Protein 2GCX (pdb70)

InterPro domains:
  IPR007167 Ferrous iron transporter FeoA-like domain [PF04023] (16-71)
  IPR007167 Ferrous iron transporter FeoA-like domain [SM00899] (1-72)
  IPR008988 Transcriptional repressor, C-terminal [SSF50037] (2-72)
  IPR038157 Ferrous iron transporter, core domain [G3DSA:2.30.30.90] (7-75)
  IPR052713 Fe(2+) transport protein A [PTHR42954] (2-73)

Nearest PDB structures (foldseek):
  2gcx-assembly1_A  TM=9.560E-01  e=1.922E-12  Klebsiella pneumoniae
  6e55-assembly5_E  TM=8.034E-01  e=1.716E-08  Klebsiella pneumoniae
  2lx9-assembly1_A  TM=7.462E-01  e=8.431E-08  Escherichia coli K-12
  2h3j-assembly1_A  TM=6.864E-01  e=1.489E-05  Pseudomonas aeruginosa
  2k5l-assembly1_A  TM=7.682E-01  e=1.186E-03  Acetivibrio thermocellus ATCC 27405

Sequence (75 aa):
MQFTPDSAWKITGFSRDISPAYRQKLLSLGMLPGSSFHVVRVAPLGDPVHIETRRVSLVLRKKDLALIELEAVAQMQFTPDSAWKITGFSRDISPAYRQKLLSLGMLPGSSFHVVRVAPLGDPVHIETRRVSLVLRKKDLALIELEAVAQMQFTPDSAWKITGFSRDISPAYRQKLLSLGMLPGSSFHVVRVAPLGDPVHIETRRVSLVLRKKDLALIELEAVAQMQFTPDSAWKITGFSRDISPAYRQKLLSLGMLPGSSFHVVRVAPLGDPVHIETRRVSLVLRKKDLALIELEAVAQMQFTPDSAWKITGFSRDISPAYRQKLLSLGMLPGSSFHVVRVAPLGDPVHIETRRVSLVLRKKDLALIELEAVAQMQFTPDSAWKITGFSRDISPAYRQKLLSLGMLPGSSFHVVRVAPLGDPVHIETRRVSLVLRKKDLALIELEAVAQMQFTPDSAWKITGFSRDISPAYRQKLLSLGMLPGSSFHVVRVAPLGDPVHIETRRVSLVLRKKDLALIELEAVAQMQFTPDSAWKITGFSRDISPAYRQKLLSLGMLPGSSFHVVRVAPLGDPVHIETRRVSLVLRKKDLALIELEAVAQMQFTPDSAWKITGFSRDISPAYRQKLLSLGMLPGSSFHVVRVAPLGDPVHIETRRVSLVLRKKDLALIELEAVAQMQFTPDSAWKITGFSRDISPAYRQKLLSLGMLPGSSFHVVRVAPLGDPVHIETRRVSLVLRKKDLALIELEAVAQMQFTPDSAWKITGFSRDISPAYRQKLLSLGMLPGSSFHVVRVAPLGDPVHIETRRVSLVLRKKDLALIELEAVAQMQFTPDSAWKITGFSRDISPAYRQKLLSLGMLPGSSFHVVRVAPLGDPVHIETRRVSLVLRKKDLALIELEAVAQMQFTPDSAWKITGFSRDISPAYRQKLLSLGMLPGSSFHVVRVAPLGDPVHIETRRVSLVLRKKDLALIELEAVAQMQFTPDSAWKITGFSRDISPAYRQKLLSLGMLPGSSFHVVRVAPLGDPVHIETRRVSLVLRKKDLALIELEAVAQMQFTPDSAWKITGFSRDISPAYRQKLLSLGMLPGSSFHVVRVAPLGDPVHIETRRVSLVLRKKDLALIELEAVAQMQFTPDSAWKITGFSRDISPAYRQKLLSLGMLPGSSFHVVRVAPLGDPVHIETRRVSLVLRKKDLALIELEAVAQMQFTPDSAWKITGFSRDISPAYRQKLLSLGMLPGSSFHVVRVAPLGDPVHIETRRVSLVLRKKDLALIELEAVAQMQFTPDSAWKITGFSRDISPAYRQKLLSLGMLPGSSFHVVRVAPLGDPVHIETRRVSLVLRKKDLALIELEAVAQMQFTPDSAWKITGFSRDISPAYRQKLLSLGMLPGSSFHVVRVAPLGDPVHIETRRVSLVLRKKDLALIELEAVAQMQFTPDSAWKITGFSRDISPAYRQKLLSLGMLPGSSFHVVRVAPLGDPVHIETRRVSLVLRKKDLALIELEAVAQ

Solvent-accessible surface area: 5528 Å² total; per-residue (Å²): 223,128,45,69,64,112,39,18,34,65,8,28,2,138,10,218,116,40,43,92,67,102,81,126,114,23,95,96,68,48,27,102,60,62,18,52,4,97,16,64,154,31,19,128,171,42,66,80,4,66,3,72,16,193,243,63,76,38,76,15,135,65,140,21,21,78,67,14,95,35,98,52,44,98,195

B-factor: mean 1.1, std 0.92, range [0.21, 5.77]

Structure (mmCIF, N/CA/C/O backbone):
data_2GCX
#
_entry.id   2GCX
#
loop_
_atom_site.group_PDB
_atom_site.id
_atom_site.type_symbol
_atom_site.label_atom_id
_atom_site.label_alt_id
_atom_site.label_comp_id
_atom_site.label_asym_id
_atom_site.label_entity_id
_atom_site.label_seq_id
_atom_site.pdbx_PDB_ins_code
_atom_site.Cartn_x
_atom_site.Cartn_y
_atom_site.Cartn_z
_atom_site.occupancy
_atom_site.B_iso_or_equiv
_atom_site.auth_seq_id
_atom_site.auth_comp_id
_atom_site.auth_asym_id
_atom_site.auth_atom_id
_atom_site.pdbx_PDB_model_num
ATOM 1 N N . MET A 1 1 ? -0.869 13.381 -4.162 1.00 3.33 1 MET A N 1
ATOM 2 C CA . MET A 1 1 ? 0.584 13.087 -4.258 1.00 2.78 1 MET A CA 1
ATOM 3 C C . MET A 1 1 ? 1.093 12.426 -2.981 1.00 2.08 1 MET A C 1
ATOM 4 O O . MET A 1 1 ? 1.835 11.445 -3.033 1.00 2.36 1 MET A O 1
ATOM 18 N N . GLN A 1 2 ? 0.690 12.970 -1.837 1.00 1.56 2 GLN A N 1
ATOM 19 C CA . GLN A 1 2 ? 1.110 12.434 -0.549 1.00 0.99 2 GLN A CA 1
ATOM 20 C C . GLN A 1 2 ? 0.191 11.301 -0.102 1.00 0.83 2 GLN A C 1
ATOM 21 O O . GLN A 1 2 ? -0.909 11.135 -0.629 1.00 1.25 2 GLN A O 1
ATOM 33 N N . PHE A 1 3 ? 0.652 10.524 0.873 1.00 0.64 3 PHE A N 1
ATOM 34 C CA . PHE A 1 3 ? -0.125 9.406 1.394 1.00 0.59 3 PHE A CA 1
ATOM 35 C C . PHE A 1 3 ? -0.582 9.683 2.824 1.00 0.50 3 PHE A C 1
ATOM 36 O O . PHE A 1 3 ? 0.230 9.717 3.748 1.00 0.55 3 PHE A O 1
ATOM 52 N N . THR A 1 4 ? -1.885 9.882 2.995 1.00 0.53 4 THR A N 1
ATOM 53 C CA . THR A 1 4 ? -2.448 10.157 4.311 1.00 0.49 4 THR A CA 1
ATOM 54 C C . THR A 1 4 ? -3.259 8.973 4.830 1.00 0.45 4 THR A C 1
ATOM 55 O O . THR A 1 4 ? -3.839 8.219 4.048 1.00 0.45 4 THR A O 1
ATOM 66 N N . PRO A 1 5 ? -3.310 8.797 6.162 1.00 0.47 5 PRO A N 1
ATOM 67 C CA . PRO A 1 5 ? -4.055 7.701 6.784 1.00 0.51 5 PRO A CA 1
ATOM 68 C C . PRO A 1 5 ? -5.564 7.897 6.687 1.00 0.51 5 PRO A C 1
ATOM 69 O O . PRO A 1 5 ? -6.193 8.427 7.602 1.00 0.65 5 PRO A O 1
ATOM 77 N N . ASP A 1 6 ? -6.137 7.468 5.566 1.00 0.74 6 ASP A N 1
ATOM 78 C CA . ASP A 1 6 ? -7.574 7.591 5.342 1.00 0.84 6 ASP A CA 1
ATOM 79 C C . ASP A 1 6 ? -7.954 7.076 3.958 1.00 0.71 6 ASP A C 1
ATOM 80 O O . ASP A 1 6 ? -8.985 6.423 3.791 1.00 0.67 6 ASP A O 1
ATOM 88 N N . SER A 1 7 ? -7.120 7.375 2.970 1.00 0.77 7 SER A N 1
ATOM 89 C CA . SER A 1 7 ? -7.371 6.942 1.601 1.00 0.72 7 SER A CA 1
ATOM 90 C C . SER A 1 7 ? -6.852 5.525 1.372 1.00 0.54 7 SER A C 1
ATOM 91 O O . SER A 1 7 ? -6.062 5.008 2.162 1.00 0.67 7 SER A O 1
ATOM 98 N N . ALA A 1 8 ? -7.300 4.904 0.286 1.00 0.47 8 ALA A N 1
ATOM 99 C CA . ALA A 1 8 ? -6.883 3.544 -0.045 1.00 0.35 8 ALA A CA 1
ATOM 100 C C . ALA A 1 8 ? -5.855 3.540 -1.172 1.00 0.31 8 ALA A C 1
ATOM 101 O O . ALA A 1 8 ? -5.670 4.544 -1.862 1.00 0.38 8 ALA A O 1
ATOM 108 N N . TRP A 1 9 ? -5.187 2.404 -1.353 1.00 0.30 9 TRP A N 1
ATOM 109 C CA . TRP A 1 9 ? -4.176 2.264 -2.397 1.00 0.30 9 TRP A CA 1
ATOM 110 C C . TRP A 1 9 ? -4.014 0.802 -2.803 1.00 0.32 9 TRP A C 1
ATOM 111 O O . TRP A 1 9 ? -4.614 -0.089 -2.201 1.00 0.39 9 TRP A O 1
ATOM 131 N N . LYS A 1 10 ? -3.200 0.560 -3.827 1.00 0.34 10 LYS A N 1
ATOM 132 C CA . LYS A 1 10 ? -2.960 -0.795 -4.308 1.00 0.37 10 LYS A CA 1
ATOM 133 C C . LYS A 1 10 ? -1.465 -1.093 -4.384 1.00 0.34 10 LYS A C 1
ATOM 134 O O . LYS A 1 10 ? -0.685 -0.280 -4.881 1.00 0.34 10 LYS A O 1
ATOM 149 N N . ILE A 1 11 ? -1.072 -2.264 -3.889 1.00 0.36 11 ILE A N 1
ATOM 150 C CA . ILE A 1 11 ? 0.327 -2.668 -3.895 1.00 0.36 11 ILE A CA 1
ATOM 151 C C . ILE A 1 11 ? 0.782 -3.072 -5.293 1.00 0.32 11 ILE A C 1
ATOM 152 O O . ILE A 1 11 ? 0.168 -3.925 -5.936 1.00 0.38 11 ILE A O 1
ATOM 167 N N . THR A 1 12 ? 1.863 -2.449 -5.753 1.00 0.28 12 THR A N 1
ATOM 168 C CA . THR A 1 12 ? 2.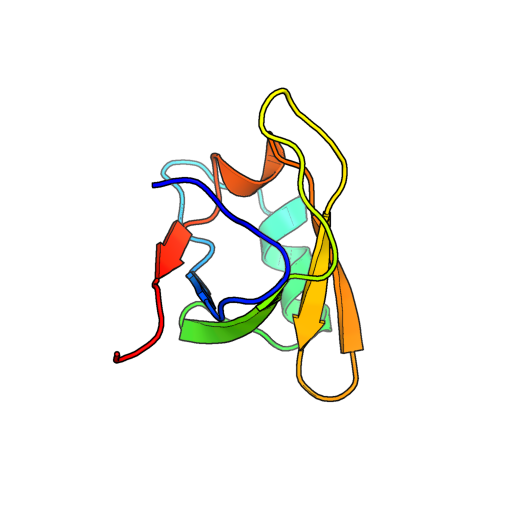415 -2.735 -7.070 1.00 0.27 12 THR A CA 1
ATOM 169 C C . THR A 1 12 ? 3.939 -2.762 -7.018 1.00 0.27 12 THR A C 1
ATOM 170 O O . THR A 1 12 ? 4.616 -2.145 -7.839 1.00 0.30 12 THR A O 1
ATOM 181 N N . GLY A 1 13 ? 4.473 -3.482 -6.036 1.00 0.29 13 GLY A N 1
ATOM 182 C CA . GLY A 1 13 ? 5.914 -3.582 -5.884 1.00 0.33 13 GLY A CA 1
ATOM 183 C C . GLY A 1 13 ? 6.617 -3.971 -7.169 1.00 0.37 13 GLY A C 1
ATOM 184 O O . GLY A 1 13 ? 6.779 -5.156 -7.464 1.00 0.45 13 GLY A O 1
ATOM 188 N N . PHE A 1 14 ? 7.034 -2.972 -7.938 1.00 0.34 14 PHE A N 1
ATOM 189 C CA . PHE A 1 14 ? 7.729 -3.210 -9.198 1.00 0.41 14 PHE A CA 1
ATOM 190 C C . PHE A 1 14 ? 8.752 -2.111 -9.468 1.00 0.39 14 PHE A C 1
ATOM 191 O O . PHE A 1 14 ? 8.406 -1.041 -9.971 1.00 0.43 14 PHE A O 1
ATOM 207 N N . SER A 1 15 ? 10.008 -2.376 -9.124 1.00 0.40 15 SER A N 1
ATOM 208 C CA . SER A 1 15 ? 11.075 -1.404 -9.332 1.00 0.41 15 SER A CA 1
ATOM 209 C C . SER A 1 15 ? 11.959 -1.813 -10.505 1.00 0.43 15 SER A C 1
ATOM 210 O O . SER A 1 15 ? 11.685 -2.799 -11.189 1.00 0.48 15 SER A O 1
ATOM 217 N N . ARG A 1 16 ? 13.019 -1.045 -10.734 1.00 0.57 16 ARG A N 1
ATOM 218 C CA . ARG A 1 16 ? 13.946 -1.327 -11.823 1.00 0.61 16 ARG A CA 1
ATOM 219 C C . ARG A 1 16 ? 15.021 -2.318 -11.385 1.00 0.59 16 ARG A C 1
ATOM 220 O O . ARG A 1 16 ? 15.642 -2.980 -12.217 1.00 0.63 16 ARG A O 1
ATOM 238 N N . ASP A 1 17 ? 15.239 -2.416 -10.077 1.00 0.58 17 ASP A N 1
ATOM 239 C CA . ASP A 1 17 ? 16.246 -3.325 -9.537 1.00 0.63 17 ASP A CA 1
ATOM 240 C C . ASP A 1 17 ? 15.824 -3.869 -8.175 1.00 0.57 17 ASP A C 1
ATOM 241 O O . ASP A 1 17 ? 16.667 -4.209 -7.347 1.00 0.62 17 ASP A O 1
ATOM 249 N N . ILE A 1 18 ? 14.514 -3.957 -7.953 1.00 0.51 18 ILE A N 1
ATOM 250 C CA . ILE A 1 18 ? 13.983 -4.460 -6.688 1.00 0.50 18 ILE A CA 1
ATOM 251 C C . ILE A 1 18 ? 14.698 -5.737 -6.253 1.00 0.50 18 ILE A C 1
ATOM 252 O O . ILE A 1 18 ? 14.722 -6.727 -6.985 1.00 0.57 18 ILE A O 1
ATOM 267 N N . SER A 1 19 ? 15.278 -5.705 -5.058 1.00 0.57 19 SER A N 1
ATOM 268 C CA . SER A 1 19 ? 15.996 -6.858 -4.524 1.00 0.59 19 SER A CA 1
ATOM 269 C C . SER A 1 19 ? 15.026 -7.957 -4.104 1.00 0.52 19 SER A C 1
ATOM 270 O O . SER A 1 19 ? 13.863 -7.689 -3.803 1.00 0.50 19 SER A O 1
ATOM 277 N N . PRO A 1 20 ? 15.496 -9.218 -4.079 1.00 0.54 20 PRO A N 1
ATOM 278 C CA . PRO A 1 20 ? 14.664 -10.361 -3.693 1.00 0.51 20 PRO A CA 1
ATOM 279 C C . PRO A 1 20 ? 14.255 -10.308 -2.228 1.00 0.53 20 PRO A C 1
ATOM 280 O O . PRO A 1 20 ? 13.211 -10.833 -1.845 1.00 0.51 20 PRO A O 1
ATOM 288 N N . ALA A 1 21 ? 15.081 -9.669 -1.407 1.00 0.58 21 ALA A N 1
ATOM 289 C CA . ALA A 1 21 ? 14.793 -9.546 0.017 1.00 0.64 21 ALA A CA 1
ATOM 290 C C . ALA A 1 21 ? 13.378 -9.021 0.241 1.00 0.62 21 ALA A C 1
ATOM 291 O O . ALA A 1 21 ? 12.639 -9.535 1.078 1.00 0.65 21 ALA A O 1
ATOM 298 N N . TYR A 1 22 ? 13.012 -7.992 -0.516 1.00 0.60 22 TYR A N 1
ATOM 299 C CA . TYR A 1 22 ? 11.686 -7.395 -0.408 1.00 0.61 22 TYR A CA 1
ATOM 300 C C . TYR A 1 22 ? 10.676 -8.137 -1.279 1.00 0.54 22 TYR A C 1
ATOM 301 O O . TYR A 1 22 ? 9.517 -8.304 -0.897 1.00 0.57 22 TYR A O 1
ATOM 318 N N . ARG A 1 23 ? 11.122 -8.578 -2.451 1.00 0.48 23 ARG A N 1
ATOM 319 C CA . ARG A 1 23 ? 10.252 -9.293 -3.379 1.00 0.44 23 ARG A CA 1
ATOM 320 C C . ARG A 1 23 ? 9.909 -10.687 -2.858 1.00 0.45 23 ARG A C 1
ATOM 321 O O . ARG A 1 23 ? 8.742 -11.002 -2.620 1.00 0.45 23 ARG A O 1
ATOM 339 N N . GLN A 1 24 ? 10.933 -11.514 -2.679 1.00 0.49 24 GLN A N 1
ATOM 340 C CA . GLN A 1 24 ? 10.747 -12.875 -2.193 1.00 0.55 24 GLN A CA 1
ATOM 341 C C . GLN A 1 24 ? 10.045 -12.895 -0.835 1.00 0.58 24 GLN A C 1
ATOM 342 O O . GLN A 1 24 ? 9.502 -13.921 -0.426 1.00 0.66 24 GLN A O 1
ATOM 354 N N . LYS A 1 25 ? 10.059 -11.762 -0.141 1.00 0.59 25 LYS A N 1
ATOM 355 C CA . LYS A 1 25 ? 9.429 -11.657 1.165 1.00 0.68 25 LYS A CA 1
ATOM 356 C C . LYS A 1 25 ? 7.909 -11.581 1.039 1.00 0.61 25 LYS A C 1
ATOM 357 O O . LYS A 1 25 ? 7.187 -12.405 1.601 1.00 0.71 25 LYS A O 1
ATOM 372 N N . LEU A 1 26 ? 7.430 -10.586 0.300 1.00 0.55 26 LEU A N 1
ATOM 373 C CA . LEU A 1 26 ? 5.995 -10.400 0.108 1.00 0.57 26 LEU A CA 1
ATOM 374 C C . LEU A 1 26 ? 5.327 -11.702 -0.324 1.00 0.60 26 LEU A C 1
ATOM 375 O O . LEU A 1 26 ? 4.162 -11.947 -0.010 1.00 0.68 26 LEU A O 1
ATOM 390 N N . LEU A 1 27 ? 6.071 -12.535 -1.044 1.00 0.59 27 LEU A N 1
ATOM 391 C CA . LEU A 1 27 ? 5.551 -13.811 -1.514 1.00 0.71 27 LEU A CA 1
ATOM 392 C C . LEU A 1 27 ? 4.936 -14.607 -0.367 1.00 0.82 27 LEU A C 1
ATOM 393 O O . LEU A 1 27 ? 3.958 -15.331 -0.554 1.00 0.95 27 LEU A O 1
ATOM 408 N N . SER A 1 28 ? 5.517 -14.468 0.821 1.00 0.84 28 SER A N 1
ATOM 409 C CA . SER A 1 28 ? 5.029 -15.178 1.999 1.00 0.98 28 SER A CA 1
ATOM 410 C C . SER A 1 28 ? 3.607 -14.750 2.348 1.00 0.89 28 SER A C 1
ATOM 411 O O . SER A 1 28 ? 2.832 -15.530 2.903 1.00 0.99 28 SER A O 1
ATOM 418 N N . LEU A 1 29 ? 3.269 -13.508 2.021 1.00 0.78 29 LEU A N 1
ATOM 419 C CA . LEU A 1 29 ? 1.940 -12.979 2.305 1.00 0.78 29 LEU A CA 1
ATOM 420 C C . LEU A 1 29 ? 0.971 -13.296 1.170 1.00 0.74 29 LEU A C 1
ATOM 421 O O . LEU A 1 29 ? -0.241 -13.349 1.373 1.00 0.82 29 LEU A O 1
ATOM 436 N N . GLY A 1 30 ? 1.516 -13.503 -0.026 1.00 0.68 30 GLY A N 1
ATOM 437 C CA . GLY A 1 30 ? 0.686 -13.814 -1.173 1.00 0.73 30 GLY A CA 1
ATOM 438 C C . GLY A 1 30 ? 0.120 -12.571 -1.833 1.00 0.71 30 GLY A C 1
ATOM 439 O O . GLY A 1 30 ? -0.876 -12.643 -2.554 1.00 0.82 30 GLY A O 1
ATOM 443 N N . MET A 1 31 ? 0.754 -11.431 -1.586 1.00 0.63 31 MET A N 1
ATOM 444 C CA . MET A 1 31 ? 0.308 -10.169 -2.160 1.00 0.66 31 MET A CA 1
ATOM 445 C C . MET A 1 31 ? 1.187 -9.769 -3.341 1.00 0.56 31 MET A C 1
ATOM 446 O O . MET A 1 31 ? 2.212 -9.110 -3.171 1.00 0.54 31 MET A O 1
ATOM 458 N N . LEU A 1 32 ? 0.780 -10.182 -4.537 1.00 0.56 32 LEU A N 1
ATOM 459 C CA . LEU A 1 32 ? 1.524 -9.870 -5.753 1.00 0.49 32 LEU A CA 1
ATOM 460 C C . LEU A 1 32 ? 1.072 -8.534 -6.337 1.00 0.44 32 LEU A C 1
ATOM 461 O O . LEU A 1 32 ? -0.014 -8.048 -6.025 1.00 0.45 32 LEU A O 1
ATOM 476 N N . PRO A 1 33 ? 1.905 -7.922 -7.198 1.00 0.41 33 PRO A N 1
ATOM 477 C CA . PRO A 1 33 ? 1.585 -6.640 -7.825 1.00 0.40 33 PRO A CA 1
ATOM 478 C C . PRO A 1 33 ? 0.136 -6.567 -8.292 1.00 0.38 33 PRO A C 1
ATOM 479 O O . PRO A 1 33 ? -0.269 -7.276 -9.212 1.00 0.51 33 PRO A O 1
ATOM 487 N N . GLY A 1 34 ? -0.641 -5.703 -7.645 1.00 0.34 34 GLY A N 1
ATOM 488 C CA . GLY A 1 34 ? -2.040 -5.552 -7.999 1.00 0.33 34 GLY A CA 1
ATOM 489 C C . GLY A 1 34 ? -2.967 -5.872 -6.844 1.00 0.31 34 GLY A C 1
ATOM 490 O O . GLY A 1 34 ? -4.091 -6.330 -7.050 1.00 0.40 34 GLY A O 1
ATOM 494 N N . SER A 1 35 ? -2.499 -5.627 -5.624 1.00 0.28 35 SER A N 1
ATOM 495 C CA . SER A 1 35 ? -3.296 -5.895 -4.431 1.00 0.28 35 SER A CA 1
ATOM 496 C C . SER A 1 35 ? -3.891 -4.606 -3.874 1.00 0.28 35 SER A C 1
ATOM 497 O O . SER A 1 35 ? -3.592 -3.516 -4.357 1.00 0.37 35 SER A O 1
ATOM 504 N N . SER A 1 36 ? -4.737 -4.742 -2.856 1.00 0.25 36 SER A N 1
ATOM 505 C CA . SER A 1 36 ? -5.374 -3.588 -2.230 1.00 0.25 36 SER A CA 1
ATOM 506 C C . SER A 1 36 ? -4.993 -3.488 -0.756 1.00 0.23 36 SER A C 1
ATOM 507 O O . SER A 1 36 ? -4.933 -4.495 -0.050 1.00 0.28 36 SER A O 1
ATOM 514 N N . PHE A 1 37 ? -4.735 -2.266 -0.296 1.00 0.22 37 PHE A N 1
ATOM 515 C CA . PHE A 1 37 ? -4.356 -2.040 1.095 1.00 0.23 37 PHE A CA 1
ATOM 516 C C . PHE A 1 37 ? -4.742 -0.634 1.546 1.00 0.23 37 PHE A C 1
ATOM 517 O O . PHE A 1 37 ? -4.950 0.257 0.723 1.00 0.33 37 PHE A O 1
ATOM 533 N N . HIS A 1 38 ? -4.836 -0.442 2.859 1.00 0.21 38 HIS A N 1
ATOM 534 C CA . HIS A 1 38 ? -5.189 0.860 3.417 1.00 0.24 38 HIS A CA 1
ATOM 535 C C . HIS A 1 38 ? -4.025 1.443 4.211 1.00 0.24 38 HIS A C 1
ATOM 536 O O . HIS A 1 38 ? -3.113 0.723 4.616 1.00 0.40 38 HIS A O 1
ATOM 550 N N . VAL A 1 39 ? -4.063 2.754 4.428 1.00 0.27 39 VAL A N 1
ATOM 551 C CA . VAL A 1 39 ? -3.010 3.438 5.169 1.00 0.27 39 VAL A CA 1
ATOM 552 C C . VAL A 1 39 ? -3.412 3.658 6.623 1.00 0.28 39 VAL A C 1
ATOM 553 O O . VAL A 1 39 ? -4.529 4.089 6.909 1.00 0.40 39 VAL A O 1
ATOM 566 N N . VAL A 1 40 ? -2.495 3.360 7.537 1.00 0.24 40 VAL A N 1
ATOM 567 C CA . VAL A 1 40 ? -2.756 3.529 8.962 1.00 0.34 40 VAL A CA 1
ATOM 568 C C . VAL A 1 40 ? -2.243 4.879 9.458 1.00 0.37 40 VAL A C 1
ATOM 569 O O . VAL A 1 40 ? -2.963 5.621 10.123 1.00 0.54 40 VAL A O 1
ATOM 582 N N . ARG A 1 41 ? -0.993 5.189 9.126 1.00 0.27 41 ARG A N 1
ATOM 583 C CA . ARG A 1 41 ? -0.385 6.451 9.535 1.00 0.31 41 ARG A CA 1
ATOM 584 C C . ARG A 1 41 ? 0.826 6.776 8.667 1.00 0.31 41 ARG A C 1
ATOM 585 O O . ARG A 1 41 ? 1.628 5.898 8.350 1.00 0.40 41 ARG A O 1
ATOM 603 N N . VAL A 1 42 ? 0.956 8.042 8.286 1.00 0.33 42 VAL A N 1
ATOM 604 C CA . VAL A 1 42 ? 2.070 8.474 7.449 1.00 0.39 42 VAL A CA 1
ATOM 605 C C . VAL A 1 42 ? 2.508 9.895 7.795 1.00 0.43 42 VAL A C 1
ATOM 606 O O . VAL A 1 42 ? 1.741 10.672 8.365 1.00 0.49 42 VAL A O 1
ATOM 619 N N . ALA A 1 43 ? 3.749 10.228 7.449 1.00 0.47 43 ALA A N 1
ATOM 620 C CA . ALA A 1 43 ? 4.293 11.554 7.715 1.00 0.55 43 ALA A CA 1
ATOM 621 C C . ALA A 1 43 ? 4.786 12.213 6.429 1.00 0.69 43 ALA A C 1
ATOM 622 O O . ALA A 1 43 ? 5.260 11.534 5.519 1.00 0.81 43 ALA A O 1
ATOM 629 N N . PRO A 1 44 ? 4.680 13.551 6.339 1.00 0.83 44 PRO A N 1
ATOM 630 C CA . PRO A 1 44 ? 5.114 14.302 5.155 1.00 1.00 44 PRO A CA 1
ATOM 631 C C . PRO A 1 44 ? 6.633 14.408 5.050 1.00 0.98 44 PRO A C 1
ATOM 632 O O . PRO A 1 44 ? 7.172 14.658 3.973 1.00 1.15 44 PRO A O 1
ATOM 640 N N . LEU A 1 45 ? 7.317 14.216 6.172 1.00 0.85 45 LEU A N 1
ATOM 641 C CA . LEU A 1 45 ? 8.774 14.296 6.201 1.00 0.90 45 LEU A CA 1
ATOM 642 C C . LEU A 1 45 ? 9.403 12.921 5.993 1.00 0.91 45 LEU A C 1
ATOM 643 O O . LEU A 1 45 ? 10.338 12.769 5.207 1.00 1.23 45 LEU A O 1
ATOM 658 N N . GLY A 1 46 ? 8.887 11.925 6.705 1.00 0.72 46 GLY A N 1
ATOM 659 C CA . GLY A 1 46 ? 9.412 10.577 6.584 1.00 0.72 46 GLY A CA 1
ATOM 660 C C . GLY A 1 46 ? 9.238 9.775 7.859 1.00 0.66 46 GLY A C 1
ATOM 661 O O . GLY A 1 46 ? 10.011 9.922 8.802 1.00 0.77 46 GLY A O 1
ATOM 665 N N . ASP A 1 47 ? 8.218 8.923 7.883 1.00 0.53 47 ASP A N 1
ATOM 666 C CA . ASP A 1 47 ? 7.939 8.098 9.052 1.00 0.49 47 ASP A CA 1
ATOM 667 C C . ASP A 1 47 ? 7.536 6.685 8.641 1.00 0.46 47 ASP A C 1
ATOM 668 O O . ASP A 1 47 ? 7.321 6.412 7.461 1.00 0.46 47 ASP A O 1
ATOM 676 N N . PRO A 1 48 ? 7.430 5.765 9.615 1.00 0.47 48 PRO A N 1
ATOM 677 C CA . PRO A 1 48 ? 7.052 4.381 9.360 1.00 0.47 48 PRO A CA 1
ATOM 678 C C . PRO A 1 48 ? 5.539 4.212 9.309 1.00 0.37 48 PRO A C 1
ATOM 679 O O . PRO A 1 48 ? 4.842 4.444 10.296 1.00 0.38 48 PRO A O 1
ATOM 687 N N . VAL A 1 49 ? 5.042 3.803 8.149 1.00 0.32 49 VAL A N 1
ATOM 688 C CA . VAL A 1 49 ? 3.614 3.610 7.954 1.00 0.26 49 VAL A CA 1
ATOM 689 C C . VAL A 1 49 ? 3.268 2.125 7.904 1.00 0.28 49 VAL A C 1
ATOM 690 O O . VAL A 1 49 ? 4.117 1.286 7.603 1.00 0.39 49 VAL A O 1
ATOM 703 N N . HIS A 1 50 ? 2.012 1.813 8.200 1.00 0.29 50 HIS A N 1
ATOM 704 C CA . HIS A 1 50 ? 1.544 0.435 8.193 1.00 0.31 50 HIS A CA 1
ATOM 705 C C . HIS A 1 50 ? 0.395 0.261 7.208 1.00 0.29 50 HIS A C 1
ATOM 706 O O . HIS A 1 50 ? -0.512 1.092 7.143 1.00 0.31 50 HIS A O 1
ATOM 720 N N . ILE A 1 51 ? 0.440 -0.823 6.441 1.00 0.32 51 ILE A N 1
ATOM 721 C CA . ILE A 1 51 ? -0.595 -1.105 5.457 1.00 0.32 51 ILE A CA 1
ATOM 722 C C . ILE A 1 51 ? -1.561 -2.168 5.965 1.00 0.32 51 ILE A C 1
ATOM 723 O O . ILE A 1 51 ? -1.163 -3.105 6.657 1.00 0.31 51 ILE A O 1
ATOM 738 N N . GLU A 1 52 ? -2.835 -2.015 5.620 1.00 0.36 52 GLU A N 1
ATOM 739 C CA . GLU A 1 52 ? -3.859 -2.964 6.036 1.00 0.39 52 GLU A CA 1
ATOM 740 C C . GLU A 1 52 ? -4.305 -3.826 4.862 1.00 0.42 52 GLU A C 1
ATOM 741 O O . GLU A 1 52 ? -4.950 -3.340 3.931 1.00 0.43 52 GLU A O 1
ATOM 751 N N . THR A 1 53 ? -3.952 -5.105 4.910 1.00 0.52 53 THR A N 1
ATOM 752 C CA . THR A 1 53 ? -4.309 -6.040 3.853 1.00 0.58 53 THR A CA 1
ATOM 753 C C . THR A 1 53 ? -5.3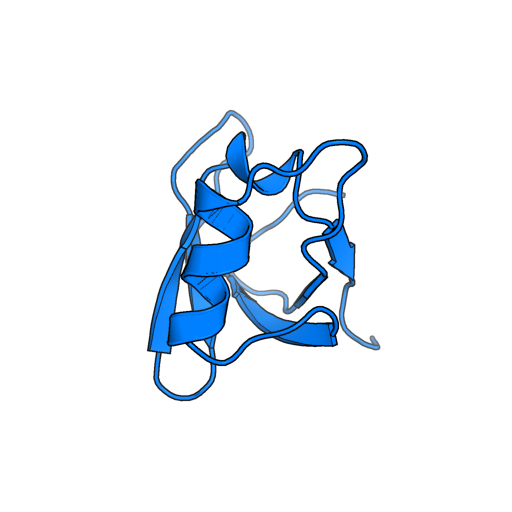17 -7.072 4.351 1.00 0.61 53 THR A C 1
ATOM 754 O O . THR A 1 53 ? -5.800 -6.985 5.481 1.00 0.60 53 THR A O 1
ATOM 765 N N . ARG A 1 54 ? -5.630 -8.049 3.508 1.00 0.68 54 ARG A N 1
ATOM 766 C CA . ARG A 1 54 ? -6.586 -9.092 3.864 1.00 0.73 54 ARG A CA 1
ATOM 767 C C . ARG A 1 54 ? -6.225 -9.751 5.191 1.00 0.67 54 ARG A C 1
ATOM 768 O O . ARG A 1 54 ? -5.422 -10.682 5.236 1.00 0.69 54 ARG A O 1
ATOM 786 N N . ARG A 1 55 ? -6.822 -9.257 6.272 1.00 0.66 55 ARG A N 1
ATOM 787 C CA . ARG A 1 55 ? -6.580 -9.799 7.603 1.00 0.66 55 ARG A CA 1
ATOM 788 C C . ARG A 1 55 ? -5.089 -9.848 7.930 1.00 0.62 55 ARG A C 1
ATOM 789 O O . ARG A 1 55 ? -4.617 -10.791 8.564 1.00 0.70 55 ARG A O 1
ATOM 807 N N . VAL A 1 56 ? -4.353 -8.829 7.502 1.00 0.58 56 VAL A N 1
ATOM 808 C CA . VAL A 1 56 ? -2.918 -8.768 7.758 1.00 0.57 56 VAL A CA 1
ATOM 809 C C . VAL A 1 56 ? -2.417 -7.328 7.734 1.00 0.49 56 VAL A C 1
ATOM 810 O O . VAL A 1 56 ? -2.730 -6.568 6.816 1.00 0.50 56 VAL A O 1
ATOM 823 N N . SER A 1 57 ? -1.640 -6.959 8.748 1.00 0.48 57 SER A N 1
ATOM 824 C CA . SER A 1 57 ? -1.101 -5.607 8.844 1.00 0.43 57 SER A CA 1
ATOM 825 C C . SER A 1 57 ? 0.414 -5.604 8.661 1.00 0.42 57 SER A C 1
ATOM 826 O O . SER A 1 57 ? 1.155 -6.041 9.541 1.00 0.46 57 SER A O 1
ATOM 833 N N . LEU A 1 58 ? 0.864 -5.107 7.515 1.00 0.38 58 LEU A N 1
ATOM 834 C CA . LEU A 1 58 ? 2.291 -5.035 7.221 1.00 0.40 58 LEU A CA 1
ATOM 835 C C . LEU A 1 58 ? 2.810 -3.618 7.433 1.00 0.37 58 LEU A C 1
ATOM 836 O O . LEU A 1 58 ? 2.055 -2.651 7.337 1.00 0.38 58 LEU A O 1
ATOM 851 N N . VAL A 1 59 ? 4.100 -3.500 7.725 1.00 0.41 59 VAL A N 1
ATOM 852 C CA . VAL A 1 59 ? 4.711 -2.196 7.950 1.00 0.40 59 VAL A CA 1
ATOM 853 C C . VAL A 1 59 ? 5.611 -1.800 6.783 1.00 0.40 59 VAL A C 1
ATOM 854 O O . VAL A 1 59 ? 6.345 -2.627 6.242 1.00 0.47 59 VAL A O 1
ATOM 867 N N . LEU A 1 60 ? 5.548 -0.528 6.402 1.00 0.39 60 LEU A N 1
ATOM 868 C CA . LEU A 1 60 ? 6.357 -0.016 5.300 1.00 0.40 60 LEU A CA 1
ATOM 869 C C . LEU A 1 60 ? 7.102 1.248 5.718 1.00 0.38 60 LEU A C 1
ATOM 870 O O . LEU A 1 60 ? 6.795 1.854 6.745 1.00 0.48 60 LEU A O 1
ATOM 885 N N . ARG A 1 61 ? 8.081 1.646 4.910 1.00 0.51 61 ARG A N 1
ATOM 886 C CA . ARG A 1 61 ? 8.877 2.834 5.200 1.00 0.58 61 ARG A CA 1
ATOM 887 C C . ARG A 1 61 ? 8.837 3.812 4.029 1.00 0.54 61 ARG A C 1
ATOM 888 O O . ARG A 1 61 ? 8.958 3.413 2.871 1.00 0.59 61 ARG A O 1
ATOM 906 N N . LYS A 1 62 ? 8.673 5.095 4.341 1.00 0.69 62 LYS A N 1
ATOM 907 C CA . LYS A 1 62 ? 8.613 6.134 3.316 1.00 0.74 62 LYS A CA 1
ATOM 908 C C . LYS A 1 62 ? 9.723 5.957 2.283 1.00 0.68 62 LYS A C 1
ATOM 909 O O . LYS A 1 62 ? 9.567 6.329 1.120 1.00 0.76 62 LYS A O 1
ATOM 924 N N . LYS A 1 63 ? 10.845 5.386 2.714 1.00 0.64 63 LYS A N 1
ATOM 925 C CA . LYS A 1 63 ? 11.973 5.156 1.821 1.00 0.71 63 LYS A CA 1
ATOM 926 C C . LYS A 1 63 ? 11.789 3.850 1.059 1.00 0.63 63 LYS A C 1
ATOM 927 O O . LYS A 1 63 ? 12.232 3.715 -0.083 1.00 0.73 63 LYS A O 1
ATOM 942 N N . ASP A 1 64 ? 11.131 2.889 1.699 1.00 0.54 64 ASP A N 1
ATOM 943 C CA . ASP A 1 64 ? 10.877 1.593 1.084 1.00 0.54 64 ASP A CA 1
ATOM 944 C C . ASP A 1 64 ? 9.866 1.726 -0.052 1.00 0.46 64 ASP A C 1
ATOM 945 O O . ASP A 1 64 ? 9.968 1.042 -1.070 1.00 0.56 64 ASP A O 1
ATOM 953 N N . LEU A 1 65 ? 8.894 2.615 0.130 1.00 0.39 65 LEU A N 1
ATOM 954 C CA . LEU A 1 65 ? 7.865 2.841 -0.880 1.00 0.41 65 LEU A CA 1
ATOM 955 C C . LEU A 1 65 ? 8.476 3.378 -2.173 1.00 0.45 65 LEU A C 1
ATOM 956 O O . LEU A 1 65 ? 7.896 3.234 -3.250 1.00 0.52 65 LEU A O 1
ATOM 971 N N . ALA A 1 66 ? 9.646 3.997 -2.060 1.00 0.46 66 ALA A N 1
ATOM 972 C CA . ALA A 1 66 ? 10.332 4.558 -3.219 1.00 0.52 66 ALA A CA 1
ATOM 973 C C . ALA A 1 66 ? 10.550 3.502 -4.298 1.00 0.50 66 ALA A C 1
ATOM 974 O O . ALA A 1 66 ? 10.524 3.806 -5.491 1.00 0.66 66 ALA A O 1
ATOM 981 N N . LEU A 1 67 ? 10.762 2.258 -3.876 1.00 0.37 67 LEU A N 1
ATOM 982 C CA . LEU A 1 67 ? 10.988 1.161 -4.811 1.00 0.35 67 LEU A CA 1
ATOM 983 C C . LEU A 1 67 ? 9.669 0.598 -5.330 1.00 0.31 67 LEU A C 1
ATOM 984 O O . LEU A 1 67 ? 9.399 0.631 -6.530 1.00 0.30 67 LEU A O 1
ATOM 999 N N . ILE A 1 68 ? 8.849 0.085 -4.419 1.00 0.31 68 ILE A N 1
ATOM 1000 C CA . ILE A 1 68 ? 7.563 -0.490 -4.790 1.00 0.30 68 ILE A CA 1
ATOM 1001 C C . ILE A 1 68 ? 6.626 0.573 -5.353 1.00 0.30 68 ILE A C 1
ATOM 1002 O O . ILE A 1 68 ? 6.640 1.723 -4.911 1.00 0.37 68 ILE A O 1
ATOM 1017 N N . GLU A 1 69 ? 5.818 0.183 -6.332 1.00 0.29 69 GLU A N 1
ATOM 1018 C CA . GLU A 1 69 ? 4.878 1.104 -6.960 1.00 0.32 69 GLU A CA 1
ATOM 1019 C C . GLU A 1 69 ? 3.513 1.031 -6.284 1.00 0.31 69 GLU A C 1
ATOM 1020 O O . GLU A 1 69 ? 3.154 0.010 -5.697 1.00 0.37 69 GLU A O 1
ATOM 1030 N N . LEU A 1 70 ? 2.754 2.118 -6.372 1.00 0.32 70 LEU A N 1
ATOM 1031 C CA . LEU A 1 70 ? 1.429 2.176 -5.765 1.00 0.33 70 LEU A CA 1
ATOM 1032 C C . LEU A 1 70 ? 0.396 2.707 -6.754 1.00 0.33 70 LEU A C 1
ATOM 1033 O O . LEU A 1 70 ? 0.712 3.519 -7.623 1.00 0.45 70 LEU A O 1
ATOM 1048 N N . GLU A 1 71 ? -0.841 2.243 -6.612 1.00 0.35 71 GLU A N 1
ATOM 1049 C CA . GLU A 1 71 ? -1.924 2.672 -7.487 1.00 0.38 71 GLU A CA 1
ATOM 1050 C C . GLU A 1 71 ? -3.172 3.004 -6.678 1.00 0.37 71 GLU A C 1
ATOM 1051 O O . GLU A 1 71 ? -3.761 2.131 -6.041 1.00 0.52 71 GLU A O 1
ATOM 1061 N N . ALA A 1 72 ? -3.569 4.273 -6.705 1.00 0.45 72 ALA A N 1
ATOM 1062 C CA . ALA A 1 72 ? -4.747 4.718 -5.972 1.00 0.52 72 ALA A CA 1
ATOM 1063 C C . ALA A 1 72 ? -6.004 4.020 -6.478 1.00 0.44 72 ALA A C 1
ATOM 1064 O O . ALA A 1 72 ? -6.132 3.729 -7.668 1.00 0.53 72 ALA A O 1
ATOM 1071 N N . VAL A 1 73 ? -6.931 3.751 -5.564 1.00 0.58 73 VAL A N 1
ATOM 1072 C CA . VAL A 1 73 ? -8.182 3.090 -5.916 1.00 0.64 73 VAL A CA 1
ATOM 1073 C C . VAL A 1 73 ? -8.974 3.910 -6.926 1.00 0.83 73 VAL A C 1
ATOM 1074 O O . VAL A 1 73 ? -8.537 4.977 -7.356 1.00 0.99 73 VAL A O 1
ATOM 1087 N N . ALA A 1 74 ? -10.146 3.406 -7.300 1.00 0.99 74 ALA A N 1
ATOM 1088 C CA . ALA A 1 74 ? -11.000 4.091 -8.262 1.00 1.25 74 ALA A CA 1
ATOM 1089 C C . ALA A 1 74 ? -11.960 5.047 -7.564 1.00 1.66 74 ALA A C 1
ATOM 1090 O O . ALA A 1 74 ? -12.972 4.628 -7.004 1.00 2.28 74 ALA A O 1
ATOM 1097 N N . GLN A 1 75 ? -11.634 6.336 -7.602 1.00 1.95 75 GLN A N 1
ATOM 1098 C CA . GLN A 1 75 ? -12.471 7.353 -6.977 1.00 2.53 75 GLN A CA 1
ATOM 1099 C C . GLN A 1 75 ? -13.880 7.330 -7.560 1.00 2.88 75 GLN A C 1
ATOM 1100 O O . GLN A 1 75 ? -14.060 7.176 -8.769 1.00 3.14 75 GLN A O 1
ATOM 1112 N N . MET A 1 1 ? -2.928 13.238 -4.598 1.00 3.33 1 MET A N 2
ATOM 1113 C CA . MET A 1 1 ? -1.685 14.036 -4.435 1.00 2.78 1 MET A CA 2
ATOM 1114 C C . MET A 1 1 ? -0.635 13.249 -3.658 1.00 2.08 1 MET A C 2
ATOM 1115 O O . MET A 1 1 ? 0.454 12.979 -4.166 1.00 2.36 1 MET A O 2
ATOM 1129 N N . GLN A 1 2 ? -0.970 12.885 -2.425 1.00 1.56 2 GLN A N 2
ATOM 1130 C CA . GLN A 1 2 ? -0.057 12.127 -1.579 1.00 0.99 2 GLN A CA 2
ATOM 1131 C C . GLN A 1 2 ? -0.786 10.991 -0.871 1.00 0.83 2 GLN A C 2
ATOM 1132 O O . GLN A 1 2 ? -1.975 10.766 -1.097 1.00 1.25 2 GLN A O 2
ATOM 1144 N N . PHE A 1 3 ? -0.064 10.275 -0.015 1.00 0.64 3 PHE A N 2
ATOM 1145 C CA . PHE A 1 3 ? -0.639 9.161 0.729 1.00 0.59 3 PHE A CA 2
ATOM 1146 C C . PHE A 1 3 ? -1.001 9.587 2.149 1.00 0.50 3 PHE A C 2
ATOM 1147 O O . PHE A 1 3 ? -0.127 9.757 2.999 1.00 0.55 3 PHE A O 2
ATOM 1163 N N . THR A 1 4 ? -2.295 9.762 2.397 1.00 0.53 4 THR A N 2
ATOM 1164 C CA . THR A 1 4 ? -2.770 10.166 3.715 1.00 0.49 4 THR A CA 2
ATOM 1165 C C . THR A 1 4 ? -3.556 9.044 4.385 1.00 0.45 4 THR A C 2
ATOM 1166 O O . THR A 1 4 ? -4.115 8.179 3.712 1.00 0.45 4 THR A O 2
ATOM 1177 N N . PRO A 1 5 ? -3.606 9.046 5.728 1.00 0.47 5 PRO A N 2
ATOM 1178 C CA . PRO A 1 5 ? -4.327 8.024 6.491 1.00 0.51 5 PRO A CA 2
ATOM 1179 C C . PRO A 1 5 ? -5.838 8.206 6.420 1.00 0.51 5 PRO A C 2
ATOM 1180 O O . PRO A 1 5 ? -6.441 8.814 7.305 1.00 0.65 5 PRO A O 2
ATOM 1188 N N . ASP A 1 6 ? -6.444 7.681 5.359 1.00 0.74 6 ASP A N 2
ATOM 1189 C CA . ASP A 1 6 ? -7.887 7.789 5.168 1.00 0.84 6 ASP A CA 2
ATOM 1190 C C . ASP A 1 6 ? -8.308 7.150 3.848 1.00 0.71 6 ASP A C 2
ATOM 1191 O O . ASP A 1 6 ? -9.302 6.427 3.786 1.00 0.67 6 ASP A O 2
ATOM 1199 N N . SER A 1 7 ? -7.546 7.425 2.793 1.00 0.77 7 SER A N 2
ATOM 1200 C CA . SER A 1 7 ? -7.838 6.878 1.473 1.00 0.72 7 SER A CA 2
ATOM 1201 C C . SER A 1 7 ? -7.143 5.534 1.278 1.00 0.54 7 SER A C 2
ATOM 1202 O O . SER A 1 7 ? -6.072 5.292 1.833 1.00 0.67 7 SER A O 2
ATOM 1209 N N . ALA A 1 8 ? -7.761 4.662 0.485 1.00 0.47 8 ALA A N 2
ATOM 1210 C CA . ALA A 1 8 ? -7.198 3.344 0.218 1.00 0.35 8 ALA A CA 2
ATOM 1211 C C . ALA A 1 8 ? -6.363 3.350 -1.056 1.00 0.31 8 ALA A C 2
ATOM 1212 O O . ALA A 1 8 ? -6.663 4.072 -2.005 1.00 0.38 8 ALA A O 2
ATOM 1219 N N . TRP A 1 9 ? -5.311 2.538 -1.069 1.00 0.30 9 TRP A N 2
ATOM 1220 C CA . TRP A 1 9 ? -4.427 2.446 -2.225 1.00 0.30 9 TRP A CA 2
ATOM 1221 C C . TRP A 1 9 ? -4.141 0.989 -2.569 1.00 0.32 9 TRP A C 2
ATOM 1222 O O . TRP A 1 9 ? -4.542 0.080 -1.841 1.00 0.39 9 TRP A O 2
ATOM 1242 N N . LYS A 1 10 ? -3.445 0.771 -3.679 1.00 0.34 10 LYS A N 2
ATOM 1243 C CA . LYS A 1 10 ? -3.107 -0.581 -4.108 1.00 0.37 10 LYS A CA 2
ATOM 1244 C C . LYS A 1 10 ? -1.598 -0.753 -4.242 1.00 0.34 10 LYS A C 2
ATOM 1245 O O . LYS A 1 10 ? -0.904 0.129 -4.749 1.00 0.34 10 LYS A O 2
ATOM 1260 N N . ILE A 1 11 ? -1.097 -1.894 -3.785 1.00 0.36 11 ILE A N 2
ATOM 1261 C CA . ILE A 1 11 ? 0.330 -2.186 -3.854 1.00 0.36 11 ILE A CA 2
ATOM 1262 C C . ILE A 1 11 ? 0.739 -2.597 -5.262 1.00 0.32 11 ILE A C 2
ATOM 1263 O O . ILE A 1 11 ? 0.028 -3.344 -5.934 1.00 0.38 11 ILE A O 2
ATOM 1278 N N . THR A 1 12 ? 1.891 -2.102 -5.700 1.00 0.28 12 THR A N 2
ATOM 1279 C CA . THR A 1 12 ? 2.409 -2.416 -7.025 1.00 0.27 12 THR A CA 2
ATOM 1280 C C . THR A 1 12 ? 3.928 -2.570 -6.981 1.00 0.27 12 THR A C 2
ATOM 1281 O O . THR A 1 12 ? 4.651 -1.970 -7.773 1.00 0.30 12 THR A O 2
ATOM 1292 N N . GLY A 1 13 ? 4.399 -3.382 -6.042 1.00 0.29 13 GLY A N 2
ATOM 1293 C CA . GLY A 1 13 ? 5.826 -3.607 -5.896 1.00 0.33 13 GLY A CA 2
ATOM 1294 C C . GLY A 1 13 ? 6.503 -3.966 -7.203 1.00 0.37 13 GLY A C 2
ATOM 1295 O O . GLY A 1 13 ? 6.583 -5.139 -7.566 1.00 0.45 13 GLY A O 2
ATOM 1299 N N . PHE A 1 14 ? 6.990 -2.954 -7.911 1.00 0.34 14 PHE A N 2
ATOM 1300 C CA . PHE A 1 14 ? 7.670 -3.165 -9.183 1.00 0.41 14 PHE A CA 2
ATOM 1301 C C . PHE A 1 14 ? 8.766 -2.125 -9.387 1.00 0.39 14 PHE A C 2
ATOM 1302 O O . PHE A 1 14 ? 8.494 -0.994 -9.788 1.00 0.43 14 PHE A O 2
ATOM 1318 N N . SER A 1 15 ? 10.006 -2.510 -9.104 1.00 0.40 15 SER A N 2
ATOM 1319 C CA . SER A 1 15 ? 11.137 -1.602 -9.252 1.00 0.41 15 SER A CA 2
ATOM 1320 C C . SER A 1 15 ? 11.911 -1.895 -10.531 1.00 0.43 15 SER A C 2
ATOM 1321 O O . SER A 1 15 ? 11.490 -2.709 -11.354 1.00 0.48 15 SER A O 2
ATOM 1328 N N . ARG A 1 16 ? 13.048 -1.228 -10.691 1.00 0.57 16 ARG A N 2
ATOM 1329 C CA . ARG A 1 16 ? 13.885 -1.411 -11.870 1.00 0.61 16 ARG A CA 2
ATOM 1330 C C . ARG A 1 16 ? 14.693 -2.700 -11.769 1.00 0.59 16 ARG A C 2
ATOM 1331 O 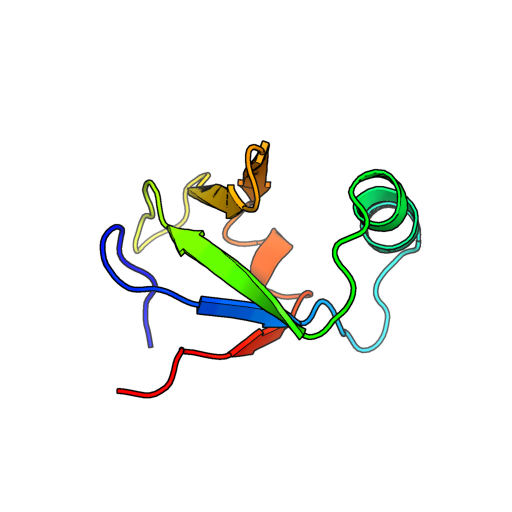O . ARG A 1 16 ? 15.014 -3.325 -12.779 1.00 0.63 16 ARG A O 2
ATOM 1349 N N . ASP A 1 17 ? 15.017 -3.094 -10.541 1.00 0.58 17 ASP A N 2
ATOM 1350 C CA . ASP A 1 17 ? 15.788 -4.309 -10.310 1.00 0.63 17 ASP A CA 2
ATOM 1351 C C . ASP A 1 17 ? 15.617 -4.800 -8.876 1.00 0.57 17 ASP A C 2
ATOM 1352 O O . ASP A 1 17 ? 16.574 -5.252 -8.247 1.00 0.62 17 ASP A O 2
ATOM 1360 N N . ILE A 1 18 ? 14.392 -4.714 -8.365 1.00 0.51 18 ILE A N 2
ATOM 1361 C CA . ILE A 1 18 ? 14.096 -5.148 -7.004 1.00 0.50 18 ILE A CA 2
ATOM 1362 C C . ILE A 1 18 ? 14.715 -6.514 -6.707 1.00 0.50 18 ILE A C 2
ATOM 1363 O O . ILE A 1 18 ? 14.565 -7.458 -7.483 1.00 0.57 18 ILE A O 2
ATOM 1378 N N . SER A 1 19 ? 15.412 -6.607 -5.579 1.00 0.57 19 SER A N 2
ATOM 1379 C CA . SER A 1 19 ? 16.056 -7.853 -5.172 1.00 0.59 19 SER A CA 2
ATOM 1380 C C . SER A 1 19 ? 15.050 -8.799 -4.522 1.00 0.52 19 SER A C 2
ATOM 1381 O O . SER A 1 19 ? 14.018 -8.360 -4.010 1.00 0.50 19 SER A O 2
ATOM 1388 N N . PRO A 1 20 ? 15.337 -10.113 -4.530 1.00 0.54 20 PRO A N 2
ATOM 1389 C CA . PRO A 1 20 ? 14.449 -11.117 -3.937 1.00 0.51 20 PRO A CA 2
ATOM 1390 C C . PRO A 1 20 ? 14.197 -10.859 -2.457 1.00 0.53 20 PRO A C 2
ATOM 1391 O O . PRO A 1 20 ? 13.118 -11.149 -1.944 1.00 0.51 20 PRO A O 2
ATOM 1399 N N . ALA A 1 21 ? 15.198 -10.317 -1.769 1.00 0.58 21 ALA A N 2
ATOM 1400 C CA . ALA A 1 21 ? 15.064 -10.016 -0.349 1.00 0.64 21 ALA A CA 2
ATOM 1401 C C . ALA A 1 21 ? 13.795 -9.210 -0.096 1.00 0.62 21 ALA A C 2
ATOM 1402 O O . ALA A 1 21 ? 13.055 -9.470 0.853 1.00 0.65 21 ALA A O 2
ATOM 1409 N N . TYR A 1 22 ? 13.555 -8.226 -0.958 1.00 0.60 22 TYR A N 2
ATOM 1410 C CA . TYR A 1 22 ? 12.372 -7.383 -0.849 1.00 0.61 22 TYR A CA 2
ATOM 1411 C C . TYR A 1 22 ? 11.186 -8.033 -1.553 1.00 0.54 22 TYR A C 2
ATOM 1412 O O . TYR A 1 22 ? 10.071 -8.045 -1.031 1.00 0.57 22 TYR A O 2
ATOM 1429 N N . ARG A 1 23 ? 11.437 -8.576 -2.740 1.00 0.48 23 ARG A N 2
ATOM 1430 C CA . ARG A 1 23 ? 10.391 -9.228 -3.522 1.00 0.44 23 ARG A CA 2
ATOM 1431 C C . ARG A 1 23 ? 9.830 -10.439 -2.784 1.00 0.45 23 ARG A C 2
ATOM 1432 O O . ARG A 1 23 ? 8.645 -10.482 -2.457 1.00 0.45 23 ARG A O 2
ATOM 1450 N N . GLN A 1 24 ? 10.687 -11.423 -2.522 1.00 0.49 24 GLN A N 2
ATOM 1451 C CA . GLN A 1 24 ? 10.267 -12.630 -1.819 1.00 0.55 24 GLN A CA 2
ATOM 1452 C C . GLN A 1 24 ? 9.553 -12.279 -0.517 1.00 0.58 24 GLN A C 2
ATOM 1453 O O . GLN A 1 24 ? 8.651 -12.995 -0.081 1.00 0.66 24 GLN A O 2
ATOM 1465 N N . LYS A 1 25 ? 9.965 -11.176 0.100 1.00 0.59 25 LYS A N 2
ATOM 1466 C CA . LYS A 1 25 ? 9.367 -10.729 1.350 1.00 0.68 25 LYS A CA 2
ATOM 1467 C C . LYS A 1 25 ? 7.847 -10.670 1.239 1.00 0.61 25 LYS A C 2
ATOM 1468 O O . LYS A 1 25 ? 7.131 -11.042 2.168 1.00 0.71 25 LYS A O 2
ATOM 1483 N N . LEU A 1 26 ? 7.363 -10.194 0.098 1.00 0.55 26 LEU A N 2
ATOM 1484 C CA . LEU A 1 26 ? 5.927 -10.084 -0.138 1.00 0.57 26 LEU A CA 2
ATOM 1485 C C . LEU A 1 26 ? 5.354 -11.405 -0.644 1.00 0.60 26 LEU A C 2
ATOM 1486 O O . LEU A 1 26 ? 4.250 -11.796 -0.269 1.00 0.68 26 LEU A O 2
ATOM 1501 N N . LEU A 1 27 ? 6.111 -12.087 -1.499 1.00 0.59 27 LEU A N 2
ATOM 1502 C CA . LEU A 1 27 ? 5.676 -13.361 -2.054 1.00 0.71 27 LEU A CA 2
ATOM 1503 C C . LEU A 1 27 ? 5.223 -14.312 -0.950 1.00 0.82 27 LEU A C 2
ATOM 1504 O O . LEU A 1 27 ? 4.309 -15.114 -1.143 1.00 0.95 27 LEU A O 2
ATOM 1519 N N . SER A 1 28 ? 5.867 -14.214 0.207 1.00 0.84 28 SER A N 2
ATOM 1520 C CA . SER A 1 28 ? 5.531 -15.065 1.344 1.00 0.98 28 SER A CA 2
ATOM 1521 C C . SER A 1 28 ? 4.102 -14.805 1.814 1.00 0.89 28 SER A C 2
ATOM 1522 O O . SER A 1 28 ? 3.312 -15.734 1.977 1.00 0.99 28 SER A O 2
ATOM 1529 N N . LEU A 1 29 ? 3.778 -13.534 2.032 1.00 0.78 29 LEU A N 2
ATOM 1530 C CA . LEU A 1 29 ? 2.446 -13.149 2.484 1.00 0.78 29 LEU A CA 2
ATOM 1531 C C . LEU A 1 29 ? 1.426 -13.277 1.355 1.00 0.74 29 LEU A C 2
ATOM 1532 O O . LEU A 1 29 ? 0.228 -13.430 1.602 1.00 0.82 29 LEU A O 2
ATOM 1547 N N . GLY A 1 30 ? 1.906 -13.215 0.118 1.00 0.68 30 GLY A N 2
ATOM 1548 C CA . GLY A 1 30 ? 1.021 -13.320 -1.028 1.00 0.73 30 GLY A CA 2
ATOM 1549 C C . GLY A 1 30 ? 0.652 -11.966 -1.604 1.00 0.71 30 GLY A C 2
ATOM 1550 O O . GLY A 1 30 ? -0.333 -11.843 -2.332 1.00 0.82 30 GLY A O 2
ATOM 1554 N N . MET A 1 31 ? 1.444 -10.948 -1.279 1.00 0.63 31 MET A N 2
ATOM 1555 C CA . MET A 1 31 ? 1.195 -9.599 -1.763 1.00 0.66 31 MET A CA 2
ATOM 1556 C C . MET A 1 31 ? 1.937 -9.344 -3.072 1.00 0.56 31 MET A C 2
ATOM 1557 O O . MET A 1 31 ? 3.111 -8.979 -3.071 1.00 0.54 31 MET A O 2
ATOM 1569 N N . LEU A 1 32 ? 1.243 -9.547 -4.187 1.00 0.56 32 LEU A N 2
ATOM 1570 C CA . LEU A 1 32 ? 1.835 -9.340 -5.505 1.00 0.49 32 LEU A CA 2
ATOM 1571 C C . LEU A 1 32 ? 1.357 -8.025 -6.115 1.00 0.44 32 LEU A C 2
ATOM 1572 O O . LEU A 1 32 ? 0.327 -7.484 -5.711 1.00 0.45 32 LEU A O 2
ATOM 1587 N N . PRO A 1 33 ? 2.102 -7.492 -7.099 1.00 0.41 33 PRO A N 2
ATOM 1588 C CA . PRO A 1 33 ? 1.750 -6.236 -7.761 1.00 0.40 33 PRO A CA 2
ATOM 1589 C C . PRO A 1 33 ? 0.274 -6.173 -8.137 1.00 0.38 33 PRO A C 2
ATOM 1590 O O . PRO A 1 33 ? -0.189 -6.907 -9.010 1.00 0.51 33 PRO A O 2
ATOM 1598 N N . GLY A 1 34 ? -0.459 -5.289 -7.469 1.00 0.34 34 GLY A N 2
ATOM 1599 C CA . GLY A 1 34 ? -1.876 -5.144 -7.735 1.00 0.33 34 GLY A CA 2
ATOM 1600 C C . GLY A 1 34 ? -2.727 -5.515 -6.537 1.00 0.31 34 GLY A C 2
ATOM 1601 O O . GLY A 1 34 ? -3.887 -5.901 -6.684 1.00 0.40 34 GLY A O 2
ATOM 1605 N N . SER A 1 35 ? -2.148 -5.394 -5.346 1.00 0.28 35 SER A N 2
ATOM 1606 C CA . SER A 1 35 ? -2.857 -5.721 -4.113 1.00 0.28 35 SER A CA 2
ATOM 1607 C C . SER A 1 35 ? -3.512 -4.478 -3.522 1.00 0.28 35 SER A C 2
ATOM 1608 O O . SER A 1 35 ? -3.170 -3.354 -3.886 1.00 0.37 35 SER A O 2
ATOM 1615 N N . SER A 1 36 ? -4.455 -4.685 -2.607 1.00 0.25 36 SER A N 2
ATOM 1616 C CA . SER A 1 36 ? -5.157 -3.576 -1.969 1.00 0.25 36 SER A CA 2
ATOM 1617 C C . SER A 1 36 ? -4.771 -3.461 -0.498 1.00 0.23 36 SER A C 2
ATOM 1618 O O . SER A 1 36 ? -4.577 -4.468 0.183 1.00 0.28 36 SER A O 2
ATOM 1625 N N . PHE A 1 37 ? -4.663 -2.226 -0.013 1.00 0.22 37 PHE A N 2
ATOM 1626 C CA . PHE A 1 37 ? -4.300 -1.981 1.378 1.00 0.23 37 PHE A CA 2
ATOM 1627 C C . PHE A 1 37 ? -4.820 -0.624 1.844 1.00 0.23 37 PHE A C 2
ATOM 1628 O O . PHE A 1 37 ? -5.165 0.232 1.029 1.00 0.33 37 PHE A O 2
ATOM 1644 N N . HIS A 1 38 ? -4.871 -0.435 3.159 1.00 0.21 38 HIS A N 2
ATOM 1645 C CA . HIS A 1 38 ? -5.350 0.819 3.732 1.00 0.24 38 HIS A CA 2
ATOM 1646 C C . HIS A 1 38 ? -4.230 1.546 4.470 1.00 0.24 38 HIS A C 2
ATOM 1647 O O . HIS A 1 38 ? -3.335 0.919 5.036 1.00 0.40 38 HIS A O 2
ATOM 1661 N N . VAL A 1 39 ? -4.286 2.875 4.459 1.00 0.27 39 VAL A N 2
ATOM 1662 C CA . VAL A 1 39 ? -3.278 3.691 5.127 1.00 0.27 39 VAL A CA 2
ATOM 1663 C C . VAL A 1 39 ? -3.639 3.908 6.594 1.00 0.28 39 VAL A C 2
ATOM 1664 O O . VAL A 1 39 ? -4.623 4.578 6.908 1.00 0.40 39 VAL A O 2
ATOM 1677 N N . VAL A 1 40 ? -2.836 3.340 7.487 1.00 0.24 40 VAL A N 2
ATOM 1678 C CA . VAL A 1 40 ? -3.073 3.467 8.921 1.00 0.34 40 VAL A CA 2
ATOM 1679 C C . VAL A 1 40 ? -2.603 4.820 9.445 1.00 0.37 40 VAL A C 2
ATOM 1680 O O . VAL A 1 40 ? -3.357 5.537 10.103 1.00 0.54 40 VAL A O 2
ATOM 1693 N N . ARG A 1 41 ? -1.352 5.165 9.151 1.00 0.27 41 ARG A N 2
ATOM 1694 C CA . ARG A 1 41 ? -0.787 6.433 9.600 1.00 0.31 41 ARG A CA 2
ATOM 1695 C C . ARG A 1 41 ? 0.549 6.709 8.922 1.00 0.31 41 ARG A C 2
ATOM 1696 O O . ARG A 1 41 ? 1.489 5.922 9.035 1.00 0.40 41 ARG A O 2
ATOM 1714 N N . VAL A 1 42 ? 0.628 7.835 8.220 1.00 0.33 42 VAL A N 2
ATOM 1715 C CA . VAL A 1 42 ? 1.851 8.221 7.525 1.00 0.39 42 VAL A CA 2
ATOM 1716 C C . VAL A 1 42 ? 2.099 9.721 7.650 1.00 0.43 42 VAL A C 2
ATOM 1717 O O . VAL A 1 42 ? 1.173 10.493 7.903 1.00 0.49 42 VAL A O 2
ATOM 1730 N N . ALA A 1 43 ? 3.352 10.129 7.472 1.00 0.47 43 ALA A N 2
ATOM 1731 C CA . ALA A 1 43 ? 3.718 11.537 7.573 1.00 0.55 43 ALA A CA 2
ATOM 1732 C C . ALA A 1 43 ? 4.178 12.092 6.225 1.00 0.69 43 ALA A C 2
ATOM 1733 O O . ALA A 1 43 ? 4.879 11.412 5.476 1.00 0.81 43 ALA A O 2
ATOM 1740 N N . PRO A 1 44 ? 3.787 13.339 5.898 1.00 0.83 44 PRO A N 2
ATOM 1741 C CA . PRO A 1 44 ? 4.172 13.982 4.636 1.00 1.00 44 PRO A CA 2
ATOM 1742 C C . PRO A 1 44 ? 5.683 14.138 4.502 1.00 0.98 44 PRO A C 2
ATOM 1743 O O . PRO A 1 44 ? 6.215 14.183 3.393 1.00 1.15 44 PRO A O 2
ATOM 1751 N N . LEU A 1 45 ? 6.370 14.221 5.637 1.00 0.85 45 LEU A N 2
ATOM 1752 C CA . LEU A 1 45 ? 7.821 14.377 5.645 1.00 0.90 45 LEU A CA 2
ATOM 1753 C C . LEU A 1 45 ? 8.514 13.037 5.422 1.00 0.91 45 LEU A C 2
ATOM 1754 O O . LEU A 1 45 ? 9.183 12.832 4.408 1.00 1.23 45 LEU A O 2
ATOM 1769 N N . GLY A 1 46 ? 8.353 12.130 6.379 1.00 0.72 46 GLY A N 2
ATOM 1770 C CA . GLY A 1 46 ? 8.968 10.821 6.270 1.00 0.72 46 GLY A CA 2
ATOM 1771 C C . GLY A 1 46 ? 8.884 10.036 7.563 1.00 0.66 46 GLY A C 2
ATOM 1772 O O . GLY A 1 46 ? 9.666 10.266 8.488 1.00 0.77 46 GLY A O 2
ATOM 1776 N N . ASP A 1 47 ? 7.936 9.109 7.630 1.00 0.53 47 ASP A N 2
ATOM 1777 C CA . ASP A 1 47 ? 7.750 8.289 8.821 1.00 0.49 47 ASP A CA 2
ATOM 1778 C C . ASP A 1 47 ? 7.326 6.872 8.449 1.00 0.46 47 ASP A C 2
ATOM 1779 O O . ASP A 1 47 ? 7.028 6.591 7.287 1.00 0.46 47 ASP A O 2
ATOM 1787 N N . PRO A 1 48 ? 7.293 5.956 9.434 1.00 0.47 48 PRO A N 2
ATOM 1788 C CA . PRO A 1 48 ? 6.905 4.570 9.214 1.00 0.47 48 PRO A CA 2
ATOM 1789 C C . PRO A 1 48 ? 5.393 4.394 9.266 1.00 0.37 48 PRO A C 2
ATOM 1790 O O . PRO A 1 48 ? 4.769 4.570 10.313 1.00 0.38 48 PRO A O 2
ATOM 1798 N N . VAL A 1 49 ? 4.812 4.046 8.125 1.00 0.32 49 VAL A N 2
ATOM 1799 C CA . VAL A 1 49 ? 3.372 3.858 8.023 1.00 0.26 49 VAL A CA 2
ATOM 1800 C C . VAL A 1 49 ? 3.016 2.379 7.912 1.00 0.28 49 VAL A C 2
ATOM 1801 O O . VAL A 1 49 ? 3.702 1.610 7.239 1.00 0.39 49 VAL A O 2
ATOM 1814 N N . HIS A 1 50 ? 1.935 1.990 8.581 1.00 0.29 50 HIS A N 2
ATOM 1815 C CA . HIS A 1 50 ? 1.475 0.607 8.562 1.00 0.31 50 HIS A CA 2
ATOM 1816 C C . HIS A 1 50 ? 0.326 0.437 7.574 1.00 0.29 50 HIS A C 2
ATOM 1817 O O . HIS A 1 50 ? -0.572 1.275 7.502 1.00 0.31 50 HIS A O 2
ATOM 1831 N N . ILE A 1 51 ? 0.362 -0.650 6.813 1.00 0.32 51 ILE A N 2
ATOM 1832 C CA . ILE A 1 51 ? -0.675 -0.928 5.828 1.00 0.32 51 ILE A CA 2
ATOM 1833 C C . ILE A 1 51 ? -1.557 -2.093 6.269 1.00 0.32 51 ILE A C 2
ATOM 1834 O O . ILE A 1 51 ? -1.068 -3.077 6.822 1.00 0.31 51 ILE A O 2
ATOM 1849 N N . GLU A 1 52 ? -2.857 -1.974 6.018 1.00 0.36 52 GLU A N 2
ATOM 1850 C CA . GLU A 1 52 ? -3.802 -3.021 6.387 1.00 0.39 52 GLU A CA 2
ATOM 1851 C C . GLU A 1 52 ? -4.291 -3.770 5.151 1.00 0.42 52 GLU A C 2
ATOM 1852 O O . GLU A 1 52 ? -5.045 -3.228 4.343 1.00 0.43 52 GLU A O 2
ATOM 1862 N N . THR A 1 53 ? -3.857 -5.018 5.012 1.00 0.52 53 THR A N 2
ATOM 1863 C CA . THR A 1 53 ? -4.251 -5.842 3.876 1.00 0.58 53 THR A CA 2
ATOM 1864 C C . THR A 1 53 ? -5.238 -6.923 4.299 1.00 0.61 53 THR A C 2
ATOM 1865 O O . THR A 1 53 ? -5.705 -6.940 5.438 1.00 0.60 53 THR A O 2
ATOM 1876 N N . ARG A 1 54 ? -5.552 -7.824 3.375 1.00 0.68 54 ARG A N 2
ATOM 1877 C CA . ARG A 1 54 ? -6.490 -8.907 3.647 1.00 0.73 54 ARG A CA 2
ATOM 1878 C C . ARG A 1 54 ? -6.121 -9.656 4.926 1.00 0.67 54 ARG A C 2
ATOM 1879 O O . ARG A 1 54 ? -5.273 -10.547 4.913 1.00 0.69 54 ARG A O 2
ATOM 1897 N N . ARG A 1 55 ? -6.765 -9.284 6.028 1.00 0.66 55 ARG A N 2
ATOM 1898 C CA . ARG A 1 55 ? -6.525 -9.924 7.315 1.00 0.66 55 ARG A CA 2
ATOM 1899 C C . ARG A 1 55 ? -5.040 -9.944 7.667 1.00 0.62 55 ARG A C 2
ATOM 1900 O O . ARG A 1 55 ? -4.585 -10.807 8.420 1.00 0.70 55 ARG A O 2
ATOM 1918 N N . VAL A 1 56 ? -4.287 -8.991 7.131 1.00 0.58 56 VAL A N 2
ATOM 1919 C CA . VAL A 1 56 ? -2.856 -8.908 7.402 1.00 0.57 56 VAL A CA 2
ATOM 1920 C C . VAL A 1 56 ? -2.384 -7.460 7.420 1.00 0.49 56 VAL A C 2
ATOM 1921 O O . VAL A 1 56 ? -2.520 -6.738 6.433 1.00 0.50 56 VAL A O 2
ATOM 1934 N N . SER A 1 57 ? -1.829 -7.039 8.551 1.00 0.48 57 SER A N 2
ATOM 1935 C CA . SER A 1 57 ? -1.337 -5.674 8.696 1.00 0.43 57 SER A CA 2
ATOM 1936 C C . SER A 1 57 ? 0.185 -5.633 8.618 1.00 0.42 57 SER A C 2
ATOM 1937 O O . SER A 1 57 ? 0.878 -6.070 9.538 1.00 0.46 57 SER A O 2
ATOM 1944 N N . LEU A 1 58 ? 0.699 -5.111 7.509 1.00 0.38 58 LEU A N 2
ATOM 1945 C CA . LEU A 1 58 ? 2.140 -5.009 7.308 1.00 0.40 58 LEU A CA 2
ATOM 1946 C C . LEU A 1 58 ? 2.614 -3.576 7.527 1.00 0.37 58 LEU A C 2
ATOM 1947 O O . LEU A 1 58 ? 1.820 -2.637 7.475 1.00 0.38 58 LEU A O 2
ATOM 1962 N N . VAL A 1 59 ? 3.908 -3.414 7.775 1.00 0.41 59 VAL A N 2
ATOM 1963 C CA . VAL A 1 59 ? 4.481 -2.093 7.998 1.00 0.40 59 VAL A CA 2
ATOM 1964 C C . VAL A 1 59 ? 5.515 -1.755 6.930 1.00 0.40 59 VAL A C 2
ATOM 1965 O O . VAL A 1 59 ? 6.321 -2.601 6.543 1.00 0.47 59 VAL A O 2
ATOM 1978 N N . LEU A 1 60 ? 5.486 -0.513 6.457 1.00 0.39 60 LEU A N 2
ATOM 1979 C CA . LEU A 1 60 ? 6.419 -0.064 5.429 1.00 0.40 60 LEU A CA 2
ATOM 1980 C C . LEU A 1 60 ? 6.972 1.318 5.763 1.00 0.38 60 LEU A C 2
ATOM 1981 O O . LEU A 1 60 ? 6.342 2.094 6.483 1.00 0.48 60 LEU A O 2
ATOM 1996 N N . ARG A 1 61 ? 8.152 1.621 5.231 1.00 0.51 61 ARG A N 2
ATOM 1997 C CA . ARG A 1 61 ? 8.792 2.907 5.472 1.00 0.58 61 ARG A CA 2
ATOM 1998 C C . ARG A 1 61 ? 9.063 3.638 4.162 1.00 0.54 61 ARG A C 2
ATOM 1999 O O . ARG A 1 61 ? 9.189 3.018 3.106 1.00 0.59 61 ARG A O 2
ATOM 2017 N N . LYS A 1 62 ? 9.162 4.964 4.241 1.00 0.69 62 LYS A N 2
ATOM 2018 C CA . LYS A 1 62 ? 9.409 5.795 3.063 1.00 0.74 62 LYS A CA 2
ATOM 2019 C C . LYS A 1 62 ? 10.498 5.197 2.175 1.00 0.68 62 LYS A C 2
ATOM 2020 O O . LYS A 1 62 ? 10.500 5.398 0.960 1.00 0.76 62 LYS A O 2
ATOM 2035 N N . LYS A 1 63 ? 11.420 4.465 2.788 1.00 0.64 63 LYS A N 2
ATOM 2036 C CA . LYS A 1 63 ? 12.513 3.843 2.051 1.00 0.71 63 LYS A CA 2
ATOM 2037 C C . LYS A 1 63 ? 12.029 2.608 1.302 1.00 0.63 63 LYS A C 2
ATOM 2038 O O . LYS A 1 63 ? 12.485 2.326 0.193 1.00 0.73 63 LYS A O 2
ATOM 2053 N N . ASP A 1 64 ? 11.104 1.876 1.911 1.00 0.54 64 ASP A N 2
ATOM 2054 C CA . ASP A 1 64 ? 10.559 0.671 1.297 1.00 0.54 64 ASP A CA 2
ATOM 2055 C C . ASP A 1 64 ? 9.598 1.025 0.169 1.00 0.46 64 ASP A C 2
ATOM 2056 O O . ASP A 1 64 ? 9.513 0.315 -0.833 1.00 0.56 64 ASP A O 2
ATOM 2064 N N . LEU A 1 65 ? 8.872 2.126 0.339 1.00 0.39 65 LEU A N 2
ATOM 2065 C CA . LEU A 1 65 ? 7.917 2.573 -0.668 1.00 0.41 65 LEU A CA 2
ATOM 2066 C C . LEU A 1 65 ? 8.635 3.186 -1.866 1.00 0.45 65 LEU A C 2
ATOM 2067 O O . LEU A 1 65 ? 8.117 3.180 -2.983 1.00 0.52 65 LEU A O 2
ATOM 2082 N N . ALA A 1 66 ? 9.830 3.715 -1.626 1.00 0.46 66 ALA A N 2
ATOM 2083 C CA . ALA A 1 66 ? 10.618 4.333 -2.687 1.00 0.52 66 ALA A CA 2
ATOM 2084 C C . ALA A 1 66 ? 10.914 3.337 -3.805 1.00 0.50 66 ALA A C 2
ATOM 2085 O O . ALA A 1 66 ? 11.136 3.725 -4.951 1.00 0.66 66 ALA A O 2
ATOM 2092 N N . LEU A 1 67 ? 10.914 2.053 -3.463 1.00 0.37 67 LEU A N 2
ATOM 2093 C CA . LEU A 1 67 ? 11.184 1.001 -4.437 1.00 0.35 67 LEU A CA 2
ATOM 2094 C C . LEU A 1 67 ? 9.890 0.480 -5.057 1.00 0.31 67 LEU A C 2
ATOM 2095 O O . LEU A 1 67 ? 9.710 0.528 -6.274 1.00 0.30 67 LEU A O 2
ATOM 2110 N N . ILE A 1 68 ? 8.994 -0.019 -4.211 1.00 0.31 68 ILE A N 2
ATOM 2111 C CA . ILE A 1 68 ? 7.716 -0.547 -4.677 1.00 0.30 68 ILE A CA 2
ATOM 2112 C C . ILE A 1 68 ? 6.836 0.568 -5.230 1.00 0.30 68 ILE A C 2
ATOM 2113 O O . ILE A 1 68 ? 6.978 1.730 -4.849 1.00 0.37 68 ILE A O 2
ATOM 2128 N N . GLU A 1 69 ? 5.924 0.211 -6.129 1.00 0.29 69 GLU A N 2
ATOM 2129 C CA . GLU A 1 69 ? 5.027 1.189 -6.731 1.00 0.32 69 GLU A CA 2
ATOM 2130 C C . GLU A 1 69 ? 3.634 1.109 -6.109 1.00 0.31 69 GLU A C 2
ATOM 2131 O O . GLU A 1 69 ? 3.241 0.072 -5.574 1.00 0.37 69 GLU A O 2
ATOM 2141 N N . LEU A 1 70 ? 2.897 2.211 -6.184 1.00 0.32 70 LEU A N 2
ATOM 2142 C CA . LEU A 1 70 ? 1.548 2.270 -5.631 1.00 0.33 70 LEU A CA 2
ATOM 2143 C C . LEU A 1 70 ? 0.562 2.799 -6.667 1.00 0.33 70 LEU A C 2
ATOM 2144 O O . LEU A 1 70 ? 0.961 3.351 -7.693 1.00 0.45 70 LEU A O 2
ATOM 2159 N N . GLU A 1 71 ? -0.727 2.626 -6.395 1.00 0.35 71 GLU A N 2
ATOM 2160 C CA . GLU A 1 71 ? -1.770 3.086 -7.305 1.00 0.38 71 GLU A CA 2
ATOM 2161 C C . GLU A 1 71 ? -3.032 3.470 -6.541 1.00 0.37 71 GLU A C 2
ATOM 2162 O O . GLU A 1 71 ? -3.330 2.903 -5.489 1.00 0.52 71 GLU A O 2
ATOM 2172 N N . ALA A 1 72 ? -3.770 4.439 -7.074 1.00 0.45 72 ALA A N 2
ATOM 2173 C CA . ALA A 1 72 ? -5.002 4.895 -6.445 1.00 0.52 72 ALA A CA 2
ATOM 2174 C C . ALA A 1 72 ? -6.072 3.808 -6.492 1.00 0.44 72 ALA A C 2
ATOM 2175 O O . ALA A 1 72 ? -5.810 2.685 -6.920 1.00 0.53 72 ALA A O 2
ATOM 2182 N N . VAL A 1 73 ? -7.278 4.150 -6.050 1.00 0.58 73 VAL A N 2
ATOM 2183 C CA . VAL A 1 73 ? -8.387 3.203 -6.047 1.00 0.64 73 VAL A CA 2
ATOM 2184 C C . VAL A 1 73 ? -9.636 3.822 -6.662 1.00 0.83 73 VAL A C 2
ATOM 2185 O O . VAL A 1 73 ? -9.615 4.965 -7.120 1.00 0.99 73 VAL A O 2
ATOM 2198 N N . ALA A 1 74 ? -10.725 3.059 -6.669 1.00 0.99 74 ALA A N 2
ATOM 2199 C CA . ALA A 1 74 ? -11.986 3.532 -7.230 1.00 1.25 74 ALA A CA 2
ATOM 2200 C C . ALA A 1 74 ? -12.475 4.784 -6.509 1.00 1.66 74 ALA A C 2
ATOM 2201 O O . ALA A 1 74 ? -12.445 4.857 -5.281 1.00 2.28 74 ALA A O 2
ATOM 2208 N N . GLN A 1 75 ? -12.927 5.763 -7.283 1.00 1.95 75 GLN A N 2
ATOM 2209 C CA . GLN A 1 75 ? -13.430 7.010 -6.722 1.00 2.53 75 GLN A CA 2
ATOM 2210 C C . GLN A 1 75 ? -14.891 6.866 -6.310 1.00 2.88 75 GLN A C 2
ATOM 2211 O O . GLN A 1 75 ? -15.693 6.273 -7.032 1.00 3.14 75 GLN A O 2
ATOM 2223 N N . MET A 1 1 ? -4.544 12.685 -2.841 1.00 3.33 1 MET A N 3
ATOM 2224 C CA . MET A 1 1 ? -3.287 12.380 -3.572 1.00 2.78 1 MET A CA 3
ATOM 2225 C C . MET A 1 1 ? -2.202 11.899 -2.614 1.00 2.08 1 MET A C 3
ATOM 2226 O O . MET A 1 1 ? -1.679 10.794 -2.756 1.00 2.36 1 MET A O 3
ATOM 2240 N N . GLN A 1 2 ? -1.868 12.739 -1.639 1.00 1.56 2 GLN A N 3
ATOM 2241 C CA . GLN A 1 2 ? -0.844 12.403 -0.656 1.00 0.99 2 GLN A CA 3
ATOM 2242 C C . GLN A 1 2 ? -1.308 11.264 0.247 1.00 0.83 2 GLN A C 3
ATOM 2243 O O . GLN A 1 2 ? -2.477 11.195 0.623 1.00 1.25 2 GLN A O 3
ATOM 2255 N N . PHE A 1 3 ? -0.381 10.375 0.591 1.00 0.64 3 PHE A N 3
ATOM 2256 C CA . PHE A 1 3 ? -0.691 9.238 1.449 1.00 0.59 3 PHE A CA 3
ATOM 2257 C C . PHE A 1 3 ? -1.059 9.700 2.855 1.00 0.50 3 PHE A C 3
ATOM 2258 O O . PHE A 1 3 ? -0.197 10.122 3.625 1.00 0.55 3 PHE A O 3
ATOM 2274 N N . THR A 1 4 ? -2.343 9.618 3.182 1.00 0.53 4 THR A N 3
ATOM 2275 C CA . THR A 1 4 ? -2.821 10.029 4.494 1.00 0.49 4 THR A CA 3
ATOM 2276 C C . THR A 1 4 ? -3.402 8.851 5.268 1.00 0.45 4 THR A C 3
ATOM 2277 O O . THR A 1 4 ? -3.823 7.855 4.678 1.00 0.45 4 THR A O 3
ATOM 2288 N N . PRO A 1 5 ? -3.425 8.947 6.608 1.00 0.47 5 PRO A N 3
ATOM 2289 C CA . PRO A 1 5 ? -3.957 7.889 7.468 1.00 0.51 5 PRO A CA 3
ATOM 2290 C C . PRO A 1 5 ? -5.340 7.420 7.025 1.00 0.51 5 PRO A C 3
ATOM 2291 O O . PRO A 1 5 ? -6.171 8.221 6.598 1.00 0.65 5 PRO A O 3
ATOM 2299 N N . ASP A 1 6 ? -5.576 6.115 7.126 1.00 0.74 6 ASP A N 3
ATOM 2300 C CA . ASP A 1 6 ? -6.859 5.535 6.746 1.00 0.84 6 ASP A CA 3
ATOM 2301 C C . ASP A 1 6 ? -7.107 5.659 5.244 1.00 0.71 6 ASP A C 3
ATOM 2302 O O . ASP A 1 6 ? -8.247 5.586 4.789 1.00 0.67 6 ASP A O 3
ATOM 2310 N N . SER A 1 7 ? -6.035 5.840 4.479 1.00 0.77 7 SER A N 3
ATOM 2311 C CA . SER A 1 7 ? -6.153 5.971 3.030 1.00 0.72 7 SER A CA 3
ATOM 2312 C C . SER A 1 7 ? -6.103 4.605 2.355 1.00 0.54 7 SER A C 3
ATOM 2313 O O . SER A 1 7 ? -5.618 3.631 2.933 1.00 0.67 7 SER A O 3
ATOM 2320 N N . ALA A 1 8 ? -6.604 4.540 1.127 1.00 0.47 8 ALA A N 3
ATOM 2321 C CA . ALA A 1 8 ? -6.615 3.294 0.371 1.00 0.35 8 ALA A CA 3
ATOM 2322 C C . ALA A 1 8 ? -5.767 3.411 -0.890 1.00 0.31 8 ALA A C 3
ATOM 2323 O O . ALA A 1 8 ? -5.845 4.408 -1.611 1.00 0.38 8 ALA A O 3
ATOM 2330 N N . TRP A 1 9 ? -4.960 2.389 -1.151 1.00 0.30 9 TRP A N 3
ATOM 2331 C CA . TRP A 1 9 ? -4.099 2.375 -2.327 1.00 0.30 9 TRP A CA 3
ATOM 2332 C C . TRP A 1 9 ? -3.841 0.944 -2.785 1.00 0.32 9 TRP A C 3
ATOM 2333 O O . TRP A 1 9 ? -3.961 0.002 -2.003 1.00 0.39 9 TRP A O 3
ATOM 2353 N N . LYS A 1 10 ? -3.490 0.787 -4.056 1.00 0.34 10 LYS A N 3
ATOM 2354 C CA . LYS A 1 10 ? -3.212 -0.532 -4.610 1.00 0.37 10 LYS A CA 3
ATOM 2355 C C . LYS A 1 10 ? -1.709 -0.788 -4.668 1.00 0.34 10 LYS A C 3
ATOM 2356 O O . LYS A 1 10 ? -0.937 0.074 -5.084 1.00 0.34 10 LYS A O 3
ATOM 2371 N N . ILE A 1 11 ? -1.303 -1.984 -4.246 1.00 0.36 11 ILE A N 3
ATOM 2372 C CA . ILE A 1 11 ? 0.107 -2.355 -4.237 1.00 0.36 11 ILE A CA 3
ATOM 2373 C C . ILE A 1 11 ? 0.595 -2.711 -5.635 1.00 0.32 11 ILE A C 3
ATOM 2374 O O . ILE A 1 11 ? -0.049 -3.477 -6.352 1.00 0.38 11 ILE A O 3
ATOM 2389 N N . THR A 1 12 ? 1.740 -2.151 -6.013 1.00 0.28 12 THR A N 3
ATOM 2390 C CA . THR A 1 12 ? 2.326 -2.409 -7.321 1.00 0.27 12 THR A CA 3
ATOM 2391 C C . THR A 1 12 ? 3.842 -2.565 -7.204 1.00 0.27 12 THR A C 3
ATOM 2392 O O . THR A 1 12 ? 4.601 -2.006 -7.995 1.00 0.30 12 THR A O 3
ATOM 2403 N N . GLY A 1 13 ? 4.271 -3.326 -6.203 1.00 0.29 13 GLY A N 3
ATOM 2404 C CA . GLY A 1 13 ? 5.690 -3.547 -5.989 1.00 0.33 13 GLY A CA 3
ATOM 2405 C C . GLY A 1 13 ? 6.399 -4.029 -7.239 1.00 0.37 13 GLY A C 3
ATOM 2406 O O . GLY A 1 13 ? 6.498 -5.231 -7.481 1.00 0.45 13 GLY A O 3
ATOM 2410 N N . PHE A 1 14 ? 6.892 -3.087 -8.036 1.00 0.34 14 PHE A N 3
ATOM 2411 C CA . PHE A 1 14 ? 7.596 -3.420 -9.269 1.00 0.41 14 PHE A CA 3
ATOM 2412 C C . PHE A 1 14 ? 8.683 -2.393 -9.567 1.00 0.39 14 PHE A C 3
ATOM 2413 O O . PHE A 1 14 ? 8.418 -1.348 -10.159 1.00 0.43 14 PHE A O 3
ATOM 2429 N N . SER A 1 15 ? 9.908 -2.694 -9.146 1.00 0.40 15 SER A N 3
ATOM 2430 C CA . SER A 1 15 ? 11.034 -1.795 -9.371 1.00 0.41 15 SER A CA 3
ATOM 2431 C C . SER A 1 15 ? 11.872 -2.261 -10.555 1.00 0.43 15 SER A C 3
ATOM 2432 O O . SER A 1 15 ? 11.787 -3.416 -10.973 1.00 0.48 15 SER A O 3
ATOM 2439 N N . ARG A 1 16 ? 12.684 -1.357 -11.091 1.00 0.57 16 ARG A N 3
ATOM 2440 C CA . ARG A 1 16 ? 13.534 -1.675 -12.232 1.00 0.61 16 ARG A CA 3
ATOM 2441 C C . ARG A 1 16 ? 14.480 -2.832 -11.916 1.00 0.59 16 ARG A C 3
ATOM 2442 O O . ARG A 1 16 ? 15.016 -3.469 -12.824 1.00 0.63 16 ARG A O 3
ATOM 2460 N N . ASP A 1 17 ? 14.688 -3.103 -10.629 1.00 0.58 17 ASP A N 3
ATOM 2461 C CA . ASP A 1 17 ? 15.574 -4.187 -10.218 1.00 0.63 17 ASP A CA 3
ATOM 2462 C C . ASP A 1 17 ? 15.383 -4.534 -8.743 1.00 0.57 17 ASP A C 3
ATOM 2463 O O . ASP A 1 17 ? 16.353 -4.764 -8.021 1.00 0.62 17 ASP A O 3
ATOM 2471 N N . ILE A 1 18 ? 14.129 -4.578 -8.305 1.00 0.51 18 ILE A N 3
ATOM 2472 C CA . ILE A 1 18 ? 13.811 -4.903 -6.919 1.00 0.50 18 ILE A CA 3
ATOM 2473 C C . ILE A 1 18 ? 14.577 -6.140 -6.448 1.00 0.50 18 ILE A C 3
ATOM 2474 O O . ILE A 1 18 ? 14.718 -7.113 -7.187 1.00 0.57 18 ILE A O 3
ATOM 2489 N N . SER A 1 19 ? 15.067 -6.091 -5.212 1.00 0.57 19 SER A N 3
ATOM 2490 C CA . SER A 1 19 ? 15.816 -7.206 -4.637 1.00 0.59 19 SER A CA 3
ATOM 2491 C C . SER A 1 19 ? 14.877 -8.198 -3.953 1.00 0.52 19 SER A C 3
ATOM 2492 O O . SER A 1 19 ? 13.771 -7.838 -3.549 1.00 0.50 19 SER A O 3
ATOM 2499 N N . PRO A 1 20 ? 15.309 -9.463 -3.813 1.00 0.54 20 PRO A N 3
ATOM 2500 C CA . PRO A 1 20 ? 14.500 -10.510 -3.175 1.00 0.51 20 PRO A CA 3
ATOM 2501 C C . PRO A 1 20 ? 14.158 -10.177 -1.730 1.00 0.53 20 PRO A C 3
ATOM 2502 O O . PRO A 1 20 ? 13.111 -10.580 -1.222 1.00 0.51 20 PRO A O 3
ATOM 2510 N N . ALA A 1 21 ? 15.042 -9.441 -1.064 1.00 0.58 21 ALA A N 3
ATOM 2511 C CA . ALA A 1 21 ? 14.816 -9.055 0.323 1.00 0.64 21 ALA A CA 3
ATOM 2512 C C . ALA A 1 21 ? 13.424 -8.456 0.495 1.00 0.62 21 ALA A C 3
ATOM 2513 O O . ALA A 1 21 ? 12.693 -8.804 1.421 1.00 0.65 21 ALA A O 3
ATOM 2520 N N . TYR A 1 22 ? 13.068 -7.549 -0.408 1.00 0.60 22 TYR A N 3
ATOM 2521 C CA . TYR A 1 22 ? 11.762 -6.903 -0.374 1.00 0.61 22 TYR A CA 3
ATOM 2522 C C . TYR A 1 22 ? 10.724 -7.740 -1.115 1.00 0.54 22 TYR A C 3
ATOM 2523 O O . TYR A 1 22 ? 9.601 -7.917 -0.643 1.00 0.57 22 TYR A O 3
ATOM 2540 N N . ARG A 1 23 ? 11.114 -8.256 -2.277 1.00 0.48 23 ARG A N 3
ATOM 2541 C CA . ARG A 1 23 ? 10.224 -9.070 -3.098 1.00 0.44 23 ARG A CA 3
ATOM 2542 C C . ARG A 1 23 ? 9.800 -10.341 -2.367 1.00 0.45 23 ARG A C 3
ATOM 2543 O O . ARG A 1 23 ? 8.610 -10.579 -2.155 1.00 0.45 23 ARG A O 3
ATOM 2561 N N . GLN A 1 24 ? 10.780 -11.153 -1.984 1.00 0.49 24 GLN A N 3
ATOM 2562 C CA . GLN A 1 24 ? 10.513 -12.406 -1.281 1.00 0.55 24 GLN A CA 3
ATOM 2563 C C . GLN A 1 24 ? 9.498 -12.211 -0.154 1.00 0.58 24 GLN A C 3
ATOM 2564 O O . GLN A 1 24 ? 8.540 -12.974 -0.033 1.00 0.66 24 GLN A O 3
ATOM 2576 N N . LYS A 1 25 ? 9.715 -11.189 0.666 1.00 0.59 25 LYS A N 3
ATOM 2577 C CA . LYS A 1 25 ? 8.819 -10.903 1.781 1.00 0.68 25 LYS A CA 3
ATOM 2578 C C . LYS A 1 25 ? 7.368 -10.838 1.318 1.00 0.61 25 LYS A C 3
ATOM 2579 O O . LYS A 1 25 ? 6.484 -11.440 1.927 1.00 0.71 25 LYS A O 3
ATOM 2594 N N . LEU A 1 26 ? 7.127 -10.104 0.238 1.00 0.55 26 LEU A N 3
ATOM 2595 C CA . LEU A 1 26 ? 5.779 -9.962 -0.301 1.00 0.57 26 LEU A CA 3
ATOM 2596 C C . LEU A 1 26 ? 5.221 -11.312 -0.743 1.00 0.60 26 LEU A C 3
ATOM 2597 O O . LEU A 1 26 ? 4.166 -11.742 -0.275 1.00 0.68 26 LEU A O 3
ATOM 2612 N N . LEU A 1 27 ? 5.937 -11.975 -1.643 1.00 0.59 27 LEU A N 3
ATOM 2613 C CA . LEU A 1 27 ? 5.517 -13.273 -2.154 1.00 0.71 27 LEU A CA 3
ATOM 2614 C C . LEU A 1 27 ? 5.137 -14.217 -1.016 1.00 0.82 27 LEU A C 3
ATOM 2615 O O . LEU A 1 27 ? 4.332 -15.131 -1.198 1.00 0.95 27 LEU A O 3
ATOM 2630 N N . SER A 1 28 ? 5.719 -13.990 0.157 1.00 0.84 28 SER A N 3
ATOM 2631 C CA . SER A 1 28 ? 5.442 -14.826 1.320 1.00 0.98 28 SER A CA 3
ATOM 2632 C C . SER A 1 28 ? 3.994 -14.670 1.776 1.00 0.89 28 SER A C 3
ATOM 2633 O O . SER A 1 28 ? 3.362 -15.635 2.205 1.00 0.99 28 SER A O 3
ATOM 2640 N N . LEU A 1 29 ? 3.474 -13.451 1.683 1.00 0.78 29 LEU A N 3
ATOM 2641 C CA . LEU A 1 29 ? 2.101 -13.174 2.090 1.00 0.78 29 LEU A CA 3
ATOM 2642 C C . LEU A 1 29 ? 1.113 -13.582 1.001 1.00 0.74 29 LEU A C 3
ATOM 2643 O O . LEU A 1 29 ? -0.052 -13.870 1.280 1.00 0.82 29 LEU A O 3
ATOM 2658 N N . GLY A 1 30 ? 1.584 -13.605 -0.241 1.00 0.68 30 GLY A N 3
ATOM 2659 C CA . GLY A 1 30 ? 0.728 -13.981 -1.352 1.00 0.73 30 GLY A CA 3
ATOM 2660 C C . GLY A 1 30 ? 0.160 -12.784 -2.097 1.00 0.71 30 GLY A C 3
ATOM 2661 O O . GLY A 1 30 ? -0.692 -12.944 -2.972 1.00 0.82 30 GLY A O 3
ATOM 2665 N N . MET A 1 31 ? 0.626 -11.585 -1.757 1.00 0.63 31 MET A N 3
ATOM 2666 C CA . MET A 1 31 ? 0.152 -10.371 -2.412 1.00 0.66 31 MET A CA 3
ATOM 2667 C C . MET A 1 31 ? 1.033 -10.012 -3.604 1.00 0.56 31 MET A C 3
ATOM 2668 O O . MET A 1 31 ? 2.137 -9.491 -3.439 1.00 0.54 31 MET A O 3
ATOM 2680 N N . LEU A 1 32 ? 0.538 -10.298 -4.803 1.00 0.56 32 LEU A N 3
ATOM 2681 C CA . LEU A 1 32 ? 1.275 -9.999 -6.026 1.00 0.49 32 LEU A CA 3
ATOM 2682 C C . LEU A 1 32 ? 0.923 -8.607 -6.538 1.00 0.44 32 LEU A C 3
ATOM 2683 O O . LEU A 1 32 ? -0.112 -8.048 -6.174 1.00 0.45 32 LEU A O 3
ATOM 2698 N N . PRO A 1 33 ? 1.782 -8.025 -7.393 1.00 0.41 33 PRO A N 3
ATOM 2699 C CA . PRO A 1 33 ? 1.549 -6.697 -7.957 1.00 0.40 33 PRO A CA 3
ATOM 2700 C C . PRO A 1 33 ? 0.099 -6.495 -8.379 1.00 0.38 33 PRO A C 3
ATOM 2701 O O . PRO A 1 33 ? -0.461 -7.296 -9.126 1.00 0.51 33 PRO A O 3
ATOM 2709 N N . GLY A 1 34 ? -0.505 -5.417 -7.892 1.00 0.34 34 GLY A N 3
ATOM 2710 C CA . GLY A 1 34 ? -1.888 -5.131 -8.220 1.00 0.33 34 GLY A CA 3
ATOM 2711 C C . GLY A 1 34 ? -2.831 -5.471 -7.084 1.00 0.31 34 GLY A C 3
ATOM 2712 O O . GLY A 1 34 ? -4.002 -5.776 -7.308 1.00 0.40 34 GLY A O 3
ATOM 2716 N N . SER A 1 35 ? -2.316 -5.418 -5.858 1.00 0.28 35 SER A N 3
ATOM 2717 C CA . SER A 1 35 ? -3.119 -5.727 -4.679 1.00 0.28 35 SER A CA 3
ATOM 2718 C C . SER A 1 35 ? -3.711 -4.456 -4.079 1.00 0.28 35 SER A C 3
ATOM 2719 O O . SER A 1 35 ? -3.406 -3.351 -4.525 1.00 0.37 35 SER A O 3
ATOM 2726 N N . SER A 1 36 ? -4.559 -4.620 -3.070 1.00 0.25 36 SER A N 3
ATOM 2727 C CA . SER A 1 36 ? -5.191 -3.482 -2.411 1.00 0.25 36 SER A CA 3
ATOM 2728 C C . SER A 1 36 ? -4.913 -3.497 -0.911 1.00 0.23 36 SER A C 3
ATOM 2729 O O . SER A 1 36 ? -4.764 -4.560 -0.309 1.00 0.28 36 SER A O 3
ATOM 2736 N N . PHE A 1 37 ? -4.840 -2.310 -0.314 1.00 0.22 37 PHE A N 3
ATOM 2737 C CA . PHE A 1 37 ? -4.582 -2.190 1.116 1.00 0.23 37 PHE A CA 3
ATOM 2738 C C . PHE A 1 37 ? -4.992 -0.813 1.628 1.00 0.23 37 PHE A C 3
ATOM 2739 O O . PHE A 1 37 ? -5.460 0.031 0.863 1.00 0.33 37 PHE A O 3
ATOM 2755 N N . HIS A 1 38 ? -4.811 -0.591 2.926 1.00 0.21 38 HIS A N 3
ATOM 2756 C CA . HIS A 1 38 ? -5.164 0.685 3.537 1.00 0.24 38 HIS A CA 3
ATOM 2757 C C . HIS A 1 38 ? -4.030 1.197 4.417 1.00 0.24 38 HIS A C 3
ATOM 2758 O O . HIS A 1 38 ? -3.244 0.416 4.954 1.00 0.40 38 HIS A O 3
ATOM 2772 N N . VAL A 1 39 ? -3.949 2.515 4.561 1.00 0.27 39 VAL A N 3
ATOM 2773 C CA . VAL A 1 39 ? -2.911 3.134 5.374 1.00 0.27 39 VAL A CA 3
ATOM 2774 C C . VAL A 1 39 ? -3.381 3.322 6.812 1.00 0.28 39 VAL A C 3
ATOM 2775 O O . VAL A 1 39 ? -4.535 3.666 7.059 1.00 0.40 39 VAL A O 3
ATOM 2788 N N . VAL A 1 40 ? -2.473 3.094 7.756 1.00 0.24 40 VAL A N 3
ATOM 2789 C CA . VAL A 1 40 ? -2.789 3.236 9.170 1.00 0.34 40 VAL A CA 3
ATOM 2790 C C . VAL A 1 40 ? -2.380 4.608 9.695 1.00 0.37 40 VAL A C 3
ATOM 2791 O O . VAL A 1 40 ? -3.096 5.218 10.489 1.00 0.54 40 VAL A O 3
ATOM 2804 N N . ARG A 1 41 ? -1.226 5.093 9.247 1.00 0.27 41 ARG A N 3
ATOM 2805 C CA . ARG A 1 41 ? -0.727 6.392 9.680 1.00 0.31 41 ARG A CA 3
ATOM 2806 C C . ARG A 1 41 ? 0.615 6.708 9.025 1.00 0.31 41 ARG A C 3
ATOM 2807 O O . ARG A 1 41 ? 1.555 5.919 9.102 1.00 0.40 41 ARG A O 3
ATOM 2825 N N . VAL A 1 42 ? 0.697 7.869 8.383 1.00 0.33 42 VAL A N 3
ATOM 2826 C CA . VAL A 1 42 ? 1.925 8.288 7.716 1.00 0.39 42 VAL A CA 3
ATOM 2827 C C . VAL A 1 42 ? 2.074 9.805 7.740 1.00 0.43 42 VAL A C 3
ATOM 2828 O O . VAL A 1 42 ? 1.096 10.531 7.920 1.00 0.49 42 VAL A O 3
ATOM 2841 N N . ALA A 1 43 ? 3.303 10.276 7.562 1.00 0.47 43 ALA A N 3
ATOM 2842 C CA . ALA A 1 43 ? 3.584 11.706 7.561 1.00 0.55 43 ALA A CA 3
ATOM 2843 C C . ALA A 1 43 ? 4.054 12.172 6.185 1.00 0.69 43 ALA A C 3
ATOM 2844 O O . ALA A 1 43 ? 4.575 11.382 5.398 1.00 0.81 43 ALA A O 3
ATOM 2851 N N . PRO A 1 44 ? 3.875 13.470 5.878 1.00 0.83 44 PRO A N 3
ATOM 2852 C CA . PRO A 1 44 ? 4.280 14.042 4.590 1.00 1.00 44 PRO A CA 3
ATOM 2853 C C . PRO A 1 44 ? 5.793 14.196 4.467 1.00 0.98 44 PRO A C 3
ATOM 2854 O O . PRO A 1 44 ? 6.324 14.332 3.365 1.00 1.15 44 PRO A O 3
ATOM 2862 N N . LEU A 1 45 ? 6.484 14.172 5.604 1.00 0.85 45 LEU A N 3
ATOM 2863 C CA . LEU A 1 45 ? 7.935 14.308 5.617 1.00 0.90 45 LEU A CA 3
ATOM 2864 C C . LEU A 1 45 ? 8.612 12.944 5.502 1.00 0.91 45 LEU A C 3
ATOM 2865 O O . LEU A 1 45 ? 9.280 12.653 4.509 1.00 1.23 45 LEU A O 3
ATOM 2880 N N . GLY A 1 46 ? 8.432 12.114 6.523 1.00 0.72 46 GLY A N 3
ATOM 2881 C CA . GLY A 1 46 ? 9.029 10.792 6.519 1.00 0.72 46 GLY A CA 3
ATOM 2882 C C . GLY A 1 46 ? 8.892 10.091 7.857 1.00 0.66 46 GLY A C 3
ATOM 2883 O O . GLY A 1 46 ? 9.563 10.449 8.825 1.00 0.77 46 GLY A O 3
ATOM 2887 N N . ASP A 1 47 ? 8.019 9.091 7.911 1.00 0.53 47 ASP A N 3
ATOM 2888 C CA . ASP A 1 47 ? 7.789 8.337 9.138 1.00 0.49 47 ASP A CA 3
ATOM 2889 C C . ASP A 1 47 ? 7.438 6.886 8.822 1.00 0.46 47 ASP A C 3
ATOM 2890 O O . ASP A 1 47 ? 7.241 6.528 7.661 1.00 0.46 47 ASP A O 3
ATOM 2898 N N . PRO A 1 48 ? 7.354 6.027 9.853 1.00 0.47 48 PRO A N 3
ATOM 2899 C CA . PRO A 1 48 ? 7.021 4.620 9.681 1.00 0.47 48 PRO A CA 3
ATOM 2900 C C . PRO A 1 48 ? 5.514 4.406 9.617 1.00 0.37 48 PRO A C 3
ATOM 2901 O O . PRO A 1 48 ? 4.806 4.576 10.609 1.00 0.38 48 PRO A O 3
ATOM 2909 N N . VAL A 1 49 ? 5.037 4.035 8.435 1.00 0.32 49 VAL A N 3
ATOM 2910 C CA . VAL A 1 49 ? 3.615 3.814 8.215 1.00 0.26 49 VAL A CA 3
ATOM 2911 C C . VAL A 1 49 ? 3.300 2.326 8.095 1.00 0.28 49 VAL A C 3
ATOM 2912 O O . VAL A 1 49 ? 4.057 1.564 7.495 1.00 0.39 49 VAL A O 3
ATOM 2925 N N . HIS A 1 50 ? 2.173 1.924 8.673 1.00 0.29 50 HIS A N 3
ATOM 2926 C CA . HIS A 1 50 ? 1.747 0.530 8.636 1.00 0.31 50 HIS A CA 3
ATOM 2927 C C . HIS A 1 50 ? 0.663 0.323 7.585 1.00 0.29 50 HIS A C 3
ATOM 2928 O O . HIS A 1 50 ? -0.314 1.069 7.531 1.00 0.31 50 HIS A O 3
ATOM 2942 N N . ILE A 1 51 ? 0.843 -0.693 6.748 1.00 0.32 51 ILE A N 3
ATOM 2943 C CA . ILE A 1 51 ? -0.127 -0.999 5.703 1.00 0.32 51 ILE A CA 3
ATOM 2944 C C . ILE A 1 51 ? -1.084 -2.095 6.156 1.00 0.32 51 ILE A C 3
ATOM 2945 O O . ILE A 1 51 ? -0.674 -3.062 6.799 1.00 0.31 51 ILE A O 3
ATOM 2960 N N . GLU A 1 52 ? -2.358 -1.937 5.818 1.00 0.36 52 GLU A N 3
ATOM 2961 C CA . GLU A 1 52 ? -3.372 -2.914 6.196 1.00 0.39 52 GLU A CA 3
ATOM 2962 C C . GLU A 1 52 ? -3.815 -3.732 4.989 1.00 0.42 52 GLU A C 3
ATOM 2963 O O . GLU A 1 52 ? -4.662 -3.299 4.208 1.00 0.43 52 GLU A O 3
ATOM 2973 N N . THR A 1 53 ? -3.228 -4.915 4.839 1.00 0.52 53 THR A N 3
ATOM 2974 C CA . THR A 1 53 ? -3.560 -5.797 3.728 1.00 0.58 53 THR A CA 3
ATOM 2975 C C . THR A 1 53 ? -4.599 -6.835 4.145 1.00 0.61 53 THR A C 3
ATOM 2976 O O . THR A 1 53 ? -5.145 -6.772 5.246 1.00 0.60 53 THR A O 3
ATOM 2987 N N . ARG A 1 54 ? -4.867 -7.787 3.257 1.00 0.68 54 ARG A N 3
ATOM 2988 C CA . ARG A 1 54 ? -5.842 -8.839 3.528 1.00 0.73 54 ARG A CA 3
ATOM 2989 C C . ARG A 1 54 ? -5.568 -9.523 4.864 1.00 0.67 54 ARG A C 3
ATOM 2990 O O . ARG A 1 54 ? -4.746 -10.436 4.950 1.00 0.69 54 ARG A O 3
ATOM 3008 N N . ARG A 1 55 ? -6.265 -9.077 5.907 1.00 0.66 55 ARG A N 3
ATOM 3009 C CA . ARG A 1 55 ? -6.110 -9.650 7.237 1.00 0.66 55 ARG A CA 3
ATOM 3010 C C . ARG A 1 55 ? -4.644 -9.692 7.662 1.00 0.62 55 ARG A C 3
ATOM 3011 O O . ARG A 1 55 ? -4.239 -10.564 8.429 1.00 0.70 55 ARG A O 3
ATOM 3029 N N . VAL A 1 56 ? -3.854 -8.742 7.171 1.00 0.58 56 VAL A N 3
ATOM 3030 C CA . VAL A 1 56 ? -2.439 -8.683 7.511 1.00 0.57 56 VAL A CA 3
ATOM 3031 C C . VAL A 1 56 ? -1.924 -7.246 7.497 1.00 0.49 56 VAL A C 3
ATOM 3032 O O . VAL A 1 56 ? -1.932 -6.582 6.462 1.00 0.50 56 VAL A O 3
ATOM 3045 N N . SER A 1 57 ? -1.480 -6.772 8.657 1.00 0.48 57 SER A N 3
ATOM 3046 C CA . SER A 1 57 ? -0.957 -5.417 8.780 1.00 0.43 57 SER A CA 3
ATOM 3047 C C . SER A 1 57 ? 0.569 -5.425 8.787 1.00 0.42 57 SER A C 3
ATOM 3048 O O . SER A 1 57 ? 1.193 -5.836 9.765 1.00 0.46 57 SER A O 3
ATOM 3055 N N . LEU A 1 58 ? 1.163 -4.965 7.690 1.00 0.38 58 LEU A N 3
ATOM 3056 C CA . LEU A 1 58 ? 2.616 -4.923 7.566 1.00 0.40 58 LEU A CA 3
ATOM 3057 C C . LEU A 1 58 ? 3.141 -3.505 7.769 1.00 0.37 58 LEU A C 3
ATOM 3058 O O . LEU A 1 58 ? 2.405 -2.530 7.611 1.00 0.38 58 LEU A O 3
ATOM 3073 N N . VAL A 1 59 ? 4.418 -3.397 8.125 1.00 0.41 59 VAL A N 3
ATOM 3074 C CA . VAL A 1 59 ? 5.045 -2.099 8.343 1.00 0.40 59 VAL A CA 3
ATOM 3075 C C . VAL A 1 59 ? 5.954 -1.731 7.176 1.00 0.40 59 VAL A C 3
ATOM 3076 O O . VAL A 1 59 ? 6.678 -2.578 6.649 1.00 0.47 59 VAL A O 3
ATOM 3089 N N . LEU A 1 60 ? 5.914 -0.467 6.774 1.00 0.39 60 LEU A N 3
ATOM 3090 C CA . LEU A 1 60 ? 6.734 0.010 5.666 1.00 0.40 60 LEU A CA 3
ATOM 3091 C C . LEU A 1 60 ? 7.215 1.436 5.913 1.00 0.38 60 LEU A C 3
ATOM 3092 O O . LEU A 1 60 ? 6.491 2.260 6.470 1.00 0.48 60 LEU A O 3
ATOM 3107 N N . ARG A 1 61 ? 8.445 1.717 5.494 1.00 0.51 61 ARG A N 3
ATOM 3108 C CA . ARG A 1 61 ? 9.029 3.042 5.661 1.00 0.58 61 ARG A CA 3
ATOM 3109 C C . ARG A 1 61 ? 9.213 3.724 4.309 1.00 0.54 61 ARG A C 3
ATOM 3110 O O . ARG A 1 61 ? 9.201 3.068 3.267 1.00 0.59 61 ARG A O 3
ATOM 3128 N N . LYS A 1 62 ? 9.387 5.043 4.330 1.00 0.69 62 LYS A N 3
ATOM 3129 C CA . LYS A 1 62 ? 9.575 5.813 3.106 1.00 0.74 62 LYS A CA 3
ATOM 3130 C C . LYS A 1 62 ? 10.607 5.156 2.193 1.00 0.68 62 LYS A C 3
ATOM 3131 O O . LYS A 1 62 ? 10.568 5.321 0.974 1.00 0.76 62 LYS A O 3
ATOM 3146 N N . LYS A 1 63 ? 11.527 4.408 2.792 1.00 0.64 63 LYS A N 3
ATOM 3147 C CA . LYS A 1 63 ? 12.569 3.725 2.036 1.00 0.71 63 LYS A CA 3
ATOM 3148 C C . LYS A 1 63 ? 12.030 2.449 1.396 1.00 0.63 63 LYS A C 3
ATOM 3149 O O . LYS A 1 63 ? 12.497 2.027 0.338 1.00 0.73 63 LYS A O 3
ATOM 3164 N N . ASP A 1 64 ? 11.044 1.837 2.048 1.00 0.54 64 ASP A N 3
ATOM 3165 C CA . ASP A 1 64 ? 10.441 0.607 1.544 1.00 0.54 64 ASP A CA 3
ATOM 3166 C C . ASP A 1 64 ? 9.429 0.905 0.443 1.00 0.46 64 ASP A C 3
ATOM 3167 O O . ASP A 1 64 ? 9.245 0.106 -0.475 1.00 0.56 64 ASP A O 3
ATOM 3175 N N . LEU A 1 65 ? 8.773 2.055 0.545 1.00 0.39 65 LEU A N 3
ATOM 3176 C CA . LEU A 1 65 ? 7.779 2.455 -0.445 1.00 0.41 65 LEU A CA 3
ATOM 3177 C C . LEU A 1 65 ? 8.444 3.071 -1.677 1.00 0.45 65 LEU A C 3
ATOM 3178 O O . LEU A 1 65 ? 7.833 3.158 -2.742 1.00 0.52 65 LEU A O 3
ATOM 3193 N N . ALA A 1 66 ? 9.698 3.497 -1.527 1.00 0.46 66 ALA A N 3
ATOM 3194 C CA . ALA A 1 66 ? 10.439 4.105 -2.627 1.00 0.52 66 ALA A CA 3
ATOM 3195 C C . ALA A 1 66 ? 10.698 3.103 -3.748 1.00 0.50 66 ALA A C 3
ATOM 3196 O O . ALA A 1 66 ? 10.844 3.482 -4.910 1.00 0.66 66 ALA A O 3
ATOM 3203 N N . LEU A 1 67 ? 10.756 1.823 -3.393 1.00 0.37 67 LEU A N 3
ATOM 3204 C CA . LEU A 1 67 ? 11.000 0.767 -4.372 1.00 0.35 67 LEU A CA 3
ATOM 3205 C C . LEU A 1 67 ? 9.700 0.320 -5.034 1.00 0.31 67 LEU A C 3
ATOM 3206 O O . LEU A 1 67 ? 9.561 0.378 -6.256 1.00 0.30 67 LEU A O 3
ATOM 3221 N N . ILE A 1 68 ? 8.751 -0.125 -4.217 1.00 0.31 68 ILE A N 3
ATOM 3222 C CA . ILE A 1 68 ? 7.461 -0.587 -4.720 1.00 0.30 68 ILE A CA 3
ATOM 3223 C C . ILE A 1 68 ? 6.667 0.556 -5.344 1.00 0.30 68 ILE A C 3
ATOM 3224 O O . ILE A 1 68 ? 6.864 1.722 -5.002 1.00 0.37 68 ILE A O 3
ATOM 3239 N N . GLU A 1 69 ? 5.767 0.213 -6.263 1.00 0.29 69 GLU A N 3
ATOM 3240 C CA . GLU A 1 69 ? 4.941 1.212 -6.933 1.00 0.32 69 GLU A CA 3
ATOM 3241 C C . GLU A 1 69 ? 3.517 1.181 -6.386 1.00 0.31 69 GLU A C 3
ATOM 3242 O O . GLU A 1 69 ? 3.017 0.128 -5.986 1.00 0.37 69 GLU A O 3
ATOM 3252 N N . LEU A 1 70 ? 2.870 2.342 -6.363 1.00 0.32 70 LEU A N 3
ATOM 3253 C CA . LEU A 1 70 ? 1.504 2.441 -5.859 1.00 0.33 70 LEU A CA 3
ATOM 3254 C C . LEU A 1 70 ? 0.563 2.991 -6.927 1.00 0.33 70 LEU A C 3
ATOM 3255 O O . LEU A 1 70 ? 0.983 3.719 -7.826 1.00 0.45 70 LEU A O 3
ATOM 3270 N N . GLU A 1 71 ? -0.714 2.637 -6.819 1.00 0.35 71 GLU A N 3
ATOM 3271 C CA . GLU A 1 71 ? -1.719 3.100 -7.769 1.00 0.38 71 GLU A CA 3
ATOM 3272 C C . GLU A 1 71 ? -2.947 3.635 -7.040 1.00 0.37 71 GLU A C 3
ATOM 3273 O O . GLU A 1 71 ? -3.306 3.146 -5.967 1.00 0.52 71 GLU A O 3
ATOM 3283 N N . ALA A 1 72 ? -3.588 4.639 -7.628 1.00 0.45 72 ALA A N 3
ATOM 3284 C CA . ALA A 1 72 ? -4.776 5.241 -7.032 1.00 0.52 72 ALA A CA 3
ATOM 3285 C C . ALA A 1 72 ? -5.896 4.218 -6.883 1.00 0.44 72 ALA A C 3
ATOM 3286 O O . ALA A 1 72 ? -5.842 3.134 -7.464 1.00 0.53 72 ALA A O 3
ATOM 3293 N N . VAL A 1 73 ? -6.910 4.570 -6.098 1.00 0.58 73 VAL A N 3
ATOM 3294 C CA . VAL A 1 73 ? -8.049 3.687 -5.870 1.00 0.64 73 VAL A CA 3
ATOM 3295 C C . VAL A 1 73 ? -9.259 4.134 -6.683 1.00 0.83 73 VAL A C 3
ATOM 3296 O O . VAL A 1 73 ? -9.314 5.268 -7.155 1.00 0.99 73 VAL A O 3
ATOM 3309 N N . ALA A 1 74 ? -10.225 3.236 -6.842 1.00 0.99 74 ALA A N 3
ATOM 3310 C CA . ALA A 1 74 ? -11.433 3.544 -7.597 1.00 1.25 74 ALA A CA 3
ATOM 3311 C C . ALA A 1 74 ? -12.290 4.573 -6.867 1.00 1.66 74 ALA A C 3
ATOM 3312 O O . ALA A 1 74 ? -12.603 4.412 -5.688 1.00 2.28 74 ALA A O 3
ATOM 3319 N N . GLN A 1 75 ? -12.664 5.633 -7.577 1.00 1.95 75 GLN A N 3
ATOM 3320 C CA . GLN A 1 75 ? -13.483 6.692 -6.998 1.00 2.53 75 GLN A CA 3
ATOM 3321 C C . GLN A 1 75 ? -14.812 6.137 -6.493 1.00 2.88 75 GLN A C 3
ATOM 3322 O O . GLN A 1 75 ? -15.565 5.518 -7.248 1.00 3.14 75 GLN A O 3
ATOM 3334 N N . MET A 1 1 ? -4.724 15.086 -3.395 1.00 3.33 1 MET A N 4
ATOM 3335 C CA . MET A 1 1 ? -4.800 14.319 -2.125 1.00 2.78 1 MET A CA 4
ATOM 3336 C C . MET A 1 1 ? -3.486 13.595 -1.849 1.00 2.08 1 MET A C 4
ATOM 3337 O O . MET A 1 1 ? -2.779 13.198 -2.775 1.00 2.36 1 MET A O 4
ATOM 3351 N N . GLN A 1 2 ? -3.165 13.427 -0.571 1.00 1.56 2 GLN A N 4
ATOM 3352 C CA . GLN A 1 2 ? -1.937 12.749 -0.178 1.00 0.99 2 GLN A CA 4
ATOM 3353 C C . GLN A 1 2 ? -2.247 11.420 0.503 1.00 0.83 2 GLN A C 4
ATOM 3354 O O . GLN A 1 2 ? -3.393 11.149 0.864 1.00 1.25 2 GLN A O 4
ATOM 3366 N N . PHE A 1 3 ? -1.221 10.592 0.673 1.00 0.64 3 PHE A N 4
ATOM 3367 C CA . PHE A 1 3 ? -1.390 9.292 1.311 1.00 0.59 3 PHE A CA 4
ATOM 3368 C C . PHE A 1 3 ? -1.629 9.453 2.808 1.00 0.50 3 PHE A C 4
ATOM 3369 O O . PHE A 1 3 ? -0.682 9.520 3.594 1.00 0.55 3 PHE A O 4
ATOM 3385 N N . THR A 1 4 ? -2.898 9.521 3.195 1.00 0.53 4 THR A N 4
ATOM 3386 C CA . THR A 1 4 ? -3.262 9.679 4.599 1.00 0.49 4 THR A CA 4
ATOM 3387 C C . THR A 1 4 ? -3.983 8.442 5.126 1.00 0.45 4 THR A C 4
ATOM 3388 O O . THR A 1 4 ? -4.575 7.683 4.358 1.00 0.45 4 THR A O 4
ATOM 3399 N N . PRO A 1 5 ? -3.943 8.225 6.453 1.00 0.47 5 PRO A N 4
ATOM 3400 C CA . PRO A 1 5 ? -4.597 7.075 7.085 1.00 0.51 5 PRO A CA 4
ATOM 3401 C C . PRO A 1 5 ? -6.113 7.217 7.116 1.00 0.51 5 PRO A C 4
ATOM 3402 O O . PRO A 1 5 ? -6.677 7.762 8.065 1.00 0.65 5 PRO A O 4
ATOM 3410 N N . ASP A 1 6 ? -6.768 6.728 6.069 1.00 0.74 6 ASP A N 4
ATOM 3411 C CA . ASP A 1 6 ? -8.222 6.799 5.971 1.00 0.84 6 ASP A CA 4
ATOM 3412 C C . ASP A 1 6 ? -8.706 6.203 4.655 1.00 0.71 6 ASP A C 4
ATOM 3413 O O . ASP A 1 6 ? -9.747 5.550 4.602 1.00 0.67 6 ASP A O 4
ATOM 3421 N N . SER A 1 7 ? -7.939 6.431 3.593 1.00 0.77 7 SER A N 4
ATOM 3422 C CA . SER A 1 7 ? -8.285 5.918 2.275 1.00 0.72 7 SER A CA 4
ATOM 3423 C C . SER A 1 7 ? -7.469 4.672 1.948 1.00 0.54 7 SER A C 4
ATOM 3424 O O . SER A 1 7 ? -6.491 4.362 2.628 1.00 0.67 7 SER A O 4
ATOM 3431 N N . ALA A 1 8 ? -7.878 3.961 0.904 1.00 0.47 8 ALA A N 4
ATOM 3432 C CA . ALA A 1 8 ? -7.183 2.750 0.486 1.00 0.35 8 ALA A CA 4
ATOM 3433 C C . ALA A 1 8 ? -6.376 2.996 -0.782 1.00 0.31 8 ALA A C 4
ATOM 3434 O O . ALA A 1 8 ? -6.524 4.030 -1.433 1.00 0.38 8 ALA A O 4
ATOM 3441 N N . TRP A 1 9 ? -5.519 2.041 -1.130 1.00 0.30 9 TRP A N 4
ATOM 3442 C CA . TRP A 1 9 ? -4.689 2.161 -2.321 1.00 0.30 9 TRP A CA 4
ATOM 3443 C C . TRP A 1 9 ? -4.391 0.789 -2.916 1.00 0.32 9 TRP A C 4
ATOM 3444 O O . TRP A 1 9 ? -4.729 -0.240 -2.332 1.00 0.39 9 TRP A O 4
ATOM 3464 N N . LYS A 1 10 ? -3.754 0.782 -4.082 1.00 0.34 10 LYS A N 4
ATOM 3465 C CA . LYS A 1 10 ? -3.410 -0.464 -4.756 1.00 0.37 10 LYS A CA 4
ATOM 3466 C C . LYS A 1 10 ? -1.912 -0.735 -4.666 1.00 0.34 10 LYS A C 4
ATOM 3467 O O . LYS A 1 10 ? -1.095 0.115 -5.021 1.00 0.34 10 LYS A O 4
ATOM 3482 N N . ILE A 1 11 ? -1.558 -1.925 -4.189 1.00 0.36 11 ILE A N 4
ATOM 3483 C CA . ILE A 1 11 ? -0.157 -2.308 -4.050 1.00 0.36 11 ILE A CA 4
ATOM 3484 C C . ILE A 1 11 ? 0.444 -2.692 -5.398 1.00 0.32 11 ILE A C 4
ATOM 3485 O O . ILE A 1 11 ? -0.093 -3.542 -6.106 1.00 0.38 11 ILE A O 4
ATOM 3500 N N . THR A 1 12 ? 1.563 -2.062 -5.738 1.00 0.28 12 THR A N 4
ATOM 3501 C CA . THR A 1 12 ? 2.252 -2.340 -6.991 1.00 0.27 12 THR A CA 4
ATOM 3502 C C . THR A 1 12 ? 3.746 -2.533 -6.745 1.00 0.27 12 THR A C 4
ATOM 3503 O O . THR A 1 12 ? 4.580 -1.837 -7.321 1.00 0.30 12 THR A O 4
ATOM 3514 N N . GLY A 1 13 ? 4.073 -3.484 -5.878 1.00 0.29 13 GLY A N 4
ATOM 3515 C CA . GLY A 1 13 ? 5.462 -3.754 -5.554 1.00 0.33 13 GLY A CA 4
ATOM 3516 C C . GLY A 1 13 ? 6.290 -4.129 -6.765 1.00 0.37 13 GLY A C 4
ATOM 3517 O O . GLY A 1 13 ? 6.465 -5.310 -7.066 1.00 0.45 13 GLY A O 4
ATOM 3521 N N . PHE A 1 14 ? 6.799 -3.122 -7.466 1.00 0.34 14 PHE A N 4
ATOM 3522 C CA . PHE A 1 14 ? 7.621 -3.352 -8.646 1.00 0.41 14 PHE A CA 4
ATOM 3523 C C . PHE A 1 14 ? 8.682 -2.265 -8.782 1.00 0.39 14 PHE A C 4
ATOM 3524 O O . PHE A 1 14 ? 8.417 -1.189 -9.318 1.00 0.43 14 PHE A O 4
ATOM 3540 N N . SER A 1 15 ? 9.881 -2.554 -8.288 1.00 0.40 15 SER A N 4
ATOM 3541 C CA . SER A 1 15 ? 10.982 -1.601 -8.348 1.00 0.41 15 SER A CA 4
ATOM 3542 C C . SER A 1 15 ? 11.859 -1.856 -9.569 1.00 0.43 15 SER A C 4
ATOM 3543 O O . SER A 1 15 ? 11.546 -2.699 -10.408 1.00 0.48 15 SER A O 4
ATOM 3550 N N . ARG A 1 16 ? 12.960 -1.119 -9.657 1.00 0.57 16 ARG A N 4
ATOM 3551 C CA . ARG A 1 16 ? 13.890 -1.258 -10.771 1.00 0.61 16 ARG A CA 4
ATOM 3552 C C . ARG A 1 16 ? 14.905 -2.366 -10.505 1.00 0.59 16 ARG A C 4
ATOM 3553 O O . ARG A 1 16 ? 15.446 -2.961 -11.438 1.00 0.63 16 ARG A O 4
ATOM 3571 N N . ASP A 1 17 ? 15.161 -2.639 -9.229 1.00 0.58 17 ASP A N 4
ATOM 3572 C CA . ASP A 1 17 ? 16.116 -3.674 -8.847 1.00 0.63 17 ASP A CA 4
ATOM 3573 C C . ASP A 1 17 ? 15.746 -4.307 -7.508 1.00 0.57 17 ASP A C 4
ATOM 3574 O O . ASP A 1 17 ? 16.621 -4.692 -6.732 1.00 0.62 17 ASP A O 4
ATOM 3582 N N . ILE A 1 18 ? 14.448 -4.422 -7.244 1.00 0.51 18 ILE A N 4
ATOM 3583 C CA . ILE A 1 18 ? 13.971 -5.013 -5.998 1.00 0.50 18 ILE A CA 4
ATOM 3584 C C . ILE A 1 18 ? 14.671 -6.340 -5.711 1.00 0.50 18 ILE A C 4
ATOM 3585 O O . ILE A 1 18 ? 14.956 -7.114 -6.625 1.00 0.57 18 ILE A O 4
ATOM 3600 N N . SER A 1 19 ? 14.945 -6.594 -4.436 1.00 0.57 19 SER A N 4
ATOM 3601 C CA . SER A 1 19 ? 15.611 -7.823 -4.023 1.00 0.59 19 SER A CA 4
ATOM 3602 C C . SER A 1 19 ? 14.591 -8.884 -3.614 1.00 0.52 19 SER A C 4
ATOM 3603 O O . SER A 1 19 ? 13.524 -8.561 -3.093 1.00 0.50 19 SER A O 4
ATOM 3610 N N . PRO A 1 20 ? 14.910 -10.171 -3.842 1.00 0.54 20 PRO A N 4
ATOM 3611 C CA . PRO A 1 20 ? 14.018 -11.282 -3.495 1.00 0.51 20 PRO A CA 4
ATOM 3612 C C . PRO A 1 20 ? 13.657 -11.287 -2.016 1.00 0.53 20 PRO A C 4
ATOM 3613 O O . PRO A 1 20 ? 12.561 -11.702 -1.636 1.00 0.51 20 PRO A O 4
ATOM 3621 N N . ALA A 1 21 ? 14.584 -10.829 -1.181 1.00 0.58 21 ALA A N 4
ATOM 3622 C CA . ALA A 1 21 ? 14.352 -10.776 0.258 1.00 0.64 21 ALA A CA 4
ATOM 3623 C C . ALA A 1 21 ? 13.011 -10.119 0.564 1.00 0.62 21 ALA A C 4
ATOM 3624 O O . ALA A 1 21 ? 12.224 -10.626 1.362 1.00 0.65 21 ALA A O 4
ATOM 3631 N N . TYR A 1 22 ? 12.762 -8.986 -0.084 1.00 0.60 22 TYR A N 4
ATOM 3632 C CA . TYR A 1 22 ? 11.516 -8.254 0.102 1.00 0.61 22 TYR A CA 4
ATOM 3633 C C . TYR A 1 22 ? 10.431 -8.796 -0.822 1.00 0.54 22 TYR A C 4
ATOM 3634 O O . TYR A 1 22 ? 9.284 -8.978 -0.413 1.00 0.57 22 TYR A O 4
ATOM 3651 N N . ARG A 1 23 ? 10.803 -9.052 -2.073 1.00 0.48 23 ARG A N 4
ATOM 3652 C CA . ARG A 1 23 ? 9.867 -9.574 -3.060 1.00 0.44 23 ARG A CA 4
ATOM 3653 C C . ARG A 1 23 ? 9.303 -10.921 -2.619 1.00 0.45 23 ARG A C 4
ATOM 3654 O O . ARG A 1 23 ? 8.095 -11.066 -2.431 1.00 0.45 23 ARG A O 4
ATOM 3672 N N . GLN A 1 24 ? 10.184 -11.904 -2.456 1.00 0.49 24 GLN A N 4
ATOM 3673 C CA . GLN A 1 24 ? 9.766 -13.238 -2.032 1.00 0.55 24 GLN A CA 4
ATOM 3674 C C . GLN A 1 24 ? 8.870 -13.160 -0.799 1.00 0.58 24 GLN A C 4
ATOM 3675 O O . GLN A 1 24 ? 7.869 -13.869 -0.702 1.00 0.66 24 GLN A O 4
ATOM 3687 N N . LYS A 1 25 ? 9.238 -12.295 0.139 1.00 0.59 25 LYS A N 4
ATOM 3688 C CA . LYS A 1 25 ? 8.471 -12.121 1.362 1.00 0.68 25 LYS A CA 4
ATOM 3689 C C . LYS A 1 25 ? 7.008 -11.822 1.051 1.00 0.61 25 LYS A C 4
ATOM 3690 O O . LYS A 1 25 ? 6.122 -12.098 1.860 1.00 0.71 25 LYS A O 4
ATOM 3705 N N . LEU A 1 26 ? 6.763 -11.257 -0.125 1.00 0.55 26 LEU A N 4
ATOM 3706 C CA . LEU A 1 26 ? 5.408 -10.923 -0.546 1.00 0.57 26 LEU A CA 4
ATOM 3707 C C . LEU A 1 26 ? 4.751 -12.115 -1.235 1.00 0.60 26 LEU A C 4
ATOM 3708 O O . LEU A 1 26 ? 3.606 -12.462 -0.942 1.00 0.68 26 LEU A O 4
ATOM 3723 N N . LEU A 1 27 ? 5.485 -12.740 -2.150 1.00 0.59 27 LEU A N 4
ATOM 3724 C CA . LEU A 1 27 ? 4.984 -13.895 -2.883 1.00 0.71 27 LEU A CA 4
ATOM 3725 C C . LEU A 1 27 ? 4.418 -14.945 -1.931 1.00 0.82 27 LEU A C 4
ATOM 3726 O O . LEU A 1 27 ? 3.461 -15.643 -2.261 1.00 0.95 27 LEU A O 4
ATOM 3741 N N . SER A 1 28 ? 5.019 -15.052 -0.750 1.00 0.84 28 SER A N 4
ATOM 3742 C CA . SER A 1 28 ? 4.575 -16.019 0.248 1.00 0.98 28 SER A CA 4
ATOM 3743 C C . SER A 1 28 ? 3.212 -15.633 0.814 1.00 0.89 28 SER A C 4
ATOM 3744 O O . SER A 1 28 ? 2.343 -16.485 1.002 1.00 0.99 28 SER A O 4
ATOM 3751 N N . LEU A 1 29 ? 3.031 -14.345 1.085 1.00 0.78 29 LEU A N 4
ATOM 3752 C CA . LEU A 1 29 ? 1.774 -13.846 1.632 1.00 0.78 29 LEU A CA 4
ATOM 3753 C C . LEU A 1 29 ? 0.651 -13.954 0.606 1.00 0.74 29 LEU A C 4
ATOM 3754 O O . LEU A 1 29 ? -0.524 -14.035 0.964 1.00 0.82 29 LEU A O 4
ATOM 3769 N N . GLY A 1 30 ? 1.018 -13.952 -0.670 1.00 0.68 30 GLY A N 4
ATOM 3770 C CA . GLY A 1 30 ? 0.030 -14.050 -1.727 1.00 0.73 30 GLY A CA 4
ATOM 3771 C C . GLY A 1 30 ? -0.369 -12.698 -2.287 1.00 0.71 30 GLY A C 4
ATOM 3772 O O . GLY A 1 30 ? -1.391 -12.577 -2.963 1.00 0.82 30 GLY A O 4
ATOM 3776 N N . MET A 1 31 ? 0.434 -11.676 -2.006 1.00 0.63 31 MET A N 4
ATOM 3777 C CA . MET A 1 31 ? 0.156 -10.333 -2.489 1.00 0.66 31 MET A CA 4
ATOM 3778 C C . MET A 1 31 ? 1.068 -9.976 -3.657 1.00 0.56 31 MET A C 4
ATOM 3779 O O . MET A 1 31 ? 2.250 -9.683 -3.472 1.00 0.54 31 MET A O 4
ATOM 3791 N N . LEU A 1 32 ? 0.511 -10.009 -4.863 1.00 0.56 32 LEU A N 4
ATOM 3792 C CA . LEU A 1 32 ? 1.267 -9.689 -6.067 1.00 0.49 32 LEU A CA 4
ATOM 3793 C C . LEU A 1 32 ? 0.884 -8.305 -6.585 1.00 0.44 32 LEU A C 4
ATOM 3794 O O . LEU A 1 32 ? -0.182 -7.787 -6.253 1.00 0.45 32 LEU A O 4
ATOM 3809 N N . PRO A 1 33 ? 1.747 -7.688 -7.410 1.00 0.41 33 PRO A N 4
ATOM 3810 C CA . PRO A 1 33 ? 1.488 -6.363 -7.970 1.00 0.40 33 PRO A CA 4
ATOM 3811 C C . PRO A 1 33 ? 0.041 -6.205 -8.429 1.00 0.38 33 PRO A C 4
ATOM 3812 O O . PRO A 1 33 ? -0.377 -6.800 -9.421 1.00 0.51 33 PRO A O 4
ATOM 3820 N N . GLY A 1 34 ? -0.711 -5.397 -7.695 1.00 0.34 34 GLY A N 4
ATOM 3821 C CA . GLY A 1 34 ? -2.106 -5.175 -8.021 1.00 0.33 34 GLY A CA 4
ATOM 3822 C C . GLY A 1 34 ? -3.029 -5.577 -6.888 1.00 0.31 34 GLY A C 4
ATOM 3823 O O . GLY A 1 34 ? -4.158 -6.012 -7.119 1.00 0.40 34 GLY A O 4
ATOM 3827 N N . SER A 1 35 ? -2.547 -5.432 -5.656 1.00 0.28 35 SER A N 4
ATOM 3828 C CA . SER A 1 35 ? -3.332 -5.785 -4.479 1.00 0.28 35 SER A CA 4
ATOM 3829 C C . SER A 1 35 ? -3.921 -4.535 -3.833 1.00 0.28 35 SER A C 4
ATOM 3830 O O . SER A 1 35 ? -3.622 -3.415 -4.247 1.00 0.37 35 SER A O 4
ATOM 3837 N N . SER A 1 36 ? -4.757 -4.729 -2.819 1.00 0.25 36 SER A N 4
ATOM 3838 C CA . SER A 1 36 ? -5.385 -3.610 -2.127 1.00 0.25 36 SER A CA 4
ATOM 3839 C C . SER A 1 36 ? -5.012 -3.601 -0.647 1.00 0.23 36 SER A C 4
ATOM 3840 O O . SER A 1 36 ? -4.887 -4.653 -0.020 1.00 0.28 36 SER A O 4
ATOM 3847 N N . PHE A 1 37 ? -4.835 -2.405 -0.095 1.00 0.22 37 PHE A N 4
ATOM 3848 C CA . PHE A 1 37 ? -4.478 -2.257 1.310 1.00 0.23 37 PHE A CA 4
ATOM 3849 C C . PHE A 1 37 ? -5.020 -0.947 1.872 1.00 0.23 37 PHE A C 4
ATOM 3850 O O . PHE A 1 37 ? -5.591 -0.136 1.141 1.00 0.33 37 PHE A O 4
ATOM 3866 N N . HIS A 1 38 ? -4.839 -0.745 3.173 1.00 0.21 38 HIS A N 4
ATOM 3867 C CA . HIS A 1 38 ? -5.315 0.465 3.832 1.00 0.24 38 HIS A CA 4
ATOM 3868 C C . HIS A 1 38 ? -4.215 1.093 4.682 1.00 0.24 38 HIS A C 4
ATOM 3869 O O . HIS A 1 38 ? -3.589 0.418 5.501 1.00 0.40 38 HIS A O 4
ATOM 3883 N N . VAL A 1 39 ? -3.987 2.387 4.486 1.00 0.27 39 VAL A N 4
ATOM 3884 C CA . VAL A 1 39 ? -2.961 3.106 5.233 1.00 0.27 39 VAL A CA 4
ATOM 3885 C C . VAL A 1 39 ? -3.311 3.182 6.716 1.00 0.28 39 VAL A C 4
ATOM 3886 O O . VAL A 1 39 ? -4.470 3.382 7.081 1.00 0.40 39 VAL A O 4
ATOM 3899 N N . VAL A 1 40 ? -2.302 3.023 7.566 1.00 0.24 40 VAL A N 4
ATOM 3900 C CA . VAL A 1 40 ? -2.505 3.075 9.010 1.00 0.34 40 VAL A CA 4
ATOM 3901 C C . VAL A 1 40 ? -2.130 4.444 9.569 1.00 0.37 40 VAL A C 4
ATOM 3902 O O . VAL A 1 40 ? -2.762 4.935 10.505 1.00 0.54 40 VAL A O 4
ATOM 3915 N N . ARG A 1 41 ? -1.100 5.055 8.993 1.00 0.27 41 ARG A N 4
ATOM 3916 C CA . ARG A 1 41 ? -0.644 6.366 9.442 1.00 0.31 41 ARG A CA 4
ATOM 3917 C C . ARG A 1 41 ? 0.543 6.848 8.613 1.00 0.31 41 ARG A C 4
ATOM 3918 O O . ARG A 1 41 ? 1.436 6.070 8.275 1.00 0.40 41 ARG A O 4
ATOM 3936 N N . VAL A 1 42 ? 0.547 8.139 8.291 1.00 0.33 42 VAL A N 4
ATOM 3937 C CA . VAL A 1 42 ? 1.624 8.726 7.502 1.00 0.39 42 VAL A CA 4
ATOM 3938 C C . VAL A 1 42 ? 1.883 10.171 7.914 1.00 0.43 42 VAL A C 4
ATOM 3939 O O . VAL A 1 42 ? 1.028 10.815 8.523 1.00 0.49 42 VAL A O 4
ATOM 3952 N N . ALA A 1 43 ? 3.065 10.676 7.577 1.00 0.47 43 ALA A N 4
ATOM 3953 C CA . ALA A 1 43 ? 3.433 12.046 7.910 1.00 0.55 43 ALA A CA 4
ATOM 3954 C C . ALA A 1 43 ? 3.818 12.827 6.652 1.00 0.69 43 ALA A C 4
ATOM 3955 O O . ALA A 1 43 ? 4.602 12.346 5.836 1.00 0.81 43 ALA A O 4
ATOM 3962 N N . PRO A 1 44 ? 3.272 14.045 6.479 1.00 0.83 44 PRO A N 4
ATOM 3963 C CA . PRO A 1 44 ? 3.567 14.880 5.309 1.00 1.00 44 PRO A CA 4
ATOM 3964 C C . PRO A 1 44 ? 5.058 15.165 5.156 1.00 0.98 44 PRO A C 4
ATOM 3965 O O . PRO A 1 44 ? 5.527 15.498 4.067 1.00 1.15 44 PRO A O 4
ATOM 3973 N N . LEU A 1 45 ? 5.799 15.031 6.250 1.00 0.85 45 LEU A N 4
ATOM 3974 C CA . LEU A 1 45 ? 7.236 15.281 6.233 1.00 0.90 45 LEU A CA 4
ATOM 3975 C C . LEU A 1 45 ? 8.013 14.013 5.897 1.00 0.91 45 LEU A C 4
ATOM 3976 O O . LEU A 1 45 ? 8.648 13.923 4.846 1.00 1.23 45 LEU A O 4
ATOM 3991 N N . GLY A 1 46 ? 7.957 13.035 6.794 1.00 0.72 46 GLY A N 4
ATOM 3992 C CA . GLY A 1 46 ? 8.666 11.788 6.577 1.00 0.72 46 GLY A CA 4
ATOM 3993 C C . GLY A 1 46 ? 8.653 10.900 7.803 1.00 0.66 46 GLY A C 4
ATOM 3994 O O . GLY A 1 46 ? 9.354 11.167 8.780 1.00 0.77 46 GLY A O 4
ATOM 3998 N N . ASP A 1 47 ? 7.852 9.840 7.756 1.00 0.53 47 ASP A N 4
ATOM 3999 C CA . ASP A 1 47 ? 7.743 8.914 8.876 1.00 0.49 47 ASP A CA 4
ATOM 4000 C C . ASP A 1 47 ? 7.463 7.495 8.389 1.00 0.46 47 ASP A C 4
ATOM 4001 O O . ASP A 1 47 ? 7.213 7.278 7.203 1.00 0.46 47 ASP A O 4
ATOM 4009 N N . PRO A 1 48 ? 7.499 6.510 9.302 1.00 0.47 48 PRO A N 4
ATOM 4010 C CA . PRO A 1 48 ? 7.246 5.114 8.969 1.00 0.47 48 PRO A CA 4
ATOM 4011 C C . PRO A 1 48 ? 5.756 4.804 8.961 1.00 0.37 48 PRO A C 4
ATOM 4012 O O . PRO A 1 48 ? 5.074 4.945 9.975 1.00 0.38 48 PRO A O 4
ATOM 4020 N N . VAL A 1 49 ? 5.264 4.378 7.806 1.00 0.32 49 VAL A N 4
ATOM 4021 C CA . VAL A 1 49 ? 3.853 4.058 7.644 1.00 0.26 49 VAL A CA 4
ATOM 4022 C C . VAL A 1 49 ? 3.641 2.549 7.565 1.00 0.28 49 VAL A C 4
ATOM 4023 O O . VAL A 1 49 ? 4.494 1.815 7.068 1.00 0.39 49 VAL A O 4
ATOM 4036 N N . HIS A 1 50 ? 2.493 2.101 8.057 1.00 0.29 50 HIS A N 4
ATOM 4037 C CA . HIS A 1 50 ? 2.154 0.684 8.051 1.00 0.31 50 HIS A CA 4
ATOM 4038 C C . HIS A 1 50 ? 0.982 0.413 7.114 1.00 0.29 50 HIS A C 4
ATOM 4039 O O . HIS A 1 50 ? -0.004 1.149 7.110 1.00 0.31 50 HIS A O 4
ATOM 4053 N N . ILE A 1 51 ? 1.097 -0.647 6.322 1.00 0.32 51 ILE A N 4
ATOM 4054 C CA . ILE A 1 51 ? 0.047 -1.014 5.381 1.00 0.32 51 ILE A CA 4
ATOM 4055 C C . ILE A 1 51 ? -0.836 -2.118 5.946 1.00 0.32 51 ILE A C 4
ATOM 4056 O O . ILE A 1 51 ? -0.365 -2.993 6.673 1.00 0.31 51 ILE A O 4
ATOM 4071 N N . GLU A 1 52 ? -2.119 -2.071 5.609 1.00 0.36 52 GLU A N 4
ATOM 4072 C CA . GLU A 1 52 ? -3.072 -3.066 6.081 1.00 0.39 52 GLU A CA 4
ATOM 4073 C C . GLU A 1 52 ? -3.515 -3.975 4.938 1.00 0.42 52 GLU A C 4
ATOM 4074 O O . GLU A 1 52 ? -4.361 -3.599 4.126 1.00 0.43 52 GLU A O 4
ATOM 4084 N N . THR A 1 53 ? -2.933 -5.171 4.880 1.00 0.52 53 THR A N 4
ATOM 4085 C CA . THR A 1 53 ? -3.267 -6.132 3.834 1.00 0.58 53 THR A CA 4
ATOM 4086 C C . THR A 1 53 ? -4.166 -7.241 4.371 1.00 0.61 53 THR A C 4
ATOM 4087 O O . THR A 1 53 ? -4.623 -7.186 5.513 1.00 0.60 53 THR A O 4
ATOM 4098 N N . ARG A 1 54 ? -4.417 -8.247 3.540 1.00 0.68 54 ARG A N 4
ATOM 4099 C CA . ARG A 1 54 ? -5.266 -9.372 3.921 1.00 0.73 54 ARG A CA 4
ATOM 4100 C C . ARG A 1 54 ? -4.834 -9.973 5.257 1.00 0.67 54 ARG A C 4
ATOM 4101 O O . ARG A 1 54 ? -3.904 -10.776 5.313 1.00 0.69 54 ARG A O 4
ATOM 4119 N N . ARG A 1 55 ? -5.518 -9.578 6.326 1.00 0.66 55 ARG A N 4
ATOM 4120 C CA . ARG A 1 55 ? -5.224 -10.083 7.661 1.00 0.66 55 ARG A CA 4
ATOM 4121 C C . ARG A 1 55 ? -3.732 -10.015 7.974 1.00 0.62 55 ARG A C 4
ATOM 4122 O O . ARG A 1 55 ? -3.212 -10.830 8.736 1.00 0.70 55 ARG A O 4
ATOM 4140 N N . VAL A 1 56 ? -3.047 -9.038 7.389 1.00 0.58 56 VAL A N 4
ATOM 4141 C CA . VAL A 1 56 ? -1.616 -8.870 7.616 1.00 0.57 56 VAL A CA 4
ATOM 4142 C C . VAL A 1 56 ? -1.218 -7.398 7.554 1.00 0.49 56 VAL A C 4
ATOM 4143 O O . VAL A 1 56 ? -1.286 -6.767 6.499 1.00 0.50 56 VAL A O 4
ATOM 4156 N N . SER A 1 57 ? -0.803 -6.854 8.694 1.00 0.48 57 SER A N 4
ATOM 4157 C CA . SER A 1 57 ? -0.388 -5.459 8.768 1.00 0.43 57 SER A CA 4
ATOM 4158 C C . SER A 1 57 ? 1.132 -5.349 8.737 1.00 0.42 57 SER A C 4
ATOM 4159 O O . SER A 1 57 ? 1.809 -5.685 9.710 1.00 0.46 57 SER A O 4
ATOM 4166 N N . LEU A 1 58 ? 1.666 -4.877 7.616 1.00 0.38 58 LEU A N 4
ATOM 4167 C CA . LEU A 1 58 ? 3.108 -4.730 7.460 1.00 0.40 58 LEU A CA 4
ATOM 4168 C C . LEU A 1 58 ? 3.542 -3.280 7.656 1.00 0.37 58 LEU A C 4
ATOM 4169 O O . LEU A 1 58 ? 2.731 -2.359 7.556 1.00 0.38 58 LEU A O 4
ATOM 4184 N N . VAL A 1 59 ? 4.827 -3.089 7.938 1.00 0.41 59 VAL A N 4
ATOM 4185 C CA . VAL A 1 59 ? 5.379 -1.755 8.147 1.00 0.40 59 VAL A CA 4
ATOM 4186 C C . VAL A 1 59 ? 6.250 -1.333 6.970 1.00 0.40 59 VAL A C 4
ATOM 4187 O O . VAL A 1 59 ? 7.045 -2.124 6.460 1.00 0.47 59 VAL A O 4
ATOM 4200 N N . LEU A 1 60 ? 6.099 -0.085 6.545 1.00 0.39 60 LEU A N 4
ATOM 4201 C CA . LEU A 1 60 ? 6.873 0.440 5.424 1.00 0.40 60 LEU A CA 4
ATOM 4202 C C . LEU A 1 60 ? 7.511 1.779 5.778 1.00 0.38 60 LEU A C 4
ATOM 4203 O O . LEU A 1 60 ? 7.092 2.449 6.724 1.00 0.48 60 LEU A O 4
ATOM 4218 N N . ARG A 1 61 ? 8.524 2.164 5.010 1.00 0.51 61 ARG A N 4
ATOM 4219 C CA . ARG A 1 61 ? 9.223 3.422 5.237 1.00 0.58 61 ARG A CA 4
ATOM 4220 C C . ARG A 1 61 ? 9.344 4.207 3.936 1.00 0.54 61 ARG A C 4
ATOM 4221 O O . ARG A 1 61 ? 9.468 3.624 2.860 1.00 0.59 61 ARG A O 4
ATOM 4239 N N . LYS A 1 62 ? 9.321 5.532 4.045 1.00 0.69 62 LYS A N 4
ATOM 4240 C CA . LYS A 1 62 ? 9.422 6.398 2.875 1.00 0.74 62 LYS A CA 4
ATOM 4241 C C . LYS A 1 62 ? 10.573 5.967 1.971 1.00 0.68 62 LYS A C 4
ATOM 4242 O O . LYS A 1 62 ? 10.556 6.217 0.765 1.00 0.76 62 LYS A O 4
ATOM 4257 N N . LYS A 1 63 ? 11.571 5.317 2.560 1.00 0.64 63 LYS A N 4
ATOM 4258 C CA . LYS A 1 63 ? 12.726 4.844 1.806 1.00 0.71 63 LYS A CA 4
ATOM 4259 C C . LYS A 1 63 ? 12.371 3.600 1.001 1.00 0.63 63 LYS A C 4
ATOM 4260 O O . LYS A 1 63 ? 12.892 3.388 -0.095 1.00 0.73 63 LYS A O 4
ATOM 4275 N N . ASP A 1 64 ? 11.481 2.783 1.551 1.00 0.54 64 ASP A N 4
ATOM 4276 C CA . ASP A 1 64 ? 11.053 1.558 0.887 1.00 0.54 64 ASP A CA 4
ATOM 4277 C C . ASP A 1 64 ? 10.027 1.855 -0.202 1.00 0.46 64 ASP A C 4
ATOM 4278 O O . ASP A 1 64 ? 10.002 1.195 -1.241 1.00 0.56 64 ASP A O 4
ATOM 4286 N N . LEU A 1 65 ? 9.182 2.854 0.041 1.00 0.39 65 LEU A N 4
ATOM 4287 C CA . LEU A 1 65 ? 8.155 3.231 -0.924 1.00 0.41 65 LEU A CA 4
ATOM 4288 C C . LEU A 1 65 ? 8.778 3.831 -2.183 1.00 0.45 65 LEU A C 4
ATOM 4289 O O . LEU A 1 65 ? 8.152 3.860 -3.243 1.00 0.52 65 LEU A O 4
ATOM 4304 N N . ALA A 1 66 ? 10.015 4.308 -2.061 1.00 0.46 66 ALA A N 4
ATOM 4305 C CA . ALA A 1 66 ? 10.716 4.901 -3.192 1.00 0.52 66 ALA A CA 4
ATOM 4306 C C . ALA A 1 66 ? 11.029 3.852 -4.255 1.00 0.50 66 ALA A C 4
ATOM 4307 O O . ALA A 1 66 ? 11.118 4.166 -5.443 1.00 0.66 66 ALA A O 4
ATOM 4314 N N . LEU A 1 67 ? 11.193 2.605 -3.822 1.00 0.37 67 LEU A N 4
ATOM 4315 C CA . LEU A 1 67 ? 11.497 1.511 -4.739 1.00 0.35 67 LEU A CA 4
ATOM 4316 C C . LEU A 1 67 ? 10.216 0.891 -5.294 1.00 0.31 67 LEU A C 4
ATOM 4317 O O . LEU A 1 67 ? 10.021 0.832 -6.507 1.00 0.30 67 LEU A O 4
ATOM 4332 N N . ILE A 1 68 ? 9.346 0.436 -4.398 1.00 0.31 68 ILE A N 4
ATOM 4333 C CA . ILE A 1 68 ? 8.087 -0.178 -4.803 1.00 0.30 68 ILE A CA 4
ATOM 4334 C C . ILE A 1 68 ? 7.184 0.835 -5.501 1.00 0.30 68 ILE A C 4
ATOM 4335 O O . ILE A 1 68 ? 7.434 2.038 -5.452 1.00 0.37 68 ILE A O 4
ATOM 4350 N N . GLU A 1 69 ? 6.136 0.339 -6.152 1.00 0.29 69 GLU A N 4
ATOM 4351 C CA . GLU A 1 69 ? 5.205 1.207 -6.864 1.00 0.32 69 GLU A CA 4
ATOM 4352 C C . GLU A 1 69 ? 3.823 1.174 -6.225 1.00 0.31 69 GLU A C 4
ATOM 4353 O O . GLU A 1 69 ? 3.440 0.188 -5.592 1.00 0.37 69 GLU A O 4
ATOM 4363 N N . LEU A 1 70 ? 3.076 2.257 -6.398 1.00 0.32 70 LEU A N 4
ATOM 4364 C CA . LEU A 1 70 ? 1.732 2.357 -5.846 1.00 0.33 70 LEU A CA 4
ATOM 4365 C C . LEU A 1 70 ? 0.743 2.804 -6.916 1.00 0.33 70 LEU A C 4
ATOM 4366 O O . LEU A 1 70 ? 1.128 3.402 -7.921 1.00 0.45 70 LEU A O 4
ATOM 4381 N N . GLU A 1 71 ? -0.535 2.510 -6.695 1.00 0.35 71 GLU A N 4
ATOM 4382 C CA . GLU A 1 71 ? -1.580 2.884 -7.641 1.00 0.38 71 GLU A CA 4
ATOM 4383 C C . GLU A 1 71 ? -2.874 3.232 -6.912 1.00 0.37 71 GLU A C 4
ATOM 4384 O O . GLU A 1 71 ? -3.179 2.662 -5.864 1.00 0.52 71 GLU A O 4
ATOM 4394 N N . ALA A 1 72 ? -3.629 4.170 -7.471 1.00 0.45 72 ALA A N 4
ATOM 4395 C CA . ALA A 1 72 ? -4.891 4.592 -6.874 1.00 0.52 72 ALA A CA 4
ATOM 4396 C C . ALA A 1 72 ? -5.885 3.436 -6.823 1.00 0.44 72 ALA A C 4
ATOM 4397 O O . ALA A 1 72 ? -5.656 2.380 -7.414 1.00 0.53 72 ALA A O 4
ATOM 4404 N N . VAL A 1 73 ? -6.989 3.645 -6.113 1.00 0.58 73 VAL A N 4
ATOM 4405 C CA . VAL A 1 73 ? -8.018 2.620 -5.981 1.00 0.64 73 VAL A CA 4
ATOM 4406 C C . VAL A 1 73 ? -9.045 2.720 -7.104 1.00 0.83 73 VAL A C 4
ATOM 4407 O O . VAL A 1 73 ? -8.962 3.600 -7.960 1.00 0.99 73 VAL A O 4
ATOM 4420 N N . ALA A 1 74 ? -10.014 1.809 -7.095 1.00 0.99 74 ALA A N 4
ATOM 4421 C CA . ALA A 1 74 ? -11.059 1.792 -8.111 1.00 1.25 74 ALA A CA 4
ATOM 4422 C C . ALA A 1 74 ? -12.352 2.397 -7.578 1.00 1.66 74 ALA A C 4
ATOM 4423 O O . ALA A 1 74 ? -12.780 2.090 -6.465 1.00 2.28 74 ALA A O 4
ATOM 4430 N N . GLN A 1 75 ? -12.972 3.260 -8.378 1.00 1.95 75 GLN A N 4
ATOM 4431 C CA . GLN A 1 75 ? -14.218 3.907 -7.988 1.00 2.53 75 GLN A CA 4
ATOM 4432 C C . GLN A 1 75 ? -15.403 2.968 -8.186 1.00 2.88 75 GLN A C 4
ATOM 4433 O O . GLN A 1 75 ? -15.396 2.127 -9.086 1.00 3.14 75 GLN A O 4
ATOM 4445 N N . MET A 1 1 ? -0.440 11.332 -5.188 1.00 3.33 1 MET A N 5
ATOM 4446 C CA . MET A 1 1 ? 0.843 11.923 -4.725 1.00 2.78 1 MET A CA 5
ATOM 4447 C C . MET A 1 1 ? 1.092 11.597 -3.257 1.00 2.08 1 MET A C 5
ATOM 4448 O O . MET A 1 1 ? 2.089 10.961 -2.912 1.00 2.36 1 MET A O 5
ATOM 4462 N N . GLN A 1 2 ? 0.180 12.034 -2.395 1.00 1.56 2 GLN A N 5
ATOM 4463 C CA . GLN A 1 2 ? 0.303 11.785 -0.963 1.00 0.99 2 GLN A CA 5
ATOM 4464 C C . GLN A 1 2 ? -0.893 10.995 -0.443 1.00 0.83 2 GLN A C 5
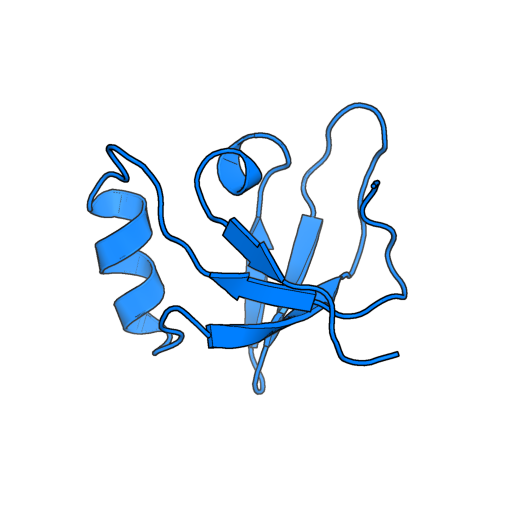ATOM 4465 O O . GLN A 1 2 ? -2.039 11.284 -0.787 1.00 1.25 2 GLN A O 5
ATOM 4477 N N . PHE A 1 3 ? -0.618 9.996 0.389 1.00 0.64 3 PHE A N 5
ATOM 4478 C CA . PHE A 1 3 ? -1.671 9.161 0.958 1.00 0.59 3 PHE A CA 5
ATOM 4479 C C . PHE A 1 3 ? -1.776 9.370 2.464 1.00 0.50 3 PHE A C 5
ATOM 4480 O O . PHE A 1 3 ? -0.766 9.501 3.156 1.00 0.55 3 PHE A O 5
ATOM 4496 N N . THR A 1 4 ? -3.006 9.401 2.965 1.00 0.53 4 THR A N 5
ATOM 4497 C CA . THR A 1 4 ? -3.247 9.594 4.389 1.00 0.49 4 THR A CA 5
ATOM 4498 C C . THR A 1 4 ? -4.031 8.425 4.978 1.00 0.45 4 THR A C 5
ATOM 4499 O O . THR A 1 4 ? -4.738 7.716 4.261 1.00 0.45 4 THR A O 5
ATOM 4510 N N . PRO A 1 5 ? -3.914 8.206 6.300 1.00 0.47 5 PRO A N 5
ATOM 4511 C CA . PRO A 1 5 ? -4.616 7.116 6.982 1.00 0.51 5 PRO A CA 5
ATOM 4512 C C . PRO A 1 5 ? -6.126 7.326 7.006 1.00 0.51 5 PRO A C 5
ATOM 4513 O O . PRO A 1 5 ? -6.669 7.903 7.948 1.00 0.65 5 PRO A O 5
ATOM 4521 N N . ASP A 1 6 ? -6.797 6.860 5.957 1.00 0.74 6 ASP A N 5
ATOM 4522 C CA . ASP A 1 6 ? -8.245 6.994 5.852 1.00 0.84 6 ASP A CA 5
ATOM 4523 C C . ASP A 1 6 ? -8.747 6.420 4.531 1.00 0.71 6 ASP A C 5
ATOM 4524 O O . ASP A 1 6 ? -9.816 5.815 4.472 1.00 0.67 6 ASP A O 5
ATOM 4532 N N . SER A 1 7 ? -7.964 6.612 3.475 1.00 0.77 7 SER A N 5
ATOM 4533 C CA . SER A 1 7 ? -8.326 6.116 2.152 1.00 0.72 7 SER A CA 5
ATOM 4534 C C . SER A 1 7 ? -7.600 4.812 1.841 1.00 0.54 7 SER A C 5
ATOM 4535 O O . SER A 1 7 ? -6.705 4.397 2.576 1.00 0.67 7 SER A O 5
ATOM 4542 N N . ALA A 1 8 ? -7.992 4.172 0.746 1.00 0.47 8 ALA A N 5
ATOM 4543 C CA . ALA A 1 8 ? -7.378 2.914 0.334 1.00 0.35 8 ALA A CA 5
ATOM 4544 C C . ALA A 1 8 ? -6.392 3.137 -0.808 1.00 0.31 8 ALA A C 5
ATOM 4545 O O . ALA A 1 8 ? -6.387 4.193 -1.441 1.00 0.38 8 ALA A O 5
ATOM 4552 N N . TRP A 1 9 ? -5.557 2.135 -1.064 1.00 0.30 9 TRP A N 5
ATOM 4553 C CA . TRP A 1 9 ? -4.567 2.218 -2.130 1.00 0.30 9 TRP A CA 5
ATOM 4554 C C . TRP A 1 9 ? -4.195 0.825 -2.627 1.00 0.32 9 TRP A C 5
ATOM 4555 O O . TRP A 1 9 ? -4.464 -0.173 -1.959 1.00 0.39 9 TRP A O 5
ATOM 4575 N N . LYS A 1 10 ? -3.575 0.762 -3.801 1.00 0.34 10 LYS A N 5
ATOM 4576 C CA . LYS A 1 10 ? -3.176 -0.514 -4.380 1.00 0.37 10 LYS A CA 5
ATOM 4577 C C . LYS A 1 10 ? -1.663 -0.587 -4.564 1.00 0.34 10 LYS A C 5
ATOM 4578 O O . LYS A 1 10 ? -1.057 0.296 -5.174 1.00 0.34 10 LYS A O 5
ATOM 4593 N N . ILE A 1 11 ? -1.061 -1.646 -4.033 1.00 0.36 11 ILE A N 5
ATOM 4594 C CA . ILE A 1 11 ? 0.380 -1.845 -4.138 1.00 0.36 11 ILE A CA 5
ATOM 4595 C C . ILE A 1 11 ? 0.773 -2.282 -5.544 1.00 0.32 11 ILE A C 5
ATOM 4596 O O . ILE A 1 11 ? 0.056 -3.044 -6.194 1.00 0.38 11 ILE A O 5
ATOM 4611 N N . THR A 1 12 ? 1.922 -1.790 -6.001 1.00 0.28 12 THR A N 5
ATOM 4612 C CA . THR A 1 12 ? 2.438 -2.123 -7.325 1.00 0.27 12 THR A CA 5
ATOM 4613 C C . THR A 1 12 ? 3.956 -2.270 -7.276 1.00 0.27 12 THR A C 5
ATOM 4614 O O . THR A 1 12 ? 4.680 -1.652 -8.056 1.00 0.30 12 THR A O 5
ATOM 4625 N N . GLY A 1 13 ? 4.428 -3.092 -6.345 1.00 0.29 13 GLY A N 5
ATOM 4626 C CA . GLY A 1 13 ? 5.853 -3.312 -6.192 1.00 0.33 13 GLY A CA 5
ATOM 4627 C C . GLY A 1 13 ? 6.538 -3.665 -7.496 1.00 0.37 13 GLY A C 5
ATOM 4628 O O . GLY A 1 13 ? 6.562 -4.828 -7.899 1.00 0.45 13 GLY A O 5
ATOM 4632 N N . PHE A 1 14 ? 7.095 -2.657 -8.156 1.00 0.34 14 PHE A N 5
ATOM 4633 C CA . PHE A 1 14 ? 7.791 -2.864 -9.418 1.00 0.41 14 PHE A CA 5
ATOM 4634 C C . PHE A 1 14 ? 8.943 -1.875 -9.563 1.00 0.39 14 PHE A C 5
ATOM 4635 O O . PHE A 1 14 ? 8.752 -0.743 -10.007 1.00 0.43 14 PHE A O 5
ATOM 4651 N N . SER A 1 15 ? 10.139 -2.309 -9.176 1.00 0.40 15 SER A N 5
ATOM 4652 C CA . SER A 1 15 ? 11.322 -1.459 -9.259 1.00 0.41 15 SER A CA 5
ATOM 4653 C C . SER A 1 15 ? 12.202 -1.864 -10.434 1.00 0.43 15 SER A C 5
ATOM 4654 O O . SER A 1 15 ? 11.836 -2.732 -11.229 1.00 0.48 15 SER A O 5
ATOM 4661 N N . ARG A 1 16 ? 13.362 -1.228 -10.539 1.00 0.57 16 ARG A N 5
ATOM 4662 C CA . ARG A 1 16 ? 14.297 -1.518 -11.615 1.00 0.61 16 ARG A CA 5
ATOM 4663 C C . ARG A 1 16 ? 15.208 -2.686 -11.248 1.00 0.59 16 ARG A C 5
ATOM 4664 O O . ARG A 1 16 ? 15.755 -3.358 -12.123 1.00 0.63 16 ARG A O 5
ATOM 4682 N N . ASP A 1 17 ? 15.368 -2.926 -9.950 1.00 0.58 17 ASP A N 5
ATOM 4683 C CA . ASP A 1 17 ? 16.220 -4.009 -9.477 1.00 0.63 17 ASP A CA 5
ATOM 4684 C C . ASP A 1 17 ? 15.738 -4.555 -8.135 1.00 0.57 17 ASP A C 5
ATOM 4685 O O . ASP A 1 17 ? 16.539 -5.005 -7.317 1.00 0.62 17 ASP A O 5
ATOM 4693 N N . ILE A 1 18 ? 14.425 -4.523 -7.914 1.00 0.51 18 ILE A N 5
ATOM 4694 C CA . ILE A 1 18 ? 13.849 -5.023 -6.669 1.00 0.50 18 ILE A CA 5
ATOM 4695 C C . ILE A 1 18 ? 14.424 -6.394 -6.309 1.00 0.50 18 ILE A C 5
ATOM 4696 O O . ILE A 1 18 ? 14.115 -7.399 -6.950 1.00 0.57 18 ILE A O 5
ATOM 4711 N N . SER A 1 19 ? 15.268 -6.422 -5.282 1.00 0.57 19 SER A N 5
ATOM 4712 C CA . SER A 1 19 ? 15.888 -7.664 -4.833 1.00 0.59 19 SER A CA 5
ATOM 4713 C C . SER A 1 19 ? 14.841 -8.612 -4.253 1.00 0.52 19 SER A C 5
ATOM 4714 O O . SER A 1 19 ? 13.775 -8.177 -3.817 1.00 0.50 19 SER A O 5
ATOM 4721 N N . PRO A 1 20 ? 15.130 -9.926 -4.242 1.00 0.54 20 PRO A N 5
ATOM 4722 C CA . PRO A 1 20 ? 14.208 -10.933 -3.708 1.00 0.51 20 PRO A CA 5
ATOM 4723 C C . PRO A 1 20 ? 13.909 -10.711 -2.232 1.00 0.53 20 PRO A C 5
ATOM 4724 O O . PRO A 1 20 ? 12.839 -11.070 -1.744 1.00 0.51 20 PRO A O 5
ATOM 4732 N N . ALA A 1 21 ? 14.863 -10.120 -1.520 1.00 0.58 21 ALA A N 5
ATOM 4733 C CA . ALA A 1 21 ? 14.691 -9.846 -0.099 1.00 0.64 21 ALA A CA 5
ATOM 4734 C C . ALA A 1 21 ? 13.377 -9.115 0.151 1.00 0.62 21 ALA A C 5
ATOM 4735 O O . ALA A 1 21 ? 12.629 -9.451 1.068 1.00 0.65 21 ALA A O 5
ATOM 4742 N N . TYR A 1 22 ? 13.108 -8.108 -0.674 1.00 0.60 22 TYR A N 5
ATOM 4743 C CA . TYR A 1 22 ? 11.883 -7.327 -0.556 1.00 0.61 22 TYR A CA 5
ATOM 4744 C C . TYR A 1 22 ? 10.740 -7.996 -1.313 1.00 0.54 22 TYR A C 5
ATOM 4745 O O . TYR A 1 22 ? 9.602 -8.023 -0.843 1.00 0.57 22 TYR A O 5
ATOM 4762 N N . ARG A 1 23 ? 11.051 -8.536 -2.489 1.00 0.48 23 ARG A N 5
ATOM 4763 C CA . ARG A 1 23 ? 10.049 -9.206 -3.315 1.00 0.44 23 ARG A CA 5
ATOM 4764 C C . ARG A 1 23 ? 9.531 -10.465 -2.627 1.00 0.45 23 ARG A C 5
ATOM 4765 O O . ARG A 1 23 ? 8.342 -10.576 -2.329 1.00 0.45 23 ARG A O 5
ATOM 4783 N N . GLN A 1 24 ? 10.431 -11.412 -2.377 1.00 0.49 24 GLN A N 5
ATOM 4784 C CA . GLN A 1 24 ? 10.064 -12.661 -1.721 1.00 0.55 24 GLN A CA 5
ATOM 4785 C C . GLN A 1 24 ? 9.257 -12.392 -0.453 1.00 0.58 24 GLN A C 5
ATOM 4786 O O . GLN A 1 24 ? 8.312 -13.115 -0.140 1.00 0.66 24 GLN A O 5
ATOM 4798 N N . LYS A 1 25 ? 9.641 -11.345 0.272 1.00 0.59 25 LYS A N 5
ATOM 4799 C CA . LYS A 1 25 ? 8.956 -10.973 1.503 1.00 0.68 25 LYS A CA 5
ATOM 4800 C C . LYS A 1 25 ? 7.459 -10.811 1.261 1.00 0.61 25 LYS A C 5
ATOM 4801 O O . LYS A 1 25 ? 6.642 -11.502 1.870 1.00 0.71 25 LYS A O 5
ATOM 4816 N N . LEU A 1 26 ? 7.107 -9.893 0.366 1.00 0.55 26 LEU A N 5
ATOM 4817 C CA . LEU A 1 26 ? 5.709 -9.641 0.040 1.00 0.57 26 LEU A CA 5
ATOM 4818 C C . LEU A 1 26 ? 5.038 -10.910 -0.476 1.00 0.60 26 LEU A C 5
ATOM 4819 O O . LEU A 1 26 ? 3.916 -11.232 -0.086 1.00 0.68 26 LEU A O 5
ATOM 4834 N N . LEU A 1 27 ? 5.731 -11.625 -1.355 1.00 0.59 27 LEU A N 5
ATOM 4835 C CA . LEU A 1 27 ? 5.204 -12.859 -1.918 1.00 0.71 27 LEU A CA 5
ATOM 4836 C C . LEU A 1 27 ? 4.776 -13.817 -0.811 1.00 0.82 27 LEU A C 5
ATOM 4837 O O . LEU A 1 27 ? 3.861 -14.621 -0.992 1.00 0.95 27 LEU A O 5
ATOM 4852 N N . SER A 1 28 ? 5.443 -13.723 0.336 1.00 0.84 28 SER A N 5
ATOM 4853 C CA . SER A 1 28 ? 5.133 -14.581 1.473 1.00 0.98 28 SER A CA 5
ATOM 4854 C C . SER A 1 28 ? 3.748 -14.266 2.027 1.00 0.89 28 SER A C 5
ATOM 4855 O O . SER A 1 28 ? 3.006 -15.166 2.424 1.00 0.99 28 SER A O 5
ATOM 4862 N N . LEU A 1 29 ? 3.402 -12.982 2.050 1.00 0.78 29 LEU A N 5
ATOM 4863 C CA . LEU A 1 29 ? 2.103 -12.548 2.553 1.00 0.78 29 LEU A CA 5
ATOM 4864 C C . LEU A 1 29 ? 1.053 -12.581 1.447 1.00 0.74 29 LEU A C 5
ATOM 4865 O O . LEU A 1 29 ? -0.143 -12.698 1.717 1.00 0.82 29 LEU A O 5
ATOM 4880 N N . GLY A 1 30 ? 1.506 -12.477 0.202 1.00 0.68 30 GLY A N 5
ATOM 4881 C CA . GLY A 1 30 ? 0.594 -12.496 -0.925 1.00 0.73 30 GLY A CA 5
ATOM 4882 C C . GLY A 1 30 ? 0.377 -11.120 -1.527 1.00 0.71 30 GLY A C 5
ATOM 4883 O O . GLY A 1 30 ? -0.573 -10.910 -2.281 1.00 0.82 30 GLY A O 5
ATOM 4887 N N . MET A 1 31 ? 1.258 -10.180 -1.199 1.00 0.63 31 MET A N 5
ATOM 4888 C CA . MET A 1 31 ? 1.154 -8.822 -1.714 1.00 0.66 31 MET A CA 5
ATOM 4889 C C . MET A 1 31 ? 1.945 -8.665 -3.008 1.00 0.56 31 MET A C 5
ATOM 4890 O O . MET A 1 31 ? 3.133 -8.342 -2.990 1.00 0.54 31 MET A O 5
ATOM 4902 N N . LEU A 1 32 ? 1.278 -8.907 -4.131 1.00 0.56 32 LEU A N 5
ATOM 4903 C CA . LEU A 1 32 ? 1.909 -8.792 -5.442 1.00 0.49 32 LEU A CA 5
ATOM 4904 C C . LEU A 1 32 ? 1.390 -7.562 -6.182 1.00 0.44 32 LEU A C 5
ATOM 4905 O O . LEU A 1 32 ? 0.338 -7.024 -5.837 1.00 0.45 32 LEU A O 5
ATOM 4920 N N . PRO A 1 33 ? 2.120 -7.101 -7.213 1.00 0.41 33 PRO A N 5
ATOM 4921 C CA . PRO A 1 33 ? 1.721 -5.930 -7.996 1.00 0.40 33 PRO A CA 5
ATOM 4922 C C . PRO A 1 33 ? 0.229 -5.931 -8.308 1.00 0.38 33 PRO A C 5
ATOM 4923 O O . PRO A 1 33 ? -0.252 -6.743 -9.099 1.00 0.51 33 PRO A O 5
ATOM 4931 N N . GLY A 1 34 ? -0.496 -5.016 -7.677 1.00 0.34 34 GLY A N 5
ATOM 4932 C CA . GLY A 1 34 ? -1.929 -4.929 -7.886 1.00 0.33 34 GLY A CA 5
ATOM 4933 C C . GLY A 1 34 ? -2.708 -5.426 -6.688 1.00 0.31 34 GLY A C 5
ATOM 4934 O O . GLY A 1 34 ? -3.765 -6.037 -6.834 1.00 0.40 34 GLY A O 5
ATOM 4938 N N . SER A 1 35 ? -2.179 -5.163 -5.496 1.00 0.28 35 SER A N 5
ATOM 4939 C CA . SER A 1 35 ? -2.826 -5.595 -4.260 1.00 0.28 35 SER A CA 5
ATOM 4940 C C . SER A 1 35 ? -3.454 -4.410 -3.531 1.00 0.28 35 SER A C 5
ATOM 4941 O O . SER A 1 35 ? -2.837 -3.356 -3.397 1.00 0.37 35 SER A O 5
ATOM 4948 N N . SER A 1 36 ? -4.682 -4.595 -3.057 1.00 0.25 36 SER A N 5
ATOM 4949 C CA . SER A 1 36 ? -5.395 -3.541 -2.344 1.00 0.25 36 SER A CA 5
ATOM 4950 C C . SER A 1 36 ? -5.124 -3.609 -0.843 1.00 0.23 36 SER A C 5
ATOM 4951 O O . SER A 1 36 ? -4.919 -4.690 -0.288 1.00 0.28 36 SER A O 5
ATOM 4958 N N . PHE A 1 37 ? -5.125 -2.448 -0.194 1.00 0.22 37 PHE A N 5
ATOM 4959 C CA . PHE A 1 37 ? -4.881 -2.375 1.244 1.00 0.23 37 PHE A CA 5
ATOM 4960 C C . PHE A 1 37 ? -5.345 -1.036 1.807 1.00 0.23 37 PHE A C 5
ATOM 4961 O O . PHE A 1 37 ? -5.841 -0.180 1.075 1.00 0.33 37 PHE A O 5
ATOM 4977 N N . HIS A 1 38 ? -5.183 -0.862 3.116 1.00 0.21 38 HIS A N 5
ATOM 4978 C CA . HIS A 1 38 ? -5.579 0.373 3.780 1.00 0.24 38 HIS A CA 5
ATOM 4979 C C . HIS A 1 38 ? -4.410 0.969 4.558 1.00 0.24 38 HIS A C 5
ATOM 4980 O O . HIS A 1 38 ? -3.507 0.253 4.985 1.00 0.40 38 HIS A O 5
ATOM 4994 N N . VAL A 1 39 ? -4.436 2.286 4.738 1.00 0.27 39 VAL A N 5
ATOM 4995 C CA . VAL A 1 39 ? -3.374 2.978 5.462 1.00 0.27 39 VAL A CA 5
ATOM 4996 C C . VAL A 1 39 ? -3.714 3.114 6.941 1.00 0.28 39 VAL A C 5
ATOM 4997 O O . VAL A 1 39 ? -4.865 3.357 7.304 1.00 0.40 39 VAL A O 5
ATOM 5010 N N . VAL A 1 40 ? -2.705 2.954 7.792 1.00 0.24 40 VAL A N 5
ATOM 5011 C CA . VAL A 1 40 ? -2.899 3.062 9.234 1.00 0.34 40 VAL A CA 5
ATOM 5012 C C . VAL A 1 40 ? -2.420 4.412 9.758 1.00 0.37 40 VAL A C 5
ATOM 5013 O O . VAL A 1 40 ? -3.100 5.053 10.560 1.00 0.54 40 VAL A O 5
ATOM 5026 N N . ARG A 1 41 ? -1.246 4.838 9.305 1.00 0.27 41 ARG A N 5
ATOM 5027 C CA . ARG A 1 41 ? -0.681 6.113 9.735 1.00 0.31 41 ARG A CA 5
ATOM 5028 C C . ARG A 1 41 ? 0.617 6.414 8.991 1.00 0.31 41 ARG A C 5
ATOM 5029 O O . ARG A 1 41 ? 1.607 5.698 9.135 1.00 0.40 41 ARG A O 5
ATOM 5047 N N . VAL A 1 42 ? 0.605 7.478 8.195 1.00 0.33 42 VAL A N 5
ATOM 5048 C CA . VAL A 1 42 ? 1.781 7.872 7.431 1.00 0.39 42 VAL A CA 5
ATOM 5049 C C . VAL A 1 42 ? 2.010 9.377 7.511 1.00 0.43 42 VAL A C 5
ATOM 5050 O O . VAL A 1 42 ? 1.093 10.140 7.810 1.00 0.49 42 VAL A O 5
ATOM 5063 N N . ALA A 1 43 ? 3.242 9.793 7.243 1.00 0.47 43 ALA A N 5
ATOM 5064 C CA . ALA A 1 43 ? 3.598 11.206 7.283 1.00 0.55 43 ALA A CA 5
ATOM 5065 C C . ALA A 1 43 ? 3.791 11.763 5.877 1.00 0.69 43 ALA A C 5
ATOM 5066 O O . ALA A 1 43 ? 4.231 11.051 4.974 1.00 0.81 43 ALA A O 5
ATOM 5073 N N . PRO A 1 44 ? 3.464 13.051 5.673 1.00 0.83 44 PRO A N 5
ATOM 5074 C CA . PRO A 1 44 ? 3.603 13.704 4.367 1.00 1.00 44 PRO A CA 5
ATOM 5075 C C . PRO A 1 44 ? 5.061 13.930 3.975 1.00 0.98 44 PRO A C 5
ATOM 5076 O O . PRO A 1 44 ? 5.366 14.190 2.811 1.00 1.15 44 PRO A O 5
ATOM 5084 N N . LEU A 1 45 ? 5.960 13.828 4.950 1.00 0.85 45 LEU A N 5
ATOM 5085 C CA . LEU A 1 45 ? 7.383 14.027 4.700 1.00 0.90 45 LEU A CA 5
ATOM 5086 C C . LEU A 1 45 ? 8.086 12.700 4.431 1.00 0.91 45 LEU A C 5
ATOM 5087 O O . LEU A 1 45 ? 8.450 12.397 3.295 1.00 1.23 45 LEU A O 5
ATOM 5102 N N . GLY A 1 46 ? 8.275 11.913 5.485 1.00 0.72 46 GLY A N 5
ATOM 5103 C CA . GLY A 1 46 ? 8.936 10.629 5.346 1.00 0.72 46 GLY A CA 5
ATOM 5104 C C . GLY A 1 46 ? 9.012 9.873 6.658 1.00 0.66 46 GLY A C 5
ATOM 5105 O O . GLY A 1 46 ? 9.961 10.039 7.425 1.00 0.77 46 GLY A O 5
ATOM 5109 N N . ASP A 1 47 ? 8.011 9.039 6.918 1.00 0.53 47 ASP A N 5
ATOM 5110 C CA . ASP A 1 47 ? 7.961 8.255 8.147 1.00 0.49 47 ASP A CA 5
ATOM 5111 C C . ASP A 1 47 ? 7.505 6.827 7.864 1.00 0.46 47 ASP A C 5
ATOM 5112 O O . ASP A 1 47 ? 7.084 6.512 6.752 1.00 0.46 47 ASP A O 5
ATOM 5120 N N . PRO A 1 48 ? 7.581 5.940 8.872 1.00 0.47 48 PRO A N 5
ATOM 5121 C CA . PRO A 1 48 ? 7.175 4.547 8.732 1.00 0.47 48 PRO A CA 5
ATOM 5122 C C . PRO A 1 48 ? 5.679 4.368 8.948 1.00 0.37 48 PRO A C 5
ATOM 5123 O O . PRO A 1 48 ? 5.154 4.644 10.026 1.00 0.38 48 PRO A O 5
ATOM 5131 N N . VAL A 1 49 ? 5.002 3.901 7.907 1.00 0.32 49 VAL A N 5
ATOM 5132 C CA . VAL A 1 49 ? 3.562 3.689 7.955 1.00 0.26 49 VAL A CA 5
ATOM 5133 C C . VAL A 1 49 ? 3.229 2.199 7.941 1.00 0.28 49 VAL A C 5
ATOM 5134 O O . VAL A 1 49 ? 4.000 1.383 7.439 1.00 0.39 49 VAL A O 5
ATOM 5147 N N . HIS A 1 50 ? 2.070 1.859 8.496 1.00 0.29 50 HIS A N 5
ATOM 5148 C CA . HIS A 1 50 ? 1.627 0.471 8.551 1.00 0.31 50 HIS A CA 5
ATOM 5149 C C . HIS A 1 50 ? 0.457 0.241 7.601 1.00 0.29 50 HIS A C 5
ATOM 5150 O O . HIS A 1 50 ? -0.489 1.025 7.566 1.00 0.31 50 HIS A O 5
ATOM 5164 N N . ILE A 1 51 ? 0.530 -0.840 6.830 1.00 0.32 51 ILE A N 5
ATOM 5165 C CA . ILE A 1 51 ? -0.526 -1.172 5.881 1.00 0.32 51 ILE A CA 5
ATOM 5166 C C . ILE A 1 51 ? -1.375 -2.331 6.390 1.00 0.32 51 ILE A C 5
ATOM 5167 O O . ILE A 1 51 ? -0.866 -3.256 7.023 1.00 0.31 51 ILE A O 5
ATOM 5182 N N . GLU A 1 52 ? -2.672 -2.277 6.107 1.00 0.36 52 GLU A N 5
ATOM 5183 C CA . GLU A 1 52 ? -3.594 -3.324 6.531 1.00 0.39 52 GLU A CA 5
ATOM 5184 C C . GLU A 1 52 ? -4.104 -4.111 5.328 1.00 0.42 52 GLU A C 5
ATOM 5185 O O . GLU A 1 52 ? -4.873 -3.594 4.519 1.00 0.43 52 GLU A O 5
ATOM 5195 N N . THR A 1 53 ? -3.668 -5.361 5.216 1.00 0.52 53 THR A N 5
ATOM 5196 C CA . THR A 1 53 ? -4.081 -6.211 4.105 1.00 0.58 53 THR A CA 5
ATOM 5197 C C . THR A 1 53 ? -4.999 -7.333 4.576 1.00 0.61 53 THR A C 5
ATOM 5198 O O . THR A 1 53 ? -5.438 -7.349 5.727 1.00 0.60 53 THR A O 5
ATOM 5209 N N . ARG A 1 54 ? -5.284 -8.269 3.678 1.00 0.68 54 ARG A N 5
ATOM 5210 C CA . ARG A 1 54 ? -6.157 -9.393 3.990 1.00 0.73 54 ARG A CA 5
ATOM 5211 C C . ARG A 1 54 ? -5.719 -10.096 5.271 1.00 0.67 54 ARG A C 5
ATOM 5212 O O . ARG A 1 54 ? -4.837 -10.953 5.251 1.00 0.69 54 ARG A O 5
ATOM 5230 N N . ARG A 1 55 ? -6.342 -9.724 6.383 1.00 0.66 55 ARG A N 5
ATOM 5231 C CA . ARG A 1 55 ? -6.036 -10.322 7.674 1.00 0.66 55 ARG A CA 5
ATOM 5232 C C . ARG A 1 55 ? -4.544 -10.245 7.988 1.00 0.62 55 ARG A C 5
ATOM 5233 O O . ARG A 1 55 ? -4.026 -11.040 8.771 1.00 0.70 55 ARG A O 5
ATOM 5251 N N . VAL A 1 56 ? -3.854 -9.284 7.382 1.00 0.58 56 VAL A N 5
ATOM 5252 C CA . VAL A 1 56 ? -2.423 -9.123 7.612 1.00 0.57 56 VAL A CA 5
ATOM 5253 C C . VAL A 1 56 ? -2.011 -7.655 7.563 1.00 0.49 56 VAL A C 5
ATOM 5254 O O . VAL A 1 56 ? -2.110 -7.003 6.525 1.00 0.50 56 VAL A O 5
ATOM 5267 N N . SER A 1 57 ? -1.550 -7.143 8.700 1.00 0.48 57 SER A N 5
ATOM 5268 C CA . SER A 1 57 ? -1.114 -5.755 8.794 1.00 0.43 57 SER A CA 5
ATOM 5269 C C . SER A 1 57 ? 0.408 -5.668 8.747 1.00 0.42 57 SER A C 5
ATOM 5270 O O . SER A 1 57 ? 1.089 -6.038 9.703 1.00 0.46 57 SER A O 5
ATOM 5277 N N . LEU A 1 58 ? 0.938 -5.175 7.630 1.00 0.38 58 LEU A N 5
ATOM 5278 C CA . LEU A 1 58 ? 2.382 -5.048 7.462 1.00 0.40 58 LEU A CA 5
ATOM 5279 C C . LEU A 1 58 ? 2.846 -3.620 7.727 1.00 0.37 58 LEU A C 5
ATOM 5280 O O . LEU A 1 58 ? 2.047 -2.683 7.721 1.00 0.38 58 LEU A O 5
ATOM 5295 N N . VAL A 1 59 ? 4.146 -3.465 7.958 1.00 0.41 59 VAL A N 5
ATOM 5296 C CA . VAL A 1 59 ? 4.729 -2.155 8.226 1.00 0.40 59 VAL A CA 5
ATOM 5297 C C . VAL A 1 59 ? 5.732 -1.772 7.143 1.00 0.40 59 VAL A C 5
ATOM 5298 O O . VAL A 1 59 ? 6.656 -2.529 6.844 1.00 0.47 59 VAL A O 5
ATOM 5311 N N . LEU A 1 60 ? 5.545 -0.597 6.552 1.00 0.39 60 LEU A N 5
ATOM 5312 C CA . LEU A 1 60 ? 6.436 -0.121 5.500 1.00 0.40 60 LEU A CA 5
ATOM 5313 C C . LEU A 1 60 ? 7.118 1.182 5.904 1.00 0.38 60 LEU A C 5
ATOM 5314 O O . LEU A 1 60 ? 6.708 1.839 6.862 1.00 0.48 60 LEU A O 5
ATOM 5329 N N . ARG A 1 61 ? 8.156 1.552 5.160 1.00 0.51 61 ARG A N 5
ATOM 5330 C CA . ARG A 1 61 ? 8.898 2.774 5.439 1.00 0.58 61 ARG A CA 5
ATOM 5331 C C . ARG A 1 61 ? 9.251 3.497 4.143 1.00 0.54 61 ARG A C 5
ATOM 5332 O O . ARG A 1 61 ? 9.358 2.878 3.085 1.00 0.59 61 ARG A O 5
ATOM 5350 N N . LYS A 1 62 ? 9.439 4.807 4.238 1.00 0.69 62 LYS A N 5
ATOM 5351 C CA . LYS A 1 62 ? 9.763 5.625 3.074 1.00 0.74 62 LYS A CA 5
ATOM 5352 C C . LYS A 1 62 ? 10.863 4.991 2.225 1.00 0.68 62 LYS A C 5
ATOM 5353 O O . LYS A 1 62 ? 10.934 5.221 1.017 1.00 0.76 62 LYS A O 5
ATOM 5368 N N . LYS A 1 63 ? 11.720 4.193 2.855 1.00 0.64 63 LYS A N 5
ATOM 5369 C CA . LYS A 1 63 ? 12.810 3.534 2.142 1.00 0.71 63 LYS A CA 5
ATOM 5370 C C . LYS A 1 63 ? 12.305 2.303 1.396 1.00 0.63 63 LYS A C 5
ATOM 5371 O O . LYS A 1 63 ? 12.857 1.924 0.362 1.00 0.73 63 LYS A O 5
ATOM 5386 N N . ASP A 1 64 ? 11.257 1.684 1.926 1.00 0.54 64 ASP A N 5
ATOM 5387 C CA . ASP A 1 64 ? 10.678 0.498 1.308 1.00 0.54 64 ASP A CA 5
ATOM 5388 C C . ASP A 1 64 ? 9.728 0.880 0.176 1.00 0.46 64 ASP A C 5
ATOM 5389 O O . ASP A 1 64 ? 9.610 0.162 -0.817 1.00 0.56 64 ASP A O 5
ATOM 5397 N N . LEU A 1 65 ? 9.053 2.016 0.332 1.00 0.39 65 LEU A N 5
ATOM 5398 C CA . LEU A 1 65 ? 8.117 2.488 -0.683 1.00 0.41 65 LEU A CA 5
ATOM 5399 C C . LEU A 1 65 ? 8.859 3.090 -1.872 1.00 0.45 65 LEU A C 5
ATOM 5400 O O . LEU A 1 65 ? 8.334 3.134 -2.985 1.00 0.52 65 LEU A O 5
ATOM 5415 N N . ALA A 1 66 ? 10.081 3.555 -1.631 1.00 0.46 66 ALA A N 5
ATOM 5416 C CA . ALA A 1 66 ? 10.892 4.154 -2.682 1.00 0.52 66 ALA A CA 5
ATOM 5417 C C . ALA A 1 66 ? 11.118 3.177 -3.833 1.00 0.50 66 ALA A C 5
ATOM 5418 O O . ALA A 1 66 ? 11.341 3.588 -4.973 1.00 0.66 66 ALA A O 5
ATOM 5425 N N . LEU A 1 67 ? 11.056 1.885 -3.530 1.00 0.37 67 LEU A N 5
ATOM 5426 C CA . LEU A 1 67 ? 11.256 0.851 -4.540 1.00 0.35 67 LEU A CA 5
ATOM 5427 C C . LEU A 1 67 ? 9.929 0.439 -5.170 1.00 0.31 67 LEU A C 5
ATOM 5428 O O . LEU A 1 67 ? 9.735 0.581 -6.378 1.00 0.30 67 LEU A O 5
ATOM 5443 N N . ILE A 1 68 ? 9.019 -0.070 -4.345 1.00 0.31 68 ILE A N 5
ATOM 5444 C CA . ILE A 1 68 ? 7.711 -0.502 -4.824 1.00 0.30 68 ILE A CA 5
ATOM 5445 C C . ILE A 1 68 ? 6.900 0.682 -5.333 1.00 0.30 68 ILE A C 5
ATOM 5446 O O . ILE A 1 68 ? 7.074 1.810 -4.873 1.00 0.37 68 ILE A O 5
ATOM 5461 N N . GLU A 1 69 ? 6.013 0.420 -6.288 1.00 0.29 69 GLU A N 5
ATOM 5462 C CA . GLU A 1 69 ? 5.179 1.470 -6.858 1.00 0.32 69 GLU A CA 5
ATOM 5463 C C . GLU A 1 69 ? 3.772 1.426 -6.272 1.00 0.31 69 GLU A C 5
ATOM 5464 O O . GLU A 1 69 ? 3.253 0.355 -5.961 1.00 0.37 69 GLU A O 5
ATOM 5474 N N . LEU A 1 70 ? 3.161 2.595 -6.123 1.00 0.32 70 LEU A N 5
ATOM 5475 C CA . LEU A 1 70 ? 1.811 2.689 -5.580 1.00 0.33 70 LEU A CA 5
ATOM 5476 C C . LEU A 1 70 ? 0.834 3.160 -6.651 1.00 0.33 70 LEU A C 5
ATOM 5477 O O . LEU A 1 70 ? 1.237 3.751 -7.653 1.00 0.45 70 LEU A O 5
ATOM 5492 N N . GLU A 1 71 ? -0.449 2.893 -6.438 1.00 0.35 71 GLU A N 5
ATOM 5493 C CA . GLU A 1 71 ? -1.479 3.290 -7.392 1.00 0.38 71 GLU A CA 5
ATOM 5494 C C . GLU A 1 71 ? -2.773 3.664 -6.678 1.00 0.37 71 GLU A C 5
ATOM 5495 O O . GLU A 1 71 ? -3.120 3.079 -5.652 1.00 0.52 71 GLU A O 5
ATOM 5505 N N . ALA A 1 72 ? -3.481 4.646 -7.227 1.00 0.45 72 ALA A N 5
ATOM 5506 C CA . ALA A 1 72 ? -4.736 5.100 -6.643 1.00 0.52 72 ALA A CA 5
ATOM 5507 C C . ALA A 1 72 ? -5.854 4.092 -6.894 1.00 0.44 72 ALA A C 5
ATOM 5508 O O . ALA A 1 72 ? -5.732 3.217 -7.751 1.00 0.53 72 ALA A O 5
ATOM 5515 N N . VAL A 1 73 ? -6.940 4.224 -6.142 1.00 0.58 73 VAL A N 5
ATOM 5516 C CA . VAL A 1 73 ? -8.080 3.326 -6.280 1.00 0.64 73 VAL A CA 5
ATOM 5517 C C . VAL A 1 73 ? -9.277 4.041 -6.897 1.00 0.83 73 VAL A C 5
ATOM 5518 O O . VAL A 1 73 ? -9.342 5.271 -6.906 1.00 0.99 73 VAL A O 5
ATOM 5531 N N . ALA A 1 74 ? -10.224 3.263 -7.410 1.00 0.99 74 ALA A N 5
ATOM 5532 C CA . ALA A 1 74 ? -11.420 3.820 -8.029 1.00 1.25 74 ALA A CA 5
ATOM 5533 C C . ALA A 1 74 ? -12.629 3.681 -7.110 1.00 1.66 74 ALA A C 5
ATOM 5534 O O . ALA A 1 74 ? -12.518 3.172 -5.996 1.00 2.28 74 ALA A O 5
ATOM 5541 N N . GLN A 1 75 ? -13.783 4.137 -7.586 1.00 1.95 75 GLN A N 5
ATOM 5542 C CA . GLN A 1 75 ? -15.016 4.062 -6.807 1.00 2.53 75 GLN A CA 5
ATOM 5543 C C . GLN A 1 75 ? -16.133 3.415 -7.617 1.00 2.88 75 GLN A C 5
ATOM 5544 O O . GLN A 1 75 ? -16.235 3.615 -8.828 1.00 3.14 75 GLN A O 5
ATOM 5556 N N . MET A 1 1 ? -3.927 15.235 -3.066 1.00 3.33 1 MET A N 6
ATOM 5557 C CA . MET A 1 1 ? -4.165 13.779 -2.894 1.00 2.78 1 MET A CA 6
ATOM 5558 C C . MET A 1 1 ? -2.854 13.033 -2.660 1.00 2.08 1 MET A C 6
ATOM 5559 O O . MET A 1 1 ? -2.077 12.814 -3.588 1.00 2.36 1 MET A O 6
ATOM 5573 N N . GLN A 1 2 ? -2.617 12.648 -1.412 1.00 1.56 2 GLN A N 6
ATOM 5574 C CA . GLN A 1 2 ? -1.404 11.924 -1.051 1.00 0.99 2 GLN A CA 6
ATOM 5575 C C . GLN A 1 2 ? -1.716 10.794 -0.076 1.00 0.83 2 GLN A C 6
ATOM 5576 O O . GLN A 1 2 ? -2.835 10.687 0.424 1.00 1.25 2 GLN A O 6
ATOM 5588 N N . PHE A 1 3 ? -0.724 9.951 0.188 1.00 0.64 3 PHE A N 6
ATOM 5589 C CA . PHE A 1 3 ? -0.900 8.831 1.105 1.00 0.59 3 PHE A CA 6
ATOM 5590 C C . PHE A 1 3 ? -1.307 9.322 2.491 1.00 0.50 3 PHE A C 6
ATOM 5591 O O . PHE A 1 3 ? -0.466 9.760 3.277 1.00 0.55 3 PHE A O 6
ATOM 5607 N N . THR A 1 4 ? -2.602 9.251 2.783 1.00 0.53 4 THR A N 6
ATOM 5608 C CA . THR A 1 4 ? -3.119 9.688 4.075 1.00 0.49 4 THR A CA 6
ATOM 5609 C C . THR A 1 4 ? -3.861 8.559 4.784 1.00 0.45 4 THR A C 6
ATOM 5610 O O . THR A 1 4 ? -4.383 7.648 4.141 1.00 0.45 4 THR A O 6
ATOM 5621 N N . PRO A 1 5 ? -3.917 8.605 6.127 1.00 0.47 5 PRO A N 6
ATOM 5622 C CA . PRO A 1 5 ? -4.603 7.585 6.923 1.00 0.51 5 PRO A CA 6
ATOM 5623 C C . PRO A 1 5 ? -6.119 7.725 6.860 1.00 0.51 5 PRO A C 6
ATOM 5624 O O . PRO A 1 5 ? -6.735 8.328 7.740 1.00 0.65 5 PRO A O 6
ATOM 5632 N N . ASP A 1 6 ? -6.716 7.170 5.812 1.00 0.74 6 ASP A N 6
ATOM 5633 C CA . ASP A 1 6 ? -8.161 7.230 5.628 1.00 0.84 6 ASP A CA 6
ATOM 5634 C C . ASP A 1 6 ? -8.565 6.554 4.323 1.00 0.71 6 ASP A C 6
ATOM 5635 O O . ASP A 1 6 ? -9.553 5.822 4.272 1.00 0.67 6 ASP A O 6
ATOM 5643 N N . SER A 1 7 ? -7.793 6.806 3.271 1.00 0.77 7 SER A N 6
ATOM 5644 C CA . SER A 1 7 ? -8.071 6.223 1.964 1.00 0.72 7 SER A CA 6
ATOM 5645 C C . SER A 1 7 ? -7.206 4.992 1.722 1.00 0.54 7 SER A C 6
ATOM 5646 O O . SER A 1 7 ? -6.234 4.752 2.438 1.00 0.67 7 SER A O 6
ATOM 5653 N N . ALA A 1 8 ? -7.569 4.212 0.709 1.00 0.47 8 ALA A N 6
ATOM 5654 C CA . ALA A 1 8 ? -6.830 3.004 0.373 1.00 0.35 8 ALA A CA 6
ATOM 5655 C C . ALA A 1 8 ? -5.990 3.206 -0.883 1.00 0.31 8 ALA A C 6
ATOM 5656 O O . ALA A 1 8 ? -6.239 4.121 -1.666 1.00 0.38 8 ALA A O 6
ATOM 5663 N N . TRP A 1 9 ? -4.995 2.344 -1.068 1.00 0.30 9 TRP A N 6
ATOM 5664 C CA . TRP A 1 9 ? -4.118 2.431 -2.229 1.00 0.30 9 TRP A CA 6
ATOM 5665 C C . TRP A 1 9 ? -3.801 1.043 -2.773 1.00 0.32 9 TRP A C 6
ATOM 5666 O O . TRP A 1 9 ? -4.026 0.035 -2.101 1.00 0.39 9 TRP A O 6
ATOM 5686 N N . LYS A 1 10 ? -3.278 0.995 -3.993 1.00 0.34 10 LYS A N 6
ATOM 5687 C CA . LYS A 1 10 ? -2.937 -0.274 -4.626 1.00 0.37 10 LYS A CA 6
ATOM 5688 C C . LYS A 1 10 ? -1.429 -0.502 -4.622 1.00 0.34 10 LYS A C 6
ATOM 5689 O O . LYS A 1 10 ? -0.651 0.418 -4.872 1.00 0.34 10 LYS A O 6
ATOM 5704 N N . ILE A 1 11 ? -1.027 -1.735 -4.333 1.00 0.36 11 ILE A N 6
ATOM 5705 C CA . ILE A 1 11 ? 0.386 -2.090 -4.303 1.00 0.36 11 ILE A CA 6
ATOM 5706 C C . ILE A 1 11 ? 0.859 -2.519 -5.685 1.00 0.32 11 ILE A C 6
ATOM 5707 O O . ILE A 1 11 ? 0.203 -3.317 -6.354 1.00 0.38 11 ILE A O 6
ATOM 5722 N N . THR A 1 12 ? 1.998 -1.984 -6.107 1.00 0.28 12 THR A N 6
ATOM 5723 C CA . THR A 1 12 ? 2.556 -2.311 -7.411 1.00 0.27 12 THR A CA 6
ATOM 5724 C C . THR A 1 12 ? 4.076 -2.406 -7.341 1.00 0.27 12 THR A C 6
ATOM 5725 O O . THR A 1 12 ? 4.787 -1.771 -8.120 1.00 0.30 12 THR A O 6
ATOM 5736 N N . GLY A 1 13 ? 4.569 -3.208 -6.401 1.00 0.29 13 GLY A N 6
ATOM 5737 C CA . GLY A 1 13 ? 6.004 -3.379 -6.239 1.00 0.33 13 GLY A CA 6
ATOM 5738 C C . GLY A 1 13 ? 6.726 -3.585 -7.559 1.00 0.37 13 GLY A C 6
ATOM 5739 O O . GLY A 1 13 ? 6.833 -4.710 -8.047 1.00 0.45 13 GLY A O 6
ATOM 5743 N N . PHE A 1 14 ? 7.220 -2.494 -8.131 1.00 0.34 14 PHE A N 6
ATOM 5744 C CA . PHE A 1 14 ? 7.932 -2.551 -9.402 1.00 0.41 14 PHE A CA 6
ATOM 5745 C C . PHE A 1 14 ? 9.094 -1.563 -9.419 1.00 0.39 14 PHE A C 6
ATOM 5746 O O . PHE A 1 14 ? 8.898 -0.363 -9.614 1.00 0.43 14 PHE A O 6
ATOM 5762 N N . SER A 1 15 ? 10.301 -2.074 -9.212 1.00 0.40 15 SER A N 6
ATOM 5763 C CA . SER A 1 15 ? 11.494 -1.234 -9.204 1.00 0.41 15 SER A CA 6
ATOM 5764 C C . SER A 1 15 ? 12.365 -1.514 -10.425 1.00 0.43 15 SER A C 6
ATOM 5765 O O . SER A 1 15 ? 12.001 -2.309 -11.290 1.00 0.48 15 SER A O 6
ATOM 5772 N N . ARG A 1 16 ? 13.517 -0.854 -10.487 1.00 0.57 16 ARG A N 6
ATOM 5773 C CA . ARG A 1 16 ? 14.444 -1.029 -11.599 1.00 0.61 16 ARG A CA 6
ATOM 5774 C C . ARG A 1 16 ? 15.182 -2.360 -11.496 1.00 0.59 16 ARG A C 6
ATOM 5775 O O . ARG A 1 16 ? 15.670 -2.889 -12.495 1.00 0.63 16 ARG A O 6
ATOM 5793 N N . ASP A 1 17 ? 15.262 -2.899 -10.283 1.00 0.58 17 ASP A N 6
ATOM 5794 C CA . ASP A 1 17 ? 15.941 -4.169 -10.052 1.00 0.63 17 ASP A CA 6
ATOM 5795 C C . ASP A 1 17 ? 15.664 -4.681 -8.643 1.00 0.57 17 ASP A C 6
ATOM 5796 O O . ASP A 1 17 ? 16.565 -5.169 -7.960 1.00 0.62 17 ASP A O 6
ATOM 5804 N N . ILE A 1 18 ? 14.410 -4.575 -8.213 1.00 0.51 18 ILE A N 6
ATOM 5805 C CA . ILE A 1 18 ? 14.009 -5.026 -6.886 1.00 0.50 18 ILE A CA 6
ATOM 5806 C C . ILE A 1 18 ? 14.558 -6.420 -6.585 1.00 0.50 18 ILE A C 6
ATOM 5807 O O . ILE A 1 18 ? 14.198 -7.397 -7.242 1.00 0.57 18 ILE A O 6
ATOM 5822 N N . SER A 1 19 ? 15.435 -6.498 -5.590 1.00 0.57 19 SER A N 6
ATOM 5823 C CA . SER A 1 19 ? 16.037 -7.767 -5.194 1.00 0.59 19 SER A CA 6
ATOM 5824 C C . SER A 1 19 ? 15.011 -8.664 -4.505 1.00 0.52 19 SER A C 6
ATOM 5825 O O . SER A 1 19 ? 14.012 -8.179 -3.972 1.00 0.50 19 SER A O 6
ATOM 5832 N N . PRO A 1 20 ? 15.247 -9.987 -4.500 1.00 0.54 20 PRO A N 6
ATOM 5833 C CA . PRO A 1 20 ? 14.339 -10.954 -3.870 1.00 0.51 20 PRO A CA 6
ATOM 5834 C C . PRO A 1 20 ? 14.163 -10.690 -2.381 1.00 0.53 20 PRO A C 6
ATOM 5835 O O . PRO A 1 20 ? 13.137 -11.032 -1.800 1.00 0.51 20 PRO A O 6
ATOM 5843 N N . ALA A 1 21 ? 15.173 -10.090 -1.762 1.00 0.58 21 ALA A N 6
ATOM 5844 C CA . ALA A 1 21 ? 15.111 -9.780 -0.338 1.00 0.64 21 ALA A CA 6
ATOM 5845 C C . ALA A 1 21 ? 13.802 -9.070 0.004 1.00 0.62 21 ALA A C 6
ATOM 5846 O O . ALA A 1 21 ? 13.158 -9.386 1.003 1.00 0.65 21 ALA A O 6
ATOM 5853 N N . TYR A 1 22 ? 13.422 -8.108 -0.831 1.00 0.60 22 TYR A N 6
ATOM 5854 C CA . TYR A 1 22 ? 12.189 -7.357 -0.626 1.00 0.61 22 TYR A CA 6
ATOM 5855 C C . TYR A 1 22 ? 10.993 -8.080 -1.247 1.00 0.54 22 TYR A C 6
ATOM 5856 O O . TYR A 1 22 ? 9.902 -8.096 -0.678 1.00 0.57 22 TYR A O 6
ATOM 5873 N N . ARG A 1 23 ? 11.207 -8.675 -2.418 1.00 0.48 23 ARG A N 6
ATOM 5874 C CA . ARG A 1 23 ? 10.145 -9.392 -3.119 1.00 0.44 23 ARG A CA 6
ATOM 5875 C C . ARG A 1 23 ? 9.737 -10.655 -2.366 1.00 0.45 23 ARG A C 6
ATOM 5876 O O . ARG A 1 23 ? 8.568 -10.828 -2.019 1.00 0.45 23 ARG A O 6
ATOM 5894 N N . GLN A 1 24 ? 10.706 -11.535 -2.116 1.00 0.49 24 GLN A N 6
ATOM 5895 C CA . GLN A 1 24 ? 10.453 -12.788 -1.403 1.00 0.55 24 GLN A CA 6
ATOM 5896 C C . GLN A 1 24 ? 9.497 -12.585 -0.230 1.00 0.58 24 GLN A C 6
ATOM 5897 O O . GLN A 1 24 ? 8.737 -13.485 0.127 1.00 0.66 24 GLN A O 6
ATOM 5909 N N . LYS A 1 25 ? 9.540 -11.397 0.363 1.00 0.59 25 LYS A N 6
ATOM 5910 C CA . LYS A 1 25 ? 8.672 -11.077 1.491 1.00 0.68 25 LYS A CA 6
ATOM 5911 C C . LYS A 1 25 ? 7.221 -10.987 1.035 1.00 0.61 25 LYS A C 6
ATOM 5912 O O . LYS A 1 25 ? 6.345 -11.661 1.577 1.00 0.71 25 LYS A O 6
ATOM 5927 N N . LEU A 1 26 ? 6.976 -10.148 0.036 1.00 0.55 26 LEU A N 6
ATOM 5928 C CA . LEU A 1 26 ? 5.635 -9.969 -0.502 1.00 0.57 26 LEU A CA 6
ATOM 5929 C C . LEU A 1 26 ? 5.042 -11.308 -0.923 1.00 0.60 26 LEU A C 6
ATOM 5930 O O . LEU A 1 26 ? 3.931 -11.661 -0.527 1.00 0.68 26 LEU A O 6
ATOM 5945 N N . LEU A 1 27 ? 5.793 -12.052 -1.730 1.00 0.59 27 LEU A N 6
ATOM 5946 C CA . LEU A 1 27 ? 5.349 -13.355 -2.207 1.00 0.71 27 LEU A CA 6
ATOM 5947 C C . LEU A 1 27 ? 4.848 -14.220 -1.051 1.00 0.82 27 LEU A C 6
ATOM 5948 O O . LEU A 1 27 ? 3.816 -14.880 -1.160 1.00 0.95 27 LEU A O 6
ATOM 5963 N N . SER A 1 28 ? 5.590 -14.209 0.055 1.00 0.84 28 SER A N 6
ATOM 5964 C CA . SER A 1 28 ? 5.217 -14.988 1.229 1.00 0.98 28 SER A CA 6
ATOM 5965 C C . SER A 1 28 ? 3.793 -14.660 1.665 1.00 0.89 28 SER A C 6
ATOM 5966 O O . SER A 1 28 ? 2.972 -15.555 1.863 1.00 0.99 28 SER A O 6
ATOM 5973 N N . LEU A 1 29 ? 3.512 -13.371 1.815 1.00 0.78 29 LEU A N 6
ATOM 5974 C CA . LEU A 1 29 ? 2.188 -12.920 2.225 1.00 0.78 29 LEU A CA 6
ATOM 5975 C C . LEU A 1 29 ? 1.185 -13.080 1.088 1.00 0.74 29 LEU A C 6
ATOM 5976 O O . LEU A 1 29 ? -0.019 -13.182 1.319 1.00 0.82 29 LEU A O 6
ATOM 5991 N N . GLY A 1 30 ? 1.689 -13.101 -0.143 1.00 0.68 30 GLY A N 6
ATOM 5992 C CA . GLY A 1 30 ? 0.823 -13.249 -1.297 1.00 0.73 30 GLY A CA 6
ATOM 5993 C C . GLY A 1 30 ? 0.441 -11.919 -1.915 1.00 0.71 30 GLY A C 6
ATOM 5994 O O . GLY A 1 30 ? -0.537 -11.830 -2.657 1.00 0.82 30 GLY A O 6
ATOM 5998 N N . MET A 1 31 ? 1.212 -10.879 -1.610 1.00 0.63 31 MET A N 6
ATOM 5999 C CA . MET A 1 31 ? 0.949 -9.551 -2.142 1.00 0.66 31 MET A CA 6
ATOM 6000 C C . MET A 1 31 ? 1.762 -9.298 -3.408 1.00 0.56 31 MET A C 6
ATOM 6001 O O . MET A 1 31 ? 2.883 -8.792 -3.346 1.00 0.54 31 MET A O 6
ATOM 6013 N N . LEU A 1 32 ? 1.195 -9.661 -4.553 1.00 0.56 32 LEU A N 6
ATOM 6014 C CA . LEU A 1 32 ? 1.866 -9.468 -5.831 1.00 0.49 32 LEU A CA 6
ATOM 6015 C C . LEU A 1 32 ? 1.476 -8.125 -6.443 1.00 0.44 32 LEU A C 6
ATOM 6016 O O . LEU A 1 32 ? 0.456 -7.542 -6.074 1.00 0.45 32 LEU A O 6
ATOM 6031 N N . PRO A 1 33 ? 2.281 -7.618 -7.390 1.00 0.41 33 PRO A N 6
ATOM 6032 C CA . PRO A 1 33 ? 2.007 -6.340 -8.048 1.00 0.40 33 PRO A CA 6
ATOM 6033 C C . PRO A 1 33 ? 0.546 -6.207 -8.462 1.00 0.38 33 PRO A C 6
ATOM 6034 O O . PRO A 1 33 ? 0.105 -6.821 -9.433 1.00 0.51 33 PRO A O 6
ATOM 6042 N N . GLY A 1 34 ? -0.199 -5.402 -7.712 1.00 0.34 34 GLY A N 6
ATOM 6043 C CA . GLY A 1 34 ? -1.606 -5.202 -8.005 1.00 0.33 34 GLY A CA 6
ATOM 6044 C C . GLY A 1 34 ? -2.497 -5.663 -6.870 1.00 0.31 34 GLY A C 6
ATOM 6045 O O . GLY A 1 34 ? -3.449 -6.414 -7.084 1.00 0.40 34 GLY A O 6
ATOM 6049 N N . SER A 1 35 ? -2.187 -5.212 -5.658 1.00 0.28 35 SER A N 6
ATOM 6050 C CA . SER A 1 35 ? -2.965 -5.583 -4.481 1.00 0.28 35 SER A CA 6
ATOM 6051 C C . SER A 1 35 ? -3.600 -4.353 -3.844 1.00 0.28 35 SER A C 6
ATOM 6052 O O . SER A 1 35 ? -3.294 -3.223 -4.220 1.00 0.37 35 SER A O 6
ATOM 6059 N N . SER A 1 36 ? -4.485 -4.580 -2.877 1.00 0.25 36 SER A N 6
ATOM 6060 C CA . SER A 1 36 ? -5.161 -3.484 -2.190 1.00 0.25 36 SER A CA 6
ATOM 6061 C C . SER A 1 36 ? -4.841 -3.496 -0.698 1.00 0.23 36 SER A C 6
ATOM 6062 O O . SER A 1 36 ? -4.789 -4.553 -0.072 1.00 0.28 36 SER A O 6
ATOM 6069 N N . PHE A 1 37 ? -4.626 -2.310 -0.133 1.00 0.22 37 PHE A N 6
ATOM 6070 C CA . PHE A 1 37 ? -4.312 -2.184 1.286 1.00 0.23 37 PHE A CA 6
ATOM 6071 C C . PHE A 1 37 ? -4.851 -0.874 1.852 1.00 0.23 37 PHE A C 6
ATOM 6072 O O . PHE A 1 37 ? -5.179 0.049 1.105 1.00 0.33 37 PHE A O 6
ATOM 6088 N N . HIS A 1 38 ? -4.937 -0.801 3.178 1.00 0.21 38 HIS A N 6
ATOM 6089 C CA . HIS A 1 38 ? -5.432 0.395 3.848 1.00 0.24 38 HIS A CA 6
ATOM 6090 C C . HIS A 1 38 ? -4.301 1.128 4.564 1.00 0.24 38 HIS A C 6
ATOM 6091 O O . HIS A 1 38 ? -3.320 0.515 4.986 1.00 0.40 38 HIS A O 6
ATOM 6105 N N . VAL A 1 39 ? -4.444 2.442 4.696 1.00 0.27 39 VAL A N 6
ATOM 6106 C CA . VAL A 1 39 ? -3.434 3.262 5.358 1.00 0.27 39 VAL A CA 6
ATOM 6107 C C . VAL A 1 39 ? -3.743 3.426 6.842 1.00 0.28 39 VAL A C 6
ATOM 6108 O O . VAL A 1 39 ? -4.856 3.793 7.218 1.00 0.40 39 VAL A O 6
ATOM 6121 N N . VAL A 1 40 ? -2.748 3.154 7.682 1.00 0.24 40 VAL A N 6
ATOM 6122 C CA . VAL A 1 40 ? -2.912 3.272 9.125 1.00 0.34 40 VAL A CA 6
ATOM 6123 C C . VAL A 1 40 ? -2.343 4.593 9.637 1.00 0.37 40 VAL A C 6
ATOM 6124 O O . VAL A 1 40 ? -2.892 5.201 10.556 1.00 0.54 40 VAL A O 6
ATOM 6137 N N . ARG A 1 41 ? -1.240 5.034 9.038 1.00 0.27 41 ARG A N 6
ATOM 6138 C CA . ARG A 1 41 ? -0.603 6.286 9.435 1.00 0.31 41 ARG A CA 6
ATOM 6139 C C . ARG A 1 41 ? 0.567 6.623 8.517 1.00 0.31 41 ARG A C 6
ATOM 6140 O O . ARG A 1 41 ? 1.479 5.817 8.335 1.00 0.40 41 ARG A O 6
ATOM 6158 N N . VAL A 1 42 ? 0.536 7.822 7.940 1.00 0.33 42 VAL A N 6
ATOM 6159 C CA . VAL A 1 42 ? 1.594 8.270 7.042 1.00 0.39 42 VAL A CA 6
ATOM 6160 C C . VAL A 1 42 ? 1.913 9.746 7.259 1.00 0.43 42 VAL A C 6
ATOM 6161 O O . VAL A 1 42 ? 1.080 10.506 7.750 1.00 0.49 42 VAL A O 6
ATOM 6174 N N . ALA A 1 43 ? 3.126 10.144 6.890 1.00 0.47 43 ALA A N 6
ATOM 6175 C CA . ALA A 1 43 ? 3.554 11.529 7.039 1.00 0.55 43 ALA A CA 6
ATOM 6176 C C . ALA A 1 43 ? 4.330 11.994 5.807 1.00 0.69 43 ALA A C 6
ATOM 6177 O O . ALA A 1 43 ? 5.282 11.335 5.386 1.00 0.81 43 ALA A O 6
ATOM 6184 N N . PRO A 1 44 ? 3.941 13.135 5.212 1.00 0.83 44 PRO A N 6
ATOM 6185 C CA . PRO A 1 44 ? 4.613 13.671 4.022 1.00 1.00 44 PRO A CA 6
ATOM 6186 C C . PRO A 1 44 ? 6.100 13.913 4.260 1.00 0.98 44 PRO A C 6
ATOM 6187 O O . PRO A 1 44 ? 6.926 13.705 3.371 1.00 1.15 44 PRO A O 6
ATOM 6195 N N . LEU A 1 45 ? 6.430 14.354 5.467 1.00 0.85 45 LEU A N 6
ATOM 6196 C CA . LEU A 1 45 ? 7.813 14.634 5.832 1.00 0.90 45 LEU A CA 6
ATOM 6197 C C . LEU A 1 45 ? 8.676 13.378 5.728 1.00 0.91 45 LEU A C 6
ATOM 6198 O O . LEU A 1 45 ? 9.783 13.419 5.190 1.00 1.23 45 LEU A O 6
ATOM 6213 N N . GLY A 1 46 ? 8.164 12.269 6.248 1.00 0.72 46 GLY A N 6
ATOM 6214 C CA . GLY A 1 46 ? 8.904 11.022 6.207 1.00 0.72 46 GLY A CA 6
ATOM 6215 C C . GLY A 1 46 ? 8.793 10.246 7.505 1.00 0.66 46 GLY A C 6
ATOM 6216 O O . GLY A 1 46 ? 9.487 10.545 8.476 1.00 0.77 46 GLY A O 6
ATOM 6220 N N . ASP A 1 47 ? 7.916 9.247 7.523 1.00 0.53 47 ASP A N 6
ATOM 6221 C CA . ASP A 1 47 ? 7.715 8.434 8.715 1.00 0.49 47 ASP A CA 6
ATOM 6222 C C . ASP A 1 47 ? 7.338 7.001 8.347 1.00 0.46 47 ASP A C 6
ATOM 6223 O O . ASP A 1 47 ? 7.071 6.702 7.183 1.00 0.46 47 ASP A O 6
ATOM 6231 N N . PRO A 1 48 ? 7.312 6.096 9.340 1.00 0.47 48 PRO A N 6
ATOM 6232 C CA . PRO A 1 48 ? 6.966 4.699 9.126 1.00 0.47 48 PRO A CA 6
ATOM 6233 C C . PRO A 1 48 ? 5.459 4.488 9.146 1.00 0.37 48 PRO A C 6
ATOM 6234 O O . PRO A 1 48 ? 4.788 4.796 10.130 1.00 0.38 48 PRO A O 6
ATOM 6242 N N . VAL A 1 49 ? 4.938 3.961 8.048 1.00 0.32 49 VAL A N 6
ATOM 6243 C CA . VAL A 1 49 ? 3.510 3.719 7.916 1.00 0.26 49 VAL A CA 6
ATOM 6244 C C . VAL A 1 49 ? 3.196 2.229 8.012 1.00 0.28 49 VAL A C 6
ATOM 6245 O O . VAL A 1 49 ? 4.050 1.380 7.758 1.00 0.39 49 VAL A O 6
ATOM 6258 N N . HIS A 1 50 ? 1.957 1.929 8.384 1.00 0.29 50 HIS A N 6
ATOM 6259 C CA . HIS A 1 50 ? 1.507 0.551 8.517 1.00 0.31 50 HIS A CA 6
ATOM 6260 C C . HIS A 1 50 ? 0.292 0.300 7.629 1.00 0.29 50 HIS A C 6
ATOM 6261 O O . HIS A 1 50 ? -0.667 1.070 7.642 1.00 0.31 50 HIS A O 6
ATOM 6275 N N . ILE A 1 51 ? 0.342 -0.778 6.857 1.00 0.32 51 ILE A N 6
ATOM 6276 C CA . ILE A 1 51 ? -0.756 -1.124 5.964 1.00 0.32 51 ILE A CA 6
ATOM 6277 C C . ILE A 1 51 ? -1.583 -2.271 6.531 1.00 0.32 51 ILE A C 6
ATOM 6278 O O . ILE A 1 51 ? -1.037 -3.245 7.052 1.00 0.31 51 ILE A O 6
ATOM 6293 N N . GLU A 1 52 ? -2.900 -2.147 6.429 1.00 0.36 52 GLU A N 6
ATOM 6294 C CA . GLU A 1 52 ? -3.802 -3.177 6.929 1.00 0.39 52 GLU A CA 6
ATOM 6295 C C . GLU A 1 52 ? -4.428 -3.953 5.775 1.00 0.42 52 GLU A C 6
ATOM 6296 O O . GLU A 1 52 ? -5.087 -3.376 4.910 1.00 0.43 52 GLU A O 6
ATOM 6306 N N . THR A 1 53 ? -4.213 -5.264 5.769 1.00 0.52 53 THR A N 6
ATOM 6307 C CA . THR A 1 53 ? -4.755 -6.122 4.722 1.00 0.58 53 THR A CA 6
ATOM 6308 C C . THR A 1 53 ? -5.600 -7.242 5.317 1.00 0.61 53 THR A C 6
ATOM 6309 O O . THR A 1 53 ? -5.861 -7.263 6.521 1.00 0.60 53 THR A O 6
ATOM 6320 N N . ARG A 1 54 ? -6.026 -8.172 4.469 1.00 0.68 54 ARG A N 6
ATOM 6321 C CA . ARG A 1 54 ? -6.847 -9.293 4.913 1.00 0.73 54 ARG A CA 6
ATOM 6322 C C . ARG A 1 54 ? -6.238 -9.979 6.131 1.00 0.67 54 ARG A C 6
ATOM 6323 O O . ARG A 1 54 ? -5.419 -10.886 6.001 1.00 0.69 54 ARG A O 6
ATOM 6341 N N . ARG A 1 55 ? -6.645 -9.533 7.314 1.00 0.66 55 ARG A N 6
ATOM 6342 C CA . ARG A 1 55 ? -6.158 -10.101 8.563 1.00 0.66 55 ARG A CA 6
ATOM 6343 C C . ARG A 1 55 ? -4.632 -10.106 8.617 1.00 0.62 55 ARG A C 6
ATOM 6344 O O . ARG A 1 55 ? -4.027 -11.005 9.200 1.00 0.70 55 ARG A O 6
ATOM 6362 N N . VAL A 1 56 ? -4.015 -9.095 8.014 1.00 0.58 56 VAL A N 6
ATOM 6363 C CA . VAL A 1 56 ? -2.560 -8.990 8.004 1.00 0.57 56 VAL A CA 6
ATOM 6364 C C . VAL A 1 56 ? -2.110 -7.535 7.931 1.00 0.49 56 VAL A C 6
ATOM 6365 O O . VAL A 1 56 ? -2.182 -6.903 6.878 1.00 0.50 56 VAL A O 6
ATOM 6378 N N . SER A 1 57 ? -1.646 -7.008 9.060 1.00 0.48 57 SER A N 6
ATOM 6379 C CA . SER A 1 57 ? -1.177 -5.629 9.123 1.00 0.43 57 SER A CA 6
ATOM 6380 C C . SER A 1 57 ? 0.342 -5.569 8.991 1.00 0.42 57 SER A C 6
ATOM 6381 O O . SER A 1 57 ? 1.068 -5.944 9.911 1.00 0.46 57 SER A O 6
ATOM 6388 N N . LEU A 1 58 ? 0.817 -5.096 7.842 1.00 0.38 58 LEU A N 6
ATOM 6389 C CA . LEU A 1 58 ? 2.250 -4.995 7.595 1.00 0.40 58 LEU A CA 6
ATOM 6390 C C . LEU A 1 58 ? 2.733 -3.555 7.740 1.00 0.37 58 LEU A C 6
ATOM 6391 O O . LEU A 1 58 ? 1.967 -2.610 7.551 1.00 0.38 58 LEU A O 6
ATOM 6406 N N . VAL A 1 59 ? 4.010 -3.399 8.077 1.00 0.41 59 VAL A N 6
ATOM 6407 C CA . VAL A 1 59 ? 4.602 -2.077 8.244 1.00 0.40 59 VAL A CA 6
ATOM 6408 C C . VAL A 1 59 ? 5.622 -1.791 7.147 1.00 0.40 59 VAL A C 6
ATOM 6409 O O . VAL A 1 59 ? 6.509 -2.602 6.885 1.00 0.47 59 VAL A O 6
ATOM 6422 N N . LEU A 1 60 ? 5.490 -0.633 6.511 1.00 0.39 60 LEU A N 6
ATOM 6423 C CA . LEU A 1 60 ? 6.401 -0.241 5.441 1.00 0.40 60 LEU A CA 6
ATOM 6424 C C . LEU A 1 60 ? 6.920 1.177 5.660 1.00 0.38 60 LEU A C 6
ATOM 6425 O O . LEU A 1 60 ? 6.158 2.081 6.003 1.00 0.48 60 LEU A O 6
ATOM 6440 N N . ARG A 1 61 ? 8.222 1.365 5.459 1.00 0.51 61 ARG A N 6
ATOM 6441 C CA . ARG A 1 61 ? 8.840 2.672 5.635 1.00 0.58 61 ARG A CA 6
ATOM 6442 C C . ARG A 1 61 ? 9.108 3.336 4.290 1.00 0.54 61 ARG A C 6
ATOM 6443 O O . ARG A 1 61 ? 9.158 2.673 3.255 1.00 0.59 61 ARG A O 6
ATOM 6461 N N . LYS A 1 62 ? 9.282 4.653 4.318 1.00 0.69 62 LYS A N 6
ATOM 6462 C CA . LYS A 1 62 ? 9.555 5.431 3.113 1.00 0.74 62 LYS A CA 6
ATOM 6463 C C . LYS A 1 62 ? 10.564 4.726 2.209 1.00 0.68 62 LYS A C 6
ATOM 6464 O O . LYS A 1 62 ? 10.453 4.767 0.984 1.00 0.76 62 LYS A O 6
ATOM 6479 N N . LYS A 1 63 ? 11.549 4.081 2.824 1.00 0.64 63 LYS A N 6
ATOM 6480 C CA . LYS A 1 63 ? 12.582 3.370 2.081 1.00 0.71 63 LYS A CA 6
ATOM 6481 C C . LYS A 1 63 ? 11.992 2.201 1.302 1.00 0.63 63 LYS A C 6
ATOM 6482 O O . LYS A 1 63 ? 12.451 1.878 0.207 1.00 0.73 63 LYS A O 6
ATOM 6497 N N . ASP A 1 64 ? 10.973 1.568 1.873 1.00 0.54 64 ASP A N 6
ATOM 6498 C CA . ASP A 1 64 ? 10.322 0.434 1.227 1.00 0.54 64 ASP A CA 6
ATOM 6499 C C . ASP A 1 64 ? 9.298 0.903 0.197 1.00 0.46 64 ASP A C 6
ATOM 6500 O O . ASP A 1 64 ? 8.971 0.176 -0.741 1.00 0.56 64 ASP A O 6
ATOM 6508 N N . LEU A 1 65 ? 8.797 2.124 0.376 1.00 0.39 65 LEU A N 6
ATOM 6509 C CA . LEU A 1 65 ? 7.810 2.685 -0.542 1.00 0.41 65 LEU A CA 6
ATOM 6510 C C . LEU A 1 65 ? 8.482 3.364 -1.734 1.00 0.45 65 LEU A C 6
ATOM 6511 O O . LEU A 1 65 ? 7.865 3.543 -2.784 1.00 0.52 65 LEU A O 6
ATOM 6526 N N . ALA A 1 66 ? 9.748 3.738 -1.569 1.00 0.46 66 ALA A N 6
ATOM 6527 C CA . ALA A 1 66 ? 10.494 4.397 -2.635 1.00 0.52 66 ALA A CA 6
ATOM 6528 C C . ALA A 1 66 ? 10.769 3.443 -3.793 1.00 0.50 66 ALA A C 6
ATOM 6529 O O . ALA A 1 66 ? 10.968 3.872 -4.930 1.00 0.66 66 ALA A O 6
ATOM 6536 N N . LEU A 1 67 ? 10.781 2.145 -3.499 1.00 0.37 67 LEU A N 6
ATOM 6537 C CA . LEU A 1 67 ? 11.037 1.132 -4.518 1.00 0.35 67 LEU A CA 6
ATOM 6538 C C . LEU A 1 67 ? 9.738 0.645 -5.155 1.00 0.31 67 LEU A C 6
ATOM 6539 O O . LEU A 1 67 ? 9.577 0.704 -6.375 1.00 0.30 67 LEU A O 6
ATOM 6554 N N . ILE A 1 68 ? 8.816 0.165 -4.327 1.00 0.31 68 ILE A N 6
ATOM 6555 C CA . ILE A 1 68 ? 7.537 -0.332 -4.819 1.00 0.30 68 ILE A CA 6
ATOM 6556 C C . ILE A 1 68 ? 6.710 0.793 -5.431 1.00 0.30 68 ILE A C 6
ATOM 6557 O O . ILE A 1 68 ? 6.827 1.950 -5.028 1.00 0.37 68 ILE A O 6
ATOM 6572 N N . GLU A 1 69 ? 5.875 0.446 -6.404 1.00 0.29 69 GLU A N 6
ATOM 6573 C CA . GLU A 1 69 ? 5.034 1.431 -7.073 1.00 0.32 69 GLU A CA 6
ATOM 6574 C C . GLU A 1 69 ? 3.610 1.391 -6.524 1.00 0.31 69 GLU A C 6
ATOM 6575 O O . GLU A 1 69 ? 3.086 0.321 -6.208 1.00 0.37 69 GLU A O 6
ATOM 6585 N N . LEU A 1 70 ? 2.988 2.559 -6.416 1.00 0.32 70 LEU A N 6
ATOM 6586 C CA . LEU A 1 70 ? 1.625 2.656 -5.908 1.00 0.33 70 LEU A CA 6
ATOM 6587 C C . LEU A 1 70 ? 0.686 3.200 -6.979 1.00 0.33 70 LEU A C 6
ATOM 6588 O O . LEU A 1 70 ? 1.094 3.982 -7.836 1.00 0.45 70 LEU A O 6
ATOM 6603 N N . GLU A 1 71 ? -0.574 2.780 -6.925 1.00 0.35 71 GLU A N 6
ATOM 6604 C CA . GLU A 1 71 ? -1.567 3.226 -7.894 1.00 0.38 71 GLU A CA 6
ATOM 6605 C C . GLU A 1 71 ? -2.935 3.391 -7.237 1.00 0.37 71 GLU A C 6
ATOM 6606 O O . GLU A 1 71 ? -3.219 2.776 -6.210 1.00 0.52 71 GLU A O 6
ATOM 6616 N N . ALA A 1 72 ? -3.778 4.227 -7.837 1.00 0.45 72 ALA A N 6
ATOM 6617 C CA . ALA A 1 72 ? -5.117 4.469 -7.309 1.00 0.52 72 ALA A CA 6
ATOM 6618 C C . ALA A 1 72 ? -5.847 3.157 -7.049 1.00 0.44 72 ALA A C 6
ATOM 6619 O O . ALA A 1 72 ? -5.440 2.102 -7.536 1.00 0.53 72 ALA A O 6
ATOM 6626 N N . VAL A 1 73 ? -6.927 3.231 -6.280 1.00 0.58 73 VAL A N 6
ATOM 6627 C CA . VAL A 1 73 ? -7.714 2.047 -5.957 1.00 0.64 73 VAL A CA 6
ATOM 6628 C C . VAL A 1 73 ? -8.896 1.895 -6.907 1.00 0.83 73 VAL A C 6
ATOM 6629 O O . VAL A 1 73 ? -9.349 2.869 -7.511 1.00 0.99 73 VAL A O 6
ATOM 6642 N N . ALA A 1 74 ? -9.392 0.670 -7.032 1.00 0.99 74 ALA A N 6
ATOM 6643 C CA . ALA A 1 74 ? -10.525 0.391 -7.906 1.00 1.25 74 ALA A CA 6
ATOM 6644 C C . ALA A 1 74 ? -11.826 0.872 -7.274 1.00 1.66 74 ALA A C 6
ATOM 6645 O O . ALA A 1 74 ? -11.984 0.838 -6.054 1.00 2.28 74 ALA A O 6
ATOM 6652 N N . GLN A 1 75 ? -12.752 1.323 -8.112 1.00 1.95 75 GLN A N 6
ATOM 6653 C CA . GLN A 1 75 ? -14.039 1.811 -7.632 1.00 2.53 75 GLN A CA 6
ATOM 6654 C C . GLN A 1 75 ? -15.108 1.692 -8.713 1.00 2.88 75 GLN A C 6
ATOM 6655 O O . GLN A 1 75 ? -14.847 1.934 -9.892 1.00 3.14 75 GLN A O 6
ATOM 6667 N N . MET A 1 1 ? -1.611 12.673 -4.556 1.00 3.33 1 MET A N 7
ATOM 6668 C CA . MET A 1 1 ? -0.351 11.887 -4.525 1.00 2.78 1 MET A CA 7
ATOM 6669 C C . MET A 1 1 ? 0.073 11.592 -3.090 1.00 2.08 1 MET A C 7
ATOM 6670 O O . MET A 1 1 ? 0.323 10.441 -2.731 1.00 2.36 1 MET A O 7
ATOM 6684 N N . GLN A 1 2 ? 0.152 12.638 -2.272 1.00 1.56 2 GLN A N 7
ATOM 6685 C CA . GLN A 1 2 ? 0.549 12.489 -0.875 1.00 0.99 2 GLN A CA 7
ATOM 6686 C C . GLN A 1 2 ? -0.299 11.431 -0.175 1.00 0.83 2 GLN A C 7
ATOM 6687 O O . GLN A 1 2 ? -1.470 11.660 0.130 1.00 1.25 2 GLN A O 7
ATOM 6699 N N . PHE A 1 3 ? 0.300 10.269 0.073 1.00 0.64 3 PHE A N 7
ATOM 6700 C CA . PHE A 1 3 ? -0.398 9.176 0.739 1.00 0.59 3 PHE A CA 7
ATOM 6701 C C . PHE A 1 3 ? -0.834 9.587 2.141 1.00 0.50 3 PHE A C 7
ATOM 6702 O O . PHE A 1 3 ? -0.038 9.572 3.079 1.00 0.55 3 PHE A O 7
ATOM 6718 N N . THR A 1 4 ? -2.102 9.959 2.277 1.00 0.53 4 THR A N 7
ATOM 6719 C CA . THR A 1 4 ? -2.642 10.374 3.566 1.00 0.49 4 THR A CA 7
ATOM 6720 C C . THR A 1 4 ? -3.431 9.246 4.222 1.00 0.45 4 THR A C 7
ATOM 6721 O O . THR A 1 4 ? -4.090 8.460 3.540 1.00 0.45 4 THR A O 7
ATOM 6732 N N . PRO A 1 5 ? -3.375 9.154 5.561 1.00 0.47 5 PRO A N 7
ATOM 6733 C CA . PRO A 1 5 ? -4.085 8.116 6.311 1.00 0.51 5 PRO A CA 7
ATOM 6734 C C . PRO A 1 5 ? -5.595 8.327 6.299 1.00 0.51 5 PRO A C 7
ATOM 6735 O O . PRO A 1 5 ? -6.150 8.955 7.200 1.00 0.65 5 PRO A O 7
ATOM 6743 N N . ASP A 1 6 ? -6.250 7.804 5.268 1.00 0.74 6 ASP A N 7
ATOM 6744 C CA . ASP A 1 6 ? -7.696 7.934 5.135 1.00 0.84 6 ASP A CA 7
ATOM 6745 C C . ASP A 1 6 ? -8.182 7.291 3.840 1.00 0.71 6 ASP A C 7
ATOM 6746 O O . ASP A 1 6 ? -9.248 6.678 3.800 1.00 0.67 6 ASP A O 7
ATOM 6754 N N . SER A 1 7 ? -7.391 7.433 2.781 1.00 0.77 7 SER A N 7
ATOM 6755 C CA . SER A 1 7 ? -7.741 6.866 1.485 1.00 0.72 7 SER A CA 7
ATOM 6756 C C . SER A 1 7 ? -7.037 5.532 1.267 1.00 0.54 7 SER A C 7
ATOM 6757 O O . SER A 1 7 ? -5.915 5.328 1.729 1.00 0.67 7 SER A O 7
ATOM 6764 N N . ALA A 1 8 ? -7.703 4.627 0.559 1.00 0.47 8 ALA A N 7
ATOM 6765 C CA . ALA A 1 8 ? -7.141 3.313 0.277 1.00 0.35 8 ALA A CA 7
ATOM 6766 C C . ALA A 1 8 ? -6.149 3.381 -0.877 1.00 0.31 8 ALA A C 7
ATOM 6767 O O . ALA A 1 8 ? -6.029 4.407 -1.546 1.00 0.38 8 ALA A O 7
ATOM 6774 N N . TRP A 1 9 ? -5.438 2.282 -1.105 1.00 0.30 9 TRP A N 7
ATOM 6775 C CA . TRP A 1 9 ? -4.457 2.219 -2.182 1.00 0.30 9 TRP A CA 7
ATOM 6776 C C . TRP A 1 9 ? -4.210 0.775 -2.605 1.00 0.32 9 TRP A C 7
ATOM 6777 O O . TRP A 1 9 ? -4.514 -0.159 -1.864 1.00 0.39 9 TRP A O 7
ATOM 6797 N N . LYS A 1 10 ? -3.660 0.601 -3.801 1.00 0.34 10 LYS A N 7
ATOM 6798 C CA . LYS A 1 10 ? -3.366 -0.729 -4.323 1.00 0.37 10 LYS A CA 7
ATOM 6799 C C . LYS A 1 10 ? -1.859 -0.952 -4.421 1.00 0.34 10 LYS A C 7
ATOM 6800 O O . LYS A 1 10 ? -1.125 -0.090 -4.900 1.00 0.34 10 LYS A O 7
ATOM 6815 N N . ILE A 1 11 ? -1.408 -2.115 -3.963 1.00 0.36 11 ILE A N 7
ATOM 6816 C CA . ILE A 1 11 ? 0.011 -2.448 -3.997 1.00 0.36 11 ILE A CA 7
ATOM 6817 C C . ILE A 1 11 ? 0.485 -2.703 -5.421 1.00 0.32 11 ILE A C 7
ATOM 6818 O O . ILE A 1 11 ? -0.209 -3.343 -6.211 1.00 0.38 11 ILE A O 7
ATOM 6833 N N . THR A 1 12 ? 1.671 -2.198 -5.741 1.00 0.28 12 THR A N 7
ATOM 6834 C CA . THR A 1 12 ? 2.248 -2.372 -7.069 1.00 0.27 12 THR A CA 7
ATOM 6835 C C . THR A 1 12 ? 3.768 -2.480 -6.981 1.00 0.27 12 THR A C 7
ATOM 6836 O O . THR A 1 12 ? 4.496 -1.876 -7.767 1.00 0.30 12 THR A O 7
ATOM 6847 N N . GLY A 1 13 ? 4.239 -3.258 -6.012 1.00 0.29 13 GLY A N 7
ATOM 6848 C CA . GLY A 1 13 ? 5.666 -3.436 -5.827 1.00 0.33 13 GLY A CA 7
ATOM 6849 C C . GLY A 1 13 ? 6.376 -3.859 -7.099 1.00 0.37 13 GLY A C 7
ATOM 6850 O O . GLY A 1 13 ? 6.506 -5.050 -7.381 1.00 0.45 13 GLY A O 7
ATOM 6854 N N . PHE A 1 14 ? 6.838 -2.877 -7.865 1.00 0.34 14 PHE A N 7
ATOM 6855 C CA . PHE A 1 14 ? 7.545 -3.146 -9.110 1.00 0.41 14 PHE A CA 7
ATOM 6856 C C . PHE A 1 14 ? 8.609 -2.086 -9.366 1.00 0.39 14 PHE A C 7
ATOM 6857 O O . PHE A 1 14 ? 8.320 -1.021 -9.913 1.00 0.43 14 PHE A O 7
ATOM 6873 N N . SER A 1 15 ? 9.838 -2.381 -8.961 1.00 0.40 15 SER A N 7
ATOM 6874 C CA . SER A 1 15 ? 10.946 -1.451 -9.141 1.00 0.41 15 SER A CA 7
ATOM 6875 C C . SER A 1 15 ? 11.779 -1.826 -10.362 1.00 0.43 15 SER A C 7
ATOM 6876 O O . SER A 1 15 ? 11.384 -2.678 -11.158 1.00 0.48 15 SER A O 7
ATOM 6883 N N . ARG A 1 16 ? 12.934 -1.182 -10.503 1.00 0.57 16 ARG A N 7
ATOM 6884 C CA . ARG A 1 16 ? 13.825 -1.445 -11.624 1.00 0.61 16 ARG A CA 7
ATOM 6885 C C . ARG A 1 16 ? 14.704 -2.662 -11.348 1.00 0.59 16 ARG A C 7
ATOM 6886 O O . ARG A 1 16 ? 15.199 -3.305 -12.273 1.00 0.63 16 ARG A O 7
ATOM 6904 N N . ASP A 1 17 ? 14.896 -2.971 -10.070 1.00 0.58 17 ASP A N 7
ATOM 6905 C CA . ASP A 1 17 ? 15.715 -4.110 -9.674 1.00 0.63 17 ASP A CA 7
ATOM 6906 C C . ASP A 1 17 ? 15.461 -4.478 -8.216 1.00 0.57 17 ASP A C 7
ATOM 6907 O O . ASP A 1 17 ? 16.380 -4.860 -7.493 1.00 0.62 17 ASP A O 7
ATOM 6915 N N . ILE A 1 18 ? 14.203 -4.372 -7.793 1.00 0.51 18 ILE A N 7
ATOM 6916 C CA . ILE A 1 18 ? 13.826 -4.690 -6.419 1.00 0.50 18 ILE A CA 7
ATOM 6917 C C . ILE A 1 18 ? 14.448 -6.009 -5.964 1.00 0.50 18 ILE A C 7
ATOM 6918 O O . ILE A 1 18 ? 14.166 -7.068 -6.523 1.00 0.57 18 ILE A O 7
ATOM 6933 N N . SER A 1 19 ? 15.306 -5.933 -4.950 1.00 0.57 19 SER A N 7
ATOM 6934 C CA . SER A 1 19 ? 15.967 -7.121 -4.418 1.00 0.59 19 SER A CA 7
ATOM 6935 C C . SER A 1 19 ? 14.944 -8.076 -3.807 1.00 0.52 19 SER A C 7
ATOM 6936 O O . SER A 1 19 ? 13.858 -7.658 -3.406 1.00 0.50 19 SER A O 7
ATOM 6943 N N . PRO A 1 20 ? 15.279 -9.375 -3.730 1.00 0.54 20 PRO A N 7
ATOM 6944 C CA . PRO A 1 20 ? 14.382 -10.390 -3.165 1.00 0.51 20 PRO A CA 7
ATOM 6945 C C . PRO A 1 20 ? 14.095 -10.145 -1.690 1.00 0.53 20 PRO A C 7
ATOM 6946 O O . PRO A 1 20 ? 13.053 -10.545 -1.175 1.00 0.51 20 PRO A O 7
ATOM 6954 N N . ALA A 1 21 ? 15.029 -9.488 -1.012 1.00 0.58 21 ALA A N 7
ATOM 6955 C CA . ALA A 1 21 ? 14.868 -9.185 0.406 1.00 0.64 21 ALA A CA 7
ATOM 6956 C C . ALA A 1 21 ? 13.514 -8.534 0.667 1.00 0.62 21 ALA A C 7
ATOM 6957 O O . ALA A 1 21 ? 12.803 -8.903 1.602 1.00 0.65 21 ALA A O 7
ATOM 6964 N N . TYR A 1 22 ? 13.166 -7.560 -0.167 1.00 0.60 22 TYR A N 7
ATOM 6965 C CA . TYR A 1 22 ? 11.896 -6.855 -0.038 1.00 0.61 22 TYR A CA 7
ATOM 6966 C C . TYR A 1 22 ? 10.780 -7.604 -0.765 1.00 0.54 22 TYR A C 7
ATOM 6967 O O . TYR A 1 22 ? 9.654 -7.688 -0.276 1.00 0.57 22 TYR A O 7
ATOM 6984 N N . ARG A 1 23 ? 11.103 -8.146 -1.936 1.00 0.48 23 ARG A N 7
ATOM 6985 C CA . ARG A 1 23 ? 10.132 -8.884 -2.739 1.00 0.44 23 ARG A CA 7
ATOM 6986 C C . ARG A 1 23 ? 9.684 -10.157 -2.029 1.00 0.45 23 ARG A C 7
ATOM 6987 O O . ARG A 1 23 ? 8.497 -10.345 -1.761 1.00 0.45 23 ARG A O 7
ATOM 7005 N N . GLN A 1 24 ? 10.642 -11.030 -1.727 1.00 0.49 24 GLN A N 7
ATOM 7006 C CA . GLN A 1 24 ? 10.355 -12.293 -1.049 1.00 0.55 24 GLN A CA 7
ATOM 7007 C C . GLN A 1 24 ? 9.372 -12.104 0.108 1.00 0.58 24 GLN A C 7
ATOM 7008 O O . GLN A 1 24 ? 8.622 -13.019 0.449 1.00 0.66 24 GLN A O 7
ATOM 7020 N N . LYS A 1 25 ? 9.378 -10.916 0.702 1.00 0.59 25 LYS A N 7
ATOM 7021 C CA . LYS A 1 25 ? 8.487 -10.620 1.821 1.00 0.68 25 LYS A CA 7
ATOM 7022 C C . LYS A 1 25 ? 7.023 -10.646 1.385 1.00 0.61 25 LYS A C 7
ATOM 7023 O O . LYS A 1 25 ? 6.152 -11.078 2.139 1.00 0.71 25 LYS A O 7
ATOM 7038 N N . LEU A 1 26 ? 6.759 -10.179 0.169 1.00 0.55 26 LEU A N 7
ATOM 7039 C CA . LEU A 1 26 ? 5.397 -10.152 -0.357 1.00 0.57 26 LEU A CA 7
ATOM 7040 C C . LEU A 1 26 ? 4.978 -11.528 -0.862 1.00 0.60 26 LEU A C 7
ATOM 7041 O O . LEU A 1 26 ? 3.872 -11.994 -0.582 1.00 0.68 26 LEU A O 7
ATOM 7056 N N . LEU A 1 27 ? 5.865 -12.174 -1.610 1.00 0.59 27 LEU A N 7
ATOM 7057 C CA . LEU A 1 27 ? 5.590 -13.496 -2.156 1.00 0.71 27 LEU A CA 7
ATOM 7058 C C . LEU A 1 27 ? 5.093 -14.447 -1.070 1.00 0.82 27 LEU A C 7
ATOM 7059 O O . LEU A 1 27 ? 4.391 -15.416 -1.355 1.00 0.95 27 LEU A O 7
ATOM 7074 N N . SER A 1 28 ? 5.462 -14.162 0.174 1.00 0.84 28 SER A N 7
ATOM 7075 C CA . SER A 1 28 ? 5.056 -14.995 1.300 1.00 0.98 28 SER A CA 7
ATOM 7076 C C . SER A 1 28 ? 3.537 -15.101 1.383 1.00 0.89 28 SER A C 7
ATOM 7077 O O . SER A 1 28 ? 2.989 -16.194 1.532 1.00 0.99 28 SER A O 7
ATOM 7084 N N . LEU A 1 29 ? 2.860 -13.962 1.290 1.00 0.78 29 LEU A N 7
ATOM 7085 C CA . LEU A 1 29 ? 1.404 -13.931 1.356 1.00 0.78 29 LEU A CA 7
ATOM 7086 C C . LEU A 1 29 ? 0.792 -14.169 -0.020 1.00 0.74 29 LEU A C 7
ATOM 7087 O O . LEU A 1 29 ? -0.344 -14.631 -0.134 1.00 0.82 29 LEU A O 7
ATOM 7102 N N . GLY A 1 30 ? 1.551 -13.853 -1.063 1.00 0.68 30 GLY A N 7
ATOM 7103 C CA . GLY A 1 30 ? 1.065 -14.042 -2.417 1.00 0.73 30 GLY A CA 7
ATOM 7104 C C . GLY A 1 30 ? 0.445 -12.787 -2.998 1.00 0.71 30 GLY A C 7
ATOM 7105 O O . GLY A 1 30 ? -0.435 -12.861 -3.855 1.00 0.82 30 GLY A O 7
ATOM 7109 N N . MET A 1 31 ? 0.901 -11.632 -2.529 1.00 0.63 31 MET A N 7
ATOM 7110 C CA . MET A 1 31 ? 0.385 -10.358 -3.013 1.00 0.66 31 MET A CA 7
ATOM 7111 C C . MET A 1 31 ? 1.272 -9.804 -4.125 1.00 0.56 31 MET A C 7
ATOM 7112 O O . MET A 1 31 ? 2.323 -9.218 -3.865 1.00 0.54 31 MET A O 7
ATOM 7124 N N . LEU A 1 32 ? 0.843 -10.004 -5.367 1.00 0.56 32 LEU A N 7
ATOM 7125 C CA . LEU A 1 32 ? 1.592 -9.532 -6.527 1.00 0.49 32 LEU A CA 7
ATOM 7126 C C . LEU A 1 32 ? 1.135 -8.134 -6.936 1.00 0.44 32 LEU A C 7
ATOM 7127 O O . LEU A 1 32 ? 0.037 -7.705 -6.584 1.00 0.45 32 LEU A O 7
ATOM 7142 N N . PRO A 1 33 ? 1.975 -7.404 -7.692 1.00 0.41 33 PRO A N 7
ATOM 7143 C CA . PRO A 1 33 ? 1.646 -6.055 -8.154 1.00 0.40 33 PRO A CA 7
ATOM 7144 C C . PRO A 1 33 ? 0.204 -5.948 -8.634 1.00 0.38 33 PRO A C 7
ATOM 7145 O O . PRO A 1 33 ? -0.182 -6.565 -9.626 1.00 0.51 33 PRO A O 7
ATOM 7153 N N . GLY A 1 34 ? -0.588 -5.159 -7.917 1.00 0.34 34 GLY A N 7
ATOM 7154 C CA . GLY A 1 34 ? -1.984 -4.985 -8.272 1.00 0.33 34 GLY A CA 7
ATOM 7155 C C . GLY A 1 34 ? -2.924 -5.421 -7.162 1.00 0.31 34 GLY A C 7
ATOM 7156 O O . GLY A 1 34 ? -4.073 -5.780 -7.421 1.00 0.40 34 GLY A O 7
ATOM 7160 N N . SER A 1 35 ? -2.436 -5.390 -5.924 1.00 0.28 35 SER A N 7
ATOM 7161 C CA . SER A 1 35 ? -3.244 -5.784 -4.774 1.00 0.28 35 SER A CA 7
ATOM 7162 C C . SER A 1 35 ? -3.900 -4.564 -4.137 1.00 0.28 35 SER A C 7
ATOM 7163 O O . SER A 1 35 ? -3.634 -3.431 -4.533 1.00 0.37 35 SER A O 7
ATOM 7170 N N . SER A 1 36 ? -4.760 -4.804 -3.153 1.00 0.25 36 SER A N 7
ATOM 7171 C CA . SER A 1 36 ? -5.451 -3.719 -2.468 1.00 0.25 36 SER A CA 7
ATOM 7172 C C . SER A 1 36 ? -5.106 -3.700 -0.981 1.00 0.23 36 SER A C 7
ATOM 7173 O O . SER A 1 36 ? -4.878 -4.746 -0.373 1.00 0.28 36 SER A O 7
ATOM 7180 N N . PHE A 1 37 ? -5.068 -2.504 -0.406 1.00 0.22 37 PHE A N 7
ATOM 7181 C CA . PHE A 1 37 ? -4.755 -2.345 1.009 1.00 0.23 37 PHE A CA 7
ATOM 7182 C C . PHE A 1 37 ? -5.160 -0.959 1.499 1.00 0.23 37 PHE A C 7
ATOM 7183 O O . PHE A 1 37 ? -5.785 -0.191 0.768 1.00 0.33 37 PHE A O 7
ATOM 7199 N N . HIS A 1 38 ? -4.802 -0.645 2.739 1.00 0.21 38 HIS A N 7
ATOM 7200 C CA . HIS A 1 38 ? -5.129 0.651 3.319 1.00 0.24 38 HIS A CA 7
ATOM 7201 C C . HIS A 1 38 ? -3.943 1.218 4.091 1.00 0.24 38 HIS A C 7
ATOM 7202 O O . HIS A 1 38 ? -3.035 0.485 4.481 1.00 0.40 38 HIS A O 7
ATOM 7216 N N . VAL A 1 39 ? -3.960 2.528 4.308 1.00 0.27 39 VAL A N 7
ATOM 7217 C CA . VAL A 1 39 ? -2.889 3.199 5.035 1.00 0.27 39 VAL A CA 7
ATOM 7218 C C . VAL A 1 39 ? -3.299 3.470 6.480 1.00 0.28 39 VAL A C 7
ATOM 7219 O O . VAL A 1 39 ? -4.386 3.986 6.739 1.00 0.40 39 VAL A O 7
ATOM 7232 N N . VAL A 1 40 ? -2.422 3.116 7.417 1.00 0.24 40 VAL A N 7
ATOM 7233 C CA . VAL A 1 40 ? -2.700 3.317 8.836 1.00 0.34 40 VAL A CA 7
ATOM 7234 C C . VAL A 1 40 ? -2.224 4.689 9.313 1.00 0.37 40 VAL A C 7
ATOM 7235 O O . VAL A 1 40 ? -2.965 5.410 9.982 1.00 0.54 40 VAL A O 7
ATOM 7248 N N . ARG A 1 41 ? -0.988 5.047 8.971 1.00 0.27 41 ARG A N 7
ATOM 7249 C CA . ARG A 1 41 ? -0.430 6.335 9.376 1.00 0.31 41 ARG A CA 7
ATOM 7250 C C . ARG A 1 41 ? 0.910 6.602 8.691 1.00 0.31 41 ARG A C 7
ATOM 7251 O O . ARG A 1 41 ? 1.859 5.834 8.845 1.00 0.40 41 ARG A O 7
ATOM 7269 N N . VAL A 1 42 ? 0.978 7.698 7.939 1.00 0.33 42 VAL A N 7
ATOM 7270 C CA . VAL A 1 42 ? 2.200 8.073 7.235 1.00 0.39 42 VAL A CA 7
ATOM 7271 C C . VAL A 1 42 ? 2.332 9.590 7.134 1.00 0.43 42 VAL A C 7
ATOM 7272 O O . VAL A 1 42 ? 1.351 10.319 7.278 1.00 0.49 42 VAL A O 7
ATOM 7285 N N . ALA A 1 43 ? 3.551 10.061 6.886 1.00 0.47 43 ALA A N 7
ATOM 7286 C CA . ALA A 1 43 ? 3.808 11.491 6.763 1.00 0.55 43 ALA A CA 7
ATOM 7287 C C . ALA A 1 43 ? 4.570 11.802 5.477 1.00 0.69 43 ALA A C 7
ATOM 7288 O O . ALA A 1 43 ? 5.441 11.037 5.065 1.00 0.81 43 ALA A O 7
ATOM 7295 N N . PRO A 1 44 ? 4.253 12.935 4.826 1.00 0.83 44 PRO A N 7
ATOM 7296 C CA . PRO A 1 44 ? 4.917 13.341 3.581 1.00 1.00 44 PRO A CA 7
ATOM 7297 C C . PRO A 1 44 ? 6.423 13.515 3.752 1.00 0.98 44 PRO A C 7
ATOM 7298 O O . PRO A 1 44 ? 7.176 13.449 2.781 1.00 1.15 44 PRO A O 7
ATOM 7306 N N . LEU A 1 45 ? 6.856 13.739 4.990 1.00 0.85 45 LEU A N 7
ATOM 7307 C CA . LEU A 1 45 ? 8.273 13.928 5.278 1.00 0.90 45 LEU A CA 7
ATOM 7308 C C . LEU A 1 45 ? 9.034 12.607 5.201 1.00 0.91 45 LEU A C 7
ATOM 7309 O O . LEU A 1 45 ? 9.780 12.366 4.253 1.00 1.23 45 LEU A O 7
ATOM 7324 N N . GLY A 1 46 ? 8.843 11.756 6.204 1.00 0.72 46 GLY A N 7
ATOM 7325 C CA . GLY A 1 46 ? 9.522 10.472 6.229 1.00 0.72 46 GLY A CA 7
ATOM 7326 C C . GLY A 1 46 ? 9.374 9.767 7.564 1.00 0.66 46 GLY A C 7
ATOM 7327 O O . GLY A 1 46 ? 10.177 9.971 8.474 1.00 0.77 46 GLY A O 7
ATOM 7331 N N . ASP A 1 47 ? 8.345 8.935 7.678 1.00 0.53 47 ASP A N 7
ATOM 7332 C CA . ASP A 1 47 ? 8.085 8.197 8.910 1.00 0.49 47 ASP A CA 7
ATOM 7333 C C . ASP A 1 47 ? 7.675 6.759 8.602 1.00 0.46 47 ASP A C 7
ATOM 7334 O O . ASP A 1 47 ? 7.453 6.407 7.444 1.00 0.46 47 ASP A O 7
ATOM 7342 N N . PRO A 1 48 ? 7.571 5.905 9.636 1.00 0.47 48 PRO A N 7
ATOM 7343 C CA . PRO A 1 48 ? 7.186 4.509 9.474 1.00 0.47 48 PRO A CA 7
ATOM 7344 C C . PRO A 1 48 ? 5.673 4.336 9.439 1.00 0.37 48 PRO A C 7
ATOM 7345 O O . PRO A 1 48 ? 4.980 4.624 10.414 1.00 0.38 48 PRO A O 7
ATOM 7353 N N . VAL A 1 49 ? 5.172 3.865 8.303 1.00 0.32 49 VAL A N 7
ATOM 7354 C CA . VAL A 1 49 ? 3.741 3.662 8.120 1.00 0.26 49 VAL A CA 7
ATOM 7355 C C . VAL A 1 49 ? 3.399 2.177 8.023 1.00 0.28 49 VAL A C 7
ATOM 7356 O O . VAL A 1 49 ? 4.117 1.401 7.393 1.00 0.39 49 VAL A O 7
ATOM 7369 N N . HIS A 1 50 ? 2.290 1.795 8.649 1.00 0.29 50 HIS A N 7
ATOM 7370 C CA . HIS A 1 50 ? 1.841 0.409 8.631 1.00 0.31 50 HIS A CA 7
ATOM 7371 C C . HIS A 1 50 ? 0.706 0.228 7.628 1.00 0.29 50 HIS A C 7
ATOM 7372 O O . HIS A 1 50 ? -0.259 0.992 7.624 1.00 0.31 50 HIS A O 7
ATOM 7386 N N . ILE A 1 51 ? 0.830 -0.784 6.776 1.00 0.32 51 ILE A N 7
ATOM 7387 C CA . ILE A 1 51 ? -0.186 -1.063 5.769 1.00 0.32 51 ILE A CA 7
ATOM 7388 C C . ILE A 1 51 ? -1.139 -2.155 6.242 1.00 0.32 51 ILE A C 7
ATOM 7389 O O . ILE A 1 51 ? -0.740 -3.065 6.967 1.00 0.31 51 ILE A O 7
ATOM 7404 N N . GLU A 1 52 ? -2.398 -2.058 5.829 1.00 0.36 52 GLU A N 7
ATOM 7405 C CA . GLU A 1 52 ? -3.405 -3.041 6.211 1.00 0.39 52 GLU A CA 7
ATOM 7406 C C . GLU A 1 52 ? -3.828 -3.878 5.009 1.00 0.42 52 GLU A C 7
ATOM 7407 O O . GLU A 1 52 ? -4.334 -3.350 4.020 1.00 0.43 52 GLU A O 7
ATOM 7417 N N . THR A 1 53 ? -3.619 -5.187 5.103 1.00 0.52 53 THR A N 7
ATOM 7418 C CA . THR A 1 53 ? -3.975 -6.095 4.020 1.00 0.58 53 THR A CA 7
ATOM 7419 C C . THR A 1 53 ? -4.855 -7.236 4.523 1.00 0.61 53 THR A C 7
ATOM 7420 O O . THR A 1 53 ? -5.428 -7.158 5.610 1.00 0.60 53 THR A O 7
ATOM 7431 N N . ARG A 1 54 ? -4.957 -8.295 3.728 1.00 0.68 54 ARG A N 7
ATOM 7432 C CA . ARG A 1 54 ? -5.772 -9.451 4.085 1.00 0.73 54 ARG A CA 7
ATOM 7433 C C . ARG A 1 54 ? -5.498 -9.921 5.510 1.00 0.67 54 ARG A C 7
ATOM 7434 O O . ARG A 1 54 ? -4.545 -10.658 5.764 1.00 0.69 54 ARG A O 7
ATOM 7452 N N . ARG A 1 55 ? -6.343 -9.483 6.438 1.00 0.66 55 ARG A N 7
ATOM 7453 C CA . ARG A 1 55 ? -6.228 -9.863 7.839 1.00 0.66 55 ARG A CA 7
ATOM 7454 C C . ARG A 1 55 ? -4.784 -9.814 8.336 1.00 0.62 55 ARG A C 7
ATOM 7455 O O . ARG A 1 55 ? -4.383 -10.624 9.171 1.00 0.70 55 ARG A O 7
ATOM 7473 N N . VAL A 1 56 ? -4.008 -8.862 7.831 1.00 0.58 56 VAL A N 7
ATOM 7474 C CA . VAL A 1 56 ? -2.617 -8.728 8.244 1.00 0.57 56 VAL A CA 7
ATOM 7475 C C . VAL A 1 56 ? -2.084 -7.335 7.939 1.00 0.49 56 VAL A C 7
ATOM 7476 O O . VAL A 1 56 ? -2.141 -6.870 6.800 1.00 0.50 56 VAL A O 7
ATOM 7489 N N . SER A 1 57 ? -1.562 -6.672 8.966 1.00 0.48 57 SER A N 7
ATOM 7490 C CA . SER A 1 57 ? -1.024 -5.328 8.812 1.00 0.43 57 SER A CA 7
ATOM 7491 C C . SER A 1 57 ? 0.502 -5.335 8.847 1.00 0.42 57 SER A C 7
ATOM 7492 O O . SER A 1 57 ? 1.109 -5.622 9.879 1.00 0.46 57 SER A O 7
ATOM 7499 N N . LEU A 1 58 ? 1.115 -5.020 7.711 1.00 0.38 58 LEU A N 7
ATOM 7500 C CA . LEU A 1 58 ? 2.570 -4.980 7.613 1.00 0.40 58 LEU A CA 7
ATOM 7501 C C . LEU A 1 58 ? 3.089 -3.575 7.911 1.00 0.37 58 LEU A C 7
ATOM 7502 O O . LEU A 1 58 ? 2.310 -2.630 8.025 1.00 0.38 58 LEU A O 7
ATOM 7517 N N . VAL A 1 59 ? 4.406 -3.445 8.034 1.00 0.41 59 VAL A N 7
ATOM 7518 C CA . VAL A 1 59 ? 5.019 -2.155 8.322 1.00 0.40 59 VAL A CA 7
ATOM 7519 C C . VAL A 1 59 ? 6.046 -1.781 7.255 1.00 0.40 59 VAL A C 7
ATOM 7520 O O . VAL A 1 59 ? 6.894 -2.592 6.884 1.00 0.47 59 VAL A O 7
ATOM 7533 N N . LEU A 1 60 ? 5.960 -0.548 6.769 1.00 0.39 60 LEU A N 7
ATOM 7534 C CA . LEU A 1 60 ? 6.879 -0.062 5.743 1.00 0.40 60 LEU A CA 7
ATOM 7535 C C . LEU A 1 60 ? 7.367 1.345 6.072 1.00 0.38 60 LEU A C 7
ATOM 7536 O O . LEU A 1 60 ? 6.811 2.020 6.939 1.00 0.48 60 LEU A O 7
ATOM 7551 N N . ARG A 1 61 ? 8.409 1.783 5.375 1.00 0.51 61 ARG A N 7
ATOM 7552 C CA . ARG A 1 61 ? 8.978 3.106 5.590 1.00 0.58 61 ARG A CA 7
ATOM 7553 C C . ARG A 1 61 ? 8.988 3.903 4.291 1.00 0.54 61 ARG A C 7
ATOM 7554 O O . ARG A 1 61 ? 9.160 3.342 3.210 1.00 0.59 61 ARG A O 7
ATOM 7572 N N . LYS A 1 62 ? 8.812 5.216 4.402 1.00 0.69 62 LYS A N 7
ATOM 7573 C CA . LYS A 1 62 ? 8.794 6.083 3.230 1.00 0.74 62 LYS A CA 7
ATOM 7574 C C . LYS A 1 62 ? 10.002 5.819 2.335 1.00 0.68 62 LYS A C 7
ATOM 7575 O O . LYS A 1 62 ? 9.961 6.075 1.132 1.00 0.76 62 LYS A O 7
ATOM 7590 N N . LYS A 1 63 ? 11.074 5.307 2.929 1.00 0.64 63 LYS A N 7
ATOM 7591 C CA . LYS A 1 63 ? 12.289 5.008 2.183 1.00 0.71 63 LYS A CA 7
ATOM 7592 C C . LYS A 1 63 ? 12.150 3.683 1.441 1.00 0.63 63 LYS A C 7
ATOM 7593 O O . LYS A 1 63 ? 12.745 3.489 0.381 1.00 0.73 63 LYS A O 7
ATOM 7608 N N . ASP A 1 64 ? 11.360 2.775 2.007 1.00 0.54 64 ASP A N 7
ATOM 7609 C CA . ASP A 1 64 ? 11.140 1.470 1.396 1.00 0.54 64 ASP A CA 7
ATOM 7610 C C . ASP A 1 64 ? 10.085 1.559 0.299 1.00 0.46 64 ASP A C 7
ATOM 7611 O O . ASP A 1 64 ? 10.187 0.886 -0.729 1.00 0.56 64 ASP A O 7
ATOM 7619 N N . LEU A 1 65 ? 9.073 2.392 0.521 1.00 0.39 65 LEU A N 7
ATOM 7620 C CA . LEU A 1 65 ? 8.006 2.566 -0.459 1.00 0.41 65 LEU A CA 7
ATOM 7621 C C . LEU A 1 65 ? 8.557 3.115 -1.774 1.00 0.45 65 LEU A C 7
ATOM 7622 O O . LEU A 1 65 ? 7.942 2.957 -2.828 1.00 0.52 65 LEU A O 7
ATOM 7637 N N . ALA A 1 66 ? 9.721 3.757 -1.705 1.00 0.46 66 ALA A N 7
ATOM 7638 C CA . ALA A 1 66 ? 10.353 4.325 -2.889 1.00 0.52 66 ALA A CA 7
ATOM 7639 C C . ALA A 1 66 ? 10.529 3.273 -3.978 1.00 0.50 66 ALA A C 7
ATOM 7640 O O . ALA A 1 66 ? 10.437 3.576 -5.169 1.00 0.66 66 ALA A O 7
ATOM 7647 N N . LEU A 1 67 ? 10.784 2.036 -3.565 1.00 0.37 67 LEU A N 7
ATOM 7648 C CA . LEU A 1 67 ? 10.974 0.939 -4.506 1.00 0.35 67 LEU A CA 7
ATOM 7649 C C . LEU A 1 67 ? 9.636 0.451 -5.053 1.00 0.31 67 LEU A C 7
ATOM 7650 O O . LEU A 1 67 ? 9.376 0.540 -6.252 1.00 0.30 67 LEU A O 7
ATOM 7665 N N . ILE A 1 68 ? 8.789 -0.064 -4.165 1.00 0.31 68 ILE A N 7
ATOM 7666 C CA . ILE A 1 68 ? 7.478 -0.564 -4.563 1.00 0.30 68 ILE A CA 7
ATOM 7667 C C . ILE A 1 68 ? 6.597 0.572 -5.070 1.00 0.30 68 ILE A C 7
ATOM 7668 O O . ILE A 1 68 ? 6.697 1.704 -4.597 1.00 0.37 68 ILE A O 7
ATOM 7683 N N . GLU A 1 69 ? 5.735 0.266 -6.033 1.00 0.29 69 GLU A N 7
ATOM 7684 C CA . GLU A 1 69 ? 4.845 1.269 -6.604 1.00 0.32 69 GLU A CA 7
ATOM 7685 C C . GLU A 1 69 ? 3.452 1.182 -5.988 1.00 0.31 69 GLU A C 7
ATOM 7686 O O . GLU A 1 69 ? 2.981 0.098 -5.640 1.00 0.37 69 GLU A O 7
ATOM 7696 N N . LEU A 1 70 ? 2.801 2.333 -5.850 1.00 0.32 70 LEU A N 7
ATOM 7697 C CA . LEU A 1 70 ? 1.458 2.395 -5.281 1.00 0.33 70 LEU A CA 7
ATOM 7698 C C . LEU A 1 70 ? 0.459 2.907 -6.313 1.00 0.33 70 LEU A C 7
ATOM 7699 O O . LEU A 1 70 ? 0.809 3.692 -7.195 1.00 0.45 70 LEU A O 7
ATOM 7714 N N . GLU A 1 71 ? -0.789 2.460 -6.199 1.00 0.35 71 GLU A N 7
ATOM 7715 C CA . GLU A 1 71 ? -1.837 2.874 -7.126 1.00 0.38 71 GLU A CA 7
ATOM 7716 C C . GLU A 1 71 ? -3.074 3.353 -6.373 1.00 0.37 71 GLU A C 7
ATOM 7717 O O . GLU A 1 71 ? -3.357 2.893 -5.266 1.00 0.52 71 GLU A O 7
ATOM 7727 N N . ALA A 1 72 ? -3.810 4.279 -6.980 1.00 0.45 72 ALA A N 7
ATOM 7728 C CA . ALA A 1 72 ? -5.016 4.823 -6.366 1.00 0.52 72 ALA A CA 7
ATOM 7729 C C . ALA A 1 72 ? -6.226 3.940 -6.649 1.00 0.44 72 ALA A C 7
ATOM 7730 O O . ALA A 1 72 ? -6.149 3.000 -7.441 1.00 0.53 72 ALA A O 7
ATOM 7737 N N . VAL A 1 73 ? -7.341 4.246 -5.995 1.00 0.58 73 VAL A N 7
ATOM 7738 C CA . VAL A 1 73 ? -8.569 3.480 -6.175 1.00 0.64 73 VAL A CA 7
ATOM 7739 C C . VAL A 1 73 ? -9.263 3.857 -7.481 1.00 0.83 73 VAL A C 7
ATOM 7740 O O . VAL A 1 73 ? -8.820 4.755 -8.194 1.00 0.99 73 VAL A O 7
ATOM 7753 N N . ALA A 1 74 ? -10.351 3.159 -7.785 1.00 0.99 74 ALA A N 7
ATOM 7754 C CA . ALA A 1 74 ? -11.108 3.421 -9.002 1.00 1.25 74 ALA A CA 7
ATOM 7755 C C . ALA A 1 74 ? -12.601 3.214 -8.773 1.00 1.66 74 ALA A C 7
ATOM 7756 O O . ALA A 1 74 ? -13.413 4.091 -9.068 1.00 2.28 74 ALA A O 7
ATOM 7763 N N . GLN A 1 75 ? -12.957 2.049 -8.242 1.00 1.95 75 GLN A N 7
ATOM 7764 C CA . GLN A 1 75 ? -14.352 1.729 -7.969 1.00 2.53 75 GLN A CA 7
ATOM 7765 C C . GLN A 1 75 ? -14.648 1.815 -6.476 1.00 2.88 75 GLN A C 7
ATOM 7766 O O . GLN A 1 75 ? -13.747 2.030 -5.666 1.00 3.14 75 GLN A O 7
ATOM 7778 N N . MET A 1 1 ? 0.656 15.787 -4.642 1.00 3.33 1 MET A N 8
ATOM 7779 C CA . MET A 1 1 ? 0.064 14.427 -4.695 1.00 2.78 1 MET A CA 8
ATOM 7780 C C . MET A 1 1 ? 0.651 13.538 -3.604 1.00 2.08 1 MET A C 8
ATOM 7781 O O . MET A 1 1 ? 1.867 13.484 -3.422 1.00 2.36 1 MET A O 8
ATOM 7795 N N . GLN A 1 2 ? -0.220 12.840 -2.882 1.00 1.56 2 GLN A N 8
ATOM 7796 C CA . GLN A 1 2 ? 0.216 11.955 -1.809 1.00 0.99 2 GLN A CA 8
ATOM 7797 C C . GLN A 1 2 ? -0.947 11.127 -1.278 1.00 0.83 2 GLN A C 8
ATOM 7798 O O . GLN A 1 2 ? -2.075 11.240 -1.757 1.00 1.25 2 GLN A O 8
ATOM 7810 N N . PHE A 1 3 ? -0.663 10.298 -0.281 1.00 0.64 3 PHE A N 8
ATOM 7811 C CA . PHE A 1 3 ? -1.682 9.449 0.321 1.00 0.59 3 PHE A CA 8
ATOM 7812 C C . PHE A 1 3 ? -1.860 9.770 1.798 1.00 0.50 3 PHE A C 8
ATOM 7813 O O . PHE A 1 3 ? -0.894 9.806 2.559 1.00 0.55 3 PHE A O 8
ATOM 7829 N N . THR A 1 4 ? -3.107 10.004 2.197 1.00 0.53 4 THR A N 8
ATOM 7830 C CA . THR A 1 4 ? -3.419 10.318 3.584 1.00 0.49 4 THR A CA 8
ATOM 7831 C C . THR A 1 4 ? -3.947 9.088 4.315 1.00 0.45 4 THR A C 8
ATOM 7832 O O . THR A 1 4 ? -4.492 8.175 3.694 1.00 0.45 4 THR A O 8
ATOM 7843 N N . PRO A 1 5 ? -3.793 9.050 5.648 1.00 0.47 5 PRO A N 8
ATOM 7844 C CA . PRO A 1 5 ? -4.257 7.922 6.460 1.00 0.51 5 PRO A CA 8
ATOM 7845 C C . PRO A 1 5 ? -5.777 7.871 6.573 1.00 0.51 5 PRO A C 8
ATOM 7846 O O . PRO A 1 5 ? -6.352 8.359 7.546 1.00 0.65 5 PRO A O 8
ATOM 7854 N N . ASP A 1 6 ? -6.421 7.282 5.568 1.00 0.74 6 ASP A N 8
ATOM 7855 C CA . ASP A 1 6 ? -7.876 7.167 5.552 1.00 0.84 6 ASP A CA 8
ATOM 7856 C C . ASP A 1 6 ? -8.354 6.480 4.275 1.00 0.71 6 ASP A C 8
ATOM 7857 O O . ASP A 1 6 ? -9.253 5.640 4.311 1.00 0.67 6 ASP A O 8
ATOM 7865 N N . SER A 1 7 ? -7.748 6.842 3.150 1.00 0.77 7 SER A N 8
ATOM 7866 C CA . SER A 1 7 ? -8.113 6.263 1.862 1.00 0.72 7 SER A CA 8
ATOM 7867 C C . SER A 1 7 ? -7.272 5.027 1.557 1.00 0.54 7 SER A C 8
ATOM 7868 O O . SER A 1 7 ? -6.194 4.842 2.121 1.00 0.67 7 SER A O 8
ATOM 7875 N N . ALA A 1 8 ? -7.773 4.184 0.659 1.00 0.47 8 ALA A N 8
ATOM 7876 C CA . ALA A 1 8 ? -7.069 2.966 0.274 1.00 0.35 8 ALA A CA 8
ATOM 7877 C C . ALA A 1 8 ? -6.141 3.220 -0.910 1.00 0.31 8 ALA A C 8
ATOM 7878 O O . ALA A 1 8 ? -6.196 4.277 -1.538 1.00 0.38 8 ALA A O 8
ATOM 7885 N N . TRP A 1 9 ? -5.287 2.245 -1.207 1.00 0.30 9 TRP A N 8
ATOM 7886 C CA . TRP A 1 9 ? -4.348 2.367 -2.317 1.00 0.30 9 TRP A CA 8
ATOM 7887 C C . TRP A 1 9 ? -4.003 1.000 -2.897 1.00 0.32 9 TRP A C 8
ATOM 7888 O O . TRP A 1 9 ? -4.090 -0.017 -2.210 1.00 0.39 9 TRP A O 8
ATOM 7908 N N . LYS A 1 10 ? -3.608 0.984 -4.167 1.00 0.34 10 LYS A N 8
ATOM 7909 C CA . LYS A 1 10 ? -3.251 -0.260 -4.840 1.00 0.37 10 LYS A CA 8
ATOM 7910 C C . LYS A 1 10 ? -1.745 -0.497 -4.787 1.00 0.34 10 LYS A C 8
ATOM 7911 O O . LYS A 1 10 ? -0.954 0.394 -5.095 1.00 0.34 10 LYS A O 8
ATOM 7926 N N . ILE A 1 11 ? -1.355 -1.706 -4.395 1.00 0.36 11 ILE A N 8
ATOM 7927 C CA . ILE A 1 11 ? 0.054 -2.064 -4.302 1.00 0.36 11 ILE A CA 8
ATOM 7928 C C . ILE A 1 11 ? 0.608 -2.484 -5.659 1.00 0.32 11 ILE A C 8
ATOM 7929 O O . ILE A 1 11 ? 0.070 -3.381 -6.310 1.00 0.38 11 ILE A O 8
ATOM 7944 N N . THR A 1 12 ? 1.686 -1.828 -6.076 1.00 0.28 12 THR A N 8
ATOM 7945 C CA . THR A 1 12 ? 2.329 -2.132 -7.347 1.00 0.27 12 THR A CA 8
ATOM 7946 C C . THR A 1 12 ? 3.840 -2.249 -7.168 1.00 0.27 12 THR A C 8
ATOM 7947 O O . THR A 1 12 ? 4.613 -1.518 -7.787 1.00 0.30 12 THR A O 8
ATOM 7958 N N . GLY A 1 13 ? 4.249 -3.174 -6.307 1.00 0.29 13 GLY A N 8
ATOM 7959 C CA . GLY A 1 13 ? 5.662 -3.381 -6.047 1.00 0.33 13 GLY A CA 8
ATOM 7960 C C . GLY A 1 13 ? 6.446 -3.729 -7.296 1.00 0.37 13 GLY A C 8
ATOM 7961 O O . GLY A 1 13 ? 6.571 -4.899 -7.654 1.00 0.45 13 GLY A O 8
ATOM 7965 N N . PHE A 1 14 ? 6.975 -2.708 -7.960 1.00 0.34 14 PHE A N 8
ATOM 7966 C CA . PHE A 1 14 ? 7.759 -2.904 -9.173 1.00 0.41 14 PHE A CA 8
ATOM 7967 C C . PHE A 1 14 ? 8.869 -1.862 -9.261 1.00 0.39 14 PHE A C 8
ATOM 7968 O O . PHE A 1 14 ? 8.654 -0.748 -9.737 1.00 0.43 14 PHE A O 8
ATOM 7984 N N . SER A 1 15 ? 10.055 -2.232 -8.792 1.00 0.40 15 SER A N 8
ATOM 7985 C CA . SER A 1 15 ? 11.199 -1.326 -8.804 1.00 0.41 15 SER A CA 8
ATOM 7986 C C . SER A 1 15 ? 12.101 -1.591 -10.004 1.00 0.43 15 SER A C 8
ATOM 7987 O O . SER A 1 15 ? 11.764 -2.378 -10.888 1.00 0.48 15 SER A O 8
ATOM 7994 N N . ARG A 1 16 ? 13.250 -0.924 -10.025 1.00 0.57 16 ARG A N 8
ATOM 7995 C CA . ARG A 1 16 ? 14.208 -1.083 -11.110 1.00 0.61 16 ARG A CA 8
ATOM 7996 C C . ARG A 1 16 ? 15.127 -2.273 -10.848 1.00 0.59 16 ARG A C 8
ATOM 7997 O O . ARG A 1 16 ? 15.687 -2.854 -11.778 1.00 0.63 16 ARG A O 8
ATOM 8015 N N . ASP A 1 17 ? 15.278 -2.629 -9.576 1.00 0.58 17 ASP A N 8
ATOM 8016 C CA . ASP A 1 17 ? 16.129 -3.747 -9.191 1.00 0.63 17 ASP A CA 8
ATOM 8017 C C . ASP A 1 17 ? 15.742 -4.282 -7.815 1.00 0.57 17 ASP A C 8
ATOM 8018 O O . ASP A 1 17 ? 16.602 -4.677 -7.028 1.00 0.62 17 ASP A O 8
ATOM 8026 N N . ILE A 1 18 ? 14.440 -4.301 -7.533 1.00 0.51 18 ILE A N 8
ATOM 8027 C CA . ILE A 1 18 ? 13.939 -4.790 -6.251 1.00 0.50 18 ILE A CA 8
ATOM 8028 C C . ILE A 1 18 ? 14.602 -6.111 -5.863 1.00 0.50 18 ILE A C 8
ATOM 8029 O O . ILE A 1 18 ? 14.633 -7.059 -6.649 1.00 0.57 18 ILE A O 8
ATOM 8044 N N . SER A 1 19 ? 15.136 -6.163 -4.646 1.00 0.57 19 SER A N 8
ATOM 8045 C CA . SER A 1 19 ? 15.803 -7.362 -4.148 1.00 0.59 19 SER A CA 8
ATOM 8046 C C . SER A 1 19 ? 14.787 -8.416 -3.714 1.00 0.52 19 SER A C 8
ATOM 8047 O O . SER A 1 19 ? 13.640 -8.092 -3.405 1.00 0.50 19 SER A O 8
ATOM 8054 N N . PRO A 1 20 ? 15.198 -9.698 -3.687 1.00 0.54 20 PRO A N 8
ATOM 8055 C CA . PRO A 1 20 ? 14.318 -10.801 -3.289 1.00 0.51 20 PRO A CA 8
ATOM 8056 C C . PRO A 1 20 ? 13.998 -10.783 -1.799 1.00 0.53 20 PRO A C 8
ATOM 8057 O O . PRO A 1 20 ? 12.959 -11.281 -1.373 1.00 0.51 20 PRO A O 8
ATOM 8065 N N . ALA A 1 21 ? 14.899 -10.212 -1.010 1.00 0.58 21 ALA A N 8
ATOM 8066 C CA . ALA A 1 21 ? 14.702 -10.130 0.431 1.00 0.64 21 ALA A CA 8
ATOM 8067 C C . ALA A 1 21 ? 13.329 -9.550 0.756 1.00 0.62 21 ALA A C 8
ATOM 8068 O O . ALA A 1 21 ? 12.601 -10.082 1.593 1.00 0.65 21 ALA A O 8
ATOM 8075 N N . TYR A 1 22 ? 12.988 -8.455 0.086 1.00 0.60 22 TYR A N 8
ATOM 8076 C CA . TYR A 1 22 ? 11.701 -7.798 0.295 1.00 0.61 22 TYR A CA 8
ATOM 8077 C C . TYR A 1 22 ? 10.622 -8.421 -0.583 1.00 0.54 22 TYR A C 8
ATOM 8078 O O . TYR A 1 22 ? 9.477 -8.582 -0.161 1.00 0.57 22 TYR A O 8
ATOM 8095 N N . ARG A 1 23 ? 10.999 -8.773 -1.808 1.00 0.48 23 ARG A N 8
ATOM 8096 C CA . ARG A 1 23 ? 10.068 -9.370 -2.760 1.00 0.44 23 ARG A CA 8
ATOM 8097 C C . ARG A 1 23 ? 9.621 -10.755 -2.307 1.00 0.45 23 ARG A C 8
ATOM 8098 O O . ARG A 1 23 ? 8.430 -11.008 -2.131 1.00 0.45 23 ARG A O 8
ATOM 8116 N N . GLN A 1 24 ? 10.586 -11.652 -2.119 1.00 0.49 24 GLN A N 8
ATOM 8117 C CA . GLN A 1 24 ? 10.296 -13.020 -1.691 1.00 0.55 24 GLN A CA 8
ATOM 8118 C C . GLN A 1 24 ? 9.277 -13.047 -0.554 1.00 0.58 24 GLN A C 8
ATOM 8119 O O . GLN A 1 24 ? 8.502 -13.995 -0.427 1.00 0.66 24 GLN A O 8
ATOM 8131 N N . LYS A 1 25 ? 9.281 -12.002 0.267 1.00 0.59 25 LYS A N 8
ATOM 8132 C CA . LYS A 1 25 ? 8.355 -11.912 1.391 1.00 0.68 25 LYS A CA 8
ATOM 8133 C C . LYS A 1 25 ? 6.926 -11.681 0.907 1.00 0.61 25 LYS A C 8
ATOM 8134 O O . LYS A 1 25 ? 5.980 -12.264 1.435 1.00 0.71 25 LYS A O 8
ATOM 8149 N N . LEU A 1 26 ? 6.776 -10.826 -0.101 1.00 0.55 26 LEU A N 8
ATOM 8150 C CA . LEU A 1 26 ? 5.460 -10.526 -0.653 1.00 0.57 26 LEU A CA 8
ATOM 8151 C C . LEU A 1 26 ? 4.943 -11.699 -1.477 1.00 0.60 26 LEU A C 8
ATOM 8152 O O . LEU A 1 26 ? 3.818 -12.159 -1.284 1.00 0.68 26 LEU A O 8
ATOM 8167 N N . LEU A 1 27 ? 5.773 -12.177 -2.398 1.00 0.59 27 LEU A N 8
ATOM 8168 C CA . LEU A 1 27 ? 5.405 -13.298 -3.249 1.00 0.71 27 LEU A CA 8
ATOM 8169 C C . LEU A 1 27 ? 4.945 -14.487 -2.412 1.00 0.82 27 LEU A C 8
ATOM 8170 O O . LEU A 1 27 ? 4.042 -15.225 -2.805 1.00 0.95 27 LEU A O 8
ATOM 8185 N N . SER A 1 28 ? 5.571 -14.666 -1.252 1.00 0.84 28 SER A N 8
ATOM 8186 C CA . SER A 1 28 ? 5.227 -15.765 -0.361 1.00 0.98 28 SER A CA 8
ATOM 8187 C C . SER A 1 28 ? 3.954 -15.459 0.419 1.00 0.89 28 SER A C 8
ATOM 8188 O O . SER A 1 28 ? 3.224 -16.367 0.818 1.00 0.99 28 SER A O 8
ATOM 8195 N N . LEU A 1 29 ? 3.691 -14.174 0.634 1.00 0.78 29 LEU A N 8
ATOM 8196 C CA . LEU A 1 29 ? 2.505 -13.750 1.368 1.00 0.78 29 LEU A CA 8
ATOM 8197 C C . LEU A 1 29 ? 1.274 -13.767 0.467 1.00 0.74 29 LEU A C 8
ATOM 8198 O O . LEU A 1 29 ? 0.146 -13.898 0.942 1.00 0.82 29 LEU A O 8
ATOM 8213 N N . GLY A 1 30 ? 1.498 -13.635 -0.837 1.00 0.68 30 GLY A N 8
ATOM 8214 C CA . GLY A 1 30 ? 0.399 -13.641 -1.784 1.00 0.73 30 GLY A CA 8
ATOM 8215 C C . GLY A 1 30 ? 0.059 -12.258 -2.311 1.00 0.71 30 GLY A C 8
ATOM 8216 O O . GLY A 1 30 ? -0.920 -12.093 -3.038 1.00 0.82 30 GLY A O 8
ATOM 8220 N N . MET A 1 31 ? 0.863 -11.261 -1.950 1.00 0.63 31 MET A N 8
ATOM 8221 C CA . MET A 1 31 ? 0.628 -9.893 -2.399 1.00 0.66 31 MET A CA 8
ATOM 8222 C C . MET A 1 31 ? 1.515 -9.551 -3.591 1.00 0.56 31 MET A C 8
ATOM 8223 O O . MET A 1 31 ? 2.678 -9.179 -3.429 1.00 0.54 31 MET A O 8
ATOM 8235 N N . LEU A 1 32 ? 0.959 -9.691 -4.789 1.00 0.56 32 LEU A N 8
ATOM 8236 C CA . LEU A 1 32 ? 1.688 -9.394 -6.017 1.00 0.49 32 LEU A CA 8
ATOM 8237 C C . LEU A 1 32 ? 1.214 -8.070 -6.612 1.00 0.44 32 LEU A C 8
ATOM 8238 O O . LEU A 1 32 ? 0.110 -7.615 -6.313 1.00 0.45 32 LEU A O 8
ATOM 8253 N N . PRO A 1 33 ? 2.039 -7.435 -7.462 1.00 0.41 33 PRO A N 8
ATOM 8254 C CA . PRO A 1 33 ? 1.693 -6.160 -8.091 1.00 0.40 33 PRO A CA 8
ATOM 8255 C C . PRO A 1 33 ? 0.229 -6.099 -8.513 1.00 0.38 33 PRO A C 8
ATOM 8256 O O . PRO A 1 33 ? -0.173 -6.717 -9.500 1.00 0.51 33 PRO A O 8
ATOM 8264 N N . GLY A 1 34 ? -0.562 -5.348 -7.755 1.00 0.34 34 GLY A N 8
ATOM 8265 C CA . GLY A 1 34 ? -1.978 -5.222 -8.050 1.00 0.33 34 GLY A CA 8
ATOM 8266 C C . GLY A 1 34 ? -2.848 -5.581 -6.860 1.00 0.31 34 GLY A C 8
ATOM 8267 O O . GLY A 1 34 ? -3.940 -6.126 -7.025 1.00 0.40 34 GLY A O 8
ATOM 8271 N N . SER A 1 35 ? -2.364 -5.276 -5.659 1.00 0.28 35 SER A N 8
ATOM 8272 C CA . SER A 1 35 ? -3.103 -5.572 -4.436 1.00 0.28 35 SER A CA 8
ATOM 8273 C C . SER A 1 35 ? -3.679 -4.294 -3.837 1.00 0.28 35 SER A C 8
ATOM 8274 O O . SER A 1 35 ? -3.415 -3.200 -4.327 1.00 0.37 35 SER A O 8
ATOM 8281 N N . SER A 1 36 ? -4.473 -4.440 -2.779 1.00 0.25 36 SER A N 8
ATOM 8282 C CA . SER A 1 36 ? -5.084 -3.287 -2.122 1.00 0.25 36 SER A CA 8
ATOM 8283 C C . SER A 1 36 ? -4.836 -3.320 -0.617 1.00 0.23 36 SER A C 8
ATOM 8284 O O . SER A 1 36 ? -4.806 -4.388 -0.005 1.00 0.28 36 SER A O 8
ATOM 8291 N N . PHE A 1 37 ? -4.661 -2.142 -0.024 1.00 0.22 37 PHE A N 8
ATOM 8292 C CA . PHE A 1 37 ? -4.417 -2.037 1.410 1.00 0.23 37 PHE A CA 8
ATOM 8293 C C . PHE A 1 37 ? -4.918 -0.703 1.954 1.00 0.23 37 PHE A C 8
ATOM 8294 O O . PHE A 1 37 ? -5.251 0.206 1.194 1.00 0.33 37 PHE A O 8
ATOM 8310 N N . HIS A 1 38 ? -4.966 -0.596 3.279 1.00 0.21 38 HIS A N 8
ATOM 8311 C CA . HIS A 1 38 ? -5.417 0.625 3.933 1.00 0.24 38 HIS A CA 8
ATOM 8312 C C . HIS A 1 38 ? -4.280 1.255 4.732 1.00 0.24 38 HIS A C 8
ATOM 8313 O O . HIS A 1 38 ? -3.494 0.553 5.369 1.00 0.40 38 HIS A O 8
ATOM 8327 N N . VAL A 1 39 ? -4.196 2.581 4.695 1.00 0.27 39 VAL A N 8
ATOM 8328 C CA . VAL A 1 39 ? -3.152 3.301 5.414 1.00 0.27 39 VAL A CA 8
ATOM 8329 C C . VAL A 1 39 ? -3.501 3.450 6.890 1.00 0.28 39 VAL A C 8
ATOM 8330 O O . VAL A 1 39 ? -4.613 3.846 7.239 1.00 0.40 39 VAL A O 8
ATOM 8343 N N . VAL A 1 40 ? -2.544 3.130 7.756 1.00 0.24 40 VAL A N 8
ATOM 8344 C CA . VAL A 1 40 ? -2.751 3.229 9.196 1.00 0.34 40 VAL A CA 8
ATOM 8345 C C . VAL A 1 40 ? -2.312 4.589 9.727 1.00 0.37 40 VAL A C 8
ATOM 8346 O O . VAL A 1 40 ? -2.965 5.169 10.594 1.00 0.54 40 VAL A O 8
ATOM 8359 N N . ARG A 1 41 ? -1.200 5.092 9.201 1.00 0.27 41 ARG A N 8
ATOM 8360 C CA . ARG A 1 41 ? -0.673 6.385 9.625 1.00 0.31 41 ARG A CA 8
ATOM 8361 C C . ARG A 1 41 ? 0.604 6.727 8.861 1.00 0.31 41 ARG A C 8
ATOM 8362 O O . ARG A 1 41 ? 1.585 5.987 8.909 1.00 0.40 41 ARG A O 8
ATOM 8380 N N . VAL A 1 42 ? 0.586 7.856 8.162 1.00 0.33 42 VAL A N 8
ATOM 8381 C CA . VAL A 1 42 ? 1.741 8.293 7.388 1.00 0.39 42 VAL A CA 8
ATOM 8382 C C . VAL A 1 42 ? 1.872 9.813 7.405 1.00 0.43 42 VAL A C 8
ATOM 8383 O O . VAL A 1 42 ? 0.907 10.525 7.681 1.00 0.49 42 VAL A O 8
ATOM 8396 N N . ALA A 1 43 ? 3.072 10.304 7.113 1.00 0.47 43 ALA A N 8
ATOM 8397 C CA . ALA A 1 43 ? 3.326 11.740 7.096 1.00 0.55 43 ALA A CA 8
ATOM 8398 C C . ALA A 1 43 ? 3.616 12.228 5.679 1.00 0.69 43 ALA A C 8
ATOM 8399 O O . ALA A 1 43 ? 4.054 11.455 4.827 1.00 0.81 43 ALA A O 8
ATOM 8406 N N . PRO A 1 44 ? 3.373 13.523 5.409 1.00 0.83 44 PRO A N 8
ATOM 8407 C CA . PRO A 1 44 ? 3.610 14.111 4.090 1.00 1.00 44 PRO A CA 8
ATOM 8408 C C . PRO A 1 44 ? 5.092 14.336 3.813 1.00 0.98 44 PRO A C 8
ATOM 8409 O O . PRO A 1 44 ? 5.514 14.426 2.659 1.00 1.15 44 PRO A O 8
ATOM 8417 N N . LEU A 1 45 ? 5.881 14.423 4.880 1.00 0.85 45 LEU A N 8
ATOM 8418 C CA . LEU A 1 45 ? 7.319 14.641 4.755 1.00 0.90 45 LEU A CA 8
ATOM 8419 C C . LEU A 1 45 ? 8.047 13.337 4.444 1.00 0.91 45 LEU A C 8
ATOM 8420 O O . LEU A 1 45 ? 8.674 13.200 3.394 1.00 1.23 45 LEU A O 8
ATOM 8435 N N . GLY A 1 46 ? 7.959 12.383 5.365 1.00 0.72 46 GLY A N 8
ATOM 8436 C CA . GLY A 1 46 ? 8.617 11.103 5.174 1.00 0.72 46 GLY A CA 8
ATOM 8437 C C . GLY A 1 46 ? 8.752 10.330 6.469 1.00 0.66 46 GLY A C 8
ATOM 8438 O O . GLY A 1 46 ? 9.612 10.636 7.294 1.00 0.77 46 GLY A O 8
ATOM 8442 N N . ASP A 1 47 ? 7.899 9.328 6.649 1.00 0.53 47 ASP A N 8
ATOM 8443 C CA . ASP A 1 47 ? 7.923 8.513 7.858 1.00 0.49 47 ASP A CA 8
ATOM 8444 C C . ASP A 1 47 ? 7.497 7.078 7.560 1.00 0.46 47 ASP A C 8
ATOM 8445 O O . ASP A 1 47 ? 7.021 6.779 6.465 1.00 0.46 47 ASP A O 8
ATOM 8453 N N . PRO A 1 48 ? 7.661 6.170 8.539 1.00 0.47 48 PRO A N 8
ATOM 8454 C CA . PRO A 1 48 ? 7.292 4.768 8.387 1.00 0.47 48 PRO A CA 8
ATOM 8455 C C . PRO A 1 48 ? 5.820 4.539 8.701 1.00 0.37 48 PRO A C 8
ATOM 8456 O O . PRO A 1 48 ? 5.363 4.793 9.815 1.00 0.38 48 PRO A O 8
ATOM 8464 N N . VAL A 1 49 ? 5.081 4.059 7.708 1.00 0.32 49 VAL A N 8
ATOM 8465 C CA . VAL A 1 49 ? 3.656 3.811 7.865 1.00 0.26 49 VAL A CA 8
ATOM 8466 C C . VAL A 1 49 ? 3.333 2.323 7.748 1.00 0.28 49 VAL A C 8
ATOM 8467 O O . VAL A 1 49 ? 4.010 1.581 7.036 1.00 0.39 49 VAL A O 8
ATOM 8480 N N . HIS A 1 50 ? 2.289 1.901 8.457 1.00 0.29 50 HIS A N 8
ATOM 8481 C CA . HIS A 1 50 ? 1.864 0.507 8.445 1.00 0.31 50 HIS A CA 8
ATOM 8482 C C . HIS A 1 50 ? 0.682 0.304 7.502 1.00 0.29 50 HIS A C 8
ATOM 8483 O O . HIS A 1 50 ? -0.164 1.185 7.353 1.00 0.31 50 HIS A O 8
ATOM 8497 N N . ILE A 1 51 ? 0.632 -0.864 6.873 1.00 0.32 51 ILE A N 8
ATOM 8498 C CA . ILE A 1 51 ? -0.447 -1.188 5.951 1.00 0.32 51 ILE A CA 8
ATOM 8499 C C . ILE A 1 51 ? -1.329 -2.296 6.516 1.00 0.32 51 ILE A C 8
ATOM 8500 O O . ILE A 1 51 ? -0.832 -3.267 7.087 1.00 0.31 51 ILE A O 8
ATOM 8515 N N . GLU A 1 52 ? -2.640 -2.148 6.356 1.00 0.36 52 GLU A N 8
ATOM 8516 C CA . GLU A 1 52 ? -3.584 -3.139 6.855 1.00 0.39 52 GLU A CA 8
ATOM 8517 C C . GLU A 1 52 ? -4.185 -3.944 5.708 1.00 0.42 52 GLU A C 8
ATOM 8518 O O . GLU A 1 52 ? -4.638 -3.380 4.711 1.00 0.43 52 GLU A O 8
ATOM 8528 N N . THR A 1 53 ? -4.182 -5.264 5.854 1.00 0.52 53 THR A N 8
ATOM 8529 C CA . THR A 1 53 ? -4.725 -6.148 4.830 1.00 0.58 53 THR A CA 8
ATOM 8530 C C . THR A 1 53 ? -5.552 -7.266 5.456 1.00 0.61 53 THR A C 8
ATOM 8531 O O . THR A 1 53 ? -5.795 -7.269 6.662 1.00 0.60 53 THR A O 8
ATOM 8542 N N . ARG A 1 54 ? -5.978 -8.214 4.629 1.00 0.68 54 ARG A N 8
ATOM 8543 C CA . ARG A 1 54 ? -6.781 -9.335 5.103 1.00 0.73 54 ARG A CA 8
ATOM 8544 C C . ARG A 1 54 ? -6.109 -10.041 6.276 1.00 0.67 54 ARG A C 8
ATOM 8545 O O . ARG A 1 54 ? -5.301 -10.950 6.089 1.00 0.69 54 ARG A O 8
ATOM 8563 N N . ARG A 1 55 ? -6.445 -9.607 7.485 1.00 0.66 55 ARG A N 8
ATOM 8564 C CA . ARG A 1 55 ? -5.893 -10.196 8.699 1.00 0.66 55 ARG A CA 8
ATOM 8565 C C . ARG A 1 55 ? -4.366 -10.202 8.676 1.00 0.62 55 ARG A C 8
ATOM 8566 O O . ARG A 1 55 ? -3.736 -11.159 9.125 1.00 0.70 55 ARG A O 8
ATOM 8584 N N . VAL A 1 56 ? -3.773 -9.129 8.160 1.00 0.58 56 VAL A N 8
ATOM 8585 C CA . VAL A 1 56 ? -2.320 -9.024 8.089 1.00 0.57 56 VAL A CA 8
ATOM 8586 C C . VAL A 1 56 ? -1.881 -7.565 8.012 1.00 0.49 56 VAL A C 8
ATOM 8587 O O . VAL A 1 56 ? -2.117 -6.888 7.011 1.00 0.50 56 VAL A O 8
ATOM 8600 N N . SER A 1 57 ? -1.242 -7.086 9.075 1.00 0.48 57 SER A N 8
ATOM 8601 C CA . SER A 1 57 ? -0.769 -5.706 9.126 1.00 0.43 57 SER A CA 8
ATOM 8602 C C . SER A 1 57 ? 0.742 -5.638 8.946 1.00 0.42 57 SER A C 8
ATOM 8603 O O . SER A 1 57 ? 1.502 -6.012 9.840 1.00 0.46 57 SER A O 8
ATOM 8610 N N . LEU A 1 58 ? 1.173 -5.158 7.785 1.00 0.38 58 LEU A N 8
ATOM 8611 C CA . LEU A 1 58 ? 2.598 -5.039 7.489 1.00 0.40 58 LEU A CA 8
ATOM 8612 C C . LEU A 1 58 ? 3.087 -3.612 7.717 1.00 0.37 58 LEU A C 8
ATOM 8613 O O . LEU A 1 58 ? 2.296 -2.668 7.741 1.00 0.38 58 LEU A O 8
ATOM 8628 N N . VAL A 1 59 ? 4.397 -3.463 7.885 1.00 0.41 59 VAL A N 8
ATOM 8629 C CA . VAL A 1 59 ? 4.996 -2.153 8.109 1.00 0.40 59 VAL A CA 8
ATOM 8630 C C . VAL A 1 59 ? 5.890 -1.753 6.939 1.00 0.40 59 VAL A C 8
ATOM 8631 O O . VAL A 1 59 ? 6.668 -2.562 6.435 1.00 0.47 59 VAL A O 8
ATOM 8644 N N . LEU A 1 60 ? 5.771 -0.501 6.510 1.00 0.39 60 LEU A N 8
ATOM 8645 C CA . LEU A 1 60 ? 6.567 0.005 5.397 1.00 0.40 60 LEU A CA 8
ATOM 8646 C C . LEU A 1 60 ? 7.338 1.259 5.802 1.00 0.38 60 LEU A C 8
ATOM 8647 O O . LEU A 1 60 ? 6.824 2.110 6.529 1.00 0.48 60 LEU A O 8
ATOM 8662 N N . ARG A 1 61 ? 8.574 1.368 5.323 1.00 0.51 61 ARG A N 8
ATOM 8663 C CA . ARG A 1 61 ? 9.419 2.515 5.638 1.00 0.58 61 ARG A CA 8
ATOM 8664 C C . ARG A 1 61 ? 9.559 3.438 4.431 1.00 0.54 61 ARG A C 8
ATOM 8665 O O . ARG A 1 61 ? 9.485 2.993 3.285 1.00 0.59 61 ARG A O 8
ATOM 8683 N N . LYS A 1 62 ? 9.770 4.725 4.697 1.00 0.69 62 LYS A N 8
ATOM 8684 C CA . LYS A 1 62 ? 9.914 5.719 3.638 1.00 0.74 62 LYS A CA 8
ATOM 8685 C C . LYS A 1 62 ? 10.880 5.246 2.556 1.00 0.68 62 LYS A C 8
ATOM 8686 O O . LYS A 1 62 ? 10.746 5.616 1.390 1.00 0.76 62 LYS A O 8
ATOM 8701 N N . LYS A 1 63 ? 11.853 4.430 2.945 1.00 0.64 63 LYS A N 8
ATOM 8702 C CA . LYS A 1 63 ? 12.839 3.918 2.000 1.00 0.71 63 LYS A CA 8
ATOM 8703 C C . LYS A 1 63 ? 12.282 2.726 1.230 1.00 0.63 63 LYS A C 8
ATOM 8704 O O . LYS A 1 63 ? 12.716 2.437 0.114 1.00 0.73 63 LYS A O 8
ATOM 8719 N N . ASP A 1 64 ? 11.320 2.035 1.831 1.00 0.54 64 ASP A N 8
ATOM 8720 C CA . ASP A 1 64 ? 10.700 0.880 1.196 1.00 0.54 64 ASP A CA 8
ATOM 8721 C C . ASP A 1 64 ? 9.687 1.327 0.149 1.00 0.46 64 ASP A C 8
ATOM 8722 O O . ASP A 1 64 ? 9.472 0.644 -0.853 1.00 0.56 64 ASP A O 8
ATOM 8730 N N . LEU A 1 65 ? 9.071 2.483 0.385 1.00 0.39 65 LEU A N 8
ATOM 8731 C CA . LEU A 1 65 ? 8.081 3.027 -0.538 1.00 0.41 65 LEU A CA 8
ATOM 8732 C C . LEU A 1 65 ? 8.750 3.621 -1.775 1.00 0.45 65 LEU A C 8
ATOM 8733 O O . LEU A 1 65 ? 8.122 3.762 -2.824 1.00 0.52 65 LEU A O 8
ATOM 8748 N N . ALA A 1 66 ? 10.028 3.970 -1.647 1.00 0.46 66 ALA A N 8
ATOM 8749 C CA . ALA A 1 66 ? 10.776 4.553 -2.756 1.00 0.52 66 ALA A CA 8
ATOM 8750 C C . ALA A 1 66 ? 11.007 3.533 -3.868 1.00 0.50 66 ALA A C 8
ATOM 8751 O O . ALA A 1 66 ? 11.064 3.890 -5.045 1.00 0.66 66 ALA A O 8
ATOM 8758 N N . LEU A 1 67 ? 11.139 2.266 -3.490 1.00 0.37 67 LEU A N 8
ATOM 8759 C CA . LEU A 1 67 ? 11.368 1.197 -4.460 1.00 0.35 67 LEU A CA 8
ATOM 8760 C C . LEU A 1 67 ? 10.057 0.727 -5.083 1.00 0.31 67 LEU A C 8
ATOM 8761 O O . LEU A 1 67 ? 9.861 0.832 -6.294 1.00 0.30 67 LEU A O 8
ATOM 8776 N N . ILE A 1 68 ? 9.161 0.206 -4.248 1.00 0.31 68 ILE A N 8
ATOM 8777 C CA . ILE A 1 68 ? 7.871 -0.284 -4.721 1.00 0.30 68 ILE A CA 8
ATOM 8778 C C . ILE A 1 68 ? 7.018 0.857 -5.264 1.00 0.30 68 ILE A C 8
ATOM 8779 O O . ILE A 1 68 ? 7.158 2.005 -4.840 1.00 0.37 68 ILE A O 8
ATOM 8794 N N . GLU A 1 69 ? 6.133 0.539 -6.204 1.00 0.29 69 GLU A N 8
ATOM 8795 C CA . GLU A 1 69 ? 5.265 1.548 -6.802 1.00 0.32 69 GLU A CA 8
ATOM 8796 C C . GLU A 1 69 ? 3.886 1.532 -6.152 1.00 0.31 69 GLU A C 8
ATOM 8797 O O . GLU A 1 69 ? 3.463 0.521 -5.593 1.00 0.37 69 GLU A O 8
ATOM 8807 N N . LEU A 1 70 ? 3.190 2.663 -6.227 1.00 0.32 70 LEU A N 8
ATOM 8808 C CA . LEU A 1 70 ? 1.857 2.778 -5.648 1.00 0.33 70 LEU A CA 8
ATOM 8809 C C . LEU A 1 70 ? 0.854 3.243 -6.700 1.00 0.33 70 LEU A C 8
ATOM 8810 O O . LEU A 1 70 ? 1.227 3.850 -7.703 1.00 0.45 70 LEU A O 8
ATOM 8825 N N . GLU A 1 71 ? -0.420 2.953 -6.461 1.00 0.35 71 GLU A N 8
ATOM 8826 C CA . GLU A 1 71 ? -1.477 3.340 -7.389 1.00 0.38 71 GLU A CA 8
ATOM 8827 C C . GLU A 1 71 ? -2.771 3.648 -6.640 1.00 0.37 71 GLU A C 8
ATOM 8828 O O . GLU A 1 71 ? -3.038 3.080 -5.581 1.00 0.52 71 GLU A O 8
ATOM 8838 N N . ALA A 1 72 ? -3.570 4.552 -7.197 1.00 0.45 72 ALA A N 8
ATOM 8839 C CA . ALA A 1 72 ? -4.835 4.939 -6.582 1.00 0.52 72 ALA A CA 8
ATOM 8840 C C . ALA A 1 72 ? -5.934 3.928 -6.896 1.00 0.44 72 ALA A C 8
ATOM 8841 O O . ALA A 1 72 ? -6.004 3.393 -8.001 1.00 0.53 72 ALA A O 8
ATOM 8848 N N . VAL A 1 73 ? -6.793 3.676 -5.912 1.00 0.58 73 VAL A N 8
ATOM 8849 C CA . VAL A 1 73 ? -7.892 2.731 -6.076 1.00 0.64 73 VAL A CA 8
ATOM 8850 C C . VAL A 1 73 ? -8.999 3.322 -6.942 1.00 0.83 73 VAL A C 8
ATOM 8851 O O . VAL A 1 73 ? -8.854 4.412 -7.493 1.00 0.99 73 VAL A O 8
ATOM 8864 N N . ALA A 1 74 ? -10.106 2.594 -7.061 1.00 0.99 74 ALA A N 8
ATOM 8865 C CA . ALA A 1 74 ? -11.235 3.053 -7.861 1.00 1.25 74 ALA A CA 8
ATOM 8866 C C . ALA A 1 74 ? -12.470 2.191 -7.622 1.00 1.66 74 ALA A C 8
ATOM 8867 O O . ALA A 1 74 ? -12.491 1.008 -7.964 1.00 2.28 74 ALA A O 8
ATOM 8874 N N . GLN A 1 75 ? -13.498 2.792 -7.031 1.00 1.95 75 GLN A N 8
ATOM 8875 C CA . GLN A 1 75 ? -14.741 2.084 -6.751 1.00 2.53 75 GLN A CA 8
ATOM 8876 C C . GLN A 1 75 ? -15.888 2.667 -7.570 1.00 2.88 75 GLN A C 8
ATOM 8877 O O . GLN A 1 75 ? -15.980 3.881 -7.751 1.00 3.14 75 GLN A O 8
ATOM 8889 N N . MET A 1 1 ? 2.184 13.651 -5.570 1.00 3.33 1 MET A N 9
ATOM 8890 C CA . MET A 1 1 ? 1.725 12.373 -4.967 1.00 2.78 1 MET A CA 9
ATOM 8891 C C . MET A 1 1 ? 1.964 12.367 -3.460 1.00 2.08 1 MET A C 9
ATOM 8892 O O . MET A 1 1 ? 3.071 12.638 -2.996 1.00 2.36 1 MET A O 9
ATOM 8906 N N . GLN A 1 2 ? 0.917 12.058 -2.701 1.00 1.56 2 GLN A N 9
ATOM 8907 C CA . GLN A 1 2 ? 1.013 12.016 -1.248 1.00 0.99 2 GLN A CA 9
ATOM 8908 C C . GLN A 1 2 ? 0.068 10.967 -0.670 1.00 0.83 2 GLN A C 9
ATOM 8909 O O . GLN A 1 2 ? -1.148 11.069 -0.813 1.00 1.25 2 GLN A O 9
ATOM 8921 N N . PHE A 1 3 ? 0.639 9.962 -0.015 1.00 0.64 3 PHE A N 9
ATOM 8922 C CA . PHE A 1 3 ? -0.153 8.898 0.587 1.00 0.59 3 PHE A CA 9
ATOM 8923 C C . PHE A 1 3 ? -0.558 9.266 2.009 1.00 0.50 3 PHE A C 9
ATOM 8924 O O . PHE A 1 3 ? 0.229 9.126 2.946 1.00 0.55 3 PHE A O 9
ATOM 8940 N N . THR A 1 4 ? -1.789 9.744 2.165 1.00 0.53 4 THR A N 9
ATOM 8941 C CA . THR A 1 4 ? -2.295 10.136 3.475 1.00 0.49 4 THR A CA 9
ATOM 8942 C C . THR A 1 4 ? -3.229 9.076 4.049 1.00 0.45 4 THR A C 9
ATOM 8943 O O . THR A 1 4 ? -3.885 8.347 3.305 1.00 0.45 4 THR A O 9
ATOM 8954 N N . PRO A 1 5 ? -3.301 8.979 5.387 1.00 0.47 5 PRO A N 9
ATOM 8955 C CA . PRO A 1 5 ? -4.160 8.002 6.062 1.00 0.51 5 PRO A CA 9
ATOM 8956 C C . PRO A 1 5 ? -5.639 8.352 5.952 1.00 0.51 5 PRO A C 9
ATOM 8957 O O . PRO A 1 5 ? -6.180 9.076 6.786 1.00 0.65 5 PRO A O 9
ATOM 8965 N N . ASP A 1 6 ? -6.287 7.836 4.911 1.00 0.74 6 ASP A N 9
ATOM 8966 C CA . ASP A 1 6 ? -7.706 8.090 4.687 1.00 0.84 6 ASP A CA 9
ATOM 8967 C C . ASP A 1 6 ? -8.175 7.450 3.382 1.00 0.71 6 ASP A C 9
ATOM 8968 O O . ASP A 1 6 ? -9.307 6.974 3.286 1.00 0.67 6 ASP A O 9
ATOM 8976 N N . SER A 1 7 ? -7.298 7.438 2.382 1.00 0.77 7 SER A N 9
ATOM 8977 C CA . SER A 1 7 ? -7.624 6.857 1.083 1.00 0.72 7 SER A CA 9
ATOM 8978 C C . SER A 1 7 ? -6.913 5.521 0.888 1.00 0.54 7 SER A C 9
ATOM 8979 O O . SER A 1 7 ? -5.778 5.342 1.326 1.00 0.67 7 SER A O 9
ATOM 8986 N N . ALA A 1 8 ? -7.589 4.588 0.224 1.00 0.47 8 ALA A N 9
ATOM 8987 C CA . ALA A 1 8 ? -7.022 3.269 -0.030 1.00 0.35 8 ALA A CA 9
ATOM 8988 C C . ALA A 1 8 ? -5.923 3.337 -1.085 1.00 0.31 8 ALA A C 9
ATOM 8989 O O . ALA A 1 8 ? -5.793 4.333 -1.798 1.00 0.38 8 ALA A O 9
ATOM 8996 N N . TRP A 1 9 ? -5.134 2.269 -1.181 1.00 0.30 9 TRP A N 9
ATOM 8997 C CA . TRP A 1 9 ? -4.044 2.206 -2.149 1.00 0.30 9 TRP A CA 9
ATOM 8998 C C . TRP A 1 9 ? -3.708 0.757 -2.490 1.00 0.32 9 TRP A C 9
ATOM 8999 O O . TRP A 1 9 ? -3.938 -0.147 -1.688 1.00 0.39 9 TRP A O 9
ATOM 9019 N N . LYS A 1 10 ? -3.159 0.541 -3.684 1.00 0.34 10 LYS A N 9
ATOM 9020 C CA . LYS A 1 10 ? -2.798 -0.803 -4.124 1.00 0.37 10 LYS A CA 9
ATOM 9021 C C . LYS A 1 10 ? -1.288 -0.951 -4.265 1.00 0.34 10 LYS A C 9
ATOM 9022 O O . LYS A 1 10 ? -0.608 -0.053 -4.763 1.00 0.34 10 LYS A O 9
ATOM 9037 N N . ILE A 1 11 ? -0.769 -2.094 -3.825 1.00 0.36 11 ILE A N 9
ATOM 9038 C CA . ILE A 1 11 ? 0.661 -2.367 -3.895 1.00 0.36 11 ILE A CA 9
ATOM 9039 C C . ILE A 1 11 ? 1.074 -2.794 -5.298 1.00 0.32 11 ILE A C 9
ATOM 9040 O O . ILE A 1 11 ? 0.536 -3.756 -5.847 1.00 0.38 11 ILE A O 9
ATOM 9055 N N . THR A 1 12 ? 2.031 -2.075 -5.871 1.00 0.28 12 THR A N 9
ATOM 9056 C CA . THR A 1 12 ? 2.529 -2.389 -7.204 1.00 0.27 12 THR A CA 9
ATOM 9057 C C . THR A 1 12 ? 4.053 -2.413 -7.214 1.00 0.27 12 THR A C 9
ATOM 9058 O O . THR A 1 12 ? 4.696 -1.648 -7.931 1.00 0.30 12 THR A O 9
ATOM 9069 N N . GLY A 1 13 ? 4.623 -3.290 -6.397 1.00 0.29 13 GLY A N 9
ATOM 9070 C CA . GLY A 1 13 ? 6.067 -3.407 -6.322 1.00 0.33 13 GLY A CA 9
ATOM 9071 C C . GLY A 1 13 ? 6.705 -3.582 -7.686 1.00 0.37 13 GLY A C 9
ATOM 9072 O O . GLY A 1 13 ? 6.749 -4.690 -8.220 1.00 0.45 13 GLY A O 9
ATOM 9076 N N . PHE A 1 14 ? 7.198 -2.485 -8.252 1.00 0.34 14 PHE A N 9
ATOM 9077 C CA . PHE A 1 14 ? 7.834 -2.524 -9.562 1.00 0.41 14 PHE A CA 9
ATOM 9078 C C . PHE A 1 14 ? 8.988 -1.532 -9.642 1.00 0.39 14 PHE A C 9
ATOM 9079 O O . PHE A 1 14 ? 8.784 -0.344 -9.896 1.00 0.43 14 PHE A O 9
ATOM 9095 N N . SER A 1 15 ? 10.203 -2.025 -9.422 1.00 0.40 15 SER A N 9
ATOM 9096 C CA . SER A 1 15 ? 11.392 -1.184 -9.471 1.00 0.41 15 SER A CA 9
ATOM 9097 C C . SER A 1 15 ? 12.291 -1.589 -10.634 1.00 0.43 15 SER A C 9
ATOM 9098 O O . SER A 1 15 ? 12.273 -2.740 -11.072 1.00 0.48 15 SER A O 9
ATOM 9105 N N . ARG A 1 16 ? 13.077 -0.640 -11.131 1.00 0.57 16 ARG A N 9
ATOM 9106 C CA . ARG A 1 16 ? 13.984 -0.909 -12.239 1.00 0.61 16 ARG A CA 9
ATOM 9107 C C . ARG A 1 16 ? 14.860 -2.122 -11.933 1.00 0.59 16 ARG A C 9
ATOM 9108 O O . ARG A 1 16 ? 15.346 -2.795 -12.841 1.00 0.63 16 ARG A O 9
ATOM 9126 N N . ASP A 1 17 ? 15.055 -2.394 -10.644 1.00 0.58 17 ASP A N 9
ATOM 9127 C CA . ASP A 1 17 ? 15.869 -3.523 -10.212 1.00 0.63 17 ASP A CA 9
ATOM 9128 C C . ASP A 1 17 ? 15.398 -4.043 -8.857 1.00 0.57 17 ASP A C 9
ATOM 9129 O O . ASP A 1 17 ? 16.210 -4.409 -8.006 1.00 0.62 17 ASP A O 9
ATOM 9137 N N . ILE A 1 18 ? 14.081 -4.083 -8.661 1.00 0.51 18 ILE A N 9
ATOM 9138 C CA . ILE A 1 18 ? 13.500 -4.560 -7.406 1.00 0.50 18 ILE A CA 9
ATOM 9139 C C . ILE A 1 18 ? 14.211 -5.815 -6.902 1.00 0.50 18 ILE A C 9
ATOM 9140 O O . ILE A 1 18 ? 14.029 -6.907 -7.439 1.00 0.57 18 ILE A O 9
ATOM 9155 N N . SER A 1 19 ? 15.030 -5.646 -5.869 1.00 0.57 19 SER A N 9
ATOM 9156 C CA . SER A 1 19 ? 15.772 -6.759 -5.291 1.00 0.59 19 SER A CA 9
ATOM 9157 C C . SER A 1 19 ? 14.819 -7.798 -4.699 1.00 0.52 19 SER A C 9
ATOM 9158 O O . SER A 1 19 ? 13.751 -7.453 -4.193 1.00 0.50 19 SER A O 9
ATOM 9165 N N . PRO A 1 20 ? 15.195 -9.087 -4.757 1.00 0.54 20 PRO A N 9
ATOM 9166 C CA . PRO A 1 20 ? 14.370 -10.178 -4.228 1.00 0.51 20 PRO A CA 9
ATOM 9167 C C . PRO A 1 20 ? 14.079 -10.009 -2.742 1.00 0.53 20 PRO A C 9
ATOM 9168 O O . PRO A 1 20 ? 13.037 -10.439 -2.251 1.00 0.51 20 PRO A O 9
ATOM 9176 N N . ALA A 1 21 ? 15.008 -9.383 -2.029 1.00 0.58 21 ALA A N 9
ATOM 9177 C CA . ALA A 1 21 ? 14.843 -9.156 -0.599 1.00 0.64 21 ALA A CA 9
ATOM 9178 C C . ALA A 1 21 ? 13.482 -8.535 -0.299 1.00 0.62 21 ALA A C 9
ATOM 9179 O O . ALA A 1 21 ? 12.787 -8.954 0.625 1.00 0.65 21 ALA A O 9
ATOM 9186 N N . TYR A 1 22 ? 13.111 -7.530 -1.088 1.00 0.60 22 TYR A N 9
ATOM 9187 C CA . TYR A 1 22 ? 11.833 -6.851 -0.908 1.00 0.61 22 TYR A CA 9
ATOM 9188 C C . TYR A 1 22 ? 10.711 -7.583 -1.636 1.00 0.54 22 TYR A C 9
ATOM 9189 O O . TYR A 1 22 ? 9.608 -7.735 -1.109 1.00 0.57 22 TYR A O 9
ATOM 9206 N N . ARG A 1 23 ? 11.000 -8.036 -2.852 1.00 0.48 23 ARG A N 9
ATOM 9207 C CA . ARG A 1 23 ? 10.014 -8.745 -3.663 1.00 0.44 23 ARG A CA 9
ATOM 9208 C C . ARG A 1 23 ? 9.667 -10.101 -3.053 1.00 0.45 23 ARG A C 9
ATOM 9209 O O . ARG A 1 23 ? 8.514 -10.358 -2.707 1.00 0.45 23 ARG A O 9
ATOM 9227 N N . GLN A 1 24 ? 10.669 -10.964 -2.926 1.00 0.49 24 GLN A N 9
ATOM 9228 C CA . GLN A 1 24 ? 10.466 -12.296 -2.363 1.00 0.55 24 GLN A CA 9
ATOM 9229 C C . GLN A 1 24 ? 9.817 -12.226 -0.983 1.00 0.58 24 GLN A C 9
ATOM 9230 O O . GLN A 1 24 ? 9.207 -13.194 -0.527 1.00 0.66 24 GLN A O 9
ATOM 9242 N N . LYS A 1 25 ? 9.949 -11.083 -0.321 1.00 0.59 25 LYS A N 9
ATOM 9243 C CA . LYS A 1 25 ? 9.377 -10.897 1.003 1.00 0.68 25 LYS A CA 9
ATOM 9244 C C . LYS A 1 25 ? 7.852 -10.851 0.934 1.00 0.61 25 LYS A C 9
ATOM 9245 O O . LYS A 1 25 ? 7.165 -11.449 1.763 1.00 0.71 25 LYS A O 9
ATOM 9260 N N . LEU A 1 26 ? 7.328 -10.138 -0.058 1.00 0.55 26 LEU A N 9
ATOM 9261 C CA . LEU A 1 26 ? 5.884 -10.021 -0.234 1.00 0.57 26 LEU A CA 9
ATOM 9262 C C . LEU A 1 26 ? 5.229 -11.400 -0.257 1.00 0.60 26 LEU A C 9
ATOM 9263 O O . LEU A 1 26 ? 4.107 -11.571 0.218 1.00 0.68 26 LEU A O 9
ATOM 9278 N N . LEU A 1 27 ? 5.937 -12.376 -0.813 1.00 0.59 27 LEU A N 9
ATOM 9279 C CA . LEU A 1 27 ? 5.430 -13.739 -0.899 1.00 0.71 27 LEU A CA 9
ATOM 9280 C C . LEU A 1 27 ? 5.025 -14.261 0.475 1.00 0.82 27 LEU A C 9
ATOM 9281 O O . LEU A 1 27 ? 4.146 -15.118 0.590 1.00 0.95 27 LEU A O 9
ATOM 9296 N N . SER A 1 28 ? 5.667 -13.740 1.516 1.00 0.84 28 SER A N 9
ATOM 9297 C CA . SER A 1 28 ? 5.373 -14.154 2.883 1.00 0.98 28 SER A CA 9
ATOM 9298 C C . SER A 1 28 ? 3.871 -14.133 3.153 1.00 0.89 28 SER A C 9
ATOM 9299 O O . SER A 1 28 ? 3.340 -15.003 3.844 1.00 0.99 28 SER A O 9
ATOM 9306 N N . LEU A 1 29 ? 3.190 -13.134 2.600 1.00 0.78 29 LEU A N 9
ATOM 9307 C CA . LEU A 1 29 ? 1.748 -12.997 2.783 1.00 0.78 29 LEU A CA 9
ATOM 9308 C C . LEU A 1 29 ? 0.994 -13.359 1.506 1.00 0.74 29 LEU A C 9
ATOM 9309 O O . LEU A 1 29 ? -0.193 -13.681 1.547 1.00 0.82 29 LEU A O 9
ATOM 9324 N N . GLY A 1 30 ? 1.687 -13.302 0.374 1.00 0.68 30 GLY A N 9
ATOM 9325 C CA . GLY A 1 30 ? 1.063 -13.626 -0.894 1.00 0.73 30 GLY A CA 9
ATOM 9326 C C . GLY A 1 30 ? 0.566 -12.396 -1.628 1.00 0.71 30 GLY A C 9
ATOM 9327 O O . GLY A 1 30 ? -0.279 -12.497 -2.519 1.00 0.82 30 GLY A O 9
ATOM 9331 N N . MET A 1 31 ? 1.090 -11.231 -1.257 1.00 0.63 31 MET A N 9
ATOM 9332 C CA . MET A 1 31 ? 0.695 -9.978 -1.889 1.00 0.66 31 MET A CA 9
ATOM 9333 C C . MET A 1 31 ? 1.563 -9.690 -3.109 1.00 0.56 31 MET A C 9
ATOM 9334 O O . MET A 1 31 ? 2.634 -9.094 -2.993 1.00 0.54 31 MET A O 9
ATOM 9346 N N . LEU A 1 32 ? 1.098 -10.121 -4.275 1.00 0.56 32 LEU A N 9
ATOM 9347 C CA . LEU A 1 32 ? 1.831 -9.906 -5.517 1.00 0.49 32 LEU A CA 9
ATOM 9348 C C . LEU A 1 32 ? 1.553 -8.514 -6.077 1.00 0.44 32 LEU A C 9
ATOM 9349 O O . LEU A 1 32 ? 0.544 -7.895 -5.740 1.00 0.45 32 LEU A O 9
ATOM 9364 N N . PRO A 1 33 ? 2.445 -8.006 -6.939 1.00 0.41 33 PRO A N 9
ATOM 9365 C CA . PRO A 1 33 ? 2.282 -6.683 -7.546 1.00 0.40 33 PRO A CA 9
ATOM 9366 C C . PRO A 1 33 ? 0.884 -6.483 -8.119 1.00 0.38 33 PRO A C 9
ATOM 9367 O O . PRO A 1 33 ? 0.534 -7.063 -9.147 1.00 0.51 33 PRO A O 9
ATOM 9375 N N . GLY A 1 34 ? 0.088 -5.663 -7.440 1.00 0.34 34 GLY A N 9
ATOM 9376 C CA . GLY A 1 34 ? -1.267 -5.401 -7.888 1.00 0.33 34 GLY A CA 9
ATOM 9377 C C . GLY A 1 34 ? -2.304 -5.743 -6.834 1.00 0.31 34 GLY A C 9
ATOM 9378 O O . GLY A 1 34 ? -3.415 -6.159 -7.162 1.00 0.40 34 GLY A O 9
ATOM 9382 N N . SER A 1 35 ? -1.941 -5.565 -5.566 1.00 0.28 35 SER A N 9
ATOM 9383 C CA . SER A 1 35 ? -2.848 -5.860 -4.461 1.00 0.28 35 SER A CA 9
ATOM 9384 C C . SER A 1 35 ? -3.405 -4.574 -3.859 1.00 0.28 35 SER A C 9
ATOM 9385 O O . SER A 1 35 ? -2.999 -3.479 -4.235 1.00 0.37 35 SER A O 9
ATOM 9392 N N . SER A 1 36 ? -4.337 -4.717 -2.921 1.00 0.25 36 SER A N 9
ATOM 9393 C CA . SER A 1 36 ? -4.954 -3.564 -2.274 1.00 0.25 36 SER A CA 9
ATOM 9394 C C . SER A 1 36 ? -4.630 -3.530 -0.782 1.00 0.23 36 SER A C 9
ATOM 9395 O O . SER A 1 36 ? -4.355 -4.563 -0.172 1.00 0.28 36 SER A O 9
ATOM 9402 N N . PHE A 1 37 ? -4.664 -2.332 -0.203 1.00 0.22 37 PHE A N 9
ATOM 9403 C CA . PHE A 1 37 ? -4.380 -2.157 1.218 1.00 0.23 37 PHE A CA 9
ATOM 9404 C C . PHE A 1 37 ? -4.839 -0.783 1.697 1.00 0.23 37 PHE A C 9
ATOM 9405 O O . PHE A 1 37 ? -5.195 0.076 0.891 1.00 0.33 37 PHE A O 9
ATOM 9421 N N . HIS A 1 38 ? -4.825 -0.580 3.011 1.00 0.21 38 HIS A N 9
ATOM 9422 C CA . HIS A 1 38 ? -5.242 0.692 3.589 1.00 0.24 38 HIS A CA 9
ATOM 9423 C C . HIS A 1 38 ? -4.147 1.275 4.475 1.00 0.24 38 HIS A C 9
ATOM 9424 O O . HIS A 1 38 ? -3.547 0.568 5.287 1.00 0.40 38 HIS A O 9
ATOM 9438 N N . VAL A 1 39 ? -3.890 2.568 4.314 1.00 0.27 39 VAL A N 9
ATOM 9439 C CA . VAL A 1 39 ? -2.869 3.251 5.099 1.00 0.27 39 VAL A CA 9
ATOM 9440 C C . VAL A 1 39 ? -3.419 3.694 6.452 1.00 0.28 39 VAL A C 9
ATOM 9441 O O . VAL A 1 39 ? -4.498 4.281 6.532 1.00 0.40 39 VAL A O 9
ATOM 9454 N N . VAL A 1 40 ? -2.669 3.406 7.511 1.00 0.24 40 VAL A N 9
ATOM 9455 C CA . VAL A 1 40 ? -3.082 3.771 8.863 1.00 0.34 40 VAL A CA 9
ATOM 9456 C C . VAL A 1 40 ? -2.536 5.140 9.257 1.00 0.37 40 VAL A C 9
ATOM 9457 O O . VAL A 1 40 ? -3.275 6.000 9.735 1.00 0.54 40 VAL A O 9
ATOM 9470 N N . ARG A 1 41 ? -1.236 5.335 9.055 1.00 0.27 41 ARG A N 9
ATOM 9471 C CA . ARG A 1 41 ? -0.593 6.600 9.394 1.00 0.31 41 ARG A CA 9
ATOM 9472 C C . ARG A 1 41 ? 0.617 6.853 8.498 1.00 0.31 41 ARG A C 9
ATOM 9473 O O . ARG A 1 41 ? 1.434 5.959 8.276 1.00 0.40 41 ARG A O 9
ATOM 9491 N N . VAL A 1 42 ? 0.725 8.075 7.987 1.00 0.33 42 VAL A N 9
ATOM 9492 C CA . VAL A 1 42 ? 1.834 8.440 7.116 1.00 0.39 42 VAL A CA 9
ATOM 9493 C C . VAL A 1 42 ? 2.279 9.879 7.363 1.00 0.43 42 VAL A C 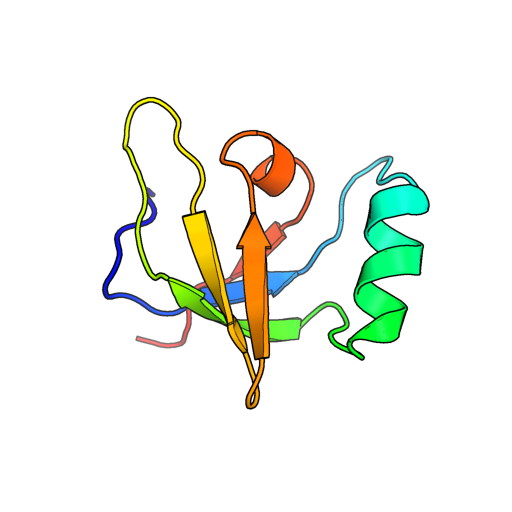9
ATOM 9494 O O . VAL A 1 42 ? 1.532 10.685 7.914 1.00 0.49 42 VAL A O 9
ATOM 9507 N N . ALA A 1 43 ? 3.505 10.190 6.952 1.00 0.47 43 ALA A N 9
ATOM 9508 C CA . ALA A 1 43 ? 4.050 11.532 7.127 1.00 0.55 43 ALA A CA 9
ATOM 9509 C C . ALA A 1 43 ? 4.574 12.085 5.804 1.00 0.69 43 ALA A C 9
ATOM 9510 O O . ALA A 1 43 ? 5.106 11.341 4.981 1.00 0.81 43 ALA A O 9
ATOM 9517 N N . PRO A 1 44 ? 4.431 13.404 5.587 1.00 0.83 44 PRO A N 9
ATOM 9518 C CA . PRO A 1 44 ? 4.891 14.054 4.355 1.00 1.00 44 PRO A CA 9
ATOM 9519 C C . PRO A 1 44 ? 6.413 14.132 4.266 1.00 0.98 44 PRO A C 9
ATOM 9520 O O . PRO A 1 44 ? 6.970 14.334 3.186 1.00 1.15 44 PRO A O 9
ATOM 9528 N N . LEU A 1 45 ? 7.081 13.974 5.404 1.00 0.85 45 LEU A N 9
ATOM 9529 C CA . LEU A 1 45 ? 8.539 14.031 5.448 1.00 0.90 45 LEU A CA 9
ATOM 9530 C C . LEU A 1 45 ? 9.150 12.649 5.244 1.00 0.91 45 LEU A C 9
ATOM 9531 O O . LEU A 1 45 ? 9.976 12.451 4.353 1.00 1.23 45 LEU A O 9
ATOM 9546 N N . GLY A 1 46 ? 8.739 11.696 6.074 1.00 0.72 46 GLY A N 9
ATOM 9547 C CA . GLY A 1 46 ? 9.259 10.345 5.967 1.00 0.72 46 GLY A CA 9
ATOM 9548 C C . GLY A 1 46 ? 9.137 9.578 7.268 1.00 0.66 46 GLY A C 9
ATOM 9549 O O . GLY A 1 46 ? 9.930 9.775 8.189 1.00 0.77 46 GLY A O 9
ATOM 9553 N N . ASP A 1 47 ? 8.142 8.701 7.346 1.00 0.53 47 ASP A N 9
ATOM 9554 C CA . ASP A 1 47 ? 7.917 7.909 8.548 1.00 0.49 47 ASP A CA 9
ATOM 9555 C C . ASP A 1 47 ? 7.446 6.500 8.198 1.00 0.46 47 ASP A C 9
ATOM 9556 O O . ASP A 1 47 ? 7.139 6.210 7.043 1.00 0.46 47 ASP A O 9
ATOM 9564 N N . PRO A 1 48 ? 7.386 5.606 9.199 1.00 0.47 48 PRO A N 9
ATOM 9565 C CA . PRO A 1 48 ? 6.952 4.229 9.006 1.00 0.47 48 PRO A CA 9
ATOM 9566 C C . PRO A 1 48 ? 5.435 4.096 9.071 1.00 0.37 48 PRO A C 9
ATOM 9567 O O . PRO A 1 48 ? 4.819 4.368 10.101 1.00 0.38 48 PRO A O 9
ATOM 9575 N N . VAL A 1 49 ? 4.844 3.675 7.960 1.00 0.32 49 VAL A N 9
ATOM 9576 C CA . VAL A 1 49 ? 3.400 3.511 7.873 1.00 0.26 49 VAL A CA 9
ATOM 9577 C C . VAL A 1 49 ? 3.017 2.031 7.879 1.00 0.28 49 VAL A C 9
ATOM 9578 O O . VAL A 1 49 ? 3.820 1.167 7.532 1.00 0.39 49 VAL A O 9
ATOM 9591 N N . HIS A 1 50 ? 1.779 1.754 8.279 1.00 0.29 50 HIS A N 9
ATOM 9592 C CA . HIS A 1 50 ? 1.278 0.388 8.336 1.00 0.31 50 HIS A CA 9
ATOM 9593 C C . HIS A 1 50 ? 0.134 0.189 7.347 1.00 0.29 50 HIS A C 9
ATOM 9594 O O . HIS A 1 50 ? -0.796 0.994 7.288 1.00 0.31 50 HIS A O 9
ATOM 9608 N N . ILE A 1 51 ? 0.209 -0.887 6.570 1.00 0.32 51 ILE A N 9
ATOM 9609 C CA . ILE A 1 51 ? -0.820 -1.190 5.583 1.00 0.32 51 ILE A CA 9
ATOM 9610 C C . ILE A 1 51 ? -1.760 -2.279 6.087 1.00 0.32 51 ILE A C 9
ATOM 9611 O O . ILE A 1 51 ? -1.333 -3.224 6.751 1.00 0.31 51 ILE A O 9
ATOM 9626 N N . GLU A 1 52 ? -3.044 -2.142 5.768 1.00 0.36 52 GLU A N 9
ATOM 9627 C CA . GLU A 1 52 ? -4.045 -3.117 6.186 1.00 0.39 52 GLU A CA 9
ATOM 9628 C C . GLU A 1 52 ? -4.508 -3.957 5.000 1.00 0.42 52 GLU A C 9
ATOM 9629 O O . GLU A 1 52 ? -4.959 -3.423 3.988 1.00 0.43 52 GLU A O 9
ATOM 9639 N N . THR A 1 53 ? -4.393 -5.275 5.133 1.00 0.52 53 THR A N 9
ATOM 9640 C CA . THR A 1 53 ? -4.798 -6.186 4.068 1.00 0.58 53 THR A CA 9
ATOM 9641 C C . THR A 1 53 ? -5.666 -7.320 4.609 1.00 0.61 53 THR A C 9
ATOM 9642 O O . THR A 1 53 ? -6.041 -7.323 5.782 1.00 0.60 53 THR A O 9
ATOM 9653 N N . ARG A 1 54 ? -5.982 -8.285 3.746 1.00 0.68 54 ARG A N 9
ATOM 9654 C CA . ARG A 1 54 ? -6.815 -9.427 4.124 1.00 0.73 54 ARG A CA 9
ATOM 9655 C C . ARG A 1 54 ? -6.460 -9.964 5.510 1.00 0.67 54 ARG A C 9
ATOM 9656 O O . ARG A 1 54 ? -5.527 -10.752 5.663 1.00 0.69 54 ARG A O 9
ATOM 9674 N N . ARG A 1 55 ? -7.212 -9.523 6.514 1.00 0.66 55 ARG A N 9
ATOM 9675 C CA . ARG A 1 55 ? -7.004 -9.959 7.890 1.00 0.66 55 ARG A CA 9
ATOM 9676 C C . ARG A 1 55 ? -5.523 -9.971 8.266 1.00 0.62 55 ARG A C 9
ATOM 9677 O O . ARG A 1 55 ? -5.015 -10.968 8.779 1.00 0.70 55 ARG A O 9
ATOM 9695 N N . VAL A 1 56 ? -4.835 -8.861 8.013 1.00 0.58 56 VAL A N 9
ATOM 9696 C CA . VAL A 1 56 ? -3.417 -8.756 8.339 1.00 0.57 56 VAL A CA 9
ATOM 9697 C C . VAL A 1 56 ? -2.861 -7.394 7.946 1.00 0.49 56 VAL A C 9
ATOM 9698 O O . VAL A 1 56 ? -2.879 -7.017 6.774 1.00 0.50 56 VAL A O 9
ATOM 9711 N N . SER A 1 57 ? -2.364 -6.658 8.935 1.00 0.48 57 SER A N 9
ATOM 9712 C CA . SER A 1 57 ? -1.801 -5.336 8.695 1.00 0.43 57 SER A CA 9
ATOM 9713 C C . SER A 1 57 ? -0.277 -5.384 8.697 1.00 0.42 57 SER A C 9
ATOM 9714 O O . SER A 1 57 ? 0.345 -5.631 9.731 1.00 0.46 57 SER A O 9
ATOM 9721 N N . LEU A 1 58 ? 0.319 -5.147 7.533 1.00 0.38 58 LEU A N 9
ATOM 9722 C CA . LEU A 1 58 ? 1.773 -5.162 7.404 1.00 0.40 58 LEU A CA 9
ATOM 9723 C C . LEU A 1 58 ? 2.345 -3.764 7.613 1.00 0.37 58 LEU A C 9
ATOM 9724 O O . LEU A 1 58 ? 1.624 -2.770 7.541 1.00 0.38 58 LEU A O 9
ATOM 9739 N N . VAL A 1 59 ? 3.646 -3.696 7.873 1.00 0.41 59 VAL A N 9
ATOM 9740 C CA . VAL A 1 59 ? 4.314 -2.420 8.097 1.00 0.40 59 VAL A CA 9
ATOM 9741 C C . VAL A 1 59 ? 5.288 -2.100 6.967 1.00 0.40 59 VAL A C 9
ATOM 9742 O O . VAL A 1 59 ? 5.913 -2.995 6.402 1.00 0.47 59 VAL A O 9
ATOM 9755 N N . LEU A 1 60 ? 5.411 -0.816 6.647 1.00 0.39 60 LEU A N 9
ATOM 9756 C CA . LEU A 1 60 ? 6.313 -0.374 5.589 1.00 0.40 60 LEU A CA 9
ATOM 9757 C C . LEU A 1 60 ? 7.045 0.901 5.997 1.00 0.38 60 LEU A C 9
ATOM 9758 O O . LEU A 1 60 ? 6.500 1.738 6.717 1.00 0.48 60 LEU A O 9
ATOM 9773 N N . ARG A 1 61 ? 8.282 1.041 5.533 1.00 0.51 61 ARG A N 9
ATOM 9774 C CA . ARG A 1 61 ? 9.090 2.210 5.851 1.00 0.58 61 ARG A CA 9
ATOM 9775 C C . ARG A 1 61 ? 9.233 3.121 4.634 1.00 0.54 61 ARG A C 9
ATOM 9776 O O . ARG A 1 61 ? 9.211 2.661 3.493 1.00 0.59 61 ARG A O 9
ATOM 9794 N N . LYS A 1 62 ? 9.383 4.415 4.892 1.00 0.69 62 LYS A N 9
ATOM 9795 C CA . LYS A 1 62 ? 9.528 5.401 3.825 1.00 0.74 62 LYS A CA 9
ATOM 9796 C C . LYS A 1 62 ? 10.580 4.965 2.809 1.00 0.68 62 LYS A C 9
ATOM 9797 O O . LYS A 1 62 ? 10.535 5.359 1.643 1.00 0.76 62 LYS A O 9
ATOM 9812 N N . LYS A 1 63 ? 11.525 4.147 3.259 1.00 0.64 63 LYS A N 9
ATOM 9813 C CA . LYS A 1 63 ? 12.593 3.657 2.397 1.00 0.71 63 LYS A CA 9
ATOM 9814 C C . LYS A 1 63 ? 12.113 2.479 1.555 1.00 0.63 63 LYS A C 9
ATOM 9815 O O . LYS A 1 63 ? 12.619 2.240 0.458 1.00 0.73 63 LYS A O 9
ATOM 9830 N N . ASP A 1 64 ? 11.136 1.746 2.078 1.00 0.54 64 ASP A N 9
ATOM 9831 C CA . ASP A 1 64 ? 10.587 0.591 1.376 1.00 0.54 64 ASP A CA 9
ATOM 9832 C C . ASP A 1 64 ? 9.615 1.027 0.284 1.00 0.46 64 ASP A C 9
ATOM 9833 O O . ASP A 1 64 ? 9.490 0.368 -0.747 1.00 0.56 64 ASP A O 9
ATOM 9841 N N . LEU A 1 65 ? 8.931 2.142 0.517 1.00 0.39 65 LEU A N 9
ATOM 9842 C CA . LEU A 1 65 ? 7.972 2.661 -0.452 1.00 0.41 65 LEU A CA 9
ATOM 9843 C C . LEU A 1 65 ? 8.686 3.262 -1.661 1.00 0.45 65 LEU A C 9
ATOM 9844 O O . LEU A 1 65 ? 8.100 3.393 -2.735 1.00 0.52 65 LEU A O 9
ATOM 9859 N N . ALA A 1 66 ? 9.955 3.623 -1.482 1.00 0.46 66 ALA A N 9
ATOM 9860 C CA . ALA A 1 66 ? 10.740 4.206 -2.562 1.00 0.52 66 ALA A CA 9
ATOM 9861 C C . ALA A 1 66 ? 10.943 3.206 -3.697 1.00 0.50 66 ALA A C 9
ATOM 9862 O O . ALA A 1 66 ? 11.049 3.587 -4.861 1.00 0.66 66 ALA A O 9
ATOM 9869 N N . LEU A 1 67 ? 10.994 1.925 -3.346 1.00 0.37 67 LEU A N 9
ATOM 9870 C CA . LEU A 1 67 ? 11.183 0.869 -4.334 1.00 0.35 67 LEU A CA 9
ATOM 9871 C C . LEU A 1 67 ? 9.850 0.434 -4.932 1.00 0.31 67 LEU A C 9
ATOM 9872 O O . LEU A 1 67 ? 9.629 0.562 -6.137 1.00 0.30 67 LEU A O 9
ATOM 9887 N N . ILE A 1 68 ? 8.964 -0.081 -4.084 1.00 0.31 68 ILE A N 9
ATOM 9888 C CA . ILE A 1 68 ? 7.653 -0.534 -4.536 1.00 0.30 68 ILE A CA 9
ATOM 9889 C C . ILE A 1 68 ? 6.812 0.637 -5.030 1.00 0.30 68 ILE A C 9
ATOM 9890 O O . ILE A 1 68 ? 6.949 1.759 -4.540 1.00 0.37 68 ILE A O 9
ATOM 9905 N N . GLU A 1 69 ? 5.941 0.375 -6.000 1.00 0.29 69 GLU A N 9
ATOM 9906 C CA . GLU A 1 69 ? 5.085 1.418 -6.552 1.00 0.32 69 GLU A CA 9
ATOM 9907 C C . GLU A 1 69 ? 3.671 1.307 -5.994 1.00 0.31 69 GLU A C 9
ATOM 9908 O O . GLU A 1 69 ? 3.232 0.227 -5.598 1.00 0.37 69 GLU A O 9
ATOM 9918 N N . LEU A 1 70 ? 2.963 2.430 -5.963 1.00 0.32 70 LEU A N 9
ATOM 9919 C CA . LEU A 1 70 ? 1.596 2.458 -5.458 1.00 0.33 70 LEU A CA 9
ATOM 9920 C C . LEU A 1 70 ? 0.615 2.836 -6.565 1.00 0.33 70 LEU A C 9
ATOM 9921 O O . LEU A 1 70 ? 0.962 3.575 -7.487 1.00 0.45 70 LEU A O 9
ATOM 9936 N N . GLU A 1 71 ? -0.606 2.323 -6.468 1.00 0.35 71 GLU A N 9
ATOM 9937 C CA . GLU A 1 71 ? -1.636 2.606 -7.462 1.00 0.38 71 GLU A CA 9
ATOM 9938 C C . GLU A 1 71 ? -2.968 2.929 -6.791 1.00 0.37 71 GLU A C 9
ATOM 9939 O O . GLU A 1 71 ? -3.602 2.055 -6.202 1.00 0.52 71 GLU A O 9
ATOM 9949 N N . ALA A 1 72 ? -3.385 4.186 -6.887 1.00 0.45 72 ALA A N 9
ATOM 9950 C CA . ALA A 1 72 ? -4.642 4.622 -6.290 1.00 0.52 72 ALA A CA 9
ATOM 9951 C C . ALA A 1 72 ? -5.791 3.711 -6.709 1.00 0.44 72 ALA A C 9
ATOM 9952 O O . ALA A 1 72 ? -5.736 3.067 -7.756 1.00 0.53 72 ALA A O 9
ATOM 9959 N N . VAL A 1 73 ? -6.835 3.665 -5.886 1.00 0.58 73 VAL A N 9
ATOM 9960 C CA . VAL A 1 73 ? -7.997 2.832 -6.172 1.00 0.64 73 VAL A CA 9
ATOM 9961 C C . VAL A 1 73 ? -8.969 3.541 -7.108 1.00 0.83 73 VAL A C 9
ATOM 9962 O O . VAL A 1 73 ? -8.896 4.756 -7.291 1.00 0.99 73 VAL A O 9
ATOM 9975 N N . ALA A 1 74 ? -9.879 2.773 -7.696 1.00 0.99 74 ALA A N 9
ATOM 9976 C CA . ALA A 1 74 ? -10.871 3.324 -8.609 1.00 1.25 74 ALA A CA 9
ATOM 9977 C C . ALA A 1 74 ? -12.121 3.763 -7.854 1.00 1.66 74 ALA A C 9
ATOM 9978 O O . ALA A 1 74 ? -12.686 2.998 -7.073 1.00 2.28 74 ALA A O 9
ATOM 9985 N N . GLN A 1 75 ? -12.548 4.997 -8.094 1.00 1.95 75 GLN A N 9
ATOM 9986 C CA . GLN A 1 75 ? -13.730 5.536 -7.430 1.00 2.53 75 GLN A CA 9
ATOM 9987 C C . GLN A 1 75 ? -14.925 5.562 -8.379 1.00 2.88 75 GLN A C 9
ATOM 9988 O O . GLN A 1 75 ? -14.939 6.311 -9.354 1.00 3.14 75 GLN A O 9
ATOM 10000 N N . MET A 1 1 ? 1.296 14.240 -5.102 1.00 3.33 1 MET A N 10
ATOM 10001 C CA . MET A 1 1 ? 0.228 13.814 -4.160 1.00 2.78 1 MET A CA 10
ATOM 10002 C C . MET A 1 1 ? 0.826 13.154 -2.924 1.00 2.08 1 MET A C 10
ATOM 10003 O O . MET A 1 1 ? 2.013 12.830 -2.893 1.00 2.36 1 MET A O 10
ATOM 10017 N N . GLN A 1 2 ? -0.004 12.954 -1.906 1.00 1.56 2 GLN A N 10
ATOM 10018 C CA . GLN A 1 2 ? 0.444 12.330 -0.666 1.00 0.99 2 GLN A CA 10
ATOM 10019 C C . GLN A 1 2 ? -0.496 11.202 -0.254 1.00 0.83 2 GLN A C 10
ATOM 10020 O O . GLN A 1 2 ? -1.594 11.066 -0.793 1.00 1.25 2 GLN A O 10
ATOM 10032 N N . PHE A 1 3 ? -0.057 10.396 0.708 1.00 0.64 3 PHE A N 10
ATOM 10033 C CA . PHE A 1 3 ? -0.857 9.278 1.194 1.00 0.59 3 PHE A CA 10
ATOM 10034 C C . PHE A 1 3 ? -1.269 9.498 2.644 1.00 0.50 3 PHE A C 10
ATOM 10035 O O . PHE A 1 3 ? -0.460 9.356 3.560 1.00 0.55 3 PHE A O 10
ATOM 10051 N N . THR A 1 4 ? -2.535 9.848 2.844 1.00 0.53 4 THR A N 10
ATOM 10052 C CA . THR A 1 4 ? -3.055 10.087 4.183 1.00 0.49 4 THR A CA 10
ATOM 10053 C C . THR A 1 4 ? -3.828 8.877 4.697 1.00 0.45 4 THR A C 10
ATOM 10054 O O . THR A 1 4 ? -4.324 8.070 3.910 1.00 0.45 4 THR A O 10
ATOM 10065 N N . PRO A 1 5 ? -3.937 8.731 6.028 1.00 0.47 5 PRO A N 10
ATOM 10066 C CA . PRO A 1 5 ? -4.652 7.611 6.640 1.00 0.51 5 PRO A CA 10
ATOM 10067 C C . PRO A 1 5 ? -6.164 7.732 6.478 1.00 0.51 5 PRO A C 10
ATOM 10068 O O . PRO A 1 5 ? -6.851 8.274 7.344 1.00 0.65 5 PRO A O 10
ATOM 10076 N N . ASP A 1 6 ? -6.674 7.225 5.358 1.00 0.74 6 ASP A N 10
ATOM 10077 C CA . ASP A 1 6 ? -8.106 7.273 5.078 1.00 0.84 6 ASP A CA 10
ATOM 10078 C C . ASP A 1 6 ? -8.415 6.674 3.709 1.00 0.71 6 ASP A C 10
ATOM 10079 O O . ASP A 1 6 ? -9.193 5.728 3.598 1.00 0.67 6 ASP A O 10
ATOM 10087 N N . SER A 1 7 ? -7.799 7.230 2.670 1.00 0.77 7 SER A N 10
ATOM 10088 C CA . SER A 1 7 ? -8.013 6.746 1.311 1.00 0.72 7 SER A CA 10
ATOM 10089 C C . SER A 1 7 ? -7.232 5.458 1.065 1.00 0.54 7 SER A C 10
ATOM 10090 O O . SER A 1 7 ? -6.064 5.347 1.442 1.00 0.67 7 SER A O 10
ATOM 10097 N N . ALA A 1 8 ? -7.883 4.489 0.430 1.00 0.47 8 ALA A N 10
ATOM 10098 C CA . ALA A 1 8 ? -7.251 3.209 0.136 1.00 0.35 8 ALA A CA 10
ATOM 10099 C C . ALA A 1 8 ? -6.325 3.312 -1.071 1.00 0.31 8 ALA A C 10
ATOM 10100 O O . ALA A 1 8 ? -6.469 4.210 -1.903 1.00 0.38 8 ALA A O 10
ATOM 10107 N N . TRP A 1 9 ? -5.372 2.390 -1.159 1.00 0.30 9 TRP A N 10
ATOM 10108 C CA . TRP A 1 9 ? -4.420 2.374 -2.264 1.00 0.30 9 TRP A CA 10
ATOM 10109 C C . TRP A 1 9 ? -4.126 0.944 -2.705 1.00 0.32 9 TRP A C 10
ATOM 10110 O O . TRP A 1 9 ? -4.481 -0.014 -2.018 1.00 0.39 9 TRP A O 10
ATOM 10130 N N . LYS A 1 10 ? -3.478 0.805 -3.858 1.00 0.34 10 LYS A N 10
ATOM 10131 C CA . LYS A 1 10 ? -3.141 -0.510 -4.388 1.00 0.37 10 LYS A CA 10
ATOM 10132 C C . LYS A 1 10 ? -1.632 -0.741 -4.371 1.00 0.34 10 LYS A C 10
ATOM 10133 O O . LYS A 1 10 ? -0.854 0.142 -4.728 1.00 0.34 10 LYS A O 10
ATOM 10148 N N . ILE A 1 11 ? -1.227 -1.937 -3.952 1.00 0.36 11 ILE A N 10
ATOM 10149 C CA . ILE A 1 11 ? 0.186 -2.290 -3.899 1.00 0.36 11 ILE A CA 10
ATOM 10150 C C . ILE A 1 11 ? 0.700 -2.669 -5.283 1.00 0.32 11 ILE A C 10
ATOM 10151 O O . ILE A 1 11 ? 0.037 -3.397 -6.022 1.00 0.38 11 ILE A O 10
ATOM 10166 N N . THR A 1 12 ? 1.884 -2.172 -5.625 1.00 0.28 12 THR A N 10
ATOM 10167 C CA . THR A 1 12 ? 2.491 -2.457 -6.918 1.00 0.27 12 THR A CA 10
ATOM 10168 C C . THR A 1 12 ? 4.006 -2.594 -6.788 1.00 0.27 12 THR A C 10
ATOM 10169 O O . THR A 1 12 ? 4.764 -2.029 -7.574 1.00 0.30 12 THR A O 10
ATOM 10180 N N . GLY A 1 13 ? 4.439 -3.352 -5.786 1.00 0.29 13 GLY A N 10
ATOM 10181 C CA . GLY A 1 13 ? 5.860 -3.555 -5.565 1.00 0.33 13 GLY A CA 10
ATOM 10182 C C . GLY A 1 13 ? 6.589 -3.993 -6.819 1.00 0.37 13 GLY A C 10
ATOM 10183 O O . GLY A 1 13 ? 6.702 -5.188 -7.094 1.00 0.45 13 GLY A O 10
ATOM 10187 N N . PHE A 1 14 ? 7.085 -3.026 -7.583 1.00 0.34 14 PHE A N 10
ATOM 10188 C CA . PHE A 1 14 ? 7.810 -3.315 -8.814 1.00 0.41 14 PHE A CA 10
ATOM 10189 C C . PHE A 1 14 ? 8.906 -2.282 -9.050 1.00 0.39 14 PHE A C 10
ATOM 10190 O O . PHE A 1 14 ? 8.634 -1.160 -9.478 1.00 0.43 14 PHE A O 10
ATOM 10206 N N . SER A 1 15 ? 10.144 -2.666 -8.766 1.00 0.40 15 SER A N 10
ATOM 10207 C CA . SER A 1 15 ? 11.282 -1.772 -8.943 1.00 0.41 15 SER A CA 10
ATOM 10208 C C . SER A 1 15 ? 11.990 -2.040 -10.265 1.00 0.43 15 SER A C 10
ATOM 10209 O O . SER A 1 15 ? 11.578 -2.905 -11.036 1.00 0.48 15 SER A O 10
ATOM 10216 N N . ARG A 1 16 ? 13.056 -1.290 -10.519 1.00 0.57 16 ARG A N 10
ATOM 10217 C CA . ARG A 1 16 ? 13.827 -1.447 -11.743 1.00 0.61 16 ARG A CA 10
ATOM 10218 C C . ARG A 1 16 ? 14.693 -2.703 -11.676 1.00 0.59 16 ARG A C 10
ATOM 10219 O O . ARG A 1 16 ? 15.057 -3.274 -12.703 1.00 0.63 16 ARG A O 10
ATOM 10237 N N . ASP A 1 17 ? 15.015 -3.125 -10.459 1.00 0.58 17 ASP A N 10
ATOM 10238 C CA . ASP A 1 17 ? 15.832 -4.313 -10.250 1.00 0.63 17 ASP A CA 10
ATOM 10239 C C . ASP A 1 17 ? 15.572 -4.908 -8.870 1.00 0.57 17 ASP A C 10
ATOM 10240 O O . ASP A 1 17 ? 16.490 -5.383 -8.201 1.00 0.62 17 ASP A O 10
ATOM 10248 N N . ILE A 1 18 ? 14.307 -4.885 -8.452 1.00 0.51 18 ILE A N 10
ATOM 10249 C CA . ILE A 1 18 ? 13.911 -5.416 -7.150 1.00 0.50 18 ILE A CA 10
ATOM 10250 C C . ILE A 1 18 ? 14.598 -6.746 -6.849 1.00 0.50 18 ILE A C 10
ATOM 10251 O O . ILE A 1 18 ? 14.618 -7.651 -7.684 1.00 0.57 18 ILE A O 10
ATOM 10266 N N . SER A 1 19 ? 15.162 -6.853 -5.652 1.00 0.57 19 SER A N 10
ATOM 10267 C CA . SER A 1 19 ? 15.850 -8.069 -5.235 1.00 0.59 19 SER A CA 10
ATOM 10268 C C . SER A 1 19 ? 14.896 -9.005 -4.495 1.00 0.52 19 SER A C 10
ATOM 10269 O O . SER A 1 19 ? 13.878 -8.566 -3.959 1.00 0.50 19 SER A O 10
ATOM 10276 N N . PRO A 1 20 ? 15.213 -10.311 -4.457 1.00 0.54 20 PRO A N 10
ATOM 10277 C CA . PRO A 1 20 ? 14.378 -11.308 -3.780 1.00 0.51 20 PRO A CA 10
ATOM 10278 C C . PRO A 1 20 ? 14.108 -10.938 -2.328 1.00 0.53 20 PRO A C 10
ATOM 10279 O O . PRO A 1 20 ? 13.043 -11.242 -1.787 1.00 0.51 20 PRO A O 10
ATOM 10287 N N . ALA A 1 21 ? 15.077 -10.281 -1.697 1.00 0.58 21 ALA A N 10
ATOM 10288 C CA . ALA A 1 21 ? 14.933 -9.860 -0.306 1.00 0.64 21 ALA A CA 10
ATOM 10289 C C . ALA A 1 21 ? 13.593 -9.166 -0.087 1.00 0.62 21 ALA A C 10
ATOM 10290 O O . ALA A 1 21 ? 12.878 -9.454 0.872 1.00 0.65 21 ALA A O 10
ATOM 10297 N N . TYR A 1 22 ? 13.262 -8.247 -0.990 1.00 0.60 22 TYR A N 10
ATOM 10298 C CA . TYR A 1 22 ? 12.005 -7.515 -0.914 1.00 0.61 22 TYR A CA 10
ATOM 10299 C C . TYR A 1 22 ? 10.886 -8.300 -1.592 1.00 0.54 22 TYR A C 10
ATOM 10300 O O . TYR A 1 22 ? 9.812 -8.494 -1.020 1.00 0.57 22 TYR A O 10
ATOM 10317 N N . ARG A 1 23 ? 11.147 -8.749 -2.816 1.00 0.48 23 ARG A N 10
ATOM 10318 C CA . ARG A 1 23 ? 10.168 -9.512 -3.582 1.00 0.44 23 ARG A CA 10
ATOM 10319 C C . ARG A 1 23 ? 9.715 -10.750 -2.814 1.00 0.45 23 ARG A C 10
ATOM 10320 O O . ARG A 1 23 ? 8.535 -10.896 -2.496 1.00 0.45 23 ARG A O 10
ATOM 10338 N N . GLN A 1 24 ? 10.661 -11.638 -2.520 1.00 0.49 24 GLN A N 10
ATOM 10339 C CA . GLN A 1 24 ? 10.361 -12.867 -1.790 1.00 0.55 24 GLN A CA 10
ATOM 10340 C C . GLN A 1 24 ? 9.504 -12.579 -0.560 1.00 0.58 24 GLN A C 10
ATOM 10341 O O . GLN A 1 24 ? 8.679 -13.399 -0.159 1.00 0.66 24 GLN A O 10
ATOM 10353 N N . LYS A 1 25 ? 9.708 -11.408 0.036 1.00 0.59 25 LYS A N 10
ATOM 10354 C CA . LYS A 1 25 ? 8.955 -11.010 1.217 1.00 0.68 25 LYS A CA 10
ATOM 10355 C C . LYS A 1 25 ? 7.460 -10.971 0.917 1.00 0.61 25 LYS A C 10
ATOM 10356 O O . LYS A 1 25 ? 6.664 -11.628 1.589 1.00 0.71 25 LYS A O 10
ATOM 10371 N N . LEU A 1 26 ? 7.085 -10.198 -0.097 1.00 0.55 26 LEU A N 10
ATOM 10372 C CA . LEU A 1 26 ? 5.686 -10.072 -0.488 1.00 0.57 26 LEU A CA 10
ATOM 10373 C C . LEU A 1 26 ? 5.107 -11.429 -0.875 1.00 0.60 26 LEU A C 10
ATOM 10374 O O . LEU A 1 26 ? 4.000 -11.783 -0.469 1.00 0.68 26 LEU A O 10
ATOM 10389 N N . LEU A 1 27 ? 5.865 -12.183 -1.666 1.00 0.59 27 LEU A N 10
ATOM 10390 C CA . LEU A 1 27 ? 5.431 -13.500 -2.112 1.00 0.71 27 LEU A CA 10
ATOM 10391 C C . LEU A 1 27 ? 4.987 -14.360 -0.934 1.00 0.82 27 LEU A C 10
ATOM 10392 O O . LEU A 1 27 ? 3.880 -14.899 -0.928 1.00 0.95 27 LEU A O 10
ATOM 10407 N N . SER A 1 28 ? 5.856 -14.485 0.064 1.00 0.84 28 SER A N 10
ATOM 10408 C CA . SER A 1 28 ? 5.554 -15.283 1.246 1.00 0.98 28 SER A CA 10
ATOM 10409 C C . SER A 1 28 ? 4.190 -14.914 1.824 1.00 0.89 28 SER A C 10
ATOM 10410 O O . SER A 1 28 ? 3.514 -15.751 2.421 1.00 0.99 28 SER A O 10
ATOM 10417 N N . LEU A 1 29 ? 3.793 -13.658 1.644 1.00 0.78 29 LEU A N 10
ATOM 10418 C CA . LEU A 1 29 ? 2.510 -13.186 2.150 1.00 0.78 29 LEU A CA 10
ATOM 10419 C C . LEU A 1 29 ? 1.417 -13.339 1.094 1.00 0.74 29 LEU A C 10
ATOM 10420 O O . LEU A 1 29 ? 0.237 -13.453 1.423 1.00 0.82 29 LEU A O 10
ATOM 10435 N N . GLY A 1 30 ? 1.819 -13.343 -0.173 1.00 0.68 30 GLY A N 10
ATOM 10436 C CA . GLY A 1 30 ? 0.862 -13.489 -1.253 1.00 0.73 30 GLY A CA 10
ATOM 10437 C C . GLY A 1 30 ? 0.340 -12.159 -1.762 1.00 0.71 30 GLY A C 10
ATOM 10438 O O . GLY A 1 30 ? -0.804 -12.064 -2.209 1.00 0.82 30 GLY A O 10
ATOM 10442 N N . MET A 1 31 ? 1.177 -11.128 -1.696 1.00 0.63 31 MET A N 10
ATOM 10443 C CA . MET A 1 31 ? 0.790 -9.800 -2.160 1.00 0.66 31 MET A CA 10
ATOM 10444 C C . MET A 1 31 ? 1.552 -9.431 -3.428 1.00 0.56 31 MET A C 10
ATOM 10445 O O . MET A 1 31 ? 2.615 -8.813 -3.368 1.00 0.54 31 MET A O 10
ATOM 10457 N N . LEU A 1 32 ? 1.004 -9.819 -4.575 1.00 0.56 32 LEU A N 10
ATOM 10458 C CA . LEU A 1 32 ? 1.634 -9.530 -5.857 1.00 0.49 32 LEU A CA 10
ATOM 10459 C C . LEU A 1 32 ? 1.209 -8.157 -6.371 1.00 0.44 32 LEU A C 10
ATOM 10460 O O . LEU A 1 32 ? 0.201 -7.607 -5.928 1.00 0.45 32 LEU A O 10
ATOM 10475 N N . PRO A 1 33 ? 1.975 -7.585 -7.315 1.00 0.41 33 PRO A N 10
ATOM 10476 C CA . PRO A 1 33 ? 1.669 -6.274 -7.888 1.00 0.40 33 PRO A CA 10
ATOM 10477 C C . PRO A 1 33 ? 0.208 -6.155 -8.303 1.00 0.38 33 PRO A C 10
ATOM 10478 O O . PRO A 1 33 ? -0.252 -6.860 -9.201 1.00 0.51 33 PRO A O 10
ATOM 10486 N N . GLY A 1 34 ? -0.517 -5.265 -7.638 1.00 0.34 34 GLY A N 10
ATOM 10487 C CA . GLY A 1 34 ? -1.920 -5.071 -7.947 1.00 0.33 34 GLY A CA 10
ATOM 10488 C C . GLY A 1 34 ? -2.821 -5.483 -6.800 1.00 0.31 34 GLY A C 10
ATOM 10489 O O . GLY A 1 34 ? -3.965 -5.887 -7.013 1.00 0.40 34 GLY A O 10
ATOM 10493 N N . SER A 1 35 ? -2.306 -5.382 -5.579 1.00 0.28 35 SER A N 10
ATOM 10494 C CA . SER A 1 35 ? -3.072 -5.747 -4.394 1.00 0.28 35 SER A CA 10
ATOM 10495 C C . SER A 1 35 ? -3.717 -4.515 -3.771 1.00 0.28 35 SER A C 10
ATOM 10496 O O . SER A 1 35 ? -3.325 -3.386 -4.064 1.00 0.37 35 SER A O 10
ATOM 10503 N N . SER A 1 36 ? -4.705 -4.736 -2.911 1.00 0.25 36 SER A N 10
ATOM 10504 C CA . SER A 1 36 ? -5.404 -3.638 -2.252 1.00 0.25 36 SER A CA 10
ATOM 10505 C C . SER A 1 36 ? -5.078 -3.597 -0.764 1.00 0.23 36 SER A C 10
ATOM 10506 O O . SER A 1 36 ? -4.892 -4.634 -0.130 1.00 0.28 36 SER A O 10
ATOM 10513 N N . PHE A 1 37 ? -5.011 -2.389 -0.212 1.00 0.22 37 PHE A N 10
ATOM 10514 C CA . PHE A 1 37 ? -4.709 -2.211 1.203 1.00 0.23 37 PHE A CA 10
ATOM 10515 C C . PHE A 1 37 ? -5.202 -0.854 1.697 1.00 0.23 37 PHE A C 10
ATOM 10516 O O . PHE A 1 37 ? -5.607 -0.003 0.906 1.00 0.33 37 PHE A O 10
ATOM 10532 N N . HIS A 1 38 ? -5.162 -0.660 3.013 1.00 0.21 38 HIS A N 10
ATOM 10533 C CA . HIS A 1 38 ? -5.602 0.593 3.615 1.00 0.24 38 HIS A CA 10
ATOM 10534 C C . HIS A 1 38 ? -4.471 1.248 4.402 1.00 0.24 38 HIS A C 10
ATOM 10535 O O . HIS A 1 38 ? -3.602 0.564 4.943 1.00 0.40 38 HIS A O 10
ATOM 10549 N N . VAL A 1 39 ? -4.491 2.576 4.463 1.00 0.27 39 VAL A N 10
ATOM 10550 C CA . VAL A 1 39 ? -3.468 3.325 5.183 1.00 0.27 39 VAL A CA 10
ATOM 10551 C C . VAL A 1 39 ? -3.774 3.375 6.676 1.00 0.28 39 VAL A C 10
ATOM 10552 O O . VAL A 1 39 ? -4.901 3.668 7.078 1.00 0.40 39 VAL A O 10
ATOM 10565 N N . VAL A 1 40 ? -2.766 3.088 7.494 1.00 0.24 40 VAL A N 10
ATOM 10566 C CA . VAL A 1 40 ? -2.935 3.099 8.941 1.00 0.34 40 VAL A CA 10
ATOM 10567 C C . VAL A 1 40 ? -2.449 4.412 9.552 1.00 0.37 40 VAL A C 10
ATOM 10568 O O . VAL A 1 40 ? -3.007 4.886 10.541 1.00 0.54 40 VAL A O 10
ATOM 10581 N N . ARG A 1 41 ? -1.410 4.995 8.958 1.00 0.27 41 ARG A N 10
ATOM 10582 C CA . ARG A 1 41 ? -0.857 6.250 9.459 1.00 0.31 41 ARG A CA 10
ATOM 10583 C C . ARG A 1 41 ? 0.378 6.666 8.664 1.00 0.31 41 ARG A C 10
ATOM 10584 O O . ARG A 1 41 ? 1.297 5.872 8.462 1.00 0.40 41 ARG A O 10
ATOM 10602 N N . VAL A 1 42 ? 0.399 7.922 8.225 1.00 0.33 42 VAL A N 10
ATOM 10603 C CA . VAL A 1 42 ? 1.522 8.446 7.455 1.00 0.39 42 VAL A CA 10
ATOM 10604 C C . VAL A 1 42 ? 1.856 9.874 7.876 1.00 0.43 42 VAL A C 10
ATOM 10605 O O . VAL A 1 42 ? 1.020 10.577 8.445 1.00 0.49 42 VAL A O 10
ATOM 10618 N N . ALA A 1 43 ? 3.085 10.298 7.592 1.00 0.47 43 ALA A N 10
ATOM 10619 C CA . ALA A 1 43 ? 3.525 11.645 7.937 1.00 0.55 43 ALA A CA 10
ATOM 10620 C C . ALA A 1 43 ? 3.809 12.464 6.678 1.00 0.69 43 ALA A C 10
ATOM 10621 O O . ALA A 1 43 ? 4.459 11.982 5.752 1.00 0.81 43 ALA A O 10
ATOM 10628 N N . PRO A 1 44 ? 3.326 13.720 6.625 1.00 0.83 44 PRO A N 10
ATOM 10629 C CA . PRO A 1 44 ? 3.535 14.596 5.466 1.00 1.00 44 PRO A CA 10
ATOM 10630 C C . PRO A 1 44 ? 5.013 14.817 5.161 1.00 0.98 44 PRO A C 10
ATOM 10631 O O . PRO A 1 44 ? 5.386 15.092 4.020 1.00 1.15 44 PRO A O 10
ATOM 10639 N N . LEU A 1 45 ? 5.852 14.698 6.184 1.00 0.85 45 LEU A N 10
ATOM 10640 C CA . LEU A 1 45 ? 7.289 14.892 6.021 1.00 0.90 45 LEU A CA 10
ATOM 10641 C C . LEU A 1 45 ? 7.992 13.574 5.702 1.00 0.91 45 LEU A C 10
ATOM 10642 O O . LEU A 1 45 ? 8.532 13.398 4.610 1.00 1.23 45 LEU A O 10
ATOM 10657 N N . GLY A 1 46 ? 7.982 12.651 6.661 1.00 0.72 46 GLY A N 10
ATOM 10658 C CA . GLY A 1 46 ? 8.629 11.367 6.464 1.00 0.72 46 GLY A CA 10
ATOM 10659 C C . GLY A 1 46 ? 8.625 10.520 7.723 1.00 0.66 46 GLY A C 10
ATOM 10660 O O . GLY A 1 46 ? 9.362 10.800 8.668 1.00 0.77 46 GLY A O 10
ATOM 10664 N N . ASP A 1 47 ? 7.795 9.485 7.734 1.00 0.53 47 ASP A N 10
ATOM 10665 C CA . ASP A 1 47 ? 7.690 8.599 8.890 1.00 0.49 47 ASP A CA 10
ATOM 10666 C C . ASP A 1 47 ? 7.352 7.175 8.460 1.00 0.46 47 ASP A C 10
ATOM 10667 O O . ASP A 1 47 ? 7.082 6.922 7.286 1.00 0.46 47 ASP A O 10
ATOM 10675 N N . PRO A 1 48 ? 7.362 6.221 9.410 1.00 0.47 48 PRO A N 10
ATOM 10676 C CA . PRO A 1 48 ? 7.049 4.826 9.131 1.00 0.47 48 PRO A CA 10
ATOM 10677 C C . PRO A 1 48 ? 5.549 4.579 9.137 1.00 0.37 48 PRO A C 10
ATOM 10678 O O . PRO A 1 48 ? 4.871 4.802 10.140 1.00 0.38 48 PRO A O 10
ATOM 10686 N N . VAL A 1 49 ? 5.040 4.116 8.005 1.00 0.32 49 VAL A N 10
ATOM 10687 C CA . VAL A 1 49 ? 3.618 3.853 7.852 1.00 0.26 49 VAL A CA 10
ATOM 10688 C C . VAL A 1 49 ? 3.331 2.354 7.850 1.00 0.28 49 VAL A C 10
ATOM 10689 O O . VAL A 1 49 ? 4.199 1.540 7.533 1.00 0.39 49 VAL A O 10
ATOM 10702 N N . HIS A 1 50 ? 2.101 2.005 8.210 1.00 0.29 50 HIS A N 10
ATOM 10703 C CA . HIS A 1 50 ? 1.680 0.612 8.253 1.00 0.31 50 HIS A CA 10
ATOM 10704 C C . HIS A 1 50 ? 0.497 0.382 7.319 1.00 0.29 50 HIS A C 10
ATOM 10705 O O . HIS A 1 50 ? -0.455 1.164 7.303 1.00 0.31 50 HIS A O 10
ATOM 10719 N N . ILE A 1 51 ? 0.565 -0.690 6.541 1.00 0.32 51 ILE A N 10
ATOM 10720 C CA . ILE A 1 51 ? -0.500 -1.023 5.606 1.00 0.32 51 ILE A CA 10
ATOM 10721 C C . ILE A 1 51 ? -1.385 -2.131 6.162 1.00 0.32 51 ILE A C 10
ATOM 10722 O O . ILE A 1 51 ? -0.893 -3.100 6.739 1.00 0.31 51 ILE A O 10
ATOM 10737 N N . GLU A 1 52 ? -2.692 -1.981 5.987 1.00 0.36 52 GLU A N 10
ATOM 10738 C CA . GLU A 1 52 ? -3.644 -2.969 6.475 1.00 0.39 52 GLU A CA 10
ATOM 10739 C C . GLU A 1 52 ? -4.226 -3.780 5.321 1.00 0.42 52 GLU A C 10
ATOM 10740 O O . GLU A 1 52 ? -5.114 -3.313 4.608 1.00 0.43 52 GLU A O 10
ATOM 10750 N N . THR A 1 53 ? -3.713 -4.992 5.142 1.00 0.52 53 THR A N 10
ATOM 10751 C CA . THR A 1 53 ? -4.181 -5.870 4.077 1.00 0.58 53 THR A CA 10
ATOM 10752 C C . THR A 1 53 ? -5.167 -6.902 4.618 1.00 0.61 53 THR A C 10
ATOM 10753 O O . THR A 1 53 ? -5.616 -6.805 5.761 1.00 0.60 53 THR A O 10
ATOM 10764 N N . ARG A 1 54 ? -5.500 -7.890 3.793 1.00 0.68 54 ARG A N 10
ATOM 10765 C CA . ARG A 1 54 ? -6.437 -8.936 4.189 1.00 0.73 54 ARG A CA 10
ATOM 10766 C C . ARG A 1 54 ? -5.982 -9.645 5.463 1.00 0.67 54 ARG A C 10
ATOM 10767 O O . ARG A 1 54 ? -5.161 -10.560 5.418 1.00 0.69 54 ARG A O 10
ATOM 10785 N N . ARG A 1 55 ? -6.522 -9.210 6.598 1.00 0.66 55 ARG A N 10
ATOM 10786 C CA . ARG A 1 55 ? -6.192 -9.803 7.887 1.00 0.66 55 ARG A CA 10
ATOM 10787 C C . ARG A 1 55 ? -4.688 -9.789 8.144 1.00 0.62 55 ARG A C 10
ATOM 10788 O O . ARG A 1 55 ? -4.173 -10.620 8.893 1.00 0.70 55 ARG A O 10
ATOM 10806 N N . VAL A 1 56 ? -3.988 -8.841 7.530 1.00 0.58 56 VAL A N 10
ATOM 10807 C CA . VAL A 1 56 ? -2.545 -8.733 7.704 1.00 0.57 56 VAL A CA 10
ATOM 10808 C C . VAL A 1 56 ? -2.083 -7.282 7.606 1.00 0.49 56 VAL A C 10
ATOM 10809 O O . VAL A 1 56 ? -2.193 -6.656 6.552 1.00 0.50 56 VAL A O 10
ATOM 10822 N N . SER A 1 57 ? -1.568 -6.751 8.711 1.00 0.48 57 SER A N 10
ATOM 10823 C CA . SER A 1 57 ? -1.086 -5.375 8.744 1.00 0.43 57 SER A CA 10
ATOM 10824 C C . SER A 1 57 ? 0.437 -5.334 8.690 1.00 0.42 57 SER A C 10
ATOM 10825 O O . SER A 1 57 ? 1.114 -5.678 9.659 1.00 0.46 57 SER A O 10
ATOM 10832 N N . LEU A 1 58 ? 0.973 -4.911 7.549 1.00 0.38 58 LEU A N 10
ATOM 10833 C CA . LEU A 1 58 ? 2.417 -4.827 7.367 1.00 0.40 58 LEU A CA 10
ATOM 10834 C C . LEU A 1 58 ? 2.926 -3.423 7.675 1.00 0.37 58 LEU A C 10
ATOM 10835 O O . LEU A 1 58 ? 2.140 -2.511 7.933 1.00 0.38 58 LEU A O 10
ATOM 10850 N N . VAL A 1 59 ? 4.244 -3.255 7.647 1.00 0.41 59 VAL A N 10
ATOM 10851 C CA . VAL A 1 59 ? 4.854 -1.962 7.929 1.00 0.40 59 VAL A CA 10
ATOM 10852 C C . VAL A 1 59 ? 5.785 -1.533 6.798 1.00 0.40 59 VAL A C 10
ATOM 10853 O O . VAL A 1 59 ? 6.630 -2.305 6.346 1.00 0.47 59 VAL A O 10
ATOM 10866 N N . LEU A 1 60 ? 5.624 -0.292 6.346 1.00 0.39 60 LEU A N 10
ATOM 10867 C CA . LEU A 1 60 ? 6.449 0.242 5.270 1.00 0.40 60 LEU A CA 10
ATOM 10868 C C . LEU A 1 60 ? 7.147 1.527 5.709 1.00 0.38 60 LEU A C 10
ATOM 10869 O O . LEU A 1 60 ? 6.781 2.129 6.719 1.00 0.48 60 LEU A O 10
ATOM 10884 N N . ARG A 1 61 ? 8.151 1.942 4.945 1.00 0.51 61 ARG A N 10
ATOM 10885 C CA . ARG A 1 61 ? 8.898 3.154 5.259 1.00 0.58 61 ARG A CA 10
ATOM 10886 C C . ARG A 1 61 ? 9.346 3.867 3.987 1.00 0.54 61 ARG A C 10
ATOM 10887 O O . ARG A 1 61 ? 9.376 3.274 2.908 1.00 0.59 61 ARG A O 10
ATOM 10905 N N . LYS A 1 62 ? 9.703 5.139 4.126 1.00 0.69 62 LYS A N 10
ATOM 10906 C CA . LYS A 1 62 ? 10.141 5.944 2.991 1.00 0.74 62 LYS A CA 10
ATOM 10907 C C . LYS A 1 62 ? 11.262 5.257 2.216 1.00 0.68 62 LYS A C 10
ATOM 10908 O O . LYS A 1 62 ? 11.482 5.550 1.041 1.00 0.76 62 LYS A O 10
ATOM 10923 N N . LYS A 1 63 ? 11.970 4.345 2.873 1.00 0.64 63 LYS A N 10
ATOM 10924 C CA . LYS A 1 63 ? 13.062 3.628 2.226 1.00 0.71 63 LYS A CA 10
ATOM 10925 C C . LYS A 1 63 ? 12.523 2.487 1.371 1.00 0.63 63 LYS A C 10
ATOM 10926 O O . LYS A 1 63 ? 13.086 2.160 0.326 1.00 0.73 63 LYS A O 10
ATOM 10941 N N . ASP A 1 64 ? 11.428 1.882 1.823 1.00 0.54 64 ASP A N 10
ATOM 10942 C CA . ASP A 1 64 ? 10.806 0.784 1.094 1.00 0.54 64 ASP A CA 10
ATOM 10943 C C . ASP A 1 64 ? 9.907 1.311 -0.020 1.00 0.46 64 ASP A C 10
ATOM 10944 O O . ASP A 1 64 ? 9.908 0.785 -1.133 1.00 0.56 64 ASP A O 10
ATOM 10952 N N . LEU A 1 65 ? 9.140 2.353 0.286 1.00 0.39 65 LEU A N 10
ATOM 10953 C CA . LEU A 1 65 ? 8.237 2.950 -0.694 1.00 0.41 65 LEU A CA 10
ATOM 10954 C C . LEU A 1 65 ? 9.009 3.474 -1.901 1.00 0.45 65 LEU A C 10
ATOM 10955 O O . LEU A 1 65 ? 8.457 3.599 -2.994 1.00 0.52 65 LEU A O 10
ATOM 10970 N N . ALA A 1 66 ? 10.286 3.777 -1.697 1.00 0.46 66 ALA A N 10
ATOM 10971 C CA . ALA A 1 66 ? 11.132 4.289 -2.770 1.00 0.52 66 ALA A CA 10
ATOM 10972 C C . ALA A 1 66 ? 11.355 3.238 -3.855 1.00 0.50 66 ALA A C 10
ATOM 10973 O O . ALA A 1 66 ? 11.718 3.570 -4.984 1.00 0.66 66 ALA A O 10
ATOM 10980 N N . LEU A 1 67 ? 11.138 1.972 -3.509 1.00 0.37 67 LEU A N 10
ATOM 10981 C CA . LEU A 1 67 ? 11.322 0.880 -4.461 1.00 0.35 67 LEU A CA 10
ATOM 10982 C C . LEU A 1 67 ? 9.980 0.392 -5.003 1.00 0.31 67 LEU A C 10
ATOM 10983 O O . LEU A 1 67 ? 9.751 0.389 -6.212 1.00 0.30 67 LEU A O 10
ATOM 10998 N N . ILE A 1 68 ? 9.097 -0.022 -4.100 1.00 0.31 68 ILE A N 10
ATOM 10999 C CA . ILE A 1 68 ? 7.780 -0.515 -4.487 1.00 0.30 68 ILE A CA 10
ATOM 11000 C C . ILE A 1 68 ? 6.936 0.594 -5.104 1.00 0.30 68 ILE A C 10
ATOM 11001 O O . ILE A 1 68 ? 7.103 1.770 -4.778 1.00 0.37 68 ILE A O 10
ATOM 11016 N N . GLU A 1 69 ? 6.026 0.213 -5.996 1.00 0.29 69 GLU A N 10
ATOM 11017 C CA . GLU A 1 69 ? 5.156 1.177 -6.658 1.00 0.32 69 GLU A CA 10
ATOM 11018 C C . GLU A 1 69 ? 3.755 1.142 -6.056 1.00 0.31 69 GLU A C 10
ATOM 11019 O O . GLU A 1 69 ? 3.303 0.106 -5.568 1.00 0.37 69 GLU A O 10
ATOM 11029 N N . LEU A 1 70 ? 3.069 2.280 -6.092 1.00 0.32 70 LEU A N 10
ATOM 11030 C CA . LEU A 1 70 ? 1.720 2.376 -5.545 1.00 0.33 70 LEU A CA 10
ATOM 11031 C C . LEU A 1 70 ? 0.764 3.012 -6.550 1.00 0.33 70 LEU A C 10
ATOM 11032 O O . LEU A 1 70 ? 1.133 3.937 -7.275 1.00 0.45 70 LEU A O 10
ATOM 11047 N N . GLU A 1 71 ? -0.465 2.508 -6.587 1.00 0.35 71 GLU A N 10
ATOM 11048 C CA . GLU A 1 71 ? -1.480 3.024 -7.501 1.00 0.38 71 GLU A CA 10
ATOM 11049 C C . GLU A 1 71 ? -2.727 3.461 -6.739 1.00 0.37 71 GLU A C 10
ATOM 11050 O O . GLU A 1 71 ? -3.023 2.940 -5.663 1.00 0.52 71 GLU A O 10
ATOM 11060 N N . ALA A 1 72 ? -3.456 4.416 -7.305 1.00 0.45 72 ALA A N 10
ATOM 11061 C CA . ALA A 1 72 ? -4.673 4.922 -6.678 1.00 0.52 72 ALA A CA 10
ATOM 11062 C C . ALA A 1 72 ? -5.833 3.951 -6.868 1.00 0.44 72 ALA A C 10
ATOM 11063 O O . ALA A 1 72 ? -5.675 2.885 -7.460 1.00 0.53 72 ALA A O 10
ATOM 11070 N N . VAL A 1 73 ? -7.003 4.330 -6.360 1.00 0.58 73 VAL A N 10
ATOM 11071 C CA . VAL A 1 73 ? -8.192 3.496 -6.471 1.00 0.64 73 VAL A CA 10
ATOM 11072 C C . VAL A 1 73 ? -9.031 3.896 -7.677 1.00 0.83 73 VAL A C 10
ATOM 11073 O O . VAL A 1 73 ? -8.723 4.870 -8.366 1.00 0.99 73 VAL A O 10
ATOM 11086 N N . ALA A 1 74 ? -10.094 3.139 -7.931 1.00 0.99 74 ALA A N 10
ATOM 11087 C CA . ALA A 1 74 ? -10.980 3.418 -9.054 1.00 1.25 74 ALA A CA 10
ATOM 11088 C C . ALA A 1 74 ? -12.037 4.449 -8.675 1.00 1.66 74 ALA A C 10
ATOM 11089 O O . ALA A 1 74 ? -12.328 5.365 -9.444 1.00 2.28 74 ALA A O 10
ATOM 11096 N N . GLN A 1 75 ? -12.606 4.293 -7.485 1.00 1.95 75 GLN A N 10
ATOM 11097 C CA . GLN A 1 75 ? -13.631 5.211 -7.003 1.00 2.53 75 GLN A CA 10
ATOM 11098 C C . GLN A 1 75 ? -13.481 5.454 -5.504 1.00 2.88 75 GLN A C 10
ATOM 11099 O O . GLN A 1 75 ? -13.347 4.513 -4.723 1.00 3.14 75 GLN A O 10
ATOM 11111 N N . MET A 1 1 ? 2.091 14.979 2.105 1.00 3.33 1 MET A N 11
ATOM 11112 C CA . MET A 1 1 ? 0.997 15.421 1.201 1.00 2.78 1 MET A CA 11
ATOM 11113 C C . MET A 1 1 ? 0.308 14.224 0.552 1.00 2.08 1 MET A C 11
ATOM 11114 O O . MET A 1 1 ? -0.912 14.083 0.627 1.00 2.36 1 MET A O 11
ATOM 11128 N N . GLN A 1 2 ? 1.098 13.364 -0.086 1.00 1.56 2 GLN A N 11
ATOM 11129 C CA . GLN A 1 2 ? 0.557 12.183 -0.747 1.00 0.99 2 GLN A CA 11
ATOM 11130 C C . GLN A 1 2 ? 0.374 11.040 0.248 1.00 0.83 2 GLN A C 11
ATOM 11131 O O . GLN A 1 2 ? 1.165 10.880 1.177 1.00 1.25 2 GLN A O 11
ATOM 11143 N N . PHE A 1 3 ? -0.677 10.250 0.047 1.00 0.64 3 PHE A N 11
ATOM 11144 C CA . PHE A 1 3 ? -0.965 9.127 0.930 1.00 0.59 3 PHE A CA 11
ATOM 11145 C C . PHE A 1 3 ? -1.124 9.601 2.371 1.00 0.50 3 PHE A C 11
ATOM 11146 O O . PHE A 1 3 ? -0.141 9.779 3.088 1.00 0.55 3 PHE A O 11
ATOM 11162 N N . THR A 1 4 ? -2.370 9.810 2.785 1.00 0.53 4 THR A N 11
ATOM 11163 C CA . THR A 1 4 ? -2.658 10.267 4.139 1.00 0.49 4 THR A CA 11
ATOM 11164 C C . THR A 1 4 ? -3.415 9.211 4.935 1.00 0.45 4 THR A C 11
ATOM 11165 O O . THR A 1 4 ? -4.009 8.299 4.364 1.00 0.45 4 THR A O 11
ATOM 11176 N N . PRO A 1 5 ? -3.402 9.327 6.274 1.00 0.47 5 PRO A N 11
ATOM 11177 C CA . PRO A 1 5 ? -4.089 8.379 7.155 1.00 0.51 5 PRO A CA 11
ATOM 11178 C C . PRO A 1 5 ? -5.535 8.142 6.736 1.00 0.51 5 PRO A C 11
ATOM 11179 O O . PRO A 1 5 ? -6.196 9.038 6.212 1.00 0.65 5 PRO A O 11
ATOM 11187 N N . ASP A 1 6 ? -6.021 6.926 6.969 1.00 0.74 6 ASP A N 11
ATOM 11188 C CA . ASP A 1 6 ? -7.392 6.564 6.628 1.00 0.84 6 ASP A CA 11
ATOM 11189 C C . ASP A 1 6 ? -7.616 6.565 5.116 1.00 0.71 6 ASP A C 11
ATOM 11190 O O . ASP A 1 6 ? -8.755 6.610 4.653 1.00 0.67 6 ASP A O 11
ATOM 11198 N N . SER A 1 7 ? -6.530 6.508 4.350 1.00 0.77 7 SER A N 11
ATOM 11199 C CA . SER A 1 7 ? -6.629 6.496 2.896 1.00 0.72 7 SER A CA 11
ATOM 11200 C C . SER A 1 7 ? -6.512 5.071 2.360 1.00 0.54 7 SER A C 11
ATOM 11201 O O . SER A 1 7 ? -6.233 4.138 3.111 1.00 0.67 7 SER A O 11
ATOM 11208 N N . ALA A 1 8 ? -6.726 4.914 1.058 1.00 0.47 8 ALA A N 11
ATOM 11209 C CA . ALA A 1 8 ? -6.643 3.602 0.426 1.00 0.35 8 ALA A CA 11
ATOM 11210 C C . ALA A 1 8 ? -5.778 3.650 -0.827 1.00 0.31 8 ALA A C 11
ATOM 11211 O O . ALA A 1 8 ? -5.803 4.627 -1.575 1.00 0.38 8 ALA A O 11
ATOM 11218 N N . TRP A 1 9 ? -5.013 2.587 -1.053 1.00 0.30 9 TRP A N 11
ATOM 11219 C CA . TRP A 1 9 ? -4.141 2.505 -2.218 1.00 0.30 9 TRP A CA 11
ATOM 11220 C C . TRP A 1 9 ? -3.887 1.050 -2.600 1.00 0.32 9 TRP A C 11
ATOM 11221 O O . TRP A 1 9 ? -4.112 0.142 -1.802 1.00 0.39 9 TRP A O 11
ATOM 11241 N N . LYS A 1 10 ? -3.414 0.837 -3.823 1.00 0.34 10 LYS A N 11
ATOM 11242 C CA . LYS A 1 10 ? -3.127 -0.507 -4.308 1.00 0.37 10 LYS A CA 11
ATOM 11243 C C . LYS A 1 10 ? -1.623 -0.757 -4.364 1.00 0.34 10 LYS A C 11
ATOM 11244 O O . LYS A 1 10 ? -0.854 0.112 -4.774 1.00 0.34 10 LYS A O 11
ATOM 11259 N N . ILE A 1 11 ? -1.210 -1.949 -3.943 1.00 0.36 11 ILE A N 11
ATOM 11260 C CA . ILE A 1 11 ? 0.200 -2.316 -3.943 1.00 0.36 11 ILE A CA 11
ATOM 11261 C C . ILE A 1 11 ? 0.670 -2.685 -5.348 1.00 0.32 11 ILE A C 11
ATOM 11262 O O . ILE A 1 11 ? 0.067 -3.525 -6.015 1.00 0.38 11 ILE A O 11
ATOM 11277 N N . THR A 1 12 ? 1.751 -2.050 -5.788 1.00 0.28 12 THR A N 11
ATOM 11278 C CA . THR A 1 12 ? 2.311 -2.309 -7.109 1.00 0.27 12 THR A CA 11
ATOM 11279 C C . THR A 1 12 ? 3.830 -2.424 -7.034 1.00 0.27 12 THR A C 11
ATOM 11280 O O . THR A 1 12 ? 4.554 -1.814 -7.820 1.00 0.30 12 THR A O 11
ATOM 11291 N N . GLY A 1 13 ? 4.304 -3.217 -6.076 1.00 0.29 13 GLY A N 11
ATOM 11292 C CA . GLY A 1 13 ? 5.730 -3.409 -5.895 1.00 0.33 13 GLY A CA 11
ATOM 11293 C C . GLY A 1 13 ? 6.462 -3.683 -7.195 1.00 0.37 13 GLY A C 11
ATOM 11294 O O . GLY A 1 13 ? 6.563 -4.831 -7.627 1.00 0.45 13 GLY A O 11
ATOM 11298 N N . PHE A 1 14 ? 6.970 -2.626 -7.817 1.00 0.34 14 PHE A N 11
ATOM 11299 C CA . PHE A 1 14 ? 7.700 -2.755 -9.072 1.00 0.41 14 PHE A CA 11
ATOM 11300 C C . PHE A 1 14 ? 8.800 -1.704 -9.165 1.00 0.39 14 PHE A C 11
ATOM 11301 O O . PHE A 1 14 ? 8.556 -0.570 -9.576 1.00 0.43 14 PHE A O 11
ATOM 11317 N N . SER A 1 15 ? 10.010 -2.085 -8.773 1.00 0.40 15 SER A N 11
ATOM 11318 C CA . SER A 1 15 ? 11.146 -1.173 -8.811 1.00 0.41 15 SER A CA 11
ATOM 11319 C C . SER A 1 15 ? 11.988 -1.406 -10.058 1.00 0.43 15 SER A C 11
ATOM 11320 O O . SER A 1 15 ? 11.666 -2.256 -10.889 1.00 0.48 15 SER A O 11
ATOM 11327 N N . ARG A 1 16 ? 13.068 -0.644 -10.183 1.00 0.57 16 ARG A N 11
ATOM 11328 C CA . ARG A 1 16 ? 13.961 -0.764 -11.327 1.00 0.61 16 ARG A CA 11
ATOM 11329 C C . ARG A 1 16 ? 14.895 -1.962 -11.169 1.00 0.59 16 ARG A C 11
ATOM 11330 O O . ARG A 1 16 ? 15.435 -2.471 -12.151 1.00 0.63 16 ARG A O 11
ATOM 11348 N N . ASP A 1 17 ? 15.082 -2.409 -9.930 1.00 0.58 17 ASP A N 11
ATOM 11349 C CA . ASP A 1 17 ? 15.955 -3.544 -9.654 1.00 0.63 17 ASP A CA 11
ATOM 11350 C C . ASP A 1 17 ? 15.622 -4.181 -8.307 1.00 0.57 17 ASP A C 11
ATOM 11351 O O . ASP A 1 17 ? 16.513 -4.631 -7.585 1.00 0.62 17 ASP A O 11
ATOM 11359 N N . ILE A 1 18 ? 14.334 -4.227 -7.974 1.00 0.51 18 ILE A N 11
ATOM 11360 C CA . ILE A 1 18 ? 13.884 -4.810 -6.713 1.00 0.50 18 ILE A CA 11
ATOM 11361 C C . ILE A 1 18 ? 14.572 -6.147 -6.440 1.00 0.50 18 ILE A C 11
ATOM 11362 O O . ILE A 1 18 ? 14.550 -7.052 -7.275 1.00 0.57 18 ILE A O 11
ATOM 11377 N N . SER A 1 19 ? 15.185 -6.259 -5.264 1.00 0.57 19 SER A N 11
ATOM 11378 C CA . SER A 1 19 ? 15.883 -7.481 -4.872 1.00 0.59 19 SER A CA 11
ATOM 11379 C C . SER A 1 19 ? 14.917 -8.486 -4.249 1.00 0.52 19 SER A C 11
ATOM 11380 O O . SER A 1 19 ? 13.929 -8.101 -3.622 1.00 0.50 19 SER A O 11
ATOM 11387 N N . PRO A 1 20 ? 15.192 -9.791 -4.413 1.00 0.54 20 PRO A N 11
ATOM 11388 C CA . PRO A 1 20 ? 14.348 -10.856 -3.862 1.00 0.51 20 PRO A CA 11
ATOM 11389 C C . PRO A 1 20 ? 14.178 -10.735 -2.352 1.00 0.53 20 PRO A C 11
ATOM 11390 O O . PRO A 1 20 ? 13.145 -11.112 -1.802 1.00 0.51 20 PRO A O 11
ATOM 11398 N N . ALA A 1 21 ? 15.201 -10.208 -1.684 1.00 0.58 21 ALA A N 11
ATOM 11399 C CA . ALA A 1 21 ? 15.156 -10.033 -0.236 1.00 0.64 21 ALA A CA 11
ATOM 11400 C C . ALA A 1 21 ? 13.844 -9.384 0.192 1.00 0.62 21 ALA A C 11
ATOM 11401 O O . ALA A 1 21 ? 13.191 -9.836 1.133 1.00 0.65 21 ALA A O 11
ATOM 11408 N N . TYR A 1 22 ? 13.469 -8.318 -0.506 1.00 0.60 22 TYR A N 11
ATOM 11409 C CA . TYR A 1 22 ? 12.231 -7.606 -0.215 1.00 0.61 22 TYR A CA 11
ATOM 11410 C C . TYR A 1 22 ? 11.051 -8.248 -0.938 1.00 0.54 22 TYR A C 11
ATOM 11411 O O . TYR A 1 22 ? 9.979 -8.430 -0.362 1.00 0.57 22 TYR A O 11
ATOM 11428 N N . ARG A 1 23 ? 11.259 -8.594 -2.207 1.00 0.48 23 ARG A N 11
ATOM 11429 C CA . ARG A 1 23 ? 10.212 -9.214 -3.013 1.00 0.44 23 ARG A CA 11
ATOM 11430 C C . ARG A 1 23 ? 9.766 -10.538 -2.403 1.00 0.45 23 ARG A C 11
ATOM 11431 O O . ARG A 1 23 ? 8.602 -10.704 -2.040 1.00 0.45 23 ARG A O 11
ATOM 11449 N N . GLN A 1 24 ? 10.698 -11.480 -2.294 1.00 0.49 24 GLN A N 11
ATOM 11450 C CA . GLN A 1 24 ? 10.397 -12.791 -1.726 1.00 0.55 24 GLN A CA 11
ATOM 11451 C C . GLN A 1 24 ? 9.649 -12.651 -0.402 1.00 0.58 24 GLN A C 11
ATOM 11452 O O . GLN A 1 24 ? 8.842 -13.507 -0.040 1.00 0.66 24 GLN A O 11
ATOM 11464 N N . LYS A 1 25 ? 9.922 -11.565 0.313 1.00 0.59 25 LYS A N 11
ATOM 11465 C CA . LYS A 1 25 ? 9.274 -11.309 1.590 1.00 0.68 25 LYS A CA 11
ATOM 11466 C C . LYS A 1 25 ? 7.792 -11.001 1.395 1.00 0.61 25 LYS A C 11
ATOM 11467 O O . LYS A 1 25 ? 6.963 -11.333 2.241 1.00 0.71 25 LYS A O 11
ATOM 11482 N N . LEU A 1 26 ? 7.469 -10.362 0.274 1.00 0.55 26 LEU A N 11
ATOM 11483 C CA . LEU A 1 26 ? 6.087 -10.010 -0.032 1.00 0.57 26 LEU A CA 11
ATOM 11484 C C . LEU A 1 26 ? 5.297 -11.241 -0.468 1.00 0.60 26 LEU A C 11
ATOM 11485 O O . LEU A 1 26 ? 4.192 -11.485 0.018 1.00 0.68 26 LEU A O 11
ATOM 11500 N N . LEU A 1 27 ? 5.871 -12.011 -1.387 1.00 0.59 27 LEU A N 11
ATOM 11501 C CA . LEU A 1 27 ? 5.221 -13.216 -1.889 1.00 0.71 27 LEU A CA 11
ATOM 11502 C C . LEU A 1 27 ? 4.730 -14.093 -0.741 1.00 0.82 27 LEU A C 11
ATOM 11503 O O . LEU A 1 27 ? 3.697 -14.753 -0.848 1.00 0.95 27 LEU A O 11
ATOM 11518 N N . SER A 1 28 ? 5.478 -14.093 0.359 1.00 0.84 28 SER A N 11
ATOM 11519 C CA . SER A 1 28 ? 5.117 -14.885 1.528 1.00 0.98 28 SER A CA 11
ATOM 11520 C C . SER A 1 28 ? 3.688 -14.590 1.964 1.00 0.89 28 SER A C 11
ATOM 11521 O O . SER A 1 28 ? 2.982 -15.469 2.459 1.00 0.99 28 SER A O 11
ATOM 11528 N N . LEU A 1 29 ? 3.264 -13.345 1.775 1.00 0.78 29 LEU A N 11
ATOM 11529 C CA . LEU A 1 29 ? 1.916 -12.932 2.147 1.00 0.78 29 LEU A CA 11
ATOM 11530 C C . LEU A 1 29 ? 0.945 -13.140 0.987 1.00 0.74 29 LEU A C 11
ATOM 11531 O O . LEU A 1 29 ? -0.262 -13.262 1.193 1.00 0.82 29 LEU A O 11
ATOM 11546 N N . GLY A 1 30 ? 1.479 -13.180 -0.229 1.00 0.68 30 GLY A N 11
ATOM 11547 C CA . GLY A 1 30 ? 0.644 -13.377 -1.400 1.00 0.73 30 GLY A CA 11
ATOM 11548 C C . GLY A 1 30 ? 0.162 -12.068 -1.996 1.00 0.71 30 GLY A C 11
ATOM 11549 O O . GLY A 1 30 ? -0.857 -12.032 -2.685 1.00 0.82 30 GLY A O 11
ATOM 11553 N N . MET A 1 31 ? 0.897 -10.992 -1.733 1.00 0.63 31 MET A N 11
ATOM 11554 C CA . MET A 1 31 ? 0.536 -9.679 -2.252 1.00 0.66 31 MET A CA 11
ATOM 11555 C C . MET A 1 31 ? 1.392 -9.322 -3.461 1.00 0.56 31 MET A C 11
ATOM 11556 O O . MET A 1 31 ? 2.473 -8.749 -3.322 1.00 0.54 31 MET A O 11
ATOM 11568 N N . LEU A 1 32 ? 0.906 -9.672 -4.647 1.00 0.56 32 LEU A N 11
ATOM 11569 C CA . LEU A 1 32 ? 1.628 -9.387 -5.881 1.00 0.49 32 LEU A CA 11
ATOM 11570 C C . LEU A 1 32 ? 1.187 -8.052 -6.473 1.00 0.44 32 LEU A C 11
ATOM 11571 O O . LEU A 1 32 ? 0.105 -7.554 -6.162 1.00 0.45 32 LEU A O 11
ATOM 11586 N N . PRO A 1 33 ? 2.022 -7.453 -7.337 1.00 0.41 33 PRO A N 11
ATOM 11587 C CA . PRO A 1 33 ? 1.713 -6.175 -7.974 1.00 0.40 33 PRO A CA 11
ATOM 11588 C C . PRO A 1 33 ? 0.268 -6.106 -8.455 1.00 0.38 33 PRO A C 11
ATOM 11589 O O . PRO A 1 33 ? -0.101 -6.746 -9.439 1.00 0.51 33 PRO A O 11
ATOM 11597 N N . GLY A 1 34 ? -0.547 -5.331 -7.748 1.00 0.34 34 GLY A N 11
ATOM 11598 C CA . GLY A 1 34 ? -1.943 -5.194 -8.113 1.00 0.33 34 GLY A CA 11
ATOM 11599 C C . GLY A 1 34 ? -2.879 -5.596 -6.987 1.00 0.31 34 GLY A C 11
ATOM 11600 O O . GLY A 1 34 ? -3.964 -6.122 -7.232 1.00 0.40 34 GLY A O 11
ATOM 11604 N N . SER A 1 35 ? -2.457 -5.347 -5.751 1.00 0.28 35 SER A N 11
ATOM 11605 C CA . SER A 1 35 ? -3.265 -5.686 -4.585 1.00 0.28 35 SER A CA 11
ATOM 11606 C C . SER A 1 35 ? -3.844 -4.429 -3.942 1.00 0.28 35 SER A C 11
ATOM 11607 O O . SER A 1 35 ? -3.492 -3.311 -4.315 1.00 0.37 35 SER A O 11
ATOM 11614 N N . SER A 1 36 ? -4.733 -4.623 -2.974 1.00 0.25 36 SER A N 11
ATOM 11615 C CA . SER A 1 36 ? -5.362 -3.506 -2.279 1.00 0.25 36 SER A CA 11
ATOM 11616 C C . SER A 1 36 ? -4.980 -3.496 -0.801 1.00 0.23 36 SER A C 11
ATOM 11617 O O . SER A 1 36 ? -4.801 -4.550 -0.190 1.00 0.28 36 SER A O 11
ATOM 11624 N N . PHE A 1 37 ? -4.856 -2.300 -0.232 1.00 0.22 37 PHE A N 11
ATOM 11625 C CA . PHE A 1 37 ? -4.496 -2.158 1.173 1.00 0.23 37 PHE A CA 11
ATOM 11626 C C . PHE A 1 37 ? -4.941 -0.805 1.718 1.00 0.23 37 PHE A C 11
ATOM 11627 O O . PHE A 1 37 ? -5.177 0.134 0.957 1.00 0.33 37 PHE A O 11
ATOM 11643 N N . HIS A 1 38 ? -5.054 -0.712 3.039 1.00 0.21 38 HIS A N 11
ATOM 11644 C CA . HIS A 1 38 ? -5.469 0.528 3.687 1.00 0.24 38 HIS A CA 11
ATOM 11645 C C . HIS A 1 38 ? -4.298 1.165 4.432 1.00 0.24 38 HIS A C 11
ATOM 11646 O O . HIS A 1 38 ? -3.386 0.471 4.883 1.00 0.40 38 HIS A O 11
ATOM 11660 N N . VAL A 1 39 ? -4.329 2.489 4.558 1.00 0.27 39 VAL A N 11
ATOM 11661 C CA . VAL A 1 39 ? -3.267 3.215 5.246 1.00 0.27 39 VAL A CA 11
ATOM 11662 C C . VAL A 1 39 ? -3.562 3.343 6.737 1.00 0.28 39 VAL A C 11
ATOM 11663 O O . VAL A 1 39 ? -4.704 3.565 7.139 1.00 0.40 39 VAL A O 11
ATOM 11676 N N . VAL A 1 40 ? -2.522 3.200 7.554 1.00 0.24 40 VAL A N 11
ATOM 11677 C CA . VAL A 1 40 ? -2.668 3.298 9.001 1.00 0.34 40 VAL A CA 11
ATOM 11678 C C . VAL A 1 40 ? -2.160 4.639 9.523 1.00 0.37 40 VAL A C 11
ATOM 11679 O O . VAL A 1 40 ? -2.867 5.343 10.244 1.00 0.54 40 VAL A O 11
ATOM 11692 N N . ARG A 1 41 ? -0.931 4.987 9.156 1.00 0.27 41 ARG A N 11
ATOM 11693 C CA . ARG A 1 41 ? -0.332 6.245 9.592 1.00 0.31 41 ARG A CA 11
ATOM 11694 C C . ARG A 1 41 ? 0.750 6.703 8.620 1.00 0.31 41 ARG A C 11
ATOM 11695 O O . ARG A 1 41 ? 1.653 5.941 8.276 1.00 0.40 41 ARG A O 11
ATOM 11713 N N . VAL A 1 42 ? 0.660 7.957 8.186 1.00 0.33 42 VAL A N 11
ATOM 11714 C CA . VAL A 1 42 ? 1.635 8.510 7.256 1.00 0.39 42 VAL A CA 11
ATOM 11715 C C . VAL A 1 42 ? 1.926 9.975 7.568 1.00 0.43 42 VAL A C 11
ATOM 11716 O O . VAL A 1 42 ? 1.132 10.650 8.223 1.00 0.49 42 VAL A O 11
ATOM 11729 N N . ALA A 1 43 ? 3.069 10.458 7.095 1.00 0.47 43 ALA A N 11
ATOM 11730 C CA . ALA A 1 43 ? 3.469 11.841 7.323 1.00 0.55 43 ALA A CA 11
ATOM 11731 C C . ALA A 1 43 ? 3.862 12.520 6.012 1.00 0.69 43 ALA A C 11
ATOM 11732 O O . ALA A 1 43 ? 4.428 11.886 5.122 1.00 0.81 43 ALA A O 11
ATOM 11739 N N . PRO A 1 44 ? 3.567 13.825 5.879 1.00 0.83 44 PRO A N 11
ATOM 11740 C CA . PRO A 1 44 ? 3.892 14.589 4.669 1.00 1.00 44 PRO A CA 11
ATOM 11741 C C . PRO A 1 44 ? 5.398 14.701 4.436 1.00 0.98 44 PRO A C 11
ATOM 11742 O O . PRO A 1 44 ? 5.840 15.025 3.334 1.00 1.15 44 PRO A O 11
ATOM 11750 N N . LEU A 1 45 ? 6.181 14.430 5.478 1.00 0.85 45 LEU A N 11
ATOM 11751 C CA . LEU A 1 45 ? 7.636 14.498 5.379 1.00 0.90 45 LEU A CA 11
ATOM 11752 C C . LEU A 1 45 ? 8.218 13.153 4.954 1.00 0.91 45 LEU A C 11
ATOM 11753 O O . LEU A 1 45 ? 8.721 13.006 3.840 1.00 1.23 45 LEU A O 11
ATOM 11768 N N . GLY A 1 46 ? 8.143 12.174 5.851 1.00 0.72 46 GLY A N 11
ATOM 11769 C CA . GLY A 1 46 ? 8.667 10.853 5.552 1.00 0.72 46 GLY A CA 11
ATOM 11770 C C . GLY A 1 46 ? 8.853 10.010 6.800 1.00 0.66 46 GLY A C 11
ATOM 11771 O O . GLY A 1 46 ? 9.890 10.085 7.460 1.00 0.77 46 GLY A O 11
ATOM 11775 N N . ASP A 1 47 ? 7.846 9.203 7.122 1.00 0.53 47 ASP A N 11
ATOM 11776 C CA . ASP A 1 47 ? 7.899 8.348 8.303 1.00 0.49 47 ASP A CA 11
ATOM 11777 C C . ASP A 1 47 ? 7.500 6.914 7.951 1.00 0.46 47 ASP A C 11
ATOM 11778 O O . ASP A 1 47 ? 7.160 6.624 6.803 1.00 0.46 47 ASP A O 11
ATOM 11786 N N . PRO A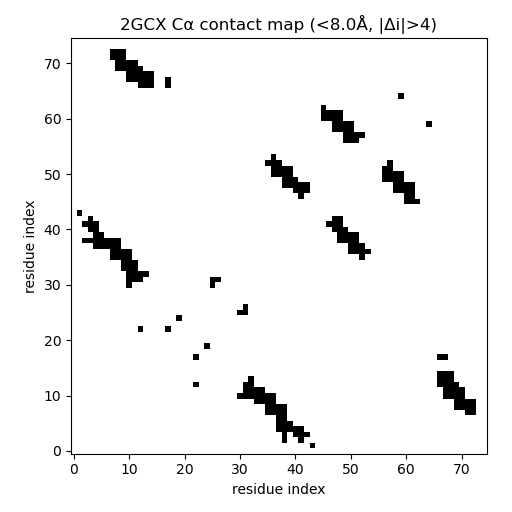 1 48 ? 7.539 5.993 8.930 1.00 0.47 48 PRO A N 11
ATOM 11787 C CA . PRO A 1 48 ? 7.175 4.597 8.720 1.00 0.47 48 PRO A CA 11
ATOM 11788 C C . PRO A 1 48 ? 5.670 4.387 8.837 1.00 0.37 48 PRO A C 11
ATOM 11789 O O . PRO A 1 48 ? 5.076 4.627 9.887 1.00 0.38 48 PRO A O 11
ATOM 11797 N N . VAL A 1 49 ? 5.063 3.936 7.745 1.00 0.32 49 VAL A N 11
ATOM 11798 C CA . VAL A 1 49 ? 3.625 3.705 7.705 1.00 0.26 49 VAL A CA 11
ATOM 11799 C C . VAL A 1 49 ? 3.302 2.210 7.719 1.00 0.28 49 VAL A C 11
ATOM 11800 O O . VAL A 1 49 ? 4.132 1.377 7.357 1.00 0.39 49 VAL A O 11
ATOM 11813 N N . HIS A 1 50 ? 2.083 1.888 8.146 1.00 0.29 50 HIS A N 11
ATOM 11814 C CA . HIS A 1 50 ? 1.631 0.503 8.211 1.00 0.31 50 HIS A CA 11
ATOM 11815 C C . HIS A 1 50 ? 0.442 0.286 7.281 1.00 0.29 50 HIS A C 11
ATOM 11816 O O . HIS A 1 50 ? -0.394 1.174 7.112 1.00 0.31 50 HIS A O 11
ATOM 11830 N N . ILE A 1 51 ? 0.373 -0.898 6.682 1.00 0.32 51 ILE A N 11
ATOM 11831 C CA . ILE A 1 51 ? -0.712 -1.227 5.768 1.00 0.32 51 ILE A CA 11
ATOM 11832 C C . ILE A 1 51 ? -1.587 -2.340 6.329 1.00 0.32 51 ILE A C 11
ATOM 11833 O O . ILE A 1 51 ? -1.084 -3.341 6.842 1.00 0.31 51 ILE A O 11
ATOM 11848 N N . GLU A 1 52 ? -2.898 -2.160 6.230 1.00 0.36 52 GLU A N 11
ATOM 11849 C CA . GLU A 1 52 ? -3.846 -3.151 6.724 1.00 0.39 52 GLU A CA 11
ATOM 11850 C C . GLU A 1 52 ? -4.504 -3.891 5.564 1.00 0.42 52 GLU A C 11
ATOM 11851 O O . GLU A 1 52 ? -5.267 -3.305 4.794 1.00 0.43 52 GLU A O 11
ATOM 11861 N N . THR A 1 53 ? -4.198 -5.179 5.439 1.00 0.52 53 THR A N 11
ATOM 11862 C CA . THR A 1 53 ? -4.758 -5.997 4.370 1.00 0.58 53 THR A CA 11
ATOM 11863 C C . THR A 1 53 ? -5.597 -7.137 4.933 1.00 0.61 53 THR A C 11
ATOM 11864 O O . THR A 1 53 ? -5.824 -7.219 6.141 1.00 0.60 53 THR A O 11
ATOM 11875 N N . ARG A 1 54 ? -6.057 -8.018 4.051 1.00 0.68 54 ARG A N 11
ATOM 11876 C CA . ARG A 1 54 ? -6.875 -9.155 4.455 1.00 0.73 54 ARG A CA 11
ATOM 11877 C C . ARG A 1 54 ? -6.224 -9.927 5.599 1.00 0.67 54 ARG A C 11
ATOM 11878 O O . ARG A 1 54 ? -5.397 -10.812 5.373 1.00 0.69 54 ARG A O 11
ATOM 11896 N N . ARG A 1 55 ? -6.603 -9.585 6.825 1.00 0.66 55 ARG A N 11
ATOM 11897 C CA . ARG A 1 55 ? -6.070 -10.243 8.010 1.00 0.66 55 ARG A CA 11
ATOM 11898 C C . ARG A 1 55 ? -4.546 -10.295 7.985 1.00 0.62 55 ARG A C 11
ATOM 11899 O O . ARG A 1 55 ? -3.942 -11.280 8.411 1.00 0.70 55 ARG A O 11
ATOM 11917 N N . VAL A 1 56 ? -3.927 -9.229 7.489 1.00 0.58 56 VAL A N 11
ATOM 11918 C CA . VAL A 1 56 ? -2.472 -9.155 7.419 1.00 0.57 56 VAL A CA 11
ATOM 11919 C C . VAL A 1 56 ? -1.998 -7.706 7.471 1.00 0.49 56 VAL A C 11
ATOM 11920 O O . VAL A 1 56 ? -2.048 -6.988 6.472 1.00 0.50 56 VAL A O 11
ATOM 11933 N N . SER A 1 57 ? -1.541 -7.282 8.645 1.00 0.48 57 SER A N 11
ATOM 11934 C CA . SER A 1 57 ? -1.059 -5.919 8.829 1.00 0.43 57 SER A CA 11
ATOM 11935 C C . SER A 1 57 ? 0.461 -5.858 8.725 1.00 0.42 57 SER A C 11
ATOM 11936 O O . SER A 1 57 ? 1.172 -6.324 9.616 1.00 0.46 57 SER A O 11
ATOM 11943 N N . LEU A 1 58 ? 0.952 -5.283 7.632 1.00 0.38 58 LEU A N 11
ATOM 11944 C CA . LEU A 1 58 ? 2.388 -5.163 7.414 1.00 0.40 58 LEU A CA 11
ATOM 11945 C C . LEU A 1 58 ? 2.845 -3.717 7.577 1.00 0.37 58 LEU A C 11
ATOM 11946 O O . LEU A 1 58 ? 2.039 -2.788 7.516 1.00 0.38 58 LEU A O 11
ATOM 11961 N N . VAL A 1 59 ? 4.146 -3.533 7.786 1.00 0.41 59 VAL A N 11
ATOM 11962 C CA . VAL A 1 59 ? 4.713 -2.202 7.957 1.00 0.40 59 VAL A CA 11
ATOM 11963 C C . VAL A 1 59 ? 5.659 -1.858 6.809 1.00 0.40 59 VAL A C 11
ATOM 11964 O O . VAL A 1 59 ? 6.409 -2.710 6.334 1.00 0.47 59 VAL A O 11
ATOM 11977 N N . LEU A 1 60 ? 5.618 -0.604 6.369 1.00 0.39 60 LEU A N 11
ATOM 11978 C CA . LEU A 1 60 ? 6.469 -0.151 5.274 1.00 0.40 60 LEU A CA 11
ATOM 11979 C C . LEU A 1 60 ? 7.261 1.091 5.680 1.00 0.38 60 LEU A C 11
ATOM 11980 O O . LEU A 1 60 ? 6.761 1.945 6.413 1.00 0.48 60 LEU A O 11
ATOM 11995 N N . ARG A 1 61 ? 8.498 1.187 5.198 1.00 0.51 61 ARG A N 11
ATOM 11996 C CA . ARG A 1 61 ? 9.358 2.322 5.518 1.00 0.58 61 ARG A CA 11
ATOM 11997 C C . ARG A 1 61 ? 9.529 3.242 4.311 1.00 0.54 61 ARG A C 11
ATOM 11998 O O . ARG A 1 61 ? 9.443 2.801 3.164 1.00 0.59 61 ARG A O 11
ATOM 12016 N N . LYS A 1 62 ? 9.780 4.520 4.582 1.00 0.69 62 LYS A N 11
ATOM 12017 C CA . LYS A 1 62 ? 9.957 5.515 3.526 1.00 0.74 62 LYS A CA 11
ATOM 12018 C C . LYS A 1 62 ? 10.936 5.036 2.457 1.00 0.68 62 LYS A C 11
ATOM 12019 O O . LYS A 1 62 ? 10.792 5.363 1.280 1.00 0.76 62 LYS A O 11
ATOM 12034 N N . LYS A 1 63 ? 11.933 4.260 2.872 1.00 0.64 63 LYS A N 11
ATOM 12035 C CA . LYS A 1 63 ? 12.938 3.750 1.947 1.00 0.71 63 LYS A CA 11
ATOM 12036 C C . LYS A 1 63 ? 12.433 2.510 1.218 1.00 0.63 63 LYS A C 11
ATOM 12037 O O . LYS A 1 63 ? 12.917 2.175 0.137 1.00 0.73 63 LYS A O 11
ATOM 12052 N N . ASP A 1 64 ? 11.460 1.831 1.817 1.00 0.54 64 ASP A N 11
ATOM 12053 C CA . ASP A 1 64 ? 10.892 0.631 1.217 1.00 0.54 64 ASP A CA 11
ATOM 12054 C C . ASP A 1 64 ? 9.860 0.990 0.153 1.00 0.46 64 ASP A C 11
ATOM 12055 O O . ASP A 1 64 ? 9.585 0.199 -0.749 1.00 0.56 64 ASP A O 11
ATOM 12063 N N . LEU A 1 65 ? 9.290 2.188 0.261 1.00 0.39 65 LEU A N 11
ATOM 12064 C CA . LEU A 1 65 ? 8.292 2.642 -0.702 1.00 0.41 65 LEU A CA 11
ATOM 12065 C C . LEU A 1 65 ? 8.955 3.141 -1.980 1.00 0.45 65 LEU A C 11
ATOM 12066 O O . LEU A 1 65 ? 8.374 3.066 -3.062 1.00 0.52 65 LEU A O 11
ATOM 12081 N N . ALA A 1 66 ? 10.175 3.648 -1.851 1.00 0.46 66 ALA A N 11
ATOM 12082 C CA . ALA A 1 66 ? 10.913 4.162 -2.999 1.00 0.52 66 ALA A CA 11
ATOM 12083 C C . ALA A 1 66 ? 11.067 3.092 -4.076 1.00 0.50 66 ALA A C 11
ATOM 12084 O O . ALA A 1 66 ? 11.242 3.406 -5.254 1.00 0.66 66 ALA A O 11
ATOM 12091 N N . LEU A 1 67 ? 11.000 1.830 -3.667 1.00 0.37 67 LEU A N 11
ATOM 12092 C CA . LEU A 1 67 ? 11.131 0.716 -4.599 1.00 0.35 67 LEU A CA 11
ATOM 12093 C C . LEU A 1 67 ? 9.769 0.299 -5.144 1.00 0.31 67 LEU A C 11
ATOM 12094 O O . LEU A 1 67 ? 9.523 0.371 -6.348 1.00 0.30 67 LEU A O 11
ATOM 12109 N N . ILE A 1 68 ? 8.884 -0.135 -4.250 1.00 0.31 68 ILE A N 11
ATOM 12110 C CA . ILE A 1 68 ? 7.549 -0.561 -4.644 1.00 0.30 68 ILE A CA 11
ATOM 12111 C C . ILE A 1 68 ? 6.746 0.612 -5.192 1.00 0.30 68 ILE A C 11
ATOM 12112 O O . ILE A 1 68 ? 6.976 1.762 -4.816 1.00 0.37 68 ILE A O 11
ATOM 12127 N N . GLU A 1 69 ? 5.804 0.320 -6.081 1.00 0.29 69 GLU A N 11
ATOM 12128 C CA . GLU A 1 69 ? 4.978 1.360 -6.683 1.00 0.32 69 GLU A CA 11
ATOM 12129 C C . GLU A 1 69 ? 3.568 1.356 -6.104 1.00 0.31 69 GLU A C 11
ATOM 12130 O O . GLU A 1 69 ? 3.003 0.299 -5.822 1.00 0.37 69 GLU A O 11
ATOM 12140 N N . LEU A 1 70 ? 3.008 2.547 -5.929 1.00 0.32 70 LEU A N 11
ATOM 12141 C CA . LEU A 1 70 ? 1.658 2.689 -5.394 1.00 0.33 70 LEU A CA 11
ATOM 12142 C C . LEU A 1 70 ? 0.704 3.179 -6.478 1.00 0.33 70 LEU A C 11
ATOM 12143 O O . LEU A 1 70 ? 0.943 4.206 -7.113 1.00 0.45 70 LEU A O 11
ATOM 12158 N N . GLU A 1 71 ? -0.381 2.439 -6.684 1.00 0.35 71 GLU A N 11
ATOM 12159 C CA . GLU A 1 71 ? -1.368 2.798 -7.695 1.00 0.38 71 GLU A CA 11
ATOM 12160 C C . GLU A 1 71 ? -2.570 3.481 -7.056 1.00 0.37 71 GLU A C 11
ATOM 12161 O O . GLU A 1 71 ? -3.205 2.931 -6.157 1.00 0.52 71 GLU A O 11
ATOM 12171 N N . ALA A 1 72 ? -2.875 4.682 -7.527 1.00 0.45 72 ALA A N 11
ATOM 12172 C CA . ALA A 1 72 ? -3.999 5.445 -7.005 1.00 0.52 72 ALA A CA 11
ATOM 12173 C C . ALA A 1 72 ? -5.292 4.643 -7.081 1.00 0.44 72 ALA A C 11
ATOM 12174 O O . ALA A 1 72 ? -5.446 3.770 -7.936 1.00 0.53 72 ALA A O 11
ATOM 12181 N N . VAL A 1 73 ? -6.221 4.942 -6.179 1.00 0.58 73 VAL A N 11
ATOM 12182 C CA . VAL A 1 73 ? -7.504 4.251 -6.143 1.00 0.64 73 VAL A CA 11
ATOM 12183 C C . VAL A 1 73 ? -8.514 4.911 -7.074 1.00 0.83 73 VAL A C 11
ATOM 12184 O O . VAL A 1 73 ? -8.219 5.925 -7.709 1.00 0.99 73 VAL A O 11
ATOM 12197 N N . ALA A 1 74 ? -9.706 4.329 -7.152 1.00 0.99 74 ALA A N 11
ATOM 12198 C CA . ALA A 1 74 ? -10.763 4.859 -8.006 1.00 1.25 74 ALA A CA 11
ATOM 12199 C C . ALA A 1 74 ? -11.704 5.764 -7.214 1.00 1.66 74 ALA A C 11
ATOM 12200 O O . ALA A 1 74 ? -11.990 6.889 -7.624 1.00 2.28 74 ALA A O 11
ATOM 12207 N N . GLN A 1 75 ? -12.185 5.263 -6.081 1.00 1.95 75 GLN A N 11
ATOM 12208 C CA . GLN A 1 75 ? -13.096 6.024 -5.232 1.00 2.53 75 GLN A CA 11
ATOM 12209 C C . GLN A 1 75 ? -12.350 6.644 -4.053 1.00 2.88 75 GLN A C 11
ATOM 12210 O O . GLN A 1 75 ? -11.395 6.065 -3.537 1.00 3.14 75 GLN A O 11
ATOM 12222 N N . MET A 1 1 ? 1.961 10.329 -5.794 1.00 3.33 1 MET A N 12
ATOM 12223 C CA . MET A 1 1 ? 2.781 11.372 -5.125 1.00 2.78 1 MET A CA 12
ATOM 12224 C C . MET A 1 1 ? 2.746 11.205 -3.610 1.00 2.08 1 MET A C 12
ATOM 12225 O O . MET A 1 1 ? 3.728 10.789 -2.998 1.00 2.36 1 MET A O 12
ATOM 12239 N N . GLN A 1 2 ? 1.605 11.531 -3.012 1.00 1.56 2 GLN A N 12
ATOM 12240 C CA . GLN A 1 2 ? 1.440 11.417 -1.567 1.00 0.99 2 GLN A CA 12
ATOM 12241 C C . GLN A 1 2 ? 0.130 10.717 -1.224 1.00 0.83 2 GLN A C 12
ATOM 12242 O O . GLN A 1 2 ? -0.900 10.959 -1.855 1.00 1.25 2 GLN A O 12
ATOM 12254 N N . PHE A 1 3 ? 0.174 9.846 -0.221 1.00 0.64 3 PHE A N 12
ATOM 12255 C CA . PHE A 1 3 ? -1.010 9.110 0.204 1.00 0.59 3 PHE A CA 12
ATOM 12256 C C . PHE A 1 3 ? -1.322 9.379 1.673 1.00 0.50 3 PHE A C 12
ATOM 12257 O O . PHE A 1 3 ? -0.565 8.986 2.560 1.00 0.55 3 PHE A O 12
ATOM 12273 N N . THR A 1 4 ? -2.440 10.053 1.923 1.00 0.53 4 THR A N 12
ATOM 12274 C CA . THR A 1 4 ? -2.849 10.374 3.286 1.00 0.49 4 THR A CA 12
ATOM 12275 C C . THR A 1 4 ? -3.539 9.186 3.949 1.00 0.45 4 THR A C 12
ATOM 12276 O O . THR A 1 4 ? -4.125 8.342 3.270 1.00 0.45 4 THR A O 12
ATOM 12287 N N . PRO A 1 5 ? -3.474 9.105 5.289 1.00 0.47 5 PRO A N 12
ATOM 12288 C CA . PRO A 1 5 ? -4.102 8.017 6.042 1.00 0.51 5 PRO A CA 12
ATOM 12289 C C . PRO A 1 5 ? -5.621 8.138 6.061 1.00 0.51 5 PRO A C 12
ATOM 12290 O O . PRO A 1 5 ? -6.204 8.638 7.023 1.00 0.65 5 PRO A O 12
ATOM 12298 N N . ASP A 1 6 ? -6.257 7.682 4.987 1.00 0.74 6 ASP A N 12
ATOM 12299 C CA . ASP A 1 6 ? -7.711 7.742 4.877 1.00 0.84 6 ASP A CA 12
ATOM 12300 C C . ASP A 1 6 ? -8.188 7.079 3.589 1.00 0.71 6 ASP A C 12
ATOM 12301 O O . ASP A 1 6 ? -9.177 6.345 3.586 1.00 0.67 6 ASP A O 12
ATOM 12309 N N . SER A 1 7 ? -7.479 7.344 2.496 1.00 0.77 7 SER A N 12
ATOM 12310 C CA . SER A 1 7 ? -7.828 6.774 1.201 1.00 0.72 7 SER A CA 12
ATOM 12311 C C . SER A 1 7 ? -7.119 5.439 0.985 1.00 0.54 7 SER A C 12
ATOM 12312 O O . SER A 1 7 ? -6.063 5.187 1.564 1.00 0.67 7 SER A O 12
ATOM 12319 N N . ALA A 1 8 ? -7.708 4.590 0.149 1.00 0.47 8 ALA A N 12
ATOM 12320 C CA . ALA A 1 8 ? -7.132 3.282 -0.144 1.00 0.35 8 ALA A CA 12
ATOM 12321 C C . ALA A 1 8 ? -6.124 3.371 -1.284 1.00 0.31 8 ALA A C 12
ATOM 12322 O O . ALA A 1 8 ? -6.015 4.401 -1.948 1.00 0.38 8 ALA A O 12
ATOM 12329 N N . TRP A 1 9 ? -5.387 2.286 -1.504 1.00 0.30 9 TRP A N 12
ATOM 12330 C CA . TRP A 1 9 ? -4.388 2.247 -2.566 1.00 0.30 9 TRP A CA 12
ATOM 12331 C C . TRP A 1 9 ? -4.122 0.812 -3.011 1.00 0.32 9 TRP A C 12
ATOM 12332 O O . TRP A 1 9 ? -4.658 -0.136 -2.438 1.00 0.39 9 TRP A O 12
ATOM 12352 N N . LYS A 1 10 ? -3.291 0.661 -4.039 1.00 0.34 10 LYS A N 12
ATOM 12353 C CA . LYS A 1 10 ? -2.953 -0.659 -4.559 1.00 0.37 10 LYS A CA 12
ATOM 12354 C C . LYS A 1 10 ? -1.444 -0.887 -4.540 1.00 0.34 10 LYS A C 12
ATOM 12355 O O . LYS A 1 10 ? -0.670 -0.022 -4.949 1.00 0.34 10 LYS A O 12
ATOM 12370 N N . ILE A 1 11 ? -1.036 -2.059 -4.062 1.00 0.36 11 ILE A N 12
ATOM 12371 C CA . ILE A 1 11 ? 0.380 -2.403 -3.992 1.00 0.36 11 ILE A CA 12
ATOM 12372 C C . ILE A 1 11 ? 0.895 -2.879 -5.346 1.00 0.32 11 ILE A C 12
ATOM 12373 O O . ILE A 1 11 ? 0.369 -3.833 -5.917 1.00 0.38 11 ILE A O 12
ATOM 12388 N N . THR A 1 12 ? 1.928 -2.211 -5.848 1.00 0.28 12 THR A N 12
ATOM 12389 C CA . THR A 1 12 ? 2.522 -2.569 -7.131 1.00 0.27 12 THR A CA 12
ATOM 12390 C C . THR A 1 12 ? 4.042 -2.606 -7.024 1.00 0.27 12 THR A C 12
ATOM 12391 O O . THR A 1 12 ? 4.750 -1.958 -7.795 1.00 0.30 12 THR A O 12
ATOM 12402 N N . GLY A 1 13 ? 4.537 -3.369 -6.055 1.00 0.29 13 GLY A N 12
ATOM 12403 C CA . GLY A 1 13 ? 5.968 -3.483 -5.850 1.00 0.33 13 GLY A CA 12
ATOM 12404 C C . GLY A 1 13 ? 6.711 -3.887 -7.106 1.00 0.37 13 GLY A C 12
ATOM 12405 O O . GLY A 1 13 ? 6.922 -5.072 -7.358 1.00 0.45 13 GLY A O 12
ATOM 12409 N N . PHE A 1 14 ? 7.111 -2.897 -7.899 1.00 0.34 14 PHE A N 12
ATOM 12410 C CA . PHE A 1 14 ? 7.839 -3.155 -9.134 1.00 0.41 14 PHE A CA 12
ATOM 12411 C C . PHE A 1 14 ? 8.834 -2.037 -9.427 1.00 0.39 14 PHE A C 12
ATOM 12412 O O . PHE A 1 14 ? 8.447 -0.930 -9.799 1.00 0.43 14 PHE A O 12
ATOM 12428 N N . SER A 1 15 ? 10.117 -2.336 -9.253 1.00 0.40 15 SER A N 12
ATOM 12429 C CA . SER A 1 15 ? 11.169 -1.357 -9.500 1.00 0.41 15 SER A CA 12
ATOM 12430 C C . SER A 1 15 ? 11.954 -1.710 -10.759 1.00 0.43 15 SER A C 12
ATOM 12431 O O . SER A 1 15 ? 11.874 -2.833 -11.258 1.00 0.48 15 SER A O 12
ATOM 12438 N N . ARG A 1 16 ? 12.714 -0.745 -11.268 1.00 0.57 16 ARG A N 12
ATOM 12439 C CA . ARG A 1 16 ? 13.514 -0.956 -12.469 1.00 0.61 16 ARG A CA 12
ATOM 12440 C C . ARG A 1 16 ? 14.439 -2.159 -12.305 1.00 0.59 16 ARG A C 12
ATOM 12441 O O . ARG A 1 16 ? 14.876 -2.756 -13.289 1.00 0.63 16 ARG A O 12
ATOM 12459 N N . ASP A 1 17 ? 14.736 -2.511 -11.056 1.00 0.58 17 ASP A N 12
ATOM 12460 C CA . ASP A 1 17 ? 15.607 -3.644 -10.769 1.00 0.63 17 ASP A CA 12
ATOM 12461 C C . ASP A 1 17 ? 15.474 -4.071 -9.310 1.00 0.57 17 ASP A C 12
ATOM 12462 O O . ASP A 1 17 ? 16.467 -4.373 -8.648 1.00 0.62 17 ASP A O 12
ATOM 12470 N N . ILE A 1 18 ? 14.238 -4.104 -8.816 1.00 0.51 18 ILE A N 12
ATOM 12471 C CA . ILE A 1 18 ? 13.967 -4.492 -7.434 1.00 0.50 18 ILE A CA 12
ATOM 12472 C C . ILE A 1 18 ? 14.770 -5.727 -7.030 1.00 0.50 18 ILE A C 12
ATOM 12473 O O . ILE A 1 18 ? 14.836 -6.705 -7.775 1.00 0.57 18 ILE A O 12
ATOM 12488 N N . SER A 1 19 ? 15.380 -5.673 -5.850 1.00 0.57 19 SER A N 12
ATOM 12489 C CA . SER A 1 19 ? 16.178 -6.787 -5.349 1.00 0.59 19 SER A CA 12
ATOM 12490 C C . SER A 1 19 ? 15.297 -7.820 -4.652 1.00 0.52 19 SER A C 12
ATOM 12491 O O . SER A 1 19 ? 14.210 -7.498 -4.174 1.00 0.50 19 SER A O 12
ATOM 12498 N N . PRO A 1 20 ? 15.759 -9.082 -4.585 1.00 0.54 20 PRO A N 12
ATOM 12499 C CA . PRO A 1 20 ? 15.007 -10.167 -3.941 1.00 0.51 20 PRO A CA 12
ATOM 12500 C C . PRO A 1 20 ? 14.777 -9.913 -2.455 1.00 0.53 20 PRO A C 12
ATOM 12501 O O . PRO A 1 20 ? 13.786 -10.367 -1.887 1.00 0.51 20 PRO A O 12
ATOM 12509 N N . ALA A 1 21 ? 15.701 -9.194 -1.827 1.00 0.58 21 ALA A N 12
ATOM 12510 C CA . ALA A 1 21 ? 15.578 -8.879 -0.408 1.00 0.64 21 ALA A CA 12
ATOM 12511 C C . ALA A 1 21 ? 14.218 -8.261 -0.111 1.00 0.62 21 ALA A C 12
ATOM 12512 O O . ALA A 1 21 ? 13.553 -8.629 0.858 1.00 0.65 21 ALA A O 12
ATOM 12519 N N . TYR A 1 22 ? 13.813 -7.318 -0.954 1.00 0.60 22 TYR A N 12
ATOM 12520 C CA . TYR A 1 22 ? 12.530 -6.644 -0.795 1.00 0.61 22 TYR A CA 12
ATOM 12521 C C . TYR A 1 22 ? 11.411 -7.447 -1.452 1.00 0.54 22 TYR A C 12
ATOM 12522 O O . TYR A 1 22 ? 10.319 -7.577 -0.898 1.00 0.57 22 TYR A O 12
ATOM 12539 N N . ARG A 1 23 ? 11.690 -7.979 -2.637 1.00 0.48 23 ARG A N 12
ATOM 12540 C CA . ARG A 1 23 ? 10.710 -8.767 -3.376 1.00 0.44 23 ARG A CA 12
ATOM 12541 C C . ARG A 1 23 ? 10.376 -10.059 -2.635 1.00 0.45 23 ARG A C 12
ATOM 12542 O O . ARG A 1 23 ? 9.229 -10.289 -2.250 1.00 0.45 23 ARG A O 12
ATOM 12560 N N . GLN A 1 24 ? 11.388 -10.899 -2.441 1.00 0.49 24 GLN A N 12
ATOM 12561 C CA . GLN A 1 24 ? 11.207 -12.169 -1.747 1.00 0.55 24 GLN A CA 12
ATOM 12562 C C . GLN A 1 24 ? 10.535 -11.968 -0.392 1.00 0.58 24 GLN A C 12
ATOM 12563 O O . GLN A 1 24 ? 9.924 -12.890 0.149 1.00 0.66 24 GLN A O 12
ATOM 12575 N N . LYS A 1 25 ? 10.650 -10.760 0.150 1.00 0.59 25 LYS A N 12
ATOM 12576 C CA . LYS A 1 25 ? 10.056 -10.442 1.440 1.00 0.68 25 LYS A CA 12
ATOM 12577 C C . LYS A 1 25 ? 8.540 -10.311 1.321 1.00 0.61 25 LYS A C 12
ATOM 12578 O O . LYS A 1 25 ? 7.798 -10.763 2.193 1.00 0.71 25 LYS A O 12
ATOM 12593 N N . LEU A 1 26 ? 8.088 -9.689 0.237 1.00 0.55 26 LEU A N 12
ATOM 12594 C CA . LEU A 1 26 ? 6.661 -9.501 0.002 1.00 0.57 26 LEU A CA 12
ATOM 12595 C C . LEU A 1 26 ? 5.955 -10.843 -0.160 1.00 0.60 26 LEU A C 12
ATOM 12596 O O . LEU A 1 26 ? 4.880 -11.061 0.398 1.00 0.68 26 LEU A O 12
ATOM 12611 N N . LEU A 1 27 ? 6.567 -11.740 -0.926 1.00 0.59 27 LEU A N 12
ATOM 12612 C CA . LEU A 1 27 ? 6.002 -13.060 -1.163 1.00 0.71 27 LEU A CA 12
ATOM 12613 C C . LEU A 1 27 ? 5.616 -13.733 0.151 1.00 0.82 27 LEU A C 12
ATOM 12614 O O . LEU A 1 27 ? 4.735 -14.590 0.185 1.00 0.95 27 LEU A O 12
ATOM 12629 N N . SER A 1 28 ? 6.284 -13.339 1.231 1.00 0.84 28 SER A N 12
ATOM 12630 C CA . SER A 1 28 ? 6.012 -13.907 2.546 1.00 0.98 28 SER A CA 12
ATOM 12631 C C . SER A 1 28 ? 4.529 -13.803 2.891 1.00 0.89 28 SER A C 12
ATOM 12632 O O . SER A 1 28 ? 3.968 -14.693 3.532 1.00 0.99 28 SER A O 12
ATOM 12639 N N . LEU A 1 29 ? 3.899 -12.716 2.459 1.00 0.78 29 LEU A N 12
ATOM 12640 C CA . LEU A 1 29 ? 2.481 -12.499 2.724 1.00 0.78 29 LEU A CA 12
ATOM 12641 C C . LEU A 1 29 ? 1.628 -13.003 1.563 1.00 0.74 29 LEU A C 12
ATOM 12642 O O . LEU A 1 29 ? 0.458 -13.343 1.741 1.00 0.82 29 LEU A O 12
ATOM 12657 N N . GLY A 1 30 ? 2.222 -13.047 0.375 1.00 0.68 30 GLY A N 12
ATOM 12658 C CA . GLY A 1 30 ? 1.504 -13.513 -0.796 1.00 0.73 30 GLY A CA 12
ATOM 12659 C C . GLY A 1 30 ? 0.789 -12.396 -1.531 1.00 0.71 30 GLY A C 12
ATOM 12660 O O . GLY A 1 30 ? -0.093 -12.650 -2.352 1.00 0.82 30 GLY A O 12
ATOM 12664 N N . MET A 1 31 ? 1.168 -11.153 -1.241 1.00 0.63 31 MET A N 12
ATOM 12665 C CA . MET A 1 31 ? 0.554 -10.000 -1.884 1.00 0.66 31 MET A CA 12
ATOM 12666 C C . MET A 1 31 ? 1.290 -9.646 -3.172 1.00 0.56 31 MET A C 12
ATOM 12667 O O . MET A 1 31 ? 2.328 -8.988 -3.146 1.00 0.54 31 MET A O 12
ATOM 12679 N N . LEU A 1 32 ? 0.745 -10.095 -4.297 1.00 0.56 32 LEU A N 12
ATOM 12680 C CA . LEU A 1 32 ? 1.347 -9.826 -5.595 1.00 0.49 32 LEU A CA 12
ATOM 12681 C C . LEU A 1 32 ? 0.929 -8.451 -6.104 1.00 0.44 32 LEU A C 12
ATOM 12682 O O . LEU A 1 32 ? -0.073 -7.896 -5.656 1.00 0.45 32 LEU A O 12
ATOM 12697 N N . PRO A 1 33 ? 1.696 -7.880 -7.048 1.00 0.41 33 PRO A N 12
ATOM 12698 C CA . PRO A 1 33 ? 1.396 -6.566 -7.614 1.00 0.40 33 PRO A CA 12
ATOM 12699 C C . PRO A 1 33 ? -0.090 -6.400 -7.916 1.00 0.38 33 PRO A C 12
ATOM 12700 O O . PRO A 1 33 ? -0.783 -7.370 -8.224 1.00 0.51 33 PRO A O 12
ATOM 12708 N N . GLY A 1 34 ? -0.572 -5.168 -7.828 1.00 0.34 34 GLY A N 12
ATOM 12709 C CA . GLY A 1 34 ? -1.973 -4.901 -8.089 1.00 0.33 34 GLY A CA 12
ATOM 12710 C C . GLY A 1 34 ? -2.862 -5.293 -6.923 1.00 0.31 34 GLY A C 12
ATOM 12711 O O . GLY A 1 34 ? -4.074 -5.445 -7.085 1.00 0.40 34 GLY A O 12
ATOM 12715 N N . SER A 1 35 ? -2.262 -5.456 -5.746 1.00 0.28 35 SER A N 12
ATOM 12716 C CA . SER A 1 35 ? -3.015 -5.833 -4.554 1.00 0.28 35 SER A CA 12
ATOM 12717 C C . SER A 1 35 ? -3.756 -4.626 -3.988 1.00 0.28 35 SER A C 12
ATOM 12718 O O . SER A 1 35 ? -3.582 -3.504 -4.464 1.00 0.37 35 SER A O 12
ATOM 12725 N N . SER A 1 36 ? -4.579 -4.858 -2.971 1.00 0.25 36 SER A N 12
ATOM 12726 C CA . SER A 1 36 ? -5.343 -3.783 -2.349 1.00 0.25 36 SER A CA 12
ATOM 12727 C C . SER A 1 36 ? -5.015 -3.671 -0.863 1.00 0.23 36 SER A C 12
ATOM 12728 O O . SER A 1 36 ? -4.929 -4.678 -0.159 1.00 0.28 36 SER A O 12
ATOM 12735 N N . PHE A 1 37 ? -4.831 -2.441 -0.391 1.00 0.22 37 PHE A N 12
ATOM 12736 C CA . PHE A 1 37 ? -4.515 -2.203 1.013 1.00 0.23 37 PHE A CA 12
ATOM 12737 C C . PHE A 1 37 ? -5.018 -0.833 1.465 1.00 0.23 37 PHE A C 12
ATOM 12738 O O . PHE A 1 37 ? -5.499 -0.038 0.656 1.00 0.33 37 PHE A O 12
ATOM 12754 N N . HIS A 1 38 ? -4.900 -0.565 2.761 1.00 0.21 38 HIS A N 12
ATOM 12755 C CA . HIS A 1 38 ? -5.339 0.705 3.325 1.00 0.24 38 HIS A CA 12
ATOM 12756 C C . HIS A 1 38 ? -4.225 1.349 4.144 1.00 0.24 38 HIS A C 12
ATOM 12757 O O . HIS A 1 38 ? -3.302 0.671 4.596 1.00 0.40 38 HIS A O 12
ATOM 12771 N N . VAL A 1 39 ? -4.319 2.659 4.333 1.00 0.27 39 VAL A N 12
ATOM 12772 C CA . VAL A 1 39 ? -3.320 3.396 5.094 1.00 0.27 39 VAL A CA 12
ATOM 12773 C C . VAL A 1 39 ? -3.743 3.557 6.552 1.00 0.28 39 VAL A C 12
ATOM 12774 O O . VAL A 1 39 ? -4.853 4.004 6.839 1.00 0.40 39 VAL A O 12
ATOM 12787 N N . VAL A 1 40 ? -2.849 3.192 7.464 1.00 0.24 40 VAL A N 12
ATOM 12788 C CA . VAL A 1 40 ? -3.131 3.299 8.891 1.00 0.34 40 VAL A CA 12
ATOM 12789 C C . VAL A 1 40 ? -2.568 4.595 9.465 1.00 0.37 40 VAL A C 12
ATOM 12790 O O . VAL A 1 40 ? -3.193 5.233 10.312 1.00 0.54 40 VAL A O 12
ATOM 12803 N N . ARG A 1 41 ? -1.385 4.979 8.997 1.00 0.27 41 ARG A N 12
ATOM 12804 C CA . ARG A 1 41 ? -0.738 6.200 9.463 1.00 0.31 41 ARG A CA 12
ATOM 12805 C C . ARG A 1 41 ? 0.590 6.423 8.746 1.00 0.31 41 ARG A C 12
ATOM 12806 O O . ARG A 1 41 ? 1.475 5.566 8.778 1.00 0.40 41 ARG A O 12
ATOM 12824 N N . VAL A 1 42 ? 0.722 7.578 8.102 1.00 0.33 42 VAL A N 12
ATOM 12825 C CA . VAL A 1 42 ? 1.942 7.914 7.375 1.00 0.39 42 VAL A CA 12
ATOM 12826 C C . VAL A 1 42 ? 2.266 9.400 7.497 1.00 0.43 42 VAL A C 12
ATOM 12827 O O . VAL A 1 42 ? 1.400 10.209 7.831 1.00 0.49 42 VAL A O 12
ATOM 12840 N N . ALA A 1 43 ? 3.518 9.751 7.228 1.00 0.47 43 ALA A N 12
ATOM 12841 C CA . ALA A 1 43 ? 3.961 11.138 7.305 1.00 0.55 43 ALA A CA 12
ATOM 12842 C C . ALA A 1 43 ? 4.600 11.582 5.991 1.00 0.69 43 ALA A C 12
ATOM 12843 O O . ALA A 1 43 ? 5.125 10.761 5.239 1.00 0.81 43 ALA A O 12
ATOM 12850 N N . PRO A 1 44 ? 4.564 12.894 5.699 1.00 0.83 44 PRO A N 12
ATOM 12851 C CA . PRO A 1 44 ? 5.140 13.444 4.473 1.00 1.00 44 PRO A CA 12
ATOM 12852 C C . PRO A 1 44 ? 6.648 13.666 4.572 1.00 0.98 44 PRO A C 12
ATOM 12853 O O . PRO A 1 44 ? 7.320 13.866 3.562 1.00 1.15 44 PRO A O 12
ATOM 12861 N N . LEU A 1 45 ? 7.177 13.630 5.793 1.00 0.85 45 LEU A N 12
ATOM 12862 C CA . LEU A 1 45 ? 8.606 13.832 6.008 1.00 0.90 45 LEU A CA 12
ATOM 12863 C C . LEU A 1 45 ? 9.382 12.527 5.840 1.00 0.91 45 LEU A C 12
ATOM 12864 O O . LEU A 1 45 ? 10.597 12.541 5.637 1.00 1.23 45 LEU A O 12
ATOM 12879 N N . GLY A 1 46 ? 8.681 11.402 5.924 1.00 0.72 46 GLY A N 12
ATOM 12880 C CA . GLY A 1 46 ? 9.330 10.113 5.780 1.00 0.72 46 GLY A CA 12
ATOM 12881 C C . GLY A 1 46 ? 9.275 9.296 7.055 1.00 0.66 46 GLY A C 12
ATOM 12882 O O . GLY A 1 46 ? 10.183 9.362 7.883 1.00 0.77 46 GLY A O 12
ATOM 12886 N N . ASP A 1 47 ? 8.206 8.524 7.210 1.00 0.53 47 ASP A N 12
ATOM 12887 C CA . ASP A 1 47 ? 8.027 7.692 8.394 1.00 0.49 47 ASP A CA 12
ATOM 12888 C C . ASP A 1 47 ? 7.504 6.310 8.014 1.00 0.46 47 ASP A C 12
ATOM 12889 O O . ASP A 1 47 ? 7.152 6.069 6.860 1.00 0.46 47 ASP A O 12
ATOM 12897 N N . PRO A 1 48 ? 7.449 5.382 8.985 1.00 0.47 48 PRO A N 12
ATOM 12898 C CA . PRO A 1 48 ? 6.966 4.027 8.756 1.00 0.47 48 PRO A CA 12
ATOM 12899 C C . PRO A 1 48 ? 5.450 3.946 8.852 1.00 0.37 48 PRO A C 12
ATOM 12900 O O . PRO A 1 48 ? 4.865 4.188 9.908 1.00 0.38 48 PRO A O 12
ATOM 12908 N N . VAL A 1 49 ? 4.820 3.608 7.733 1.00 0.32 49 VAL A N 12
ATOM 12909 C CA . VAL A 1 49 ? 3.370 3.500 7.666 1.00 0.26 49 VAL A CA 12
ATOM 12910 C C . VAL A 1 49 ? 2.932 2.039 7.601 1.00 0.28 49 VAL A C 12
ATOM 12911 O O . VAL A 1 49 ? 3.537 1.227 6.903 1.00 0.39 49 VAL A O 12
ATOM 12924 N N . HIS A 1 50 ? 1.874 1.716 8.339 1.00 0.29 50 HIS A N 12
ATOM 12925 C CA . HIS A 1 50 ? 1.348 0.358 8.372 1.00 0.31 50 HIS A CA 12
ATOM 12926 C C . HIS A 1 50 ? 0.194 0.198 7.388 1.00 0.29 50 HIS A C 12
ATOM 12927 O O . HIS A 1 50 ? -0.684 1.058 7.299 1.00 0.31 50 HIS A O 12
ATOM 12941 N N . ILE A 1 51 ? 0.202 -0.907 6.650 1.00 0.32 51 ILE A N 12
ATOM 12942 C CA . ILE A 1 51 ? -0.844 -1.183 5.673 1.00 0.32 51 ILE A CA 12
ATOM 12943 C C . ILE A 1 51 ? -1.861 -2.174 6.228 1.00 0.32 51 ILE A C 12
ATOM 12944 O O . ILE A 1 51 ? -1.492 -3.188 6.820 1.00 0.31 51 ILE A O 12
ATOM 12959 N N . GLU A 1 52 ? -3.141 -1.876 6.034 1.00 0.36 52 GLU A N 12
ATOM 12960 C CA . GLU A 1 52 ? -4.207 -2.746 6.518 1.00 0.39 52 GLU A CA 12
ATOM 12961 C C . GLU A 1 52 ? -4.923 -3.430 5.359 1.00 0.42 52 GLU A C 12
ATOM 12962 O O . GLU A 1 52 ? -5.481 -2.769 4.484 1.00 0.43 52 GLU A O 12
ATOM 12972 N N . THR A 1 53 ? -4.899 -4.759 5.361 1.00 0.52 53 THR A N 12
ATOM 12973 C CA . THR A 1 53 ? -5.552 -5.537 4.316 1.00 0.58 53 THR A CA 12
ATOM 12974 C C . THR A 1 53 ? -6.545 -6.524 4.921 1.00 0.61 53 THR A C 12
ATOM 12975 O O . THR A 1 53 ? -6.793 -6.502 6.126 1.00 0.60 53 THR A O 12
ATOM 12986 N N . ARG A 1 54 ? -7.112 -7.384 4.083 1.00 0.68 54 ARG A N 12
ATOM 12987 C CA . ARG A 1 54 ? -8.082 -8.371 4.545 1.00 0.73 54 ARG A CA 12
ATOM 12988 C C . ARG A 1 54 ? -7.563 -9.132 5.761 1.00 0.67 54 ARG A C 12
ATOM 12989 O O . ARG A 1 54 ? -6.878 -10.145 5.630 1.00 0.69 54 ARG A O 12
ATOM 13007 N N . ARG A 1 55 ? -7.893 -8.626 6.944 1.00 0.66 55 ARG A N 12
ATOM 13008 C CA . ARG A 1 55 ? -7.482 -9.252 8.193 1.00 0.66 55 ARG A CA 12
ATOM 13009 C C . ARG A 1 55 ? -5.972 -9.483 8.233 1.00 0.62 55 ARG A C 12
ATOM 13010 O O . ARG A 1 55 ? -5.510 -10.521 8.706 1.00 0.70 55 ARG A O 12
ATOM 13028 N N . VAL A 1 56 ? -5.208 -8.508 7.749 1.00 0.58 56 VAL A N 12
ATOM 13029 C CA . VAL A 1 56 ? -3.755 -8.617 7.741 1.00 0.57 56 VAL A CA 12
ATOM 13030 C C . VAL A 1 56 ? -3.103 -7.239 7.677 1.00 0.49 56 VAL A C 12
ATOM 13031 O O . VAL A 1 56 ? -3.091 -6.595 6.628 1.00 0.50 56 VAL A O 12
ATOM 13044 N N . SER A 1 57 ? -2.558 -6.789 8.803 1.00 0.48 57 SER A N 12
ATOM 13045 C CA . SER A 1 57 ? -1.904 -5.489 8.862 1.00 0.43 57 SER A CA 12
ATOM 13046 C C . SER A 1 57 ? -0.387 -5.644 8.893 1.00 0.42 57 SER A C 12
ATOM 13047 O O . SER A 1 57 ? 0.185 -6.060 9.901 1.00 0.46 57 SER A O 12
ATOM 13054 N N . LEU A 1 58 ? 0.257 -5.308 7.780 1.00 0.38 58 LEU A N 12
ATOM 13055 C CA . LEU A 1 58 ? 1.710 -5.405 7.678 1.00 0.40 58 LEU A CA 12
ATOM 13056 C C . LEU A 1 58 ? 2.355 -4.033 7.858 1.00 0.37 58 LEU A C 12
ATOM 13057 O O . LEU A 1 58 ? 1.699 -3.005 7.695 1.00 0.38 58 LEU A O 12
ATOM 13072 N N . VAL A 1 59 ? 3.641 -4.023 8.192 1.00 0.41 59 VAL A N 12
ATOM 13073 C CA . VAL A 1 59 ? 4.364 -2.773 8.391 1.00 0.40 59 VAL A CA 12
ATOM 13074 C C . VAL A 1 59 ? 5.124 -2.370 7.134 1.00 0.40 59 VAL A C 12
ATOM 13075 O O . VAL A 1 59 ? 5.660 -3.219 6.421 1.00 0.47 59 VAL A O 12
ATOM 13088 N N . LEU A 1 60 ? 5.165 -1.069 6.866 1.00 0.39 60 LEU A N 12
ATOM 13089 C CA . LEU A 1 60 ? 5.862 -0.551 5.693 1.00 0.40 60 LEU A CA 12
ATOM 13090 C C . LEU A 1 60 ? 6.659 0.702 6.045 1.00 0.38 60 LEU A C 12
ATOM 13091 O O . LEU A 1 60 ? 6.210 1.534 6.832 1.00 0.48 60 LEU A O 12
ATOM 13106 N N . ARG A 1 61 ? 7.841 0.828 5.453 1.00 0.51 61 ARG A N 12
ATOM 13107 C CA . ARG A 1 61 ? 8.702 1.975 5.699 1.00 0.58 61 ARG A CA 12
ATOM 13108 C C . ARG A 1 61 ? 8.868 2.803 4.431 1.00 0.54 61 ARG A C 12
ATOM 13109 O O . ARG A 1 61 ? 8.321 2.461 3.382 1.00 0.59 61 ARG A O 12
ATOM 13127 N N . LYS A 1 62 ? 9.626 3.889 4.527 1.00 0.69 62 LYS A N 12
ATOM 13128 C CA . LYS A 1 62 ? 9.839 4.765 3.382 1.00 0.74 62 LYS A CA 12
ATOM 13129 C C . LYS A 1 62 ? 10.819 4.155 2.386 1.00 0.68 62 LYS A C 12
ATOM 13130 O O . LYS A 1 62 ? 10.549 4.115 1.186 1.00 0.76 62 LYS A O 12
ATOM 13145 N N . LYS A 1 63 ? 11.955 3.683 2.883 1.00 0.64 63 LYS A N 12
ATOM 13146 C CA . LYS A 1 63 ? 12.967 3.080 2.023 1.00 0.71 63 LYS A CA 12
ATOM 13147 C C . LYS A 1 63 ? 12.347 2.004 1.140 1.00 0.63 63 LYS A C 12
ATOM 13148 O O . LYS A 1 63 ? 12.756 1.813 -0.005 1.00 0.73 63 LYS A O 12
ATOM 13163 N N . ASP A 1 64 ? 11.358 1.304 1.683 1.00 0.54 64 ASP A N 12
ATOM 13164 C CA . ASP A 1 64 ? 10.671 0.254 0.944 1.00 0.54 64 ASP A CA 12
ATOM 13165 C C . ASP A 1 64 ? 9.592 0.853 0.046 1.00 0.46 64 ASP A C 12
ATOM 13166 O O . ASP A 1 64 ? 9.222 0.268 -0.970 1.00 0.56 64 ASP A O 12
ATOM 13174 N N . LEU A 1 65 ? 9.095 2.028 0.432 1.00 0.39 65 LEU A N 12
ATOM 13175 C CA . LEU A 1 65 ? 8.061 2.714 -0.330 1.00 0.41 65 LEU A CA 12
ATOM 13176 C C . LEU A 1 65 ? 8.639 3.344 -1.594 1.00 0.45 65 LEU A C 12
ATOM 13177 O O . LEU A 1 65 ? 7.928 3.554 -2.576 1.00 0.52 65 LEU A O 12
ATOM 13192 N N . ALA A 1 66 ? 9.932 3.646 -1.562 1.00 0.46 66 ALA A N 12
ATOM 13193 C CA . ALA A 1 66 ? 10.609 4.256 -2.701 1.00 0.52 66 ALA A CA 12
ATOM 13194 C C . ALA A 1 66 ? 10.833 3.240 -3.815 1.00 0.50 66 ALA A C 12
ATOM 13195 O O . ALA A 1 66 ? 10.918 3.602 -4.990 1.00 0.66 66 ALA A O 12
ATOM 13202 N N . LEU A 1 67 ? 10.928 1.970 -3.441 1.00 0.37 67 LEU A N 12
ATOM 13203 C CA . LEU A 1 67 ? 11.147 0.899 -4.407 1.00 0.35 67 LEU A CA 12
ATOM 13204 C C . LEU A 1 67 ? 9.828 0.433 -5.014 1.00 0.31 67 LEU A C 12
ATOM 13205 O O . LEU A 1 67 ? 9.659 0.439 -6.235 1.00 0.30 67 LEU A O 12
ATOM 13220 N N . ILE A 1 68 ? 8.896 0.032 -4.158 1.00 0.31 68 ILE A N 12
ATOM 13221 C CA . ILE A 1 68 ? 7.594 -0.442 -4.612 1.00 0.30 68 ILE A CA 12
ATOM 13222 C C . ILE A 1 68 ? 6.796 0.678 -5.270 1.00 0.30 68 ILE A C 12
ATOM 13223 O O . ILE A 1 68 ? 7.023 1.857 -4.999 1.00 0.37 68 ILE A O 12
ATOM 13238 N N . GLU A 1 69 ? 5.860 0.300 -6.135 1.00 0.29 69 GLU A N 12
ATOM 13239 C CA . GLU A 1 69 ? 5.025 1.270 -6.832 1.00 0.32 69 GLU A CA 12
ATOM 13240 C C . GLU A 1 69 ? 3.600 1.249 -6.286 1.00 0.31 69 GLU A C 12
ATOM 13241 O O . GLU A 1 69 ? 3.023 0.183 -6.073 1.00 0.37 69 GLU A O 12
ATOM 13251 N N . LEU A 1 70 ? 3.039 2.432 -6.061 1.00 0.32 70 LEU A N 12
ATOM 13252 C CA . LEU A 1 70 ? 1.682 2.546 -5.539 1.00 0.33 70 LEU A CA 12
ATOM 13253 C C . LEU A 1 70 ? 0.706 2.972 -6.633 1.00 0.33 70 LEU A C 12
ATOM 13254 O O . LEU A 1 70 ? 1.087 3.642 -7.593 1.00 0.45 70 LEU A O 12
ATOM 13269 N N . GLU A 1 71 ? -0.553 2.578 -6.479 1.00 0.35 71 GLU A N 12
ATOM 13270 C CA . GLU A 1 71 ? -1.588 2.918 -7.448 1.00 0.38 71 GLU A CA 12
ATOM 13271 C C . GLU A 1 71 ? -2.929 3.129 -6.753 1.00 0.37 71 GLU A C 12
ATOM 13272 O O . GLU A 1 71 ? -3.441 2.230 -6.086 1.00 0.52 71 GLU A O 12
ATOM 13282 N N . ALA A 1 72 ? -3.492 4.322 -6.915 1.00 0.45 72 ALA A N 12
ATOM 13283 C CA . ALA A 1 72 ? -4.773 4.651 -6.301 1.00 0.52 72 ALA A CA 12
ATOM 13284 C C . ALA A 1 72 ? -5.813 3.572 -6.582 1.00 0.44 72 ALA A C 12
ATOM 13285 O O . ALA A 1 72 ? -5.618 2.718 -7.446 1.00 0.53 72 ALA A O 12
ATOM 13292 N N . VAL A 1 73 ? -6.919 3.621 -5.846 1.00 0.58 73 VAL A N 12
ATOM 13293 C CA . VAL A 1 73 ? -7.991 2.648 -6.014 1.00 0.64 73 VAL A CA 12
ATOM 13294 C C . VAL A 1 73 ? -9.140 3.231 -6.831 1.00 0.83 73 VAL A C 12
ATOM 13295 O O . VAL A 1 73 ? -9.403 4.432 -6.781 1.00 0.99 73 VAL A O 12
ATOM 13308 N N . ALA A 1 74 ? -9.821 2.370 -7.582 1.00 0.99 74 ALA A N 12
ATOM 13309 C CA . ALA A 1 74 ? -10.942 2.800 -8.410 1.00 1.25 74 ALA A CA 12
ATOM 13310 C C . ALA A 1 74 ? -12.273 2.410 -7.778 1.00 1.66 74 ALA A C 12
ATOM 13311 O O . ALA A 1 74 ? -12.313 1.674 -6.792 1.00 2.28 74 ALA A O 12
ATOM 13318 N N . GLN A 1 75 ? -13.364 2.908 -8.353 1.00 1.95 75 GLN A N 12
ATOM 13319 C CA . GLN A 1 75 ? -14.699 2.612 -7.847 1.00 2.53 75 GLN A CA 12
ATOM 13320 C C . GLN A 1 75 ? -15.141 1.212 -8.260 1.00 2.88 75 GLN A C 12
ATOM 13321 O O . GLN A 1 75 ? -14.966 0.809 -9.410 1.00 3.14 75 GLN A O 12
ATOM 13333 N N . MET A 1 1 ? 1.385 11.342 -5.820 1.00 3.33 1 MET A N 13
ATOM 13334 C CA . MET A 1 1 ? 2.379 12.216 -5.147 1.00 2.78 1 MET A CA 13
ATOM 13335 C C . MET A 1 1 ? 2.388 11.968 -3.643 1.00 2.08 1 MET A C 13
ATOM 13336 O O . MET A 1 1 ? 3.435 11.713 -3.050 1.00 2.36 1 MET A O 13
ATOM 13350 N N . GLN A 1 2 ? 1.210 12.044 -3.032 1.00 1.56 2 GLN A N 13
ATOM 13351 C CA . GLN A 1 2 ? 1.079 11.824 -1.595 1.00 0.99 2 GLN A CA 13
ATOM 13352 C C . GLN A 1 2 ? -0.171 11.007 -1.285 1.00 0.83 2 GLN A C 13
ATOM 13353 O O . GLN A 1 2 ? -1.055 10.859 -2.129 1.00 1.25 2 GLN A O 13
ATOM 13365 N N . PHE A 1 3 ? -0.239 10.477 -0.068 1.00 0.64 3 PHE A N 13
ATOM 13366 C CA . PHE A 1 3 ? -1.380 9.674 0.354 1.00 0.59 3 PHE A CA 13
ATOM 13367 C C . PHE A 1 3 ? -1.643 9.841 1.846 1.00 0.50 3 PHE A C 13
ATOM 13368 O O . PHE A 1 3 ? -0.848 9.406 2.679 1.00 0.55 3 PHE A O 13
ATOM 13384 N N . THR A 1 4 ? -2.762 10.475 2.176 1.00 0.53 4 THR A N 13
ATOM 13385 C CA . THR A 1 4 ? -3.132 10.697 3.567 1.00 0.49 4 THR A CA 13
ATOM 13386 C C . THR A 1 4 ? -3.739 9.439 4.177 1.00 0.45 4 THR A C 13
ATOM 13387 O O . THR A 1 4 ? -4.278 8.593 3.462 1.00 0.45 4 THR A O 13
ATOM 13398 N N . PRO A 1 5 ? -3.663 9.299 5.510 1.00 0.47 5 PRO A N 13
ATOM 13399 C CA . PRO A 1 5 ? -4.206 8.135 6.210 1.00 0.51 5 PRO A CA 13
ATOM 13400 C C . PRO A 1 5 ? -5.728 8.159 6.286 1.00 0.51 5 PRO A C 13
ATOM 13401 O O . PRO A 1 5 ? -6.303 8.692 7.235 1.00 0.65 5 PRO A O 13
ATOM 13409 N N . ASP A 1 6 ? -6.376 7.581 5.277 1.00 0.74 6 ASP A N 13
ATOM 13410 C CA . ASP A 1 6 ? -7.833 7.537 5.229 1.00 0.84 6 ASP A CA 13
ATOM 13411 C C . ASP A 1 6 ? -8.319 6.866 3.948 1.00 0.71 6 ASP A C 13
ATOM 13412 O O . ASP A 1 6 ? -9.242 6.052 3.974 1.00 0.67 6 ASP A O 13
ATOM 13420 N N . SER A 1 7 ? -7.692 7.210 2.827 1.00 0.77 7 SER A N 13
ATOM 13421 C CA . SER A 1 7 ? -8.067 6.641 1.538 1.00 0.72 7 SER A CA 13
ATOM 13422 C C . SER A 1 7 ? -7.317 5.338 1.279 1.00 0.54 7 SER A C 13
ATOM 13423 O O . SER A 1 7 ? -6.156 5.193 1.657 1.00 0.67 7 SER A O 13
ATOM 13430 N N . ALA A 1 8 ? -7.992 4.392 0.633 1.00 0.47 8 ALA A N 13
ATOM 13431 C CA . ALA A 1 8 ? -7.390 3.100 0.322 1.00 0.35 8 ALA A CA 13
ATOM 13432 C C . ALA A 1 8 ? -6.401 3.218 -0.833 1.00 0.31 8 ALA A C 13
ATOM 13433 O O . ALA A 1 8 ? -6.466 4.158 -1.625 1.00 0.38 8 ALA A O 13
ATOM 13440 N N . TRP A 1 9 ? -5.486 2.256 -0.923 1.00 0.30 9 TRP A N 13
ATOM 13441 C CA . TRP A 1 9 ? -4.485 2.254 -1.984 1.00 0.30 9 TRP A CA 13
ATOM 13442 C C . TRP A 1 9 ? -4.151 0.830 -2.413 1.00 0.32 9 TRP A C 13
ATOM 13443 O O . TRP A 1 9 ? -4.364 -0.121 -1.662 1.00 0.39 9 TRP A O 13
ATOM 13463 N N . LYS A 1 10 ? -3.625 0.688 -3.626 1.00 0.34 10 LYS A N 13
ATOM 13464 C CA . LYS A 1 10 ? -3.253 -0.620 -4.151 1.00 0.37 10 LYS A CA 13
ATOM 13465 C C . LYS A 1 10 ? -1.737 -0.768 -4.219 1.00 0.34 10 LYS A C 13
ATOM 13466 O O . LYS A 1 10 ? -1.030 0.162 -4.605 1.00 0.34 10 LYS A O 13
ATOM 13481 N N . ILE A 1 11 ? -1.244 -1.941 -3.838 1.00 0.36 11 ILE A N 13
ATOM 13482 C CA . ILE A 1 11 ? 0.188 -2.208 -3.853 1.00 0.36 11 ILE A CA 13
ATOM 13483 C C . ILE A 1 11 ? 0.666 -2.566 -5.256 1.00 0.32 11 ILE A C 13
ATOM 13484 O O . ILE A 1 11 ? 0.015 -3.327 -5.970 1.00 0.38 11 ILE A O 13
ATOM 13499 N N . THR A 1 12 ? 1.807 -2.009 -5.640 1.00 0.28 12 THR A N 13
ATOM 13500 C CA . THR A 1 12 ? 2.393 -2.275 -6.947 1.00 0.27 12 THR A CA 13
ATOM 13501 C C . THR A 1 12 ? 3.911 -2.373 -6.835 1.00 0.27 12 THR A C 13
ATOM 13502 O O . THR A 1 12 ? 4.646 -1.637 -7.492 1.00 0.30 12 THR A O 13
ATOM 13513 N N . GLY A 1 13 ? 4.368 -3.286 -5.984 1.00 0.29 13 GLY A N 13
ATOM 13514 C CA . GLY A 1 13 ? 5.792 -3.474 -5.783 1.00 0.33 13 GLY A CA 13
ATOM 13515 C C . GLY A 1 13 ? 6.495 -4.009 -7.014 1.00 0.37 13 GLY A C 13
ATOM 13516 O O . GLY A 1 13 ? 6.609 -5.221 -7.196 1.00 0.45 13 GLY A O 13
ATOM 13520 N N . PHE A 1 14 ? 6.968 -3.101 -7.860 1.00 0.34 14 PHE A N 13
ATOM 13521 C CA . PHE A 1 14 ? 7.675 -3.480 -9.078 1.00 0.41 14 PHE A CA 13
ATOM 13522 C C . PHE A 1 14 ? 8.758 -2.459 -9.404 1.00 0.39 14 PHE A C 13
ATOM 13523 O O . PHE A 1 14 ? 8.492 -1.436 -10.037 1.00 0.43 14 PHE A O 13
ATOM 13539 N N . SER A 1 15 ? 9.981 -2.737 -8.963 1.00 0.40 15 SER A N 13
ATOM 13540 C CA . SER A 1 15 ? 11.103 -1.838 -9.201 1.00 0.41 15 SER A CA 13
ATOM 13541 C C . SER A 1 15 ? 11.968 -2.330 -10.353 1.00 0.43 15 SER A C 13
ATOM 13542 O O . SER A 1 15 ? 12.065 -3.531 -10.605 1.00 0.48 15 SER A O 13
ATOM 13549 N N . ARG A 1 16 ? 12.595 -1.389 -11.049 1.00 0.57 16 ARG A N 13
ATOM 13550 C CA . ARG A 1 16 ? 13.463 -1.717 -12.174 1.00 0.61 16 ARG A CA 13
ATOM 13551 C C . ARG A 1 16 ? 14.527 -2.734 -11.768 1.00 0.59 16 ARG A C 13
ATOM 13552 O O . ARG A 1 16 ? 15.079 -3.438 -12.614 1.00 0.63 16 ARG A O 13
ATOM 13570 N N . ASP A 1 17 ? 14.814 -2.807 -10.470 1.00 0.58 17 ASP A N 13
ATOM 13571 C CA . ASP A 1 17 ? 15.814 -3.739 -9.962 1.00 0.63 17 ASP A CA 13
ATOM 13572 C C . ASP A 1 17 ? 15.468 -4.202 -8.549 1.00 0.57 17 ASP A C 13
ATOM 13573 O O . ASP A 1 17 ? 16.354 -4.437 -7.729 1.00 0.62 17 ASP A O 13
ATOM 13581 N N . ILE A 1 18 ? 14.172 -4.341 -8.272 1.00 0.51 18 ILE A N 13
ATOM 13582 C CA . ILE A 1 18 ? 13.709 -4.778 -6.955 1.00 0.50 18 ILE A CA 13
ATOM 13583 C C . ILE A 1 18 ? 14.539 -5.948 -6.430 1.00 0.50 18 ILE A C 13
ATOM 13584 O O . ILE A 1 18 ? 15.023 -6.775 -7.203 1.00 0.57 18 ILE A O 13
ATOM 13599 N N . SER A 1 19 ? 14.696 -6.012 -5.112 1.00 0.57 19 SER A N 13
ATOM 13600 C CA . SER A 1 19 ? 15.467 -7.078 -4.485 1.00 0.59 19 SER A CA 13
ATOM 13601 C C . SER A 1 19 ? 14.555 -8.208 -4.014 1.00 0.52 19 SER A C 13
ATOM 13602 O O . SER A 1 19 ? 13.368 -7.994 -3.768 1.00 0.50 19 SER A O 13
ATOM 13609 N N . PRO A 1 20 ? 15.103 -9.430 -3.884 1.00 0.54 20 PRO A N 13
ATOM 13610 C CA . PRO A 1 20 ? 14.331 -10.596 -3.441 1.00 0.51 20 PRO A CA 13
ATOM 13611 C C . PRO A 1 20 ? 13.881 -10.468 -1.992 1.00 0.53 20 PRO A C 13
ATOM 13612 O O . PRO A 1 20 ? 12.820 -10.964 -1.616 1.00 0.51 20 PRO A O 13
ATOM 13620 N N . ALA A 1 21 ? 14.694 -9.802 -1.177 1.00 0.58 21 ALA A N 13
ATOM 13621 C CA . ALA A 1 21 ? 14.368 -9.608 0.232 1.00 0.64 21 ALA A CA 13
ATOM 13622 C C . ALA A 1 21 ? 12.942 -9.093 0.382 1.00 0.62 21 ALA A C 13
ATOM 13623 O O . ALA A 1 21 ? 12.180 -9.567 1.226 1.00 0.65 21 ALA A O 13
ATOM 13630 N N . TYR A 1 22 ? 12.591 -8.116 -0.446 1.00 0.60 22 TYR A N 13
ATOM 13631 C CA . TYR A 1 22 ? 11.255 -7.538 -0.428 1.00 0.61 22 TYR A CA 13
ATOM 13632 C C . TYR A 1 22 ? 10.309 -8.363 -1.295 1.00 0.54 22 TYR A C 13
ATOM 13633 O O . TYR A 1 22 ? 9.207 -8.712 -0.872 1.00 0.57 22 TYR A O 13
ATOM 13650 N N . ARG A 1 23 ? 10.749 -8.674 -2.509 1.00 0.48 23 ARG A N 13
ATOM 13651 C CA . ARG A 1 23 ? 9.944 -9.456 -3.441 1.00 0.44 23 ARG A CA 13
ATOM 13652 C C . ARG A 1 23 ? 9.552 -10.800 -2.832 1.00 0.45 23 ARG A C 13
ATOM 13653 O O . ARG A 1 23 ? 8.369 -11.092 -2.660 1.00 0.45 23 ARG A O 13
ATOM 13671 N N . GLN A 1 24 ? 10.553 -11.613 -2.509 1.00 0.49 24 GLN A N 13
ATOM 13672 C CA . GLN A 1 24 ? 10.312 -12.926 -1.921 1.00 0.55 24 GLN A CA 13
ATOM 13673 C C . GLN A 1 24 ? 9.384 -12.825 -0.715 1.00 0.58 24 GLN A C 13
ATOM 13674 O O . GLN A 1 24 ? 8.562 -13.711 -0.476 1.00 0.66 24 GLN A O 13
ATOM 13686 N N . LYS A 1 25 ? 9.507 -11.734 0.035 1.00 0.59 25 LYS A N 13
ATOM 13687 C CA . LYS A 1 25 ? 8.689 -11.519 1.217 1.00 0.68 25 LYS A CA 13
ATOM 13688 C C . LYS A 1 25 ? 7.203 -11.469 0.862 1.00 0.61 25 LYS A C 13
ATOM 13689 O O . LYS A 1 25 ? 6.367 -12.023 1.576 1.00 0.71 25 LYS A O 13
ATOM 13704 N N . LEU A 1 26 ? 6.878 -10.806 -0.244 1.00 0.55 26 LEU A N 13
ATOM 13705 C CA . LEU A 1 26 ? 5.489 -10.691 -0.684 1.00 0.57 26 LEU A CA 13
ATOM 13706 C C . LEU A 1 26 ? 4.987 -12.007 -1.274 1.00 0.60 26 LEU A C 13
ATOM 13707 O O . LEU A 1 26 ? 3.946 -12.524 -0.867 1.00 0.68 26 LEU A O 13
ATOM 13722 N N . LEU A 1 27 ? 5.733 -12.544 -2.236 1.00 0.59 27 LEU A N 13
ATOM 13723 C CA . LEU A 1 27 ? 5.368 -13.800 -2.885 1.00 0.71 27 LEU A CA 13
ATOM 13724 C C . LEU A 1 27 ? 4.964 -14.860 -1.865 1.00 0.82 27 LEU A C 13
ATOM 13725 O O . LEU A 1 27 ? 4.053 -15.652 -2.103 1.00 0.95 27 LEU A O 13
ATOM 13740 N N . SER A 1 28 ? 5.648 -14.870 -0.725 1.00 0.84 28 SER A N 13
ATOM 13741 C CA . SER A 1 28 ? 5.369 -15.838 0.329 1.00 0.98 28 SER A CA 13
ATOM 13742 C C . SER A 1 28 ? 4.016 -15.570 0.986 1.00 0.89 28 SER A C 13
ATOM 13743 O O . SER A 1 28 ? 3.407 -16.475 1.559 1.00 0.99 28 SER A O 13
ATOM 13750 N N . LEU A 1 29 ? 3.553 -14.328 0.901 1.00 0.78 29 LEU A N 13
ATOM 13751 C CA . LEU A 1 29 ? 2.273 -13.948 1.493 1.00 0.78 29 LEU A CA 13
ATOM 13752 C C . LEU A 1 29 ? 1.159 -13.973 0.452 1.00 0.74 29 LEU A C 13
ATOM 13753 O O . LEU A 1 29 ? -0.016 -14.122 0.790 1.00 0.82 29 LEU A O 13
ATOM 13768 N N . GLY A 1 30 ? 1.532 -13.825 -0.815 1.00 0.68 30 GLY A N 13
ATOM 13769 C CA . GLY A 1 30 ? 0.548 -13.834 -1.883 1.00 0.73 30 GLY A CA 13
ATOM 13770 C C . GLY A 1 30 ? 0.177 -12.441 -2.361 1.00 0.71 30 GLY A C 13
ATOM 13771 O O . GLY A 1 30 ? -0.741 -12.282 -3.165 1.00 0.82 30 GLY A O 13
ATOM 13775 N N . MET A 1 31 ? 0.888 -11.427 -1.871 1.00 0.63 31 MET A N 13
ATOM 13776 C CA . MET A 1 31 ? 0.619 -10.049 -2.261 1.00 0.66 31 MET A CA 13
ATOM 13777 C C . MET A 1 31 ? 1.442 -9.664 -3.486 1.00 0.56 31 MET A C 13
ATOM 13778 O O . MET A 1 31 ? 2.573 -9.192 -3.365 1.00 0.54 31 MET A O 13
ATOM 13790 N N . LEU A 1 32 ? 0.867 -9.878 -4.665 1.00 0.56 32 LEU A N 13
ATOM 13791 C CA . LEU A 1 32 ? 1.544 -9.557 -5.918 1.00 0.49 32 LEU A CA 13
ATOM 13792 C C . LEU A 1 32 ? 1.146 -8.169 -6.408 1.00 0.44 32 LEU A C 13
ATOM 13793 O O . LEU A 1 32 ? 0.118 -7.630 -5.998 1.00 0.45 32 LEU A O 13
ATOM 13808 N N . PRO A 1 33 ? 1.957 -7.570 -7.300 1.00 0.41 33 PRO A N 13
ATOM 13809 C CA . PRO A 1 33 ? 1.674 -6.242 -7.844 1.00 0.40 33 PRO A CA 13
ATOM 13810 C C . PRO A 1 33 ? 0.217 -6.100 -8.263 1.00 0.38 33 PRO A C 13
ATOM 13811 O O . PRO A 1 33 ? -0.283 -6.869 -9.086 1.00 0.51 33 PRO A O 13
ATOM 13819 N N . GLY A 1 34 ? -0.460 -5.112 -7.692 1.00 0.34 34 GLY A N 13
ATOM 13820 C CA . GLY A 1 34 ? -1.856 -4.888 -8.007 1.00 0.33 34 GLY A CA 13
ATOM 13821 C C . GLY A 1 34 ? -2.771 -5.304 -6.870 1.00 0.31 34 GLY A C 13
ATOM 13822 O O . GLY A 1 34 ? -3.946 -5.603 -7.086 1.00 0.40 34 GLY A O 13
ATOM 13826 N N . SER A 1 35 ? -2.227 -5.325 -5.657 1.00 0.28 35 SER A N 13
ATOM 13827 C CA . SER A 1 35 ? -2.994 -5.711 -4.478 1.00 0.28 35 SER A CA 13
ATOM 13828 C C . SER A 1 35 ? -3.709 -4.505 -3.875 1.00 0.28 35 SER A C 13
ATOM 13829 O O . SER A 1 35 ? -3.512 -3.373 -4.315 1.00 0.37 35 SER A O 13
ATOM 13836 N N . SER A 1 36 ? -4.539 -4.756 -2.866 1.00 0.25 36 SER A N 13
ATOM 13837 C CA . SER A 1 36 ? -5.286 -3.691 -2.203 1.00 0.25 36 SER A CA 13
ATOM 13838 C C . SER A 1 36 ? -5.003 -3.676 -0.703 1.00 0.23 36 SER A C 13
ATOM 13839 O O . SER A 1 36 ? -4.813 -4.726 -0.087 1.00 0.28 36 SER A O 13
ATOM 13846 N N . PHE A 1 37 ? -4.976 -2.481 -0.120 1.00 0.22 37 PHE A N 13
ATOM 13847 C CA . PHE A 1 37 ? -4.721 -2.331 1.310 1.00 0.23 37 PHE A CA 13
ATOM 13848 C C . PHE A 1 37 ? -5.239 -0.989 1.817 1.00 0.23 37 PHE A C 13
ATOM 13849 O O . PHE A 1 37 ? -5.816 -0.208 1.060 1.00 0.33 37 PHE A O 13
ATOM 13865 N N . HIS A 1 38 ? -5.023 -0.724 3.102 1.00 0.21 38 HIS A N 13
ATOM 13866 C CA . HIS A 1 38 ? -5.468 0.526 3.709 1.00 0.24 38 HIS A CA 13
ATOM 13867 C C . HIS A 1 38 ? -4.349 1.170 4.522 1.00 0.24 38 HIS A C 13
ATOM 13868 O O . HIS A 1 38 ? -3.686 0.507 5.319 1.00 0.40 38 HIS A O 13
ATOM 13882 N N . VAL A 1 39 ? -4.146 2.468 4.314 1.00 0.27 39 VAL A N 13
ATOM 13883 C CA . VAL A 1 39 ? -3.109 3.205 5.028 1.00 0.27 39 VAL A CA 13
ATOM 13884 C C . VAL A 1 39 ? -3.557 3.545 6.446 1.00 0.28 39 VAL A C 13
ATOM 13885 O O . VAL A 1 39 ? -4.689 3.980 6.661 1.00 0.40 39 VAL A O 13
ATOM 13898 N N . VAL A 1 40 ? -2.665 3.347 7.414 1.00 0.24 40 VAL A N 13
ATOM 13899 C CA . VAL A 1 40 ? -2.980 3.628 8.810 1.00 0.34 40 VAL A CA 13
ATOM 13900 C C . VAL A 1 40 ? -2.546 5.034 9.218 1.00 0.37 40 VAL A C 13
ATOM 13901 O O . VAL A 1 40 ? -3.340 5.805 9.758 1.00 0.54 40 VAL A O 13
ATOM 13914 N N . ARG A 1 41 ? -1.284 5.362 8.959 1.00 0.27 41 ARG A N 13
ATOM 13915 C CA . ARG A 1 41 ? -0.753 6.675 9.311 1.00 0.31 41 ARG A CA 13
ATOM 13916 C C . ARG A 1 41 ? 0.411 7.060 8.404 1.00 0.31 41 ARG A C 13
ATOM 13917 O O . ARG A 1 41 ? 1.261 6.230 8.082 1.00 0.40 41 ARG A O 13
ATOM 13935 N N . VAL A 1 42 ? 0.447 8.324 7.995 1.00 0.33 42 VAL A N 13
ATOM 13936 C CA . VAL A 1 42 ? 1.511 8.813 7.126 1.00 0.39 42 VAL A CA 13
ATOM 13937 C C . VAL A 1 42 ? 1.811 10.283 7.399 1.00 0.43 42 VAL A C 13
ATOM 13938 O O . VAL A 1 42 ? 0.977 11.007 7.942 1.00 0.49 42 VAL A O 13
ATOM 13951 N N . ALA A 1 43 ? 3.009 10.718 7.020 1.00 0.47 43 ALA A N 13
ATOM 13952 C CA . ALA A 1 43 ? 3.418 12.101 7.227 1.00 0.55 43 ALA A CA 13
ATOM 13953 C C . ALA A 1 43 ? 3.888 12.740 5.921 1.00 0.69 43 ALA A C 13
ATOM 13954 O O . ALA A 1 43 ? 4.514 12.082 5.091 1.00 0.81 43 ALA A O 13
ATOM 13961 N N . PRO A 1 44 ? 3.585 14.036 5.725 1.00 0.83 44 PRO A N 13
ATOM 13962 C CA . PRO A 1 44 ? 3.980 14.767 4.516 1.00 1.00 44 PRO A CA 13
ATOM 13963 C C . PRO A 1 44 ? 5.488 14.978 4.429 1.00 0.98 44 PRO A C 13
ATOM 13964 O O . PRO A 1 44 ? 6.032 15.206 3.348 1.00 1.15 44 PRO A O 13
ATOM 13972 N N . LEU A 1 45 ? 6.160 14.901 5.573 1.00 0.85 45 LEU A N 13
ATOM 13973 C CA . LEU A 1 45 ? 7.608 15.083 5.624 1.00 0.90 45 LEU A CA 13
ATOM 13974 C C . LEU A 1 45 ? 8.335 13.756 5.439 1.00 0.91 45 LEU A C 13
ATOM 13975 O O . LEU A 1 45 ? 9.170 13.614 4.546 1.00 1.23 45 LEU A O 13
ATOM 13990 N N . GLY A 1 46 ? 8.014 12.787 6.291 1.00 0.72 46 GLY A N 13
ATOM 13991 C CA . GLY A 1 46 ? 8.647 11.485 6.204 1.00 0.72 46 GLY A CA 13
ATOM 13992 C C . GLY A 1 46 ? 8.551 10.710 7.503 1.00 0.66 46 GLY A C 13
ATOM 13993 O O . GLY A 1 46 ? 9.223 11.038 8.482 1.00 0.77 46 GLY A O 13
ATOM 13997 N N . ASP A 1 47 ? 7.713 9.680 7.512 1.00 0.53 47 ASP A N 13
ATOM 13998 C CA . ASP A 1 47 ? 7.526 8.857 8.701 1.00 0.49 47 ASP A CA 13
ATOM 13999 C C . ASP A 1 47 ? 7.209 7.412 8.324 1.00 0.46 47 ASP A C 13
ATOM 14000 O O . ASP A 1 47 ? 6.972 7.106 7.155 1.00 0.46 47 ASP A O 13
ATOM 14008 N N . PRO A 1 48 ? 7.202 6.502 9.313 1.00 0.47 48 PRO A N 13
ATOM 14009 C CA . PRO A 1 48 ? 6.913 5.092 9.091 1.00 0.47 48 PRO A CA 13
ATOM 14010 C C . PRO A 1 48 ? 5.416 4.815 9.095 1.00 0.37 48 PRO A C 13
ATOM 14011 O O . PRO A 1 48 ? 4.734 5.031 10.097 1.00 0.38 48 PRO A O 13
ATOM 14019 N N . VAL A 1 49 ? 4.914 4.335 7.966 1.00 0.32 49 VAL A N 13
ATOM 14020 C CA . VAL A 1 49 ? 3.497 4.037 7.819 1.00 0.26 49 VAL A CA 13
ATOM 14021 C C . VAL A 1 49 ? 3.255 2.529 7.819 1.00 0.28 49 VAL A C 13
ATOM 14022 O O . VAL A 1 49 ? 4.169 1.739 7.580 1.00 0.39 49 VAL A O 13
ATOM 14035 N N . HIS A 1 50 ? 2.014 2.143 8.088 1.00 0.29 50 HIS A N 13
ATOM 14036 C CA . HIS A 1 50 ? 1.640 0.735 8.126 1.00 0.31 50 HIS A CA 13
ATOM 14037 C C . HIS A 1 50 ? 0.498 0.447 7.157 1.00 0.29 50 HIS A C 13
ATOM 14038 O O . HIS A 1 50 ? -0.474 1.202 7.082 1.00 0.31 50 HIS A O 13
ATOM 14052 N N . ILE A 1 51 ? 0.625 -0.649 6.417 1.00 0.32 51 ILE A N 13
ATOM 14053 C CA . ILE A 1 51 ? -0.394 -1.046 5.455 1.00 0.32 51 ILE A CA 13
ATOM 14054 C C . ILE A 1 51 ? -1.255 -2.173 6.011 1.00 0.32 51 ILE A C 13
ATOM 14055 O O . ILE A 1 51 ? -0.747 -3.096 6.649 1.00 0.31 51 ILE A O 13
ATOM 14070 N N . GLU A 1 52 ? -2.557 -2.096 5.766 1.00 0.36 52 GLU A N 13
ATOM 14071 C CA . GLU A 1 52 ? -3.482 -3.111 6.246 1.00 0.39 52 GLU A CA 13
ATOM 14072 C C . GLU A 1 52 ? -4.003 -3.964 5.095 1.00 0.42 52 GLU A C 13
ATOM 14073 O O . GLU A 1 52 ? -4.788 -3.498 4.269 1.00 0.43 52 GLU A O 13
ATOM 14083 N N . THR A 1 53 ? -3.553 -5.214 5.046 1.00 0.52 53 THR A N 13
ATOM 14084 C CA . THR A 1 53 ? -3.973 -6.139 4.002 1.00 0.58 53 THR A CA 13
ATOM 14085 C C . THR A 1 53 ? -4.850 -7.245 4.582 1.00 0.61 53 THR A C 13
ATOM 14086 O O . THR A 1 53 ? -5.186 -7.222 5.766 1.00 0.60 53 THR A O 13
ATOM 14097 N N . ARG A 1 54 ? -5.220 -8.210 3.745 1.00 0.68 54 ARG A N 13
ATOM 14098 C CA . ARG A 1 54 ? -6.062 -9.323 4.178 1.00 0.73 54 ARG A CA 13
ATOM 14099 C C . ARG A 1 54 ? -5.555 -9.933 5.481 1.00 0.67 54 ARG A C 13
ATOM 14100 O O . ARG A 1 54 ? -4.722 -10.838 5.471 1.00 0.69 54 ARG A O 13
ATOM 14118 N N . ARG A 1 55 ? -6.070 -9.433 6.598 1.00 0.66 55 ARG A N 13
ATOM 14119 C CA . ARG A 1 55 ? -5.683 -9.926 7.913 1.00 0.66 55 ARG A CA 13
ATOM 14120 C C . ARG A 1 55 ? -4.166 -9.907 8.091 1.00 0.62 55 ARG A C 13
ATOM 14121 O O . ARG A 1 55 ? -3.597 -10.790 8.732 1.00 0.70 55 ARG A O 13
ATOM 14139 N N . VAL A 1 56 ? -3.517 -8.895 7.527 1.00 0.58 56 VAL A N 13
ATOM 14140 C CA . VAL A 1 56 ? -2.069 -8.768 7.633 1.00 0.57 56 VAL A CA 13
ATOM 14141 C C . VAL A 1 56 ? -1.642 -7.305 7.579 1.00 0.49 56 VAL A C 13
ATOM 14142 O O . VAL A 1 56 ? -1.781 -6.644 6.549 1.00 0.50 56 VAL A O 13
ATOM 14155 N N . SER A 1 57 ? -1.125 -6.803 8.696 1.00 0.48 57 SER A N 13
ATOM 14156 C CA . SER A 1 57 ? -0.673 -5.420 8.774 1.00 0.43 57 SER A CA 13
ATOM 14157 C C . SER A 1 57 ? 0.850 -5.350 8.749 1.00 0.42 57 SER A C 13
ATOM 14158 O O . SER A 1 57 ? 1.513 -5.704 9.725 1.00 0.46 57 SER A O 13
ATOM 14165 N N . LEU A 1 58 ? 1.396 -4.894 7.630 1.00 0.38 58 LEU A N 13
ATOM 14166 C CA . LEU A 1 58 ? 2.842 -4.779 7.476 1.00 0.40 58 LEU A CA 13
ATOM 14167 C C . LEU A 1 58 ? 3.291 -3.326 7.607 1.00 0.37 58 LEU A C 13
ATOM 14168 O O . LEU A 1 58 ? 2.504 -2.402 7.404 1.00 0.38 58 LEU A O 13
ATOM 14183 N N . VAL A 1 59 ? 4.560 -3.134 7.950 1.00 0.41 59 VAL A N 13
ATOM 14184 C CA . VAL A 1 59 ? 5.114 -1.794 8.106 1.00 0.40 59 VAL A CA 13
ATOM 14185 C C . VAL A 1 59 ? 5.959 -1.407 6.898 1.00 0.40 59 VAL A C 13
ATOM 14186 O O . VAL A 1 59 ? 6.655 -2.243 6.321 1.00 0.47 59 VAL A O 13
ATOM 14199 N N . LEU A 1 60 ? 5.893 -0.135 6.520 1.00 0.39 60 LEU A N 13
ATOM 14200 C CA . LEU A 1 60 ? 6.653 0.364 5.383 1.00 0.40 60 LEU A CA 13
ATOM 14201 C C . LEU A 1 60 ? 7.240 1.740 5.686 1.00 0.38 60 LEU A C 13
ATOM 14202 O O . LEU A 1 60 ? 6.506 2.700 5.918 1.00 0.48 60 LEU A O 13
ATOM 14217 N N . ARG A 1 61 ? 8.565 1.827 5.683 1.00 0.51 61 ARG A N 13
ATOM 14218 C CA . ARG A 1 61 ? 9.246 3.085 5.963 1.00 0.58 61 ARG A CA 13
ATOM 14219 C C . ARG A 1 61 ? 9.529 3.846 4.673 1.00 0.54 61 ARG A C 13
ATOM 14220 O O . ARG A 1 61 ? 9.374 3.311 3.576 1.00 0.59 61 ARG A O 13
ATOM 14238 N N . LYS A 1 62 ? 9.954 5.096 4.817 1.00 0.69 62 LYS A N 13
ATOM 14239 C CA . LYS A 1 62 ? 10.265 5.944 3.671 1.00 0.74 62 LYS A CA 13
ATOM 14240 C C . LYS A 1 62 ? 11.130 5.205 2.651 1.00 0.68 62 LYS A C 13
ATOM 14241 O O . LYS A 1 62 ? 11.091 5.507 1.458 1.00 0.76 62 LYS A O 13
ATOM 14256 N N . LYS A 1 63 ? 11.904 4.236 3.126 1.00 0.64 63 LYS A N 13
ATOM 14257 C CA . LYS A 1 63 ? 12.783 3.464 2.255 1.00 0.71 63 LYS A CA 13
ATOM 14258 C C . LYS A 1 63 ? 12.032 2.312 1.596 1.00 0.63 63 LYS A C 13
ATOM 14259 O O . LYS A 1 63 ? 12.205 2.047 0.406 1.00 0.73 63 LYS A O 13
ATOM 14274 N N . ASP A 1 64 ? 11.197 1.630 2.374 1.00 0.54 64 ASP A N 13
ATOM 14275 C CA . ASP A 1 64 ? 10.428 0.503 1.861 1.00 0.54 64 ASP A CA 13
ATOM 14276 C C . ASP A 1 64 ? 9.594 0.916 0.653 1.00 0.46 64 ASP A C 13
ATOM 14277 O O . ASP A 1 64 ? 9.395 0.129 -0.272 1.00 0.56 64 ASP A O 13
ATOM 14285 N N . LEU A 1 65 ? 9.111 2.154 0.664 1.00 0.39 65 LEU A N 13
ATOM 14286 C CA . LEU A 1 65 ? 8.298 2.666 -0.435 1.00 0.41 65 LEU A CA 13
ATOM 14287 C C . LEU A 1 65 ? 9.173 3.129 -1.598 1.00 0.45 65 LEU A C 13
ATOM 14288 O O . LEU A 1 65 ? 8.708 3.226 -2.735 1.00 0.52 65 LEU A O 13
ATOM 14303 N N . ALA A 1 66 ? 10.439 3.415 -1.310 1.00 0.46 66 ALA A N 13
ATOM 14304 C CA . ALA A 1 66 ? 11.373 3.866 -2.335 1.00 0.52 66 ALA A CA 13
ATOM 14305 C C . ALA A 1 66 ? 11.512 2.835 -3.448 1.00 0.50 66 ALA A C 13
ATOM 14306 O O . ALA A 1 66 ? 11.846 3.173 -4.584 1.00 0.66 66 ALA A O 13
ATOM 14313 N N . LEU A 1 67 ? 11.253 1.574 -3.116 1.00 0.37 67 LEU A N 13
ATOM 14314 C CA . LEU A 1 67 ? 11.353 0.491 -4.089 1.00 0.35 67 LEU A CA 13
ATOM 14315 C C . LEU A 1 67 ? 9.985 0.124 -4.655 1.00 0.31 67 LEU A C 13
ATOM 14316 O O . LEU A 1 67 ? 9.728 0.311 -5.844 1.00 0.30 67 LEU A O 13
ATOM 14331 N N . ILE A 1 68 ? 9.108 -0.390 -3.799 1.00 0.31 68 ILE A N 13
ATOM 14332 C CA . ILE A 1 68 ? 7.770 -0.784 -4.226 1.00 0.30 68 ILE A CA 13
ATOM 14333 C C . ILE A 1 68 ? 6.964 0.426 -4.678 1.00 0.30 68 ILE A C 13
ATOM 14334 O O . ILE A 1 68 ? 7.043 1.496 -4.075 1.00 0.37 68 ILE A O 13
ATOM 14349 N N . GLU A 1 69 ? 6.186 0.251 -5.740 1.00 0.29 69 GLU A N 13
ATOM 14350 C CA . GLU A 1 69 ? 5.371 1.335 -6.274 1.00 0.32 69 GLU A CA 13
ATOM 14351 C C . GLU A 1 69 ? 3.971 1.304 -5.671 1.00 0.31 69 GLU A C 13
ATOM 14352 O O . GLU A 1 69 ? 3.498 0.255 -5.235 1.00 0.37 69 GLU A O 13
ATOM 14362 N N . LEU A 1 70 ? 3.315 2.458 -5.648 1.00 0.32 70 LEU A N 13
ATOM 14363 C CA . LEU A 1 70 ? 1.966 2.550 -5.101 1.00 0.33 70 LEU A CA 13
ATOM 14364 C C . LEU A 1 70 ? 0.970 2.952 -6.183 1.00 0.33 70 LEU A C 13
ATOM 14365 O O . LEU A 1 70 ? 1.346 3.529 -7.202 1.00 0.45 70 LEU A O 13
ATOM 14380 N N . GLU A 1 71 ? -0.302 2.641 -5.954 1.00 0.35 71 GLU A N 13
ATOM 14381 C CA . GLU A 1 71 ? -1.350 2.969 -6.915 1.00 0.38 71 GLU A CA 13
ATOM 14382 C C . GLU A 1 71 ? -2.658 3.304 -6.207 1.00 0.37 71 GLU A C 13
ATOM 14383 O O . GLU A 1 71 ? -2.904 2.853 -5.088 1.00 0.52 71 GLU A O 13
ATOM 14393 N N . ALA A 1 72 ? -3.495 4.097 -6.867 1.00 0.45 72 ALA A N 13
ATOM 14394 C CA . ALA A 1 72 ? -4.779 4.495 -6.305 1.00 0.52 72 ALA A CA 13
ATOM 14395 C C . ALA A 1 72 ? -5.836 3.420 -6.534 1.00 0.44 72 ALA A C 13
ATOM 14396 O O . ALA A 1 72 ? -5.620 2.474 -7.292 1.00 0.53 72 ALA A O 13
ATOM 14403 N N . VAL A 1 73 ? -6.980 3.574 -5.874 1.00 0.58 73 VAL A N 13
ATOM 14404 C CA . VAL A 1 73 ? -8.073 2.618 -6.005 1.00 0.64 73 VAL A CA 13
ATOM 14405 C C . VAL A 1 73 ? -9.125 3.122 -6.987 1.00 0.83 73 VAL A C 13
ATOM 14406 O O . VAL A 1 73 ? -8.976 4.194 -7.573 1.00 0.99 73 VAL A O 13
ATOM 14419 N N . ALA A 1 74 ? -10.188 2.344 -7.163 1.00 0.99 74 ALA A N 13
ATOM 14420 C CA . ALA A 1 74 ? -11.260 2.717 -8.077 1.00 1.25 74 ALA A CA 13
ATOM 14421 C C . ALA A 1 74 ? -12.628 2.511 -7.435 1.00 1.66 74 ALA A C 13
ATOM 14422 O O . ALA A 1 74 ? -13.412 3.451 -7.307 1.00 2.28 74 ALA A O 13
ATOM 14429 N N . GLN A 1 75 ? -12.911 1.275 -7.031 1.00 1.95 75 GLN A N 13
ATOM 14430 C CA . GLN A 1 75 ? -14.186 0.953 -6.399 1.00 2.53 75 GLN A CA 13
ATOM 14431 C C . GLN A 1 75 ? -14.023 -0.179 -5.389 1.00 2.88 75 GLN A C 13
ATOM 14432 O O . GLN A 1 75 ? -13.283 -1.134 -5.624 1.00 3.14 75 GLN A O 13
ATOM 14444 N N . MET A 1 1 ? -3.207 13.377 -3.297 1.00 3.33 1 MET A N 14
ATOM 14445 C CA . MET A 1 1 ? -2.097 12.939 -4.181 1.00 2.78 1 MET A CA 14
ATOM 14446 C C . MET A 1 1 ? -1.109 12.064 -3.418 1.00 2.08 1 MET A C 14
ATOM 14447 O O . MET A 1 1 ? -0.770 10.965 -3.855 1.00 2.36 1 MET A O 14
ATOM 14461 N N . GLN A 1 2 ? -0.651 12.562 -2.273 1.00 1.56 2 GLN A N 14
ATOM 14462 C CA . GLN A 1 2 ? 0.295 11.826 -1.442 1.00 0.99 2 GLN A CA 14
ATOM 14463 C C . GLN A 1 2 ? -0.429 10.795 -0.584 1.00 0.83 2 GLN A C 14
ATOM 14464 O O . GLN A 1 2 ? -1.658 10.778 -0.522 1.00 1.25 2 GLN A O 14
ATOM 14476 N N . PHE A 1 3 ? 0.338 9.937 0.079 1.00 0.64 3 PHE A N 14
ATOM 14477 C CA . PHE A 1 3 ? -0.234 8.904 0.934 1.00 0.59 3 PHE A CA 14
ATOM 14478 C C . PHE A 1 3 ? -0.703 9.495 2.259 1.00 0.50 3 PHE A C 14
ATOM 14479 O O . PHE A 1 3 ? 0.108 9.844 3.118 1.00 0.55 3 PHE A O 14
ATOM 14495 N N . THR A 1 4 ? -2.018 9.608 2.419 1.00 0.53 4 THR A N 14
ATOM 14496 C CA . THR A 1 4 ? -2.595 10.155 3.640 1.00 0.49 4 THR A CA 14
ATOM 14497 C C . THR A 1 4 ? -3.475 9.127 4.343 1.00 0.45 4 THR A C 14
ATOM 14498 O O . THR A 1 4 ? -4.040 8.241 3.703 1.00 0.45 4 THR A O 14
ATOM 14509 N N . PRO A 1 5 ? -3.605 9.236 5.677 1.00 0.47 5 PRO A N 14
ATOM 14510 C CA . PRO A 1 5 ? -4.421 8.313 6.470 1.00 0.51 5 PRO A CA 14
ATOM 14511 C C . PRO A 1 5 ? -5.915 8.560 6.291 1.00 0.51 5 PRO A C 14
ATOM 14512 O O . PRO A 1 5 ? -6.536 9.270 7.083 1.00 0.65 5 PRO A O 14
ATOM 14520 N N . ASP A 1 6 ? -6.487 7.977 5.241 1.00 0.74 6 ASP A N 14
ATOM 14521 C CA . ASP A 1 6 ? -7.910 8.136 4.963 1.00 0.84 6 ASP A CA 14
ATOM 14522 C C . ASP A 1 6 ? -8.308 7.368 3.708 1.00 0.71 6 ASP A C 14
ATOM 14523 O O . ASP A 1 6 ? -9.397 6.800 3.636 1.00 0.67 6 ASP A O 14
ATOM 14531 N N . SER A 1 7 ? -7.420 7.353 2.719 1.00 0.77 7 SER A N 14
ATOM 14532 C CA . SER A 1 7 ? -7.687 6.653 1.469 1.00 0.72 7 SER A CA 14
ATOM 14533 C C . SER A 1 7 ? -6.931 5.331 1.422 1.00 0.54 7 SER A C 14
ATOM 14534 O O . SER A 1 7 ? -6.122 5.035 2.302 1.00 0.67 7 SER A O 14
ATOM 14541 N N . ALA A 1 8 ? -7.198 4.538 0.392 1.00 0.47 8 ALA A N 14
ATOM 14542 C CA . ALA A 1 8 ? -6.543 3.246 0.235 1.00 0.35 8 ALA A CA 14
ATOM 14543 C C . ALA A 1 8 ? -5.512 3.286 -0.888 1.00 0.31 8 ALA A C 14
ATOM 14544 O O . ALA A 1 8 ? -5.454 4.245 -1.658 1.00 0.38 8 ALA A O 14
ATOM 14551 N N . TRP A 1 9 ? -4.701 2.238 -0.975 1.00 0.30 9 TRP A N 14
ATOM 14552 C CA . TRP A 1 9 ? -3.670 2.152 -2.003 1.00 0.30 9 TRP A CA 14
ATOM 14553 C C . TRP A 1 9 ? -3.463 0.708 -2.445 1.00 0.32 9 TRP A C 14
ATOM 14554 O O . TRP A 1 9 ? -3.959 -0.223 -1.808 1.00 0.39 9 TRP A O 14
ATOM 14574 N N . LYS A 1 10 ? -2.728 0.526 -3.538 1.00 0.34 10 LYS A N 14
ATOM 14575 C CA . LYS A 1 10 ? -2.462 -0.809 -4.064 1.00 0.37 10 LYS A CA 14
ATOM 14576 C C . LYS A 1 10 ? -0.964 -1.060 -4.194 1.00 0.34 10 LYS A C 14
ATOM 14577 O O . LYS A 1 10 ? -0.212 -0.188 -4.632 1.00 0.34 10 LYS A O 14
ATOM 14592 N N . ILE A 1 11 ? -0.535 -2.262 -3.814 1.00 0.36 11 ILE A N 14
ATOM 14593 C CA . ILE A 1 11 ? 0.873 -2.631 -3.887 1.00 0.36 11 ILE A CA 14
ATOM 14594 C C . ILE A 1 11 ? 1.264 -3.032 -5.305 1.00 0.32 11 ILE A C 14
ATOM 14595 O O . ILE A 1 11 ? 0.738 -3.998 -5.856 1.00 0.38 11 ILE A O 14
ATOM 14610 N N . THR A 1 12 ? 2.191 -2.282 -5.888 1.00 0.28 12 THR A N 14
ATOM 14611 C CA . THR A 1 12 ? 2.667 -2.560 -7.238 1.00 0.27 12 THR A CA 14
ATOM 14612 C C . THR A 1 12 ? 4.192 -2.581 -7.270 1.00 0.27 12 THR A C 14
ATOM 14613 O O . THR A 1 12 ? 4.819 -1.884 -8.066 1.00 0.30 12 THR A O 14
ATOM 14624 N N . GLY A 1 13 ? 4.784 -3.383 -6.392 1.00 0.29 13 GLY A N 14
ATOM 14625 C CA . GLY A 1 13 ? 6.230 -3.482 -6.333 1.00 0.33 13 GLY A CA 14
ATOM 14626 C C . GLY A 1 13 ? 6.857 -3.698 -7.699 1.00 0.37 13 GLY A C 14
ATOM 14627 O O . GLY A 1 13 ? 6.929 -4.827 -8.184 1.00 0.45 13 GLY A O 14
ATOM 14631 N N . PHE A 1 14 ? 7.309 -2.612 -8.319 1.00 0.34 14 PHE A N 14
ATOM 14632 C CA . PHE A 1 14 ? 7.937 -2.686 -9.633 1.00 0.41 14 PHE A CA 14
ATOM 14633 C C . PHE A 1 14 ? 9.048 -1.650 -9.765 1.00 0.39 14 PHE A C 14
ATOM 14634 O O . PHE A 1 14 ? 8.794 -0.489 -10.083 1.00 0.43 14 PHE A O 14
ATOM 14650 N N . SER A 1 15 ? 10.278 -2.080 -9.512 1.00 0.40 15 SER A N 14
ATOM 14651 C CA . SER A 1 15 ? 11.434 -1.195 -9.601 1.00 0.41 15 SER A CA 14
ATOM 14652 C C . SER A 1 15 ? 12.331 -1.592 -10.770 1.00 0.43 15 SER A C 14
ATOM 14653 O O . SER A 1 15 ? 12.294 -2.731 -11.235 1.00 0.48 15 SER A O 14
ATOM 14660 N N . ARG A 1 16 ? 13.138 -0.646 -11.240 1.00 0.57 16 ARG A N 14
ATOM 14661 C CA . ARG A 1 16 ? 14.047 -0.904 -12.350 1.00 0.61 16 ARG A CA 14
ATOM 14662 C C . ARG A 1 16 ? 14.887 -2.150 -12.082 1.00 0.59 16 ARG A C 14
ATOM 14663 O O . ARG A 1 16 ? 15.372 -2.796 -13.012 1.00 0.63 16 ARG A O 14
ATOM 14681 N N . ASP A 1 17 ? 15.055 -2.481 -10.805 1.00 0.58 17 ASP A N 14
ATOM 14682 C CA . ASP A 1 17 ? 15.832 -3.652 -10.415 1.00 0.63 17 ASP A CA 14
ATOM 14683 C C . ASP A 1 17 ? 15.446 -4.116 -9.012 1.00 0.57 17 ASP A C 14
ATOM 14684 O O . ASP A 1 17 ? 16.307 -4.468 -8.205 1.00 0.62 17 ASP A O 14
ATOM 14692 N N . ILE A 1 18 ? 14.144 -4.123 -8.732 1.00 0.51 18 ILE A N 14
ATOM 14693 C CA . ILE A 1 18 ? 13.632 -4.543 -7.427 1.00 0.50 18 ILE A CA 14
ATOM 14694 C C . ILE A 1 18 ? 14.372 -5.770 -6.895 1.00 0.50 18 ILE A C 14
ATOM 14695 O O . ILE A 1 18 ? 14.511 -6.776 -7.589 1.00 0.57 18 ILE A O 14
ATOM 14710 N N . SER A 1 19 ? 14.842 -5.674 -5.654 1.00 0.57 19 SER A N 14
ATOM 14711 C CA . SER A 1 19 ? 15.565 -6.771 -5.021 1.00 0.59 19 SER A CA 14
ATOM 14712 C C . SER A 1 19 ? 14.595 -7.823 -4.488 1.00 0.52 19 SER A C 14
ATOM 14713 O O . SER A 1 19 ? 13.488 -7.497 -4.063 1.00 0.50 19 SER A O 14
ATOM 14720 N N . PRO A 1 20 ? 15.004 -9.105 -4.503 1.00 0.54 20 PRO A N 14
ATOM 14721 C CA . PRO A 1 20 ? 14.167 -10.208 -4.018 1.00 0.51 20 PRO A CA 14
ATOM 14722 C C . PRO A 1 20 ? 13.844 -10.086 -2.533 1.00 0.53 20 PRO A C 14
ATOM 14723 O O . PRO A 1 20 ? 12.805 -10.558 -2.073 1.00 0.51 20 PRO A O 14
ATOM 14731 N N . ALA A 1 21 ? 14.739 -9.450 -1.784 1.00 0.58 21 ALA A N 14
ATOM 14732 C CA . ALA A 1 21 ? 14.543 -9.269 -0.351 1.00 0.64 21 ALA A CA 14
ATOM 14733 C C . ALA A 1 21 ? 13.160 -8.701 -0.055 1.00 0.62 21 ALA A C 14
ATOM 14734 O O . ALA A 1 21 ? 12.476 -9.152 0.865 1.00 0.65 21 ALA A O 14
ATOM 14741 N N . TYR A 1 22 ? 12.753 -7.708 -0.838 1.00 0.60 22 TYR A N 14
ATOM 14742 C CA . TYR A 1 22 ? 11.451 -7.075 -0.661 1.00 0.61 22 TYR A CA 14
ATOM 14743 C C . TYR A 1 22 ? 10.357 -7.847 -1.396 1.00 0.54 22 TYR A C 14
ATOM 14744 O O . TYR A 1 22 ? 9.282 -8.090 -0.851 1.00 0.57 22 TYR A O 14
ATOM 14761 N N . ARG A 1 23 ? 10.639 -8.226 -2.639 1.00 0.48 23 ARG A N 14
ATOM 14762 C CA . ARG A 1 23 ? 9.675 -8.961 -3.451 1.00 0.44 23 ARG A CA 14
ATOM 14763 C C . ARG A 1 23 ? 9.433 -10.363 -2.897 1.00 0.45 23 ARG A C 14
ATOM 14764 O O . ARG A 1 23 ? 8.316 -10.704 -2.514 1.00 0.45 23 ARG A O 14
ATOM 14782 N N . GLN A 1 24 ? 10.489 -11.168 -2.855 1.00 0.49 24 GLN A N 14
ATOM 14783 C CA . GLN A 1 24 ? 10.391 -12.536 -2.356 1.00 0.55 24 GLN A CA 14
ATOM 14784 C C . GLN A 1 24 ? 9.823 -12.579 -0.940 1.00 0.58 24 GLN A C 14
ATOM 14785 O O . GLN A 1 24 ? 9.336 -13.617 -0.491 1.00 0.66 24 GLN A O 14
ATOM 14797 N N . LYS A 1 25 ? 9.884 -11.452 -0.235 1.00 0.59 25 LYS A N 14
ATOM 14798 C CA . LYS A 1 25 ? 9.376 -11.378 1.126 1.00 0.68 25 LYS A CA 14
ATOM 14799 C C . LYS A 1 25 ? 7.860 -11.207 1.135 1.00 0.61 25 LYS A C 14
ATOM 14800 O O . LYS A 1 25 ? 7.167 -11.756 1.993 1.00 0.71 25 LYS A O 14
ATOM 14815 N N . LEU A 1 26 ? 7.348 -10.443 0.175 1.00 0.55 26 LEU A N 14
ATOM 14816 C CA . LEU A 1 26 ? 5.914 -10.201 0.076 1.00 0.57 26 LEU A CA 14
ATOM 14817 C C . LEU A 1 26 ? 5.192 -11.420 -0.491 1.00 0.60 26 LEU A C 14
ATOM 14818 O O . LEU A 1 26 ? 4.046 -11.697 -0.137 1.00 0.68 26 LEU A O 14
ATOM 14833 N N . LEU A 1 27 ? 5.870 -12.146 -1.374 1.00 0.59 27 LEU A N 14
ATOM 14834 C CA . LEU A 1 27 ? 5.297 -13.333 -1.993 1.00 0.71 27 LEU A CA 14
ATOM 14835 C C . LEU A 1 27 ? 4.865 -14.351 -0.942 1.00 0.82 27 LEU A C 14
ATOM 14836 O O . LEU A 1 27 ? 3.880 -15.068 -1.123 1.00 0.95 27 LEU A O 14
ATOM 14851 N N . SER A 1 28 ? 5.609 -14.412 0.160 1.00 0.84 28 SER A N 14
ATOM 14852 C CA . SER A 1 28 ? 5.302 -15.345 1.238 1.00 0.98 28 SER A CA 14
ATOM 14853 C C . SER A 1 28 ? 3.951 -15.023 1.872 1.00 0.89 28 SER A C 14
ATOM 14854 O O . SER A 1 28 ? 3.181 -15.924 2.205 1.00 0.99 28 SER A O 14
ATOM 14861 N N . LEU A 1 29 ? 3.671 -13.734 2.032 1.00 0.78 29 LEU A N 14
ATOM 14862 C CA . LEU A 1 29 ? 2.413 -13.293 2.627 1.00 0.78 29 LEU A CA 14
ATOM 14863 C C . LEU A 1 29 ? 1.270 -13.380 1.620 1.00 0.74 29 LEU A C 14
ATOM 14864 O O . LEU A 1 29 ? 0.103 -13.470 2.000 1.00 0.82 29 LEU A O 14
ATOM 14879 N N . GLY A 1 30 ? 1.612 -13.352 0.336 1.00 0.68 30 GLY A N 14
ATOM 14880 C CA . GLY A 1 30 ? 0.600 -13.429 -0.702 1.00 0.73 30 GLY A CA 14
ATOM 14881 C C . GLY A 1 30 ? 0.327 -12.086 -1.350 1.00 0.71 30 GLY A C 14
ATOM 14882 O O . GLY A 1 30 ? -0.725 -11.887 -1.957 1.00 0.82 30 GLY A O 14
ATOM 14886 N N . MET A 1 31 ? 1.275 -11.164 -1.221 1.00 0.63 31 MET A N 14
ATOM 14887 C CA . MET A 1 31 ? 1.128 -9.835 -1.802 1.00 0.66 31 MET A CA 14
ATOM 14888 C C . MET A 1 31 ? 1.868 -9.735 -3.129 1.00 0.56 31 MET A C 14
ATOM 14889 O O . MET A 1 31 ? 3.080 -9.525 -3.162 1.00 0.54 31 MET A O 14
ATOM 14901 N N . LEU A 1 32 ? 1.130 -9.890 -4.223 1.00 0.56 32 LEU A N 14
ATOM 14902 C CA . LEU A 1 32 ? 1.713 -9.818 -5.555 1.00 0.49 32 LEU A CA 14
ATOM 14903 C C . LEU A 1 32 ? 1.409 -8.471 -6.204 1.00 0.44 32 LEU A C 14
ATOM 14904 O O . LEU A 1 32 ? 0.456 -7.792 -5.821 1.00 0.45 32 LEU A O 14
ATOM 14919 N N . PRO A 1 33 ? 2.216 -8.063 -7.196 1.00 0.41 33 PRO A N 14
ATOM 14920 C CA . PRO A 1 33 ? 2.020 -6.792 -7.893 1.00 0.40 33 PRO A CA 14
ATOM 14921 C C . PRO A 1 33 ? 0.567 -6.593 -8.310 1.00 0.38 33 PRO A C 14
ATOM 14922 O O . PRO A 1 33 ? 0.059 -7.294 -9.186 1.00 0.51 33 PRO A O 14
ATOM 14930 N N . GLY A 1 34 ? -0.097 -5.637 -7.674 1.00 0.34 34 GLY A N 14
ATOM 14931 C CA . GLY A 1 34 ? -1.487 -5.367 -7.984 1.00 0.33 34 GLY A CA 14
ATOM 14932 C C . GLY A 1 34 ? -2.404 -5.643 -6.809 1.00 0.31 34 GLY A C 14
ATOM 14933 O O . GLY A 1 34 ? -3.604 -5.853 -6.985 1.00 0.40 34 GLY A O 14
ATOM 14937 N N . SER A 1 35 ? -1.837 -5.647 -5.606 1.00 0.28 35 SER A N 14
ATOM 14938 C CA . SER A 1 35 ? -2.610 -5.896 -4.396 1.00 0.28 35 SER A CA 14
ATOM 14939 C C . SER A 1 35 ? -3.191 -4.595 -3.852 1.00 0.28 35 SER A C 14
ATOM 14940 O O . SER A 1 35 ? -2.790 -3.507 -4.263 1.00 0.37 35 SER A O 14
ATOM 14947 N N . SER A 1 36 ? -4.139 -4.713 -2.926 1.00 0.25 36 SER A N 14
ATOM 14948 C CA . SER A 1 36 ? -4.776 -3.544 -2.330 1.00 0.25 36 SER A CA 14
ATOM 14949 C C . SER A 1 36 ? -4.598 -3.536 -0.814 1.00 0.23 36 SER A C 14
ATOM 14950 O O . SER A 1 36 ? -4.376 -4.579 -0.198 1.00 0.28 36 SER A O 14
ATOM 14957 N N . PHE A 1 37 ? -4.695 -2.350 -0.219 1.00 0.22 37 PHE A N 14
ATOM 14958 C CA . PHE A 1 37 ? -4.550 -2.201 1.225 1.00 0.23 37 PHE A CA 14
ATOM 14959 C C . PHE A 1 37 ? -5.025 -0.823 1.679 1.00 0.23 37 PHE A C 14
ATOM 14960 O O . PHE A 1 37 ? -5.440 -0.000 0.862 1.00 0.33 37 PHE A O 14
ATOM 14976 N N . HIS A 1 38 ? -4.963 -0.580 2.984 1.00 0.21 38 HIS A N 14
ATOM 14977 C CA . HIS A 1 38 ? -5.390 0.699 3.544 1.00 0.24 38 HIS A CA 14
ATOM 14978 C C . HIS A 1 38 ? -4.308 1.295 4.440 1.00 0.24 38 HIS A C 14
ATOM 14979 O O . HIS A 1 38 ? -3.837 0.647 5.375 1.00 0.40 38 HIS A O 14
ATOM 14993 N N . VAL A 1 39 ? -3.920 2.533 4.149 1.00 0.27 39 VAL A N 14
ATOM 14994 C CA . VAL A 1 39 ? -2.898 3.218 4.932 1.00 0.27 39 VAL A CA 14
ATOM 14995 C C . VAL A 1 39 ? -3.450 3.685 6.273 1.00 0.28 39 VAL A C 14
ATOM 14996 O O . VAL A 1 39 ? -4.543 4.248 6.346 1.00 0.40 39 VAL A O 14
ATOM 15009 N N . VAL A 1 40 ? -2.686 3.446 7.333 1.00 0.24 40 VAL A N 14
ATOM 15010 C CA . VAL A 1 40 ? -3.097 3.836 8.677 1.00 0.34 40 VAL A CA 14
ATOM 15011 C C . VAL A 1 40 ? -2.545 5.208 9.050 1.00 0.37 40 VAL A C 14
ATOM 15012 O O . VAL A 1 40 ? -3.291 6.092 9.473 1.00 0.54 40 VAL A O 14
ATOM 15025 N N . ARG A 1 41 ? -1.237 5.381 8.894 1.00 0.27 41 ARG A N 14
ATOM 15026 C CA . ARG A 1 41 ? -0.590 6.648 9.218 1.00 0.31 41 ARG A CA 14
ATOM 15027 C C . ARG A 1 41 ? 0.614 6.897 8.313 1.00 0.31 41 ARG A C 14
ATOM 15028 O O . ARG A 1 41 ? 1.437 6.007 8.101 1.00 0.40 41 ARG A O 14
ATOM 15046 N N . VAL A 1 42 ? 0.710 8.115 7.782 1.00 0.33 42 VAL A N 14
ATOM 15047 C CA . VAL A 1 42 ? 1.813 8.479 6.899 1.00 0.39 42 VAL A CA 14
ATOM 15048 C C . VAL A 1 42 ? 2.209 9.941 7.077 1.00 0.43 42 VAL A C 14
ATOM 15049 O O . VAL A 1 42 ? 1.436 10.748 7.592 1.00 0.49 42 VAL A O 14
ATOM 15062 N N . ALA A 1 43 ? 3.424 10.275 6.646 1.00 0.47 43 ALA A N 14
ATOM 15063 C CA . ALA A 1 43 ? 3.926 11.640 6.748 1.00 0.55 43 ALA A CA 14
ATOM 15064 C C . ALA A 1 43 ? 4.996 11.904 5.688 1.00 0.69 43 ALA A C 14
ATOM 15065 O O . ALA A 1 43 ? 5.990 11.180 5.612 1.00 0.81 43 ALA A O 14
ATOM 15072 N N . PRO A 1 44 ? 4.813 12.944 4.852 1.00 0.83 44 PRO A N 14
ATOM 15073 C CA . PRO A 1 44 ? 5.774 13.285 3.796 1.00 1.00 44 PRO A CA 14
ATOM 15074 C C . PRO A 1 44 ? 7.180 13.515 4.339 1.00 0.98 44 PRO A C 14
ATOM 15075 O O . PRO A 1 44 ? 8.167 13.364 3.619 1.00 1.15 44 PRO A O 14
ATOM 15083 N N . LEU A 1 45 ? 7.265 13.877 5.614 1.00 0.85 45 LEU A N 14
ATOM 15084 C CA . LEU A 1 45 ? 8.551 14.131 6.254 1.00 0.90 45 LEU A CA 14
ATOM 15085 C C . LEU A 1 45 ? 9.405 12.865 6.292 1.00 0.91 45 LEU A C 14
ATOM 15086 O O . LEU A 1 45 ? 10.629 12.936 6.391 1.00 1.23 45 LEU A O 14
ATOM 15101 N N . GLY A 1 46 ? 8.751 11.712 6.212 1.00 0.72 46 GLY A N 14
ATOM 15102 C CA . GLY A 1 46 ? 9.470 10.452 6.243 1.00 0.72 46 GLY A CA 14
ATOM 15103 C C . GLY A 1 46 ? 9.247 9.700 7.539 1.00 0.66 46 GLY A C 14
ATOM 15104 O O . GLY A 1 46 ? 10.135 9.640 8.390 1.00 0.77 46 GLY A O 14
ATOM 15108 N N . ASP A 1 47 ? 8.058 9.128 7.690 1.00 0.53 47 ASP A N 14
ATOM 15109 C CA . ASP A 1 47 ? 7.714 8.384 8.895 1.00 0.49 47 ASP A CA 14
ATOM 15110 C C . ASP A 1 47 ? 7.314 6.951 8.562 1.00 0.46 47 ASP A C 14
ATOM 15111 O O . ASP A 1 47 ? 7.132 6.604 7.396 1.00 0.46 47 ASP A O 14
ATOM 15119 N N . PRO A 1 48 ? 7.170 6.098 9.593 1.00 0.47 48 PRO A N 14
ATOM 15120 C CA . PRO A 1 48 ? 6.794 4.702 9.420 1.00 0.47 48 PRO A CA 14
ATOM 15121 C C . PRO A 1 48 ? 5.284 4.532 9.332 1.00 0.37 48 PRO A C 14
ATOM 15122 O O . PRO A 1 48 ? 4.550 4.887 10.255 1.00 0.38 48 PRO A O 14
ATOM 15130 N N . VAL A 1 49 ? 4.830 3.987 8.214 1.00 0.32 49 VAL A N 14
ATOM 15131 C CA . VAL A 1 49 ? 3.410 3.776 7.982 1.00 0.26 49 VAL A CA 14
ATOM 15132 C C . VAL A 1 49 ? 3.048 2.296 8.093 1.00 0.28 49 VAL A C 14
ATOM 15133 O O . VAL A 1 49 ? 3.908 1.421 7.983 1.00 0.39 49 VAL A O 14
ATOM 15146 N N . HIS A 1 50 ? 1.765 2.032 8.312 1.00 0.29 50 HIS A N 14
ATOM 15147 C CA . HIS A 1 50 ? 1.271 0.665 8.436 1.00 0.31 50 HIS A CA 14
ATOM 15148 C C . HIS A 1 50 ? 0.169 0.393 7.418 1.00 0.29 50 HIS A C 14
ATOM 15149 O O . HIS A 1 50 ? -0.840 1.098 7.376 1.00 0.31 50 HIS A O 14
ATOM 15163 N N . ILE A 1 51 ? 0.367 -0.632 6.597 1.00 0.32 51 ILE A N 14
ATOM 15164 C CA . ILE A 1 51 ? -0.612 -0.995 5.582 1.00 0.32 51 ILE A CA 14
ATOM 15165 C C . ILE A 1 51 ? -1.511 -2.125 6.069 1.00 0.32 51 ILE A C 14
ATOM 15166 O O . ILE A 1 51 ? -1.051 -3.051 6.737 1.00 0.31 51 ILE A O 14
ATOM 15181 N N . GLU A 1 52 ? -2.795 -2.044 5.733 1.00 0.36 52 GLU A N 14
ATOM 15182 C CA . GLU A 1 52 ? -3.755 -3.062 6.139 1.00 0.39 52 GLU A CA 14
ATOM 15183 C C . GLU A 1 52 ? -4.154 -3.933 4.955 1.00 0.42 52 GLU A C 14
ATOM 15184 O O . GLU A 1 52 ? -4.673 -3.438 3.954 1.00 0.43 52 GLU A O 14
ATOM 15194 N N . THR A 1 53 ? -3.909 -5.231 5.076 1.00 0.52 53 THR A N 14
ATOM 15195 C CA . THR A 1 53 ? -4.239 -6.175 4.017 1.00 0.58 53 THR A CA 14
ATOM 15196 C C . THR A 1 53 ? -5.176 -7.265 4.532 1.00 0.61 53 THR A C 14
ATOM 15197 O O . THR A 1 53 ? -5.787 -7.120 5.592 1.00 0.60 53 THR A O 14
ATOM 15208 N N . ARG A 1 54 ? -5.290 -8.354 3.777 1.00 0.68 54 ARG A N 14
ATOM 15209 C CA . ARG A 1 54 ? -6.161 -9.463 4.155 1.00 0.73 54 ARG A CA 14
ATOM 15210 C C . ARG A 1 54 ? -5.983 -9.847 5.622 1.00 0.67 54 ARG A C 14
ATOM 15211 O O . ARG A 1 54 ? -5.105 -10.637 5.970 1.00 0.69 54 ARG A O 14
ATOM 15229 N N . ARG A 1 55 ? -6.824 -9.271 6.478 1.00 0.66 55 ARG A N 14
ATOM 15230 C CA . ARG A 1 55 ? -6.788 -9.548 7.910 1.00 0.66 55 ARG A CA 14
ATOM 15231 C C . ARG A 1 55 ? -5.365 -9.550 8.459 1.00 0.62 55 ARG A C 14
ATOM 15232 O O . ARG A 1 55 ? -5.073 -10.232 9.441 1.00 0.70 55 ARG A O 14
ATOM 15250 N N . VAL A 1 56 ? -4.482 -8.782 7.831 1.00 0.58 56 VAL A N 14
ATOM 15251 C CA . VAL A 1 56 ? -3.097 -8.705 8.278 1.00 0.57 56 VAL A CA 14
ATOM 15252 C C . VAL A 1 56 ? -2.481 -7.361 7.906 1.00 0.49 56 VAL A C 14
ATOM 15253 O O . VAL A 1 56 ? -2.299 -7.054 6.729 1.00 0.50 56 VAL A O 14
ATOM 15266 N N . SER A 1 57 ? -2.167 -6.564 8.920 1.00 0.48 57 SER A N 14
ATOM 15267 C CA . SER A 1 57 ? -1.579 -5.246 8.706 1.00 0.43 57 SER A CA 14
ATOM 15268 C C . SER A 1 57 ? -0.056 -5.302 8.766 1.00 0.42 57 SER A C 14
ATOM 15269 O O . SER A 1 57 ? 0.523 -5.663 9.791 1.00 0.46 57 SER A O 14
ATOM 15276 N N . LEU A 1 58 ? 0.586 -4.938 7.661 1.00 0.38 58 LEU A N 14
ATOM 15277 C CA . LEU A 1 58 ? 2.043 -4.936 7.591 1.00 0.40 58 LEU A CA 14
ATOM 15278 C C . LEU A 1 58 ? 2.589 -3.527 7.792 1.00 0.37 58 LEU A C 14
ATOM 15279 O O . LEU A 1 58 ? 1.934 -2.542 7.448 1.00 0.38 58 LEU A O 14
ATOM 15294 N N . VAL A 1 59 ? 3.791 -3.435 8.348 1.00 0.41 59 VAL A N 14
ATOM 15295 C CA . VAL A 1 59 ? 4.422 -2.144 8.597 1.00 0.40 59 VAL A CA 14
ATOM 15296 C C . VAL A 1 59 ? 5.532 -1.865 7.586 1.00 0.40 59 VAL A C 14
ATOM 15297 O O . VAL A 1 59 ? 6.356 -2.734 7.300 1.00 0.47 59 VAL A O 14
ATOM 15310 N N . LEU A 1 60 ? 5.543 -0.649 7.049 1.00 0.39 60 LEU A N 14
ATOM 15311 C CA . LEU A 1 60 ? 6.550 -0.250 6.073 1.00 0.40 60 LEU A CA 14
ATOM 15312 C C . LEU A 1 60 ? 6.947 1.208 6.273 1.00 0.38 60 LEU A C 14
ATOM 15313 O O . LEU A 1 60 ? 6.177 2.001 6.817 1.00 0.48 60 LEU A O 14
ATOM 15328 N N . ARG A 1 61 ? 8.149 1.560 5.831 1.00 0.51 61 ARG A N 14
ATOM 15329 C CA . ARG A 1 61 ? 8.643 2.925 5.966 1.00 0.58 61 ARG A CA 14
ATOM 15330 C C . ARG A 1 61 ? 8.730 3.610 4.604 1.00 0.54 61 ARG A C 14
ATOM 15331 O O . ARG A 1 61 ? 8.761 2.950 3.566 1.00 0.59 61 ARG A O 14
ATOM 15349 N N . LYS A 1 62 ? 8.771 4.940 4.620 1.00 0.69 62 LYS A N 14
ATOM 15350 C CA . LYS A 1 62 ? 8.854 5.727 3.390 1.00 0.74 62 LYS A CA 14
ATOM 15351 C C . LYS A 1 62 ? 9.872 5.138 2.413 1.00 0.68 62 LYS A C 14
ATOM 15352 O O . LYS A 1 62 ? 9.743 5.298 1.199 1.00 0.76 62 LYS A O 14
ATOM 15367 N N . LYS A 1 63 ? 10.882 4.460 2.948 1.00 0.64 63 LYS A N 14
ATOM 15368 C CA . LYS A 1 63 ? 11.917 3.853 2.119 1.00 0.71 63 LYS A CA 14
ATOM 15369 C C . LYS A 1 63 ? 11.443 2.521 1.546 1.00 0.63 63 LYS A C 14
ATOM 15370 O O . LYS A 1 63 ? 11.778 2.164 0.416 1.00 0.73 63 LYS A O 14
ATOM 15385 N N . ASP A 1 64 ? 10.661 1.791 2.334 1.00 0.54 64 ASP A N 14
ATOM 15386 C CA . ASP A 1 64 ? 10.144 0.496 1.910 1.00 0.54 64 ASP A CA 14
ATOM 15387 C C . ASP A 1 64 ? 9.125 0.652 0.785 1.00 0.46 64 ASP A C 14
ATOM 15388 O O . ASP A 1 64 ? 8.999 -0.219 -0.075 1.00 0.56 64 ASP A O 14
ATOM 15396 N N . LEU A 1 65 ? 8.398 1.765 0.797 1.00 0.39 65 LEU A N 14
ATOM 15397 C CA . LEU A 1 65 ? 7.388 2.029 -0.223 1.00 0.41 65 LEU A CA 14
ATOM 15398 C C . LEU A 1 65 ? 8.001 2.698 -1.448 1.00 0.45 65 LEU A C 14
ATOM 15399 O O . LEU A 1 65 ? 7.477 2.585 -2.556 1.00 0.52 65 LEU A O 14
ATOM 15414 N N . ALA A 1 66 ? 9.114 3.396 -1.245 1.00 0.46 66 ALA A N 14
ATOM 15415 C CA . ALA A 1 66 ? 9.793 4.087 -2.334 1.00 0.52 66 ALA A CA 14
ATOM 15416 C C . ALA A 1 66 ? 10.047 3.155 -3.514 1.00 0.50 66 ALA A C 14
ATOM 15417 O O . ALA A 1 66 ? 9.592 3.412 -4.629 1.00 0.66 66 ALA A O 14
ATOM 15424 N N . LEU A 1 67 ? 10.772 2.069 -3.264 1.00 0.37 67 LEU A N 14
ATOM 15425 C CA . LEU A 1 67 ? 11.087 1.104 -4.310 1.00 0.35 67 LEU A CA 14
ATOM 15426 C C . LEU A 1 67 ? 9.822 0.618 -5.011 1.00 0.31 67 LEU A C 14
ATOM 15427 O O . LEU A 1 67 ? 9.674 0.775 -6.223 1.00 0.30 67 LEU A O 14
ATOM 15442 N N . ILE A 1 68 ? 8.912 0.029 -4.242 1.00 0.31 68 ILE A N 14
ATOM 15443 C CA . ILE A 1 68 ? 7.664 -0.484 -4.793 1.00 0.30 68 ILE A CA 14
ATOM 15444 C C . ILE A 1 68 ? 6.780 0.642 -5.314 1.00 0.30 68 ILE A C 14
ATOM 15445 O O . ILE A 1 68 ? 6.846 1.772 -4.831 1.00 0.37 68 ILE A O 14
ATOM 15460 N N . GLU A 1 69 ? 5.952 0.325 -6.306 1.00 0.29 69 GLU A N 14
ATOM 15461 C CA . GLU A 1 69 ? 5.048 1.308 -6.890 1.00 0.32 69 GLU A CA 14
ATOM 15462 C C . GLU A 1 69 ? 3.666 1.214 -6.248 1.00 0.31 69 GLU A C 14
ATOM 15463 O O . GLU A 1 69 ? 3.142 0.120 -6.043 1.00 0.37 69 GLU A O 14
ATOM 15473 N N . LEU A 1 70 ? 3.082 2.366 -5.931 1.00 0.32 70 LEU A N 14
ATOM 15474 C CA . LEU A 1 70 ? 1.762 2.403 -5.309 1.00 0.33 70 LEU A CA 14
ATOM 15475 C C . LEU A 1 70 ? 0.717 2.948 -6.277 1.00 0.33 70 LEU A C 14
ATOM 15476 O O . LEU A 1 70 ? 0.975 3.896 -7.016 1.00 0.45 70 LEU A O 14
ATOM 15491 N N . GLU A 1 71 ? -0.466 2.341 -6.264 1.00 0.35 71 GLU A N 14
ATOM 15492 C CA . GLU A 1 71 ? -1.552 2.766 -7.140 1.00 0.38 71 GLU A CA 14
ATOM 15493 C C . GLU A 1 71 ? -2.851 2.920 -6.357 1.00 0.37 71 GLU A C 14
ATOM 15494 O O . GLU A 1 71 ? -3.365 1.955 -5.791 1.00 0.52 71 GLU A O 14
ATOM 15504 N N . ALA A 1 72 ? -3.379 4.140 -6.330 1.00 0.45 72 ALA A N 14
ATOM 15505 C CA . ALA A 1 72 ? -4.621 4.419 -5.619 1.00 0.52 72 ALA A CA 14
ATOM 15506 C C . ALA A 1 72 ? -5.734 3.482 -6.072 1.00 0.44 72 ALA A C 14
ATOM 15507 O O . ALA A 1 72 ? -5.773 3.060 -7.228 1.00 0.53 72 ALA A O 14
ATOM 15514 N N . VAL A 1 73 ? -6.639 3.158 -5.153 1.00 0.58 73 VAL A N 14
ATOM 15515 C CA . VAL A 1 73 ? -7.753 2.269 -5.459 1.00 0.64 73 VAL A CA 14
ATOM 15516 C C . VAL A 1 73 ? -8.779 2.960 -6.351 1.00 0.83 73 VAL A C 14
ATOM 15517 O O . VAL A 1 73 ? -8.583 4.102 -6.767 1.00 0.99 73 VAL A O 14
ATOM 15530 N N . ALA A 1 74 ? -9.869 2.260 -6.642 1.00 0.99 74 ALA A N 14
ATOM 15531 C CA . ALA A 1 74 ? -10.924 2.808 -7.486 1.00 1.25 74 ALA A CA 14
ATOM 15532 C C . ALA A 1 74 ? -12.297 2.326 -7.034 1.00 1.66 74 ALA A C 14
ATOM 15533 O O . ALA A 1 74 ? -12.588 1.129 -7.068 1.00 2.28 74 ALA A O 14
ATOM 15540 N N . GLN A 1 75 ? -13.139 3.263 -6.609 1.00 1.95 75 GLN A N 14
ATOM 15541 C CA . GLN A 1 75 ? -14.484 2.932 -6.153 1.00 2.53 75 GLN A CA 14
ATOM 15542 C C . GLN A 1 75 ? -15.428 2.743 -7.336 1.00 2.88 75 GLN A C 14
ATOM 15543 O O . GLN A 1 75 ? -15.480 3.578 -8.239 1.00 3.14 75 GLN A O 14
ATOM 15555 N N . MET A 1 1 ? -1.258 13.266 -4.540 1.00 3.33 1 MET A N 15
ATOM 15556 C CA . MET A 1 1 ? 0.142 12.766 -4.564 1.00 2.78 1 MET A CA 15
ATOM 15557 C C . MET A 1 1 ? 0.529 12.160 -3.219 1.00 2.08 1 MET A C 15
ATOM 15558 O O . MET A 1 1 ? 1.085 11.064 -3.158 1.00 2.36 1 MET A O 15
ATOM 15572 N N . GLN A 1 2 ? 0.234 12.882 -2.143 1.00 1.56 2 GLN A N 15
ATOM 15573 C CA . GLN A 1 2 ? 0.554 12.417 -0.799 1.00 0.99 2 GLN A CA 15
ATOM 15574 C C . GLN A 1 2 ? -0.426 11.341 -0.344 1.00 0.83 2 GLN A C 15
ATOM 15575 O O . GLN A 1 2 ? -1.619 11.408 -0.636 1.00 1.25 2 GLN A O 15
ATOM 15587 N N . PHE A 1 3 ? 0.090 10.348 0.375 1.00 0.64 3 PHE A N 15
ATOM 15588 C CA . PHE A 1 3 ? -0.739 9.258 0.875 1.00 0.59 3 PHE A CA 15
ATOM 15589 C C . PHE A 1 3 ? -1.121 9.499 2.331 1.00 0.50 3 PHE A C 15
ATOM 15590 O O . PHE A 1 3 ? -0.387 9.126 3.246 1.00 0.55 3 PHE A O 15
ATOM 15606 N N . THR A 1 4 ? -2.272 10.130 2.539 1.00 0.53 4 THR A N 15
ATOM 15607 C CA . THR A 1 4 ? -2.749 10.423 3.884 1.00 0.49 4 THR A CA 15
ATOM 15608 C C . THR A 1 4 ? -3.576 9.270 4.441 1.00 0.45 4 THR A C 15
ATOM 15609 O O . THR A 1 4 ? -4.161 8.493 3.685 1.00 0.45 4 THR A O 15
ATOM 15620 N N . PRO A 1 5 ? -3.638 9.146 5.777 1.00 0.47 5 PRO A N 15
ATOM 15621 C CA . PRO A 1 5 ? -4.401 8.083 6.434 1.00 0.51 5 PRO A CA 15
ATOM 15622 C C . PRO A 1 5 ? -5.905 8.310 6.346 1.00 0.51 5 PRO A C 15
ATOM 15623 O O . PRO A 1 5 ? -6.490 8.993 7.185 1.00 0.65 5 PRO A O 15
ATOM 15631 N N . ASP A 1 6 ? -6.522 7.736 5.319 1.00 0.74 6 ASP A N 15
ATOM 15632 C CA . ASP A 1 6 ? -7.959 7.874 5.110 1.00 0.84 6 ASP A CA 15
ATOM 15633 C C . ASP A 1 6 ? -8.383 7.193 3.813 1.00 0.71 6 ASP A C 15
ATOM 15634 O O . ASP A 1 6 ? -9.466 6.614 3.727 1.00 0.67 6 ASP A O 15
ATOM 15642 N N . SER A 1 7 ? -7.518 7.266 2.805 1.00 0.77 7 SER A N 15
ATOM 15643 C CA . SER A 1 7 ? -7.798 6.656 1.510 1.00 0.72 7 SER A CA 15
ATOM 15644 C C . SER A 1 7 ? -6.996 5.372 1.332 1.00 0.54 7 SER A C 15
ATOM 15645 O O . SER A 1 7 ? -5.868 5.260 1.817 1.00 0.67 7 SER A O 15
ATOM 15652 N N . ALA A 1 8 ? -7.582 4.405 0.634 1.00 0.47 8 ALA A N 15
ATOM 15653 C CA . ALA A 1 8 ? -6.921 3.129 0.394 1.00 0.35 8 ALA A CA 15
ATOM 15654 C C . ALA A 1 8 ? -5.941 3.231 -0.769 1.00 0.31 8 ALA A C 15
ATOM 15655 O O . ALA A 1 8 ? -5.916 4.231 -1.488 1.00 0.38 8 ALA A O 15
ATOM 15662 N N . TRP A 1 9 ? -5.136 2.190 -0.950 1.00 0.30 9 TRP A N 15
ATOM 15663 C CA . TRP A 1 9 ? -4.153 2.163 -2.028 1.00 0.30 9 TRP A CA 15
ATOM 15664 C C . TRP A 1 9 ? -3.804 0.727 -2.407 1.00 0.32 9 TRP A C 15
ATOM 15665 O O . TRP A 1 9 ? -4.027 -0.201 -1.630 1.00 0.39 9 TRP A O 15
ATOM 15685 N N . LYS A 1 10 ? -3.253 0.550 -3.604 1.00 0.34 10 LYS A N 15
ATOM 15686 C CA . LYS A 1 10 ? -2.878 -0.777 -4.082 1.00 0.37 10 LYS A CA 15
ATOM 15687 C C . LYS A 1 10 ? -1.366 -0.894 -4.250 1.00 0.34 10 LYS A C 15
ATOM 15688 O O . LYS A 1 10 ? -0.711 0.028 -4.736 1.00 0.34 10 LYS A O 15
ATOM 15703 N N . ILE A 1 11 ? -0.818 -2.037 -3.845 1.00 0.36 11 ILE A N 15
ATOM 15704 C CA . ILE A 1 11 ? 0.616 -2.277 -3.947 1.00 0.36 11 ILE A CA 15
ATOM 15705 C C . ILE A 1 11 ? 1.010 -2.668 -5.368 1.00 0.32 11 ILE A C 15
ATOM 15706 O O . ILE A 1 11 ? 0.417 -3.569 -5.960 1.00 0.38 11 ILE A O 15
ATOM 15721 N N . THR A 1 12 ? 2.013 -1.983 -5.906 1.00 0.28 12 THR A N 15
ATOM 15722 C CA . THR A 1 12 ? 2.499 -2.265 -7.251 1.00 0.27 12 THR A CA 15
ATOM 15723 C C . THR A 1 12 ? 4.022 -2.309 -7.270 1.00 0.27 12 THR A C 15
ATOM 15724 O O . THR A 1 12 ? 4.672 -1.543 -7.981 1.00 0.30 12 THR A O 15
ATOM 15735 N N . GLY A 1 13 ? 4.581 -3.206 -6.468 1.00 0.29 13 GLY A N 15
ATOM 15736 C CA . GLY A 1 13 ? 6.022 -3.347 -6.396 1.00 0.33 13 GLY A CA 15
ATOM 15737 C C . GLY A 1 13 ? 6.657 -3.564 -7.755 1.00 0.37 13 GLY A C 15
ATOM 15738 O O . GLY A 1 13 ? 6.707 -4.689 -8.251 1.00 0.45 13 GLY A O 15
ATOM 15742 N N . PHE A 1 14 ? 7.144 -2.485 -8.356 1.00 0.34 14 PHE A N 15
ATOM 15743 C CA . PHE A 1 14 ? 7.783 -2.561 -9.662 1.00 0.41 14 PHE A CA 15
ATOM 15744 C C . PHE A 1 14 ? 8.896 -1.527 -9.783 1.00 0.39 14 PHE A C 15
ATOM 15745 O O . PHE A 1 14 ? 8.641 -0.354 -10.054 1.00 0.43 14 PHE A O 15
ATOM 15761 N N . SER A 1 15 ? 10.132 -1.965 -9.571 1.00 0.40 15 SER A N 15
ATOM 15762 C CA . SER A 1 15 ? 11.285 -1.077 -9.656 1.00 0.41 15 SER A CA 15
ATOM 15763 C C . SER A 1 15 ? 12.162 -1.440 -10.849 1.00 0.43 15 SER A C 15
ATOM 15764 O O . SER A 1 15 ? 12.067 -2.542 -11.390 1.00 0.48 15 SER A O 15
ATOM 15771 N N . ARG A 1 16 ? 13.017 -0.509 -11.256 1.00 0.57 16 ARG A N 15
ATOM 15772 C CA . ARG A 1 16 ? 13.912 -0.740 -12.384 1.00 0.61 16 ARG A CA 15
ATOM 15773 C C . ARG A 1 16 ? 14.773 -1.978 -12.150 1.00 0.59 16 ARG A C 15
ATOM 15774 O O . ARG A 1 16 ? 15.280 -2.580 -13.096 1.00 0.63 16 ARG A O 15
ATOM 15792 N N . ASP A 1 17 ? 14.937 -2.353 -10.883 1.00 0.58 17 ASP A N 15
ATOM 15793 C CA . ASP A 1 17 ? 15.735 -3.522 -10.528 1.00 0.63 17 ASP A CA 15
ATOM 15794 C C . ASP A 1 17 ? 15.425 -3.980 -9.106 1.00 0.57 17 ASP A C 15
ATOM 15795 O O . ASP A 1 17 ? 16.330 -4.295 -8.334 1.00 0.62 17 ASP A O 15
ATOM 15803 N N . ILE A 1 18 ? 14.137 -4.023 -8.768 1.00 0.51 18 ILE A N 15
ATOM 15804 C CA . ILE A 1 18 ? 13.704 -4.443 -7.438 1.00 0.50 18 ILE A CA 15
ATOM 15805 C C . ILE A 1 18 ? 14.428 -5.710 -6.988 1.00 0.50 18 ILE A C 15
ATOM 15806 O O . ILE A 1 18 ? 14.464 -6.705 -7.713 1.00 0.57 18 ILE A O 15
ATOM 15821 N N . SER A 1 19 ? 15.001 -5.665 -5.790 1.00 0.57 19 SER A N 15
ATOM 15822 C CA . SER A 1 19 ? 15.721 -6.811 -5.242 1.00 0.59 19 SER A CA 15
ATOM 15823 C C . SER A 1 19 ? 14.751 -7.814 -4.622 1.00 0.52 19 SER A C 15
ATOM 15824 O O . SER A 1 19 ? 13.648 -7.451 -4.214 1.00 0.50 19 SER A O 15
ATOM 15831 N N . PRO A 1 20 ? 15.150 -9.096 -4.547 1.00 0.54 20 PRO A N 15
ATOM 15832 C CA . PRO A 1 20 ? 14.311 -10.153 -3.971 1.00 0.51 20 PRO A CA 15
ATOM 15833 C C . PRO A 1 20 ? 14.033 -9.926 -2.491 1.00 0.53 20 PRO A C 15
ATOM 15834 O O . PRO A 1 20 ? 13.005 -10.355 -1.969 1.00 0.51 20 PRO A O 15
ATOM 15842 N N . ALA A 1 21 ? 14.957 -9.251 -1.814 1.00 0.58 21 ALA A N 15
ATOM 15843 C CA . ALA A 1 21 ? 14.802 -8.961 -0.392 1.00 0.64 21 ALA A CA 15
ATOM 15844 C C . ALA A 1 21 ? 13.428 -8.366 -0.107 1.00 0.62 21 ALA A C 15
ATOM 15845 O O . ALA A 1 21 ? 12.752 -8.759 0.843 1.00 0.65 21 ALA A O 15
ATOM 15852 N N . TYR A 1 22 ? 13.023 -7.412 -0.940 1.00 0.60 22 TYR A N 15
ATOM 15853 C CA . TYR A 1 22 ? 11.725 -6.765 -0.788 1.00 0.61 22 TYR A CA 15
ATOM 15854 C C . TYR A 1 22 ? 10.638 -7.578 -1.484 1.00 0.54 22 TYR A C 15
ATOM 15855 O O . TYR A 1 22 ? 9.592 -7.866 -0.901 1.00 0.57 22 TYR A O 15
ATOM 15872 N N . ARG A 1 23 ? 10.897 -7.950 -2.734 1.00 0.48 23 ARG A N 15
ATOM 15873 C CA . ARG A 1 23 ? 9.945 -8.731 -3.516 1.00 0.44 23 ARG A CA 15
ATOM 15874 C C . ARG A 1 23 ? 9.608 -10.042 -2.814 1.00 0.45 23 ARG A C 15
ATOM 15875 O O . ARG A 1 23 ? 8.455 -10.292 -2.465 1.00 0.45 23 ARG A O 15
ATOM 15893 N N . GLN A 1 24 ? 10.621 -10.876 -2.609 1.00 0.49 24 GLN A N 15
ATOM 15894 C CA . GLN A 1 24 ? 10.432 -12.160 -1.945 1.00 0.55 24 GLN A CA 15
ATOM 15895 C C . GLN A 1 24 ? 9.682 -11.982 -0.629 1.00 0.58 24 GLN A C 15
ATOM 15896 O O . GLN A 1 24 ? 8.895 -12.840 -0.227 1.00 0.66 24 GLN A O 15
ATOM 15908 N N . LYS A 1 25 ? 9.930 -10.859 0.038 1.00 0.59 25 LYS A N 15
ATOM 15909 C CA . LYS A 1 25 ? 9.285 -10.561 1.308 1.00 0.68 25 LYS A CA 15
ATOM 15910 C C . LYS A 1 25 ? 7.770 -10.707 1.198 1.00 0.61 25 LYS A C 15
ATOM 15911 O O . LYS A 1 25 ? 7.147 -11.419 1.987 1.00 0.71 25 LYS A O 15
ATOM 15926 N N . LEU A 1 26 ? 7.184 -10.027 0.219 1.00 0.55 26 LEU A N 15
ATOM 15927 C CA . LEU A 1 26 ? 5.743 -10.081 0.006 1.00 0.57 26 LEU A CA 15
ATOM 15928 C C . LEU A 1 26 ? 5.297 -11.489 -0.376 1.00 0.60 26 LEU A C 15
ATOM 15929 O O . LEU A 1 26 ? 4.287 -11.986 0.122 1.00 0.68 26 LEU A O 15
ATOM 15944 N N . LEU A 1 27 ? 6.055 -12.127 -1.263 1.00 0.59 27 LEU A N 15
ATOM 15945 C CA . LEU A 1 27 ? 5.736 -13.476 -1.714 1.00 0.71 27 LEU A CA 15
ATOM 15946 C C . LEU A 1 27 ? 5.450 -14.400 -0.532 1.00 0.82 27 LEU A C 15
ATOM 15947 O O . LEU A 1 27 ? 4.722 -15.383 -0.662 1.00 0.95 27 LEU A O 15
ATOM 15962 N N . SER A 1 28 ? 6.030 -14.074 0.619 1.00 0.84 28 SER A N 15
ATOM 15963 C CA . SER A 1 28 ? 5.840 -14.873 1.822 1.00 0.98 28 SER A CA 15
ATOM 15964 C C . SER A 1 28 ? 4.412 -14.742 2.345 1.00 0.89 28 SER A C 15
ATOM 15965 O O . SER A 1 28 ? 3.850 -15.693 2.890 1.00 0.99 28 SER A O 15
ATOM 15972 N N . LEU A 1 29 ? 3.830 -13.558 2.177 1.00 0.78 29 LEU A N 15
ATOM 15973 C CA . LEU A 1 29 ? 2.468 -13.305 2.632 1.00 0.78 29 LEU A CA 15
ATOM 15974 C C . LEU A 1 29 ? 1.465 -13.534 1.504 1.00 0.74 29 LEU A C 15
ATOM 15975 O O . LEU A 1 29 ? 0.292 -13.815 1.750 1.00 0.82 29 LEU A O 15
ATOM 15990 N N . GLY A 1 30 ? 1.936 -13.411 0.267 1.00 0.68 30 GLY A N 15
ATOM 15991 C CA . GLY A 1 30 ? 1.067 -13.609 -0.879 1.00 0.73 30 GLY A CA 15
ATOM 15992 C C . GLY A 1 30 ? 0.619 -12.301 -1.502 1.00 0.71 30 GLY A C 15
ATOM 15993 O O . GLY A 1 30 ? -0.415 -12.248 -2.169 1.00 0.82 30 GLY A O 15
ATOM 15997 N N . MET A 1 31 ? 1.397 -11.245 -1.286 1.00 0.63 31 MET A N 15
ATOM 15998 C CA . MET A 1 31 ? 1.071 -9.934 -1.834 1.00 0.66 31 MET A CA 15
ATOM 15999 C C . MET A 1 31 ? 1.871 -9.657 -3.102 1.00 0.56 31 MET A C 15
ATOM 16000 O O . MET A 1 31 ? 2.984 -9.135 -3.045 1.00 0.54 31 MET A O 15
ATOM 16012 N N . LEU A 1 32 ? 1.296 -10.013 -4.246 1.00 0.56 32 LEU A N 15
ATOM 16013 C CA . LEU A 1 32 ? 1.952 -9.801 -5.530 1.00 0.49 32 LEU A CA 15
ATOM 16014 C C . LEU A 1 32 ? 1.542 -8.457 -6.126 1.00 0.44 32 LEU A C 15
ATOM 16015 O O . LEU A 1 32 ? 0.496 -7.909 -5.775 1.00 0.45 32 LEU A O 15
ATOM 16030 N N . PRO A 1 33 ? 2.361 -7.908 -7.039 1.00 0.41 33 PRO A N 15
ATOM 16031 C CA . PRO A 1 33 ? 2.075 -6.625 -7.680 1.00 0.40 33 PRO A CA 15
ATOM 16032 C C . PRO A 1 33 ? 0.612 -6.497 -8.088 1.00 0.38 33 PRO A C 15
ATOM 16033 O O . PRO A 1 33 ? 0.110 -7.279 -8.896 1.00 0.51 33 PRO A O 15
ATOM 16041 N N . GLY A 1 34 ? -0.068 -5.507 -7.519 1.00 0.34 34 GLY A N 15
ATOM 16042 C CA . GLY A 1 34 ? -1.469 -5.294 -7.828 1.00 0.33 34 GLY A CA 15
ATOM 16043 C C . GLY A 1 34 ? -2.379 -5.680 -6.679 1.00 0.31 34 GLY A C 15
ATOM 16044 O O . GLY A 1 34 ? -3.513 -6.106 -6.893 1.00 0.40 34 GLY A O 15
ATOM 16048 N N . SER A 1 35 ? -1.880 -5.528 -5.455 1.00 0.28 35 SER A N 15
ATOM 16049 C CA . SER A 1 35 ? -2.658 -5.864 -4.267 1.00 0.28 35 SER A CA 15
ATOM 16050 C C . SER A 1 35 ? -3.349 -4.627 -3.702 1.00 0.28 35 SER A C 15
ATOM 16051 O O . SER A 1 35 ? -3.126 -3.513 -4.171 1.00 0.37 35 SER A O 15
ATOM 16058 N N . SER A 1 36 ? -4.188 -4.832 -2.692 1.00 0.25 36 SER A N 15
ATOM 16059 C CA . SER A 1 36 ? -4.911 -3.734 -2.063 1.00 0.25 36 SER A CA 15
ATOM 16060 C C . SER A 1 36 ? -4.600 -3.660 -0.571 1.00 0.23 36 SER A C 15
ATOM 16061 O O . SER A 1 36 ? -4.337 -4.678 0.068 1.00 0.28 36 SER A O 15
ATOM 16068 N N . PHE A 1 37 ? -4.631 -2.450 -0.024 1.00 0.22 37 PHE A N 15
ATOM 16069 C CA . PHE A 1 37 ? -4.351 -2.247 1.393 1.00 0.23 37 PHE A CA 15
ATOM 16070 C C . PHE A 1 37 ? -4.867 -0.889 1.856 1.00 0.23 37 PHE A C 15
ATOM 16071 O O . PHE A 1 37 ? -5.321 -0.079 1.047 1.00 0.33 37 PHE A O 15
ATOM 16087 N N . HIS A 1 38 ? -4.799 -0.644 3.161 1.00 0.21 38 HIS A N 15
ATOM 16088 C CA . HIS A 1 38 ? -5.261 0.620 3.722 1.00 0.24 38 HIS A CA 15
ATOM 16089 C C . HIS A 1 38 ? -4.195 1.252 4.612 1.00 0.24 38 HIS A C 15
ATOM 16090 O O . HIS A 1 38 ? -3.633 0.597 5.489 1.00 0.40 38 HIS A O 15
ATOM 16104 N N . VAL A 1 39 ? -3.922 2.531 4.376 1.00 0.27 39 VAL A N 15
ATOM 16105 C CA . VAL A 1 39 ? -2.929 3.261 5.157 1.00 0.27 39 VAL A CA 15
ATOM 16106 C C . VAL A 1 39 ? -3.509 3.712 6.494 1.00 0.28 39 VAL A C 15
ATOM 16107 O O . VAL A 1 39 ? -4.653 4.163 6.563 1.00 0.40 39 VAL A O 15
ATOM 16120 N N . VAL A 1 40 ? -2.716 3.584 7.551 1.00 0.24 40 VAL A N 15
ATOM 16121 C CA . VAL A 1 40 ? -3.154 3.976 8.887 1.00 0.34 40 VAL A CA 15
ATOM 16122 C C . VAL A 1 40 ? -2.615 5.350 9.269 1.00 0.37 40 VAL A C 15
ATOM 16123 O O . VAL A 1 40 ? -3.323 6.160 9.870 1.00 0.54 40 VAL A O 15
ATOM 16136 N N . ARG A 1 41 ? -1.359 5.610 8.919 1.00 0.27 41 ARG A N 15
ATOM 16137 C CA . ARG A 1 41 ? -0.729 6.888 9.231 1.00 0.31 41 ARG A CA 15
ATOM 16138 C C . ARG A 1 41 ? 0.545 7.081 8.414 1.00 0.31 41 ARG A C 15
ATOM 16139 O O . ARG A 1 41 ? 1.409 6.205 8.377 1.00 0.40 41 ARG A O 15
ATOM 16157 N N . VAL A 1 42 ? 0.653 8.234 7.759 1.00 0.33 42 VAL A N 15
ATOM 16158 C CA . VAL A 1 42 ? 1.820 8.539 6.937 1.00 0.39 42 VAL A CA 15
ATOM 16159 C C . VAL A 1 42 ? 2.270 9.983 7.134 1.00 0.43 42 VAL A C 15
ATOM 16160 O O . VAL A 1 42 ? 1.497 10.830 7.580 1.00 0.49 42 VAL A O 15
ATOM 16173 N N . ALA A 1 43 ? 3.527 10.256 6.797 1.00 0.47 43 ALA A N 15
ATOM 16174 C CA . ALA A 1 43 ? 4.082 11.597 6.932 1.00 0.55 43 ALA A CA 15
ATOM 16175 C C . ALA A 1 43 ? 4.601 12.112 5.591 1.00 0.69 43 ALA A C 15
ATOM 16176 O O . ALA A 1 43 ? 5.099 11.340 4.773 1.00 0.81 43 ALA A O 15
ATOM 16183 N N . PRO A 1 44 ? 4.490 13.430 5.350 1.00 0.83 44 PRO A N 15
ATOM 16184 C CA . PRO A 1 44 ? 4.953 14.046 4.103 1.00 1.00 44 PRO A CA 15
ATOM 16185 C C . PRO A 1 44 ? 6.478 14.128 4.019 1.00 0.98 44 PRO A C 15
ATOM 16186 O O . PRO A 1 44 ? 7.035 14.359 2.946 1.00 1.15 44 PRO A O 15
ATOM 16194 N N . LEU A 1 45 ? 7.145 13.936 5.154 1.00 0.85 45 LEU A N 15
ATOM 16195 C CA . LEU A 1 45 ? 8.602 13.991 5.202 1.00 0.90 45 LEU A CA 15
ATOM 16196 C C . LEU A 1 45 ? 9.209 12.602 5.036 1.00 0.91 45 LEU A C 15
ATOM 16197 O O . LEU A 1 45 ? 10.102 12.396 4.214 1.00 1.23 45 LEU A O 15
ATOM 16212 N N . GLY A 1 46 ? 8.718 11.649 5.824 1.00 0.72 46 GLY A N 15
ATOM 16213 C CA . GLY A 1 46 ? 9.224 10.291 5.754 1.00 0.72 46 GLY A CA 15
ATOM 16214 C C . GLY A 1 46 ? 9.102 9.564 7.078 1.00 0.66 46 GLY A C 15
ATOM 16215 O O . GLY A 1 46 ? 9.963 9.696 7.948 1.00 0.77 46 GLY A O 15
ATOM 16219 N N . ASP A 1 47 ? 8.028 8.799 7.233 1.00 0.53 47 ASP A N 15
ATOM 16220 C CA . ASP A 1 47 ? 7.790 8.054 8.464 1.00 0.49 47 ASP A CA 15
ATOM 16221 C C . ASP A 1 47 ? 7.314 6.637 8.166 1.00 0.46 47 ASP A C 15
ATOM 16222 O O . ASP A 1 47 ? 7.003 6.304 7.022 1.00 0.46 47 ASP A O 15
ATOM 16230 N N . PRO A 1 48 ? 7.251 5.779 9.199 1.00 0.47 48 PRO A N 15
ATOM 16231 C CA . PRO A 1 48 ? 6.814 4.397 9.057 1.00 0.47 48 PRO A CA 15
ATOM 16232 C C . PRO A 1 48 ? 5.298 4.276 9.128 1.00 0.37 48 PRO A C 15
ATOM 16233 O O . PRO A 1 48 ? 4.685 4.581 10.152 1.00 0.38 48 PRO A O 15
ATOM 16241 N N . VAL A 1 49 ? 4.700 3.829 8.032 1.00 0.32 49 VAL A N 15
ATOM 16242 C CA . VAL A 1 49 ? 3.256 3.675 7.953 1.00 0.26 49 VAL A CA 15
ATOM 16243 C C . VAL A 1 49 ? 2.861 2.200 8.004 1.00 0.28 49 VAL A C 15
ATOM 16244 O O . VAL A 1 49 ? 3.625 1.323 7.602 1.00 0.39 49 VAL A O 15
ATOM 16257 N N . HIS A 1 50 ? 1.657 1.945 8.502 1.00 0.29 50 HIS A N 15
ATOM 16258 C CA . HIS A 1 50 ? 1.142 0.587 8.610 1.00 0.31 50 HIS A CA 15
ATOM 16259 C C . HIS A 1 50 ? 0.003 0.368 7.623 1.00 0.29 50 HIS A C 15
ATOM 16260 O O . HIS A 1 50 ? -0.918 1.181 7.531 1.00 0.31 50 HIS A O 15
ATOM 16274 N N . ILE A 1 51 ? 0.074 -0.733 6.883 1.00 0.32 51 ILE A N 15
ATOM 16275 C CA . ILE A 1 51 ? -0.951 -1.055 5.900 1.00 0.32 51 ILE A CA 15
ATOM 16276 C C . ILE A 1 51 ? -1.865 -2.167 6.400 1.00 0.32 51 ILE A C 15
ATOM 16277 O O . ILE A 1 51 ? -1.409 -3.129 7.018 1.00 0.31 51 ILE A O 15
ATOM 16292 N N . GLU A 1 52 ? -3.158 -2.025 6.132 1.00 0.36 52 GLU A N 15
ATOM 16293 C CA . GLU A 1 52 ? -4.139 -3.019 6.549 1.00 0.39 52 GLU A CA 15
ATOM 16294 C C . GLU A 1 52 ? -4.654 -3.803 5.347 1.00 0.42 52 GLU A C 15
ATOM 16295 O O . GLU A 1 52 ? -5.310 -3.245 4.465 1.00 0.43 52 GLU A O 15
ATOM 16305 N N . THR A 1 53 ? -4.351 -5.096 5.315 1.00 0.52 53 THR A N 15
ATOM 16306 C CA . THR A 1 53 ? -4.780 -5.955 4.219 1.00 0.58 53 THR A CA 15
ATOM 16307 C C . THR A 1 53 ? -5.790 -6.994 4.697 1.00 0.61 53 THR A C 15
ATOM 16308 O O . THR A 1 53 ? -6.229 -6.964 5.846 1.00 0.60 53 THR A O 15
ATOM 16319 N N . ARG A 1 54 ? -6.152 -7.911 3.806 1.00 0.68 54 ARG A N 15
ATOM 16320 C CA . ARG A 1 54 ? -7.116 -8.957 4.131 1.00 0.73 54 ARG A CA 15
ATOM 16321 C C . ARG A 1 54 ? -6.720 -9.710 5.398 1.00 0.67 54 ARG A C 15
ATOM 16322 O O . ARG A 1 54 ? -5.869 -10.596 5.365 1.00 0.69 54 ARG A O 15
ATOM 16340 N N . ARG A 1 55 ? -7.344 -9.347 6.515 1.00 0.66 55 ARG A N 15
ATOM 16341 C CA . ARG A 1 55 ? -7.076 -9.993 7.793 1.00 0.66 55 ARG A CA 15
ATOM 16342 C C . ARG A 1 55 ? -5.582 -10.017 8.110 1.00 0.62 55 ARG A C 15
ATOM 16343 O O . ARG A 1 55 ? -5.103 -10.918 8.800 1.00 0.70 55 ARG A O 15
ATOM 16361 N N . VAL A 1 56 ? -4.850 -9.026 7.614 1.00 0.58 56 VAL A N 15
ATOM 16362 C CA . VAL A 1 56 ? -3.415 -8.950 7.855 1.00 0.57 56 VAL A CA 15
ATOM 16363 C C . VAL A 1 56 ? -2.938 -7.502 7.886 1.00 0.49 56 VAL A C 15
ATOM 16364 O O . VAL A 1 56 ? -3.214 -6.725 6.971 1.00 0.50 56 VAL A O 15
ATOM 16377 N N . SER A 1 57 ? -2.217 -7.146 8.944 1.00 0.48 57 SER A N 15
ATOM 16378 C CA . SER A 1 57 ? -1.697 -5.793 9.100 1.00 0.43 57 SER A CA 15
ATOM 16379 C C . SER A 1 57 ? -0.181 -5.769 8.938 1.00 0.42 57 SER A C 15
ATOM 16380 O O . SER A 1 57 ? 0.553 -6.238 9.808 1.00 0.46 57 SER A O 15
ATOM 16387 N N . LEU A 1 58 ? 0.281 -5.225 7.818 1.00 0.38 58 LEU A N 15
ATOM 16388 C CA . LEU A 1 58 ? 1.711 -5.140 7.544 1.00 0.40 58 LEU A CA 15
ATOM 16389 C C . LEU A 1 58 ? 2.226 -3.717 7.733 1.00 0.37 58 LEU A C 15
ATOM 16390 O O . LEU A 1 58 ? 1.462 -2.754 7.650 1.00 0.38 58 LEU A O 15
ATOM 16405 N N . VAL A 1 59 ? 3.525 -3.592 7.985 1.00 0.41 59 VAL A N 15
ATOM 16406 C CA . VAL A 1 59 ? 4.145 -2.287 8.182 1.00 0.40 59 VAL A CA 15
ATOM 16407 C C . VAL A 1 59 ? 5.131 -1.971 7.063 1.00 0.40 59 VAL A C 15
ATOM 16408 O O . VAL A 1 59 ? 5.962 -2.805 6.699 1.00 0.47 59 VAL A O 15
ATOM 16421 N N . LEU A 1 60 ? 5.036 -0.762 6.520 1.00 0.39 60 LEU A N 15
ATOM 16422 C CA . LEU A 1 60 ? 5.924 -0.338 5.444 1.00 0.40 60 LEU A CA 15
ATOM 16423 C C . LEU A 1 60 ? 6.760 0.864 5.877 1.00 0.38 60 LEU A C 15
ATOM 16424 O O . LEU A 1 60 ? 6.265 1.765 6.554 1.00 0.48 60 LEU A O 15
ATOM 16439 N N . ARG A 1 61 ? 8.029 0.871 5.483 1.00 0.51 61 ARG A N 15
ATOM 16440 C CA . ARG A 1 61 ? 8.931 1.960 5.836 1.00 0.58 61 ARG A CA 15
ATOM 16441 C C . ARG A 1 61 ? 9.228 2.838 4.623 1.00 0.54 61 ARG A C 15
ATOM 16442 O O . ARG A 1 61 ? 9.243 2.363 3.489 1.00 0.59 61 ARG A O 15
ATOM 16460 N N . LYS A 1 62 ? 9.465 4.121 4.877 1.00 0.69 62 LYS A N 15
ATOM 16461 C CA . LYS A 1 62 ? 9.757 5.082 3.815 1.00 0.74 62 LYS A CA 15
ATOM 16462 C C . LYS A 1 62 ? 10.770 4.523 2.817 1.00 0.68 62 LYS A C 15
ATOM 16463 O O . LYS A 1 62 ? 10.772 4.902 1.645 1.00 0.76 62 LYS A O 15
ATOM 16478 N N . LYS A 1 63 ? 11.628 3.622 3.286 1.00 0.64 63 LYS A N 15
ATOM 16479 C CA . LYS A 1 63 ? 12.645 3.021 2.430 1.00 0.71 63 LYS A CA 15
ATOM 16480 C C . LYS A 1 63 ? 12.063 1.869 1.619 1.00 0.63 63 LYS A C 15
ATOM 16481 O O . LYS A 1 63 ? 12.513 1.587 0.509 1.00 0.73 63 LYS A O 15
ATOM 16496 N N . ASP A 1 64 ? 11.060 1.204 2.182 1.00 0.54 64 ASP A N 15
ATOM 16497 C CA . ASP A 1 64 ? 10.412 0.083 1.514 1.00 0.54 64 ASP A CA 15
ATOM 16498 C C . ASP A 1 64 ? 9.545 0.568 0.356 1.00 0.46 64 ASP A C 15
ATOM 16499 O O . ASP A 1 64 ? 9.365 -0.138 -0.635 1.00 0.56 64 ASP A O 15
ATOM 16507 N N . LEU A 1 65 ? 9.011 1.779 0.491 1.00 0.39 65 LEU A N 15
ATOM 16508 C CA . LEU A 1 65 ? 8.163 2.358 -0.546 1.00 0.41 65 LEU A CA 15
ATOM 16509 C C . LEU A 1 65 ? 9.008 2.930 -1.680 1.00 0.45 65 LEU A C 15
ATOM 16510 O O . LEU A 1 65 ? 8.578 2.962 -2.834 1.00 0.52 65 LEU A O 15
ATOM 16525 N N . ALA A 1 66 ? 10.212 3.379 -1.343 1.00 0.46 66 ALA A N 15
ATOM 16526 C CA . ALA A 1 66 ? 11.119 3.951 -2.330 1.00 0.52 66 ALA A CA 15
ATOM 16527 C C . ALA A 1 66 ? 11.327 3.001 -3.505 1.00 0.50 66 ALA A C 15
ATOM 16528 O O . ALA A 1 66 ? 11.675 3.426 -4.606 1.00 0.66 66 ALA A O 15
ATOM 16535 N N . LEU A 1 67 ? 11.108 1.710 -3.264 1.00 0.37 67 LEU A N 15
ATOM 16536 C CA . LEU A 1 67 ? 11.274 0.701 -4.304 1.00 0.35 67 LEU A CA 15
ATOM 16537 C C . LEU A 1 67 ? 9.936 0.347 -4.946 1.00 0.31 67 LEU A C 15
ATOM 16538 O O . LEU A 1 67 ? 9.724 0.589 -6.134 1.00 0.30 67 LEU A O 15
ATOM 16553 N N . ILE A 1 68 ? 9.033 -0.217 -4.152 1.00 0.31 68 ILE A N 15
ATOM 16554 C CA . ILE A 1 68 ? 7.723 -0.612 -4.654 1.00 0.30 68 ILE A CA 15
ATOM 16555 C C . ILE A 1 68 ? 6.913 0.604 -5.089 1.00 0.30 68 ILE A C 15
ATOM 16556 O O . ILE A 1 68 ? 7.111 1.706 -4.581 1.00 0.37 68 ILE A O 15
ATOM 16571 N N . GLU A 1 69 ? 5.999 0.395 -6.032 1.00 0.29 69 GLU A N 15
ATOM 16572 C CA . GLU A 1 69 ? 5.165 1.479 -6.534 1.00 0.32 69 GLU A CA 15
ATOM 16573 C C . GLU A 1 69 ? 3.753 1.391 -5.962 1.00 0.31 69 GLU A C 15
ATOM 16574 O O . GLU A 1 69 ? 3.282 0.311 -5.607 1.00 0.37 69 GLU A O 15
ATOM 16584 N N . LEU A 1 70 ? 3.084 2.537 -5.874 1.00 0.32 70 LEU A N 15
ATOM 16585 C CA . LEU A 1 70 ? 1.722 2.588 -5.353 1.00 0.33 70 LEU A CA 15
ATOM 16586 C C . LEU A 1 70 ? 0.737 2.957 -6.460 1.00 0.33 70 LEU A C 15
ATOM 16587 O O . LEU A 1 70 ? 1.079 3.690 -7.388 1.00 0.45 70 LEU A O 15
ATOM 16602 N N . GLU A 1 71 ? -0.486 2.445 -6.360 1.00 0.35 71 GLU A N 15
ATOM 16603 C CA . GLU A 1 71 ? -1.516 2.726 -7.355 1.00 0.38 71 GLU A CA 15
ATOM 16604 C C . GLU A 1 71 ? -2.819 3.152 -6.683 1.00 0.37 71 GLU A C 15
ATOM 16605 O O . GLU A 1 71 ? -3.316 2.473 -5.785 1.00 0.52 71 GLU A O 15
ATOM 16615 N N . ALA A 1 72 ? -3.367 4.279 -7.125 1.00 0.45 72 ALA A N 15
ATOM 16616 C CA . ALA A 1 72 ? -4.610 4.798 -6.567 1.00 0.52 72 ALA A CA 15
ATOM 16617 C C . ALA A 1 72 ? -5.763 3.821 -6.779 1.00 0.44 72 ALA A C 15
ATOM 16618 O O . ALA A 1 72 ? -5.731 2.994 -7.690 1.00 0.53 72 ALA A O 15
ATOM 16625 N N . VAL A 1 73 ? -6.783 3.927 -5.931 1.00 0.58 73 VAL A N 15
ATOM 16626 C CA . VAL A 1 73 ? -7.949 3.057 -6.024 1.00 0.64 73 VAL A CA 15
ATOM 16627 C C . VAL A 1 73 ? -8.668 3.241 -7.356 1.00 0.83 73 VAL A C 15
ATOM 16628 O O . VAL A 1 73 ? -8.271 4.068 -8.176 1.00 0.99 73 VAL A O 15
ATOM 16641 N N . ALA A 1 74 ? -9.727 2.465 -7.566 1.00 0.99 74 ALA A N 15
ATOM 16642 C CA . ALA A 1 74 ? -10.497 2.543 -8.801 1.00 1.25 74 ALA A CA 15
ATOM 16643 C C . ALA A 1 74 ? -11.941 2.948 -8.528 1.00 1.66 74 ALA A C 15
ATOM 16644 O O . ALA A 1 74 ? -12.635 2.311 -7.735 1.00 2.28 74 ALA A O 15
ATOM 16651 N N . GLN A 1 75 ? -12.387 4.008 -9.191 1.00 1.95 75 GLN A N 15
ATOM 16652 C CA . GLN A 1 75 ? -13.750 4.498 -9.023 1.00 2.53 75 GLN A CA 15
ATOM 16653 C C . GLN A 1 75 ? -14.654 3.980 -10.138 1.00 2.88 75 GLN A C 15
ATOM 16654 O O . GLN A 1 75 ? -14.298 4.037 -11.315 1.00 3.14 75 GLN A O 15
ATOM 16666 N N . MET A 1 1 ? -0.784 14.752 -4.660 1.00 3.33 1 MET A N 16
ATOM 16667 C CA . MET A 1 1 ? -1.351 14.692 -3.289 1.00 2.78 1 MET A CA 16
ATOM 16668 C C . MET A 1 1 ? -0.610 13.666 -2.439 1.00 2.08 1 MET A C 16
ATOM 16669 O O . MET A 1 1 ? -0.118 12.661 -2.952 1.00 2.36 1 MET A O 16
ATOM 16683 N N . GLN A 1 2 ? -0.532 13.927 -1.138 1.00 1.56 2 GLN A N 16
ATOM 16684 C CA . GLN A 1 2 ? 0.152 13.026 -0.218 1.00 0.99 2 GLN A CA 16
ATOM 16685 C C . GLN A 1 2 ? -0.717 11.814 0.107 1.00 0.83 2 GLN A C 16
ATOM 16686 O O . GLN A 1 2 ? -1.832 11.685 -0.396 1.00 1.25 2 GLN A O 16
ATOM 16698 N N . PHE A 1 3 ? -0.196 10.927 0.950 1.00 0.64 3 PHE A N 16
ATOM 16699 C CA . PHE A 1 3 ? -0.924 9.725 1.343 1.00 0.59 3 PHE A CA 16
ATOM 16700 C C . PHE A 1 3 ? -1.301 9.781 2.820 1.00 0.50 3 PHE A C 16
ATOM 16701 O O . PHE A 1 3 ? -0.435 9.726 3.693 1.00 0.55 3 PHE A O 16
ATOM 16717 N N . THR A 1 4 ? -2.597 9.892 3.095 1.00 0.53 4 THR A N 16
ATOM 16718 C CA . THR A 1 4 ? -3.080 9.962 4.468 1.00 0.49 4 THR A CA 16
ATOM 16719 C C . THR A 1 4 ? -3.900 8.729 4.840 1.00 0.45 4 THR A C 16
ATOM 16720 O O . THR A 1 4 ? -4.468 8.067 3.972 1.00 0.45 4 THR A O 16
ATOM 16731 N N . PRO A 1 5 ? -3.967 8.410 6.145 1.00 0.47 5 PRO A N 16
ATOM 16732 C CA . PRO A 1 5 ? -4.726 7.258 6.637 1.00 0.51 5 PRO A CA 16
ATOM 16733 C C . PRO A 1 5 ? -6.231 7.477 6.530 1.00 0.51 5 PRO A C 16
ATOM 16734 O O . PRO A 1 5 ? -6.863 7.987 7.456 1.00 0.65 5 PRO A O 16
ATOM 16742 N N . ASP A 1 6 ? -6.797 7.096 5.391 1.00 0.74 6 ASP A N 16
ATOM 16743 C CA . ASP A 1 6 ? -8.226 7.253 5.154 1.00 0.84 6 ASP A CA 16
ATOM 16744 C C . ASP A 1 6 ? -8.601 6.734 3.772 1.00 0.71 6 ASP A C 16
ATOM 16745 O O . ASP A 1 6 ? -9.636 6.092 3.596 1.00 0.67 6 ASP A O 16
ATOM 16753 N N . SER A 1 7 ? -7.747 7.015 2.791 1.00 0.77 7 SER A N 16
ATOM 16754 C CA . SER A 1 7 ? -7.981 6.578 1.420 1.00 0.72 7 SER A CA 16
ATOM 16755 C C . SER A 1 7 ? -7.279 5.252 1.149 1.00 0.54 7 SER A C 16
ATOM 16756 O O . SER A 1 7 ? -6.185 5.004 1.654 1.00 0.67 7 SER A O 16
ATOM 16763 N N . ALA A 1 8 ? -7.914 4.402 0.348 1.00 0.47 8 ALA A N 16
ATOM 16764 C CA . ALA A 1 8 ? -7.345 3.103 0.012 1.00 0.35 8 ALA A CA 16
ATOM 16765 C C . ALA A 1 8 ? -6.367 3.215 -1.155 1.00 0.31 8 ALA A C 16
ATOM 16766 O O . ALA A 1 8 ? -6.402 4.182 -1.914 1.00 0.38 8 ALA A O 16
ATOM 16773 N N . TRP A 1 9 ? -5.496 2.218 -1.289 1.00 0.30 9 TRP A N 16
ATOM 16774 C CA . TRP A 1 9 ? -4.508 2.205 -2.362 1.00 0.30 9 TRP A CA 16
ATOM 16775 C C . TRP A 1 9 ? -4.181 0.773 -2.776 1.00 0.32 9 TRP A C 16
ATOM 16776 O O . TRP A 1 9 ? -4.487 -0.175 -2.055 1.00 0.39 9 TRP A O 16
ATOM 16796 N N . LYS A 1 10 ? -3.558 0.623 -3.940 1.00 0.34 10 LYS A N 16
ATOM 16797 C CA . LYS A 1 10 ? -3.192 -0.697 -4.440 1.00 0.37 10 LYS A CA 16
ATOM 16798 C C . LYS A 1 10 ? -1.678 -0.860 -4.503 1.00 0.34 10 LYS A C 16
ATOM 16799 O O . LYS A 1 10 ? -0.963 0.039 -4.942 1.00 0.34 10 LYS A O 16
ATOM 16814 N N . ILE A 1 11 ? -1.197 -2.020 -4.063 1.00 0.36 11 ILE A N 16
ATOM 16815 C CA . ILE A 1 11 ? 0.232 -2.309 -4.065 1.00 0.36 11 ILE A CA 16
ATOM 16816 C C . ILE A 1 11 ? 0.713 -2.687 -5.464 1.00 0.32 11 ILE A C 16
ATOM 16817 O O . ILE A 1 11 ? 0.078 -3.483 -6.155 1.00 0.38 11 ILE A O 16
ATOM 16832 N N . THR A 1 12 ? 1.839 -2.109 -5.870 1.00 0.28 12 THR A N 16
ATOM 16833 C CA . THR A 1 12 ? 2.412 -2.385 -7.182 1.00 0.27 12 THR A CA 16
ATOM 16834 C C . THR A 1 12 ? 3.921 -2.584 -7.078 1.00 0.27 12 THR A C 16
ATOM 16835 O O . THR A 1 12 ? 4.702 -1.876 -7.714 1.00 0.30 12 THR A O 16
ATOM 16846 N N . GLY A 1 13 ? 4.322 -3.554 -6.264 1.00 0.29 13 GLY A N 16
ATOM 16847 C CA . GLY A 1 13 ? 5.732 -3.838 -6.078 1.00 0.33 13 GLY A CA 16
ATOM 16848 C C . GLY A 1 13 ? 6.440 -4.187 -7.372 1.00 0.37 13 GLY A C 16
ATOM 16849 O O . GLY A 1 13 ? 6.549 -5.358 -7.731 1.00 0.45 13 GLY A O 16
ATOM 16853 N N . PHE A 1 14 ? 6.923 -3.166 -8.072 1.00 0.34 14 PHE A N 16
ATOM 16854 C CA . PHE A 1 14 ? 7.633 -3.370 -9.330 1.00 0.41 14 PHE A CA 16
ATOM 16855 C C . PHE A 1 14 ? 8.718 -2.315 -9.514 1.00 0.39 14 PHE A C 16
ATOM 16856 O O . PHE A 1 14 ? 8.455 -1.217 -10.003 1.00 0.43 14 PHE A O 16
ATOM 16872 N N . SER A 1 15 ? 9.940 -2.655 -9.117 1.00 0.40 15 SER A N 16
ATOM 16873 C CA . SER A 1 15 ? 11.066 -1.736 -9.238 1.00 0.41 15 SER A CA 16
ATOM 16874 C C . SER A 1 15 ? 11.927 -2.088 -10.444 1.00 0.43 15 SER A C 16
ATOM 16875 O O . SER A 1 15 ? 11.593 -2.981 -11.222 1.00 0.48 15 SER A O 16
ATOM 16882 N N . ARG A 1 16 ? 13.040 -1.380 -10.591 1.00 0.57 16 ARG A N 16
ATOM 16883 C CA . ARG A 1 16 ? 13.956 -1.614 -11.699 1.00 0.61 16 ARG A CA 16
ATOM 16884 C C . ARG A 1 16 ? 14.949 -2.721 -11.361 1.00 0.59 16 ARG A C 16
ATOM 16885 O O . ARG A 1 16 ? 15.463 -3.402 -12.249 1.00 0.63 16 ARG A O 16
ATOM 16903 N N . ASP A 1 17 ? 15.217 -2.897 -10.070 1.00 0.58 17 ASP A N 16
ATOM 16904 C CA . ASP A 1 17 ? 16.153 -3.919 -9.617 1.00 0.63 17 ASP A CA 16
ATOM 16905 C C . ASP A 1 17 ? 15.682 -4.555 -8.314 1.00 0.57 17 ASP A C 16
ATOM 16906 O O . ASP A 1 17 ? 16.493 -5.006 -7.504 1.00 0.62 17 ASP A O 16
ATOM 16914 N N . ILE A 1 18 ? 14.366 -4.597 -8.117 1.00 0.51 18 ILE A N 16
ATOM 16915 C CA . ILE A 1 18 ? 13.785 -5.177 -6.909 1.00 0.50 18 ILE A CA 16
ATOM 16916 C C . ILE A 1 18 ? 14.469 -6.494 -6.537 1.00 0.50 18 ILE A C 16
ATOM 16917 O O . ILE A 1 18 ? 14.456 -7.454 -7.308 1.00 0.57 18 ILE A O 16
ATOM 16932 N N . SER A 1 19 ? 15.069 -6.525 -5.352 1.00 0.57 19 SER A N 16
ATOM 16933 C CA . SER A 1 19 ? 15.758 -7.717 -4.873 1.00 0.59 19 SER A CA 16
ATOM 16934 C C . SER A 1 19 ? 14.763 -8.723 -4.298 1.00 0.52 19 SER A C 16
ATOM 16935 O O . SER A 1 19 ? 13.664 -8.352 -3.884 1.00 0.50 19 SER A O 16
ATOM 16942 N N . PRO A 1 20 ? 15.139 -10.015 -4.265 1.00 0.54 20 PRO A N 16
ATOM 16943 C CA . PRO A 1 20 ? 14.275 -11.076 -3.737 1.00 0.51 20 PRO A CA 16
ATOM 16944 C C . PRO A 1 20 ? 13.876 -10.832 -2.288 1.00 0.53 20 PRO A C 16
ATOM 16945 O O . PRO A 1 20 ? 12.797 -11.231 -1.856 1.00 0.51 20 PRO A O 16
ATOM 16953 N N . ALA A 1 21 ? 14.753 -10.178 -1.534 1.00 0.58 21 ALA A N 16
ATOM 16954 C CA . ALA A 1 21 ? 14.476 -9.881 -0.135 1.00 0.64 21 ALA A CA 16
ATOM 16955 C C . ALA A 1 21 ? 13.110 -9.219 0.017 1.00 0.62 21 ALA A C 16
ATOM 16956 O O . ALA A 1 21 ? 12.322 -9.589 0.887 1.00 0.65 21 ALA A O 16
ATOM 16963 N N . TYR A 1 22 ? 12.837 -8.240 -0.839 1.00 0.60 22 TYR A N 16
ATOM 16964 C CA . TYR A 1 22 ? 11.566 -7.525 -0.809 1.00 0.61 22 TYR A CA 16
ATOM 16965 C C . TYR A 1 22 ? 10.502 -8.260 -1.621 1.00 0.54 22 TYR A C 16
ATOM 16966 O O . TYR A 1 22 ? 9.332 -8.300 -1.237 1.00 0.57 22 TYR A O 16
ATOM 16983 N N . ARG A 1 23 ? 10.915 -8.842 -2.743 1.00 0.48 23 ARG A N 16
ATOM 16984 C CA . ARG A 1 23 ? 9.996 -9.571 -3.613 1.00 0.44 23 ARG A CA 16
ATOM 16985 C C . ARG A 1 23 ? 9.537 -10.872 -2.961 1.00 0.45 23 ARG A C 16
ATOM 16986 O O . ARG A 1 23 ? 8.347 -11.066 -2.713 1.00 0.45 23 ARG A O 16
ATOM 17004 N N . GLN A 1 24 ? 10.487 -11.759 -2.688 1.00 0.49 24 GLN A N 16
ATOM 17005 C CA . GLN A 1 24 ? 10.181 -13.043 -2.066 1.00 0.55 24 GLN A CA 16
ATOM 17006 C C . GLN A 1 24 ? 9.450 -12.858 -0.740 1.00 0.58 24 GLN A C 16
ATOM 17007 O O . GLN A 1 24 ? 8.785 -13.775 -0.256 1.00 0.66 24 GLN A O 16
ATOM 17019 N N . LYS A 1 25 ? 9.574 -11.670 -0.153 1.00 0.59 25 LYS A N 16
ATOM 17020 C CA . LYS A 1 25 ? 8.923 -11.375 1.115 1.00 0.68 25 LYS A CA 16
ATOM 17021 C C . LYS A 1 25 ? 7.409 -11.281 0.935 1.00 0.61 25 LYS A C 16
ATOM 17022 O O . LYS A 1 25 ? 6.646 -11.909 1.669 1.00 0.71 25 LYS A O 16
ATOM 17037 N N . LEU A 1 26 ? 6.984 -10.492 -0.045 1.00 0.55 26 LEU A N 16
ATOM 17038 C CA . LEU A 1 26 ? 5.564 -10.311 -0.320 1.00 0.57 26 LEU A CA 16
ATOM 17039 C C . LEU A 1 26 ? 4.903 -11.638 -0.673 1.00 0.60 26 LEU A C 16
ATOM 17040 O O . LEU A 1 26 ? 3.762 -11.897 -0.288 1.00 0.68 26 LEU A O 16
ATOM 17055 N N . LEU A 1 27 ? 5.626 -12.478 -1.407 1.00 0.59 27 LEU A N 16
ATOM 17056 C CA . LEU A 1 27 ? 5.112 -13.777 -1.814 1.00 0.71 27 LEU A CA 16
ATOM 17057 C C . LEU A 1 27 ? 4.632 -14.585 -0.612 1.00 0.82 27 LEU A C 16
ATOM 17058 O O . LEU A 1 27 ? 3.771 -15.454 -0.739 1.00 0.95 27 LEU A O 16
ATOM 17073 N N . SER A 1 28 ? 5.196 -14.292 0.556 1.00 0.84 28 SER A N 16
ATOM 17074 C CA . SER A 1 28 ? 4.825 -14.995 1.780 1.00 0.98 28 SER A CA 16
ATOM 17075 C C . SER A 1 28 ? 3.314 -14.972 1.985 1.00 0.89 28 SER A C 16
ATOM 17076 O O . SER A 1 28 ? 2.706 -15.994 2.309 1.00 0.99 28 SER A O 16
ATOM 17083 N N . LEU A 1 29 ? 2.712 -13.803 1.795 1.00 0.78 29 LEU A N 16
ATOM 17084 C CA . LEU A 1 29 ? 1.272 -13.648 1.957 1.00 0.78 29 LEU A CA 16
ATOM 17085 C C . LEU A 1 29 ? 0.555 -13.742 0.614 1.00 0.74 29 LEU A C 16
ATOM 17086 O O . LEU A 1 29 ? -0.635 -14.052 0.557 1.00 0.82 29 LEU A O 16
ATOM 17101 N N . GLY A 1 30 ? 1.285 -13.476 -0.463 1.00 0.68 30 GLY A N 16
ATOM 17102 C CA . GLY A 1 30 ? 0.697 -13.535 -1.789 1.00 0.73 30 GLY A CA 16
ATOM 17103 C C . GLY A 1 30 ? 0.384 -12.158 -2.340 1.00 0.71 30 GLY A C 16
ATOM 17104 O O . GLY A 1 30 ? -0.475 -12.008 -3.208 1.00 0.82 30 GLY A O 16
ATOM 17108 N N . MET A 1 31 ? 1.088 -11.152 -1.834 1.00 0.63 31 MET A N 16
ATOM 17109 C CA . MET A 1 31 ? 0.883 -9.777 -2.270 1.00 0.66 31 MET A CA 16
ATOM 17110 C C . MET A 1 31 ? 1.678 -9.477 -3.536 1.00 0.56 31 MET A C 16
ATOM 17111 O O . MET A 1 31 ? 2.829 -9.042 -3.470 1.00 0.54 31 MET A O 16
ATOM 17123 N N . LEU A 1 32 ? 1.059 -9.714 -4.689 1.00 0.56 32 LEU A N 16
ATOM 17124 C CA . LEU A 1 32 ? 1.709 -9.465 -5.970 1.00 0.49 32 LEU A CA 16
ATOM 17125 C C . LEU A 1 32 ? 1.295 -8.110 -6.534 1.00 0.44 32 LEU A C 16
ATOM 17126 O O . LEU A 1 32 ? 0.254 -7.567 -6.162 1.00 0.45 32 LEU A O 16
ATOM 17141 N N . PRO A 1 33 ? 2.107 -7.544 -7.443 1.00 0.41 33 PRO A N 16
ATOM 17142 C CA . PRO A 1 33 ? 1.814 -6.252 -8.059 1.00 0.40 33 PRO A CA 16
ATOM 17143 C C . PRO A 1 33 ? 0.363 -6.155 -8.519 1.00 0.38 33 PRO A C 16
ATOM 17144 O O . PRO A 1 33 ? -0.038 -6.808 -9.483 1.00 0.51 33 PRO A O 16
ATOM 17152 N N . GLY A 1 34 ? -0.418 -5.339 -7.822 1.00 0.34 34 GLY A N 16
ATOM 17153 C CA . GLY A 1 34 ? -1.817 -5.177 -8.169 1.00 0.33 34 GLY A CA 16
ATOM 17154 C C . GLY A 1 34 ? -2.745 -5.591 -7.042 1.00 0.31 34 GLY A C 16
ATOM 17155 O O . GLY A 1 34 ? -3.869 -6.027 -7.285 1.00 0.40 34 GLY A O 16
ATOM 17159 N N . SER A 1 35 ? -2.271 -5.453 -5.807 1.00 0.28 35 SER A N 16
ATOM 17160 C CA . SER A 1 35 ? -3.065 -5.815 -4.639 1.00 0.28 35 SER A CA 16
ATOM 17161 C C . SER A 1 35 ? -3.755 -4.586 -4.057 1.00 0.28 35 SER A C 16
ATOM 17162 O O . SER A 1 35 ? -3.526 -3.466 -4.508 1.00 0.37 35 SER A O 16
ATOM 17169 N N . SER A 1 36 ? -4.605 -4.804 -3.059 1.00 0.25 36 SER A N 16
ATOM 17170 C CA . SER A 1 36 ? -5.326 -3.711 -2.416 1.00 0.25 36 SER A CA 16
ATOM 17171 C C . SER A 1 36 ? -5.022 -3.662 -0.923 1.00 0.23 36 SER A C 16
ATOM 17172 O O . SER A 1 36 ? -4.865 -4.700 -0.278 1.00 0.28 36 SER A O 16
ATOM 17179 N N . PHE A 1 37 ? -4.940 -2.453 -0.377 1.00 0.22 37 PHE A N 16
ATOM 17180 C CA . PHE A 1 37 ? -4.652 -2.273 1.042 1.00 0.23 37 PHE A CA 16
ATOM 17181 C C . PHE A 1 37 ? -5.158 -0.920 1.534 1.00 0.23 37 PHE A C 16
ATOM 17182 O O . PHE A 1 37 ? -5.780 -0.170 0.782 1.00 0.33 37 PHE A O 16
ATOM 17198 N N . HIS A 1 38 ? -4.888 -0.616 2.799 1.00 0.21 38 HIS A N 16
ATOM 17199 C CA . HIS A 1 38 ? -5.315 0.648 3.387 1.00 0.24 38 HIS A CA 16
ATOM 17200 C C . HIS A 1 38 ? -4.232 1.221 4.297 1.00 0.24 38 HIS A C 16
ATOM 17201 O O . HIS A 1 38 ? -3.641 0.503 5.103 1.00 0.40 38 HIS A O 16
ATOM 17215 N N . VAL A 1 39 ? -3.976 2.520 4.161 1.00 0.27 39 VAL A N 16
ATOM 17216 C CA . VAL A 1 39 ? -2.967 3.186 4.976 1.00 0.27 39 VAL A CA 16
ATOM 17217 C C . VAL A 1 39 ? -3.361 3.182 6.447 1.00 0.28 39 VAL A C 16
ATOM 17218 O O . VAL A 1 39 ? -4.515 3.437 6.793 1.00 0.40 39 VAL A O 16
ATOM 17231 N N . VAL A 1 40 ? -2.395 2.889 7.312 1.00 0.24 40 VAL A N 16
ATOM 17232 C CA . VAL A 1 40 ? -2.641 2.850 8.748 1.00 0.34 40 VAL A CA 16
ATOM 17233 C C . VAL A 1 40 ? -2.300 4.187 9.404 1.00 0.37 40 VAL A C 16
ATOM 17234 O O . VAL A 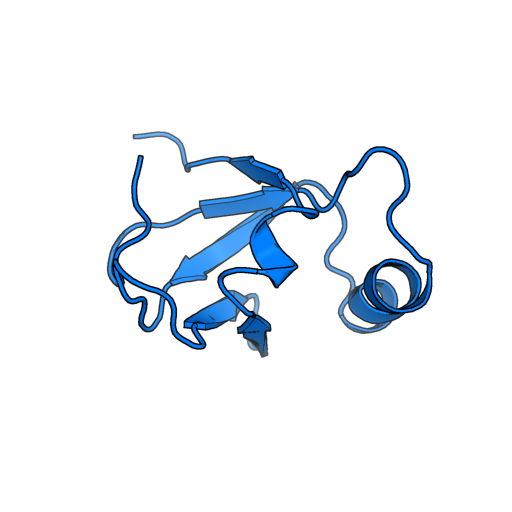1 40 ? -3.022 4.657 10.284 1.00 0.54 40 VAL A O 16
ATOM 17247 N N . ARG A 1 41 ? -1.199 4.794 8.974 1.00 0.27 41 ARG A N 16
ATOM 17248 C CA . ARG A 1 41 ? -0.772 6.075 9.527 1.00 0.31 41 ARG A CA 16
ATOM 17249 C C . ARG A 1 41 ? 0.455 6.611 8.793 1.00 0.31 41 ARG A C 16
ATOM 17250 O O . ARG A 1 41 ? 1.478 5.936 8.691 1.00 0.40 41 ARG A O 16
ATOM 17268 N N . VAL A 1 42 ? 0.339 7.832 8.284 1.00 0.33 42 VAL A N 16
ATOM 17269 C CA . VAL A 1 42 ? 1.430 8.469 7.560 1.00 0.39 42 VAL A CA 16
ATOM 17270 C C . VAL A 1 42 ? 1.575 9.933 7.961 1.00 0.43 42 VAL A C 16
ATOM 17271 O O . VAL A 1 42 ? 0.628 10.549 8.450 1.00 0.49 42 VAL A O 16
ATOM 17284 N N . ALA A 1 43 ? 2.765 10.485 7.752 1.00 0.47 43 ALA A N 16
ATOM 17285 C CA . ALA A 1 43 ? 3.032 11.877 8.090 1.00 0.55 43 ALA A CA 16
ATOM 17286 C C . ALA A 1 43 ? 3.370 12.688 6.841 1.00 0.69 43 ALA A C 16
ATOM 17287 O O . ALA A 1 43 ? 3.842 12.140 5.846 1.00 0.81 43 ALA A O 16
ATOM 17294 N N . PRO A 1 44 ? 3.129 14.009 6.879 1.00 0.83 44 PRO A N 16
ATOM 17295 C CA . PRO A 1 44 ? 3.410 14.895 5.746 1.00 1.00 44 PRO A CA 16
ATOM 17296 C C . PRO A 1 44 ? 4.900 15.174 5.578 1.00 0.98 44 PRO A C 16
ATOM 17297 O O . PRO A 1 44 ? 5.346 15.591 4.509 1.00 1.15 44 PRO A O 16
ATOM 17305 N N . LEU A 1 45 ? 5.667 14.945 6.640 1.00 0.85 45 LEU A N 16
ATOM 17306 C CA . LEU A 1 45 ? 7.107 15.174 6.606 1.00 0.90 45 LEU A CA 16
ATOM 17307 C C . LEU A 1 45 ? 7.846 13.929 6.121 1.00 0.91 45 LEU A C 16
ATOM 17308 O O . LEU A 1 45 ? 8.430 13.924 5.038 1.00 1.23 45 LEU A O 16
ATOM 17323 N N . GLY A 1 46 ? 7.813 12.874 6.929 1.00 0.72 46 GLY A N 16
ATOM 17324 C CA . GLY A 1 46 ? 8.483 11.638 6.566 1.00 0.72 46 GLY A CA 16
ATOM 17325 C C . GLY A 1 46 ? 8.595 10.678 7.734 1.00 0.66 46 GLY A C 16
ATOM 17326 O O . GLY A 1 46 ? 9.406 10.884 8.640 1.00 0.77 46 GLY A O 16
ATOM 17330 N N . ASP A 1 47 ? 7.782 9.626 7.717 1.00 0.53 47 ASP A N 16
ATOM 17331 C CA . ASP A 1 47 ? 7.791 8.639 8.790 1.00 0.49 47 ASP A CA 16
ATOM 17332 C C . ASP A 1 47 ? 7.444 7.249 8.265 1.00 0.46 47 ASP A C 16
ATOM 17333 O O . ASP A 1 47 ? 7.045 7.098 7.109 1.00 0.46 47 ASP A O 16
ATOM 17341 N N . PRO A 1 48 ? 7.591 6.215 9.110 1.00 0.47 48 PRO A N 16
ATOM 17342 C CA . PRO A 1 48 ? 7.287 4.841 8.734 1.00 0.47 48 PRO A CA 16
ATOM 17343 C C . PRO A 1 48 ? 5.806 4.533 8.898 1.00 0.37 48 PRO A C 16
ATOM 17344 O O . PRO A 1 48 ? 5.254 4.627 9.994 1.00 0.38 48 PRO A O 16
ATOM 17352 N N . VAL A 1 49 ? 5.172 4.162 7.794 1.00 0.32 49 VAL A N 16
ATOM 17353 C CA . VAL A 1 49 ? 3.752 3.856 7.785 1.00 0.26 49 VAL A CA 16
ATOM 17354 C C . VAL A 1 49 ? 3.517 2.353 7.670 1.00 0.28 49 VAL A C 16
ATOM 17355 O O . VAL A 1 49 ? 4.340 1.622 7.118 1.00 0.39 49 VAL A O 16
ATOM 17368 N N . HIS A 1 50 ? 2.383 1.908 8.196 1.00 0.29 50 HIS A N 16
ATOM 17369 C CA . HIS A 1 50 ? 2.020 0.498 8.158 1.00 0.31 50 HIS A CA 16
ATOM 17370 C C . HIS A 1 50 ? 0.854 0.275 7.201 1.00 0.29 50 HIS A C 16
ATOM 17371 O O . HIS A 1 50 ? -0.114 1.034 7.200 1.00 0.31 50 HIS A O 16
ATOM 17385 N N . ILE A 1 51 ? 0.955 -0.767 6.386 1.00 0.32 51 ILE A N 16
ATOM 17386 C CA . ILE A 1 51 ? -0.096 -1.082 5.425 1.00 0.32 51 ILE A CA 16
ATOM 17387 C C . ILE A 1 51 ? -1.080 -2.094 6.002 1.00 0.32 51 ILE A C 16
ATOM 17388 O O . ILE A 1 51 ? -0.699 -2.985 6.761 1.00 0.31 51 ILE A O 16
ATOM 17403 N N . GLU A 1 52 ? -2.349 -1.949 5.636 1.00 0.36 52 GLU A N 16
ATOM 17404 C CA . GLU A 1 52 ? -3.391 -2.847 6.115 1.00 0.39 52 GLU A CA 16
ATOM 17405 C C . GLU A 1 52 ? -3.843 -3.789 5.005 1.00 0.42 52 GLU A C 16
ATOM 17406 O O . GLU A 1 52 ? -4.495 -3.369 4.047 1.00 0.43 52 GLU A O 16
ATOM 17416 N N . THR A 1 53 ? -3.486 -5.063 5.138 1.00 0.52 53 THR A N 16
ATOM 17417 C CA . THR A 1 53 ? -3.851 -6.068 4.148 1.00 0.58 53 THR A CA 16
ATOM 17418 C C . THR A 1 53 ? -4.799 -7.107 4.741 1.00 0.61 53 THR A C 16
ATOM 17419 O O . THR A 1 53 ? -5.303 -6.939 5.852 1.00 0.60 53 THR A O 16
ATOM 17430 N N . ARG A 1 54 ? -5.037 -8.178 3.992 1.00 0.68 54 ARG A N 16
ATOM 17431 C CA . ARG A 1 54 ? -5.925 -9.244 4.440 1.00 0.73 54 ARG A CA 16
ATOM 17432 C C . ARG A 1 54 ? -5.586 -9.689 5.860 1.00 0.67 54 ARG A C 16
ATOM 17433 O O . ARG A 1 54 ? -4.683 -10.498 6.070 1.00 0.69 54 ARG A O 16
ATOM 17451 N N . ARG A 1 55 ? -6.313 -9.143 6.830 1.00 0.66 55 ARG A N 16
ATOM 17452 C CA . ARG A 1 55 ? -6.114 -9.481 8.233 1.00 0.66 55 ARG A CA 16
ATOM 17453 C C . ARG A 1 55 ? -4.634 -9.487 8.613 1.00 0.62 55 ARG A C 16
ATOM 17454 O O . ARG A 1 55 ? -4.210 -10.263 9.470 1.00 0.70 55 ARG A O 16
ATOM 17472 N N . VAL A 1 56 ? -3.853 -8.613 7.982 1.00 0.58 56 VAL A N 16
ATOM 17473 C CA . VAL A 1 56 ? -2.424 -8.523 8.266 1.00 0.57 56 VAL A CA 16
ATOM 17474 C C . VAL A 1 56 ? -1.904 -7.111 8.012 1.00 0.49 56 VAL A C 16
ATOM 17475 O O . VAL A 1 56 ? -1.932 -6.621 6.883 1.00 0.50 56 VAL A O 16
ATOM 17488 N N . SER A 1 57 ? -1.428 -6.461 9.071 1.00 0.48 57 SER A N 16
ATOM 17489 C CA . SER A 1 57 ? -0.900 -5.109 8.967 1.00 0.43 57 SER A CA 16
ATOM 17490 C C . SER A 1 57 ? 0.625 -5.117 8.990 1.00 0.42 57 SER A C 16
ATOM 17491 O O . SER A 1 57 ? 1.240 -5.399 10.018 1.00 0.46 57 SER A O 16
ATOM 17498 N N . LEU A 1 58 ? 1.232 -4.806 7.848 1.00 0.38 58 LEU A N 16
ATOM 17499 C CA . LEU A 1 58 ? 2.685 -4.778 7.737 1.00 0.40 58 LEU A CA 16
ATOM 17500 C C . LEU A 1 58 ? 3.223 -3.362 7.935 1.00 0.37 58 LEU A C 16
ATOM 17501 O O . LEU A 1 58 ? 2.460 -2.399 7.990 1.00 0.38 58 LEU A O 16
ATOM 17516 N N . VAL A 1 59 ? 4.545 -3.248 8.041 1.00 0.41 59 VAL A N 16
ATOM 17517 C CA . VAL A 1 59 ? 5.189 -1.952 8.232 1.00 0.40 59 VAL A CA 16
ATOM 17518 C C . VAL A 1 59 ? 6.056 -1.584 7.031 1.00 0.40 59 VAL A C 16
ATOM 17519 O O . VAL A 1 59 ? 6.728 -2.441 6.456 1.00 0.47 59 VAL A O 16
ATOM 17532 N N . LEU A 1 60 ? 6.037 -0.308 6.658 1.00 0.39 60 LEU A N 16
ATOM 17533 C CA . LEU A 1 60 ? 6.820 0.171 5.523 1.00 0.40 60 LEU A CA 16
ATOM 17534 C C . LEU A 1 60 ? 7.532 1.480 5.857 1.00 0.38 60 LEU A C 16
ATOM 17535 O O . LEU A 1 60 ? 6.891 2.475 6.195 1.00 0.48 60 LEU A O 16
ATOM 17550 N N . ARG A 1 61 ? 8.857 1.470 5.759 1.00 0.51 61 ARG A N 16
ATOM 17551 C CA . ARG A 1 61 ? 9.655 2.659 6.043 1.00 0.58 61 ARG A CA 16
ATOM 17552 C C . ARG A 1 61 ? 9.370 3.752 5.019 1.00 0.54 61 ARG A C 16
ATOM 17553 O O . ARG A 1 61 ? 8.417 3.658 4.250 1.00 0.59 61 ARG A O 16
ATOM 17571 N N . LYS A 1 62 ? 10.194 4.797 5.023 1.00 0.69 62 LYS A N 16
ATOM 17572 C CA . LYS A 1 62 ? 10.026 5.905 4.088 1.00 0.74 62 LYS A CA 16
ATOM 17573 C C . LYS A 1 62 ? 10.625 5.578 2.720 1.00 0.68 62 LYS A C 16
ATOM 17574 O O . LYS A 1 62 ? 10.083 5.967 1.685 1.00 0.76 62 LYS A O 16
ATOM 17589 N N . LYS A 1 63 ? 11.746 4.863 2.724 1.00 0.64 63 LYS A N 16
ATOM 17590 C CA . LYS A 1 63 ? 12.437 4.499 1.490 1.00 0.71 63 LYS A CA 16
ATOM 17591 C C . LYS A 1 63 ? 11.873 3.216 0.896 1.00 0.63 63 LYS A C 16
ATOM 17592 O O . LYS A 1 63 ? 11.834 3.051 -0.323 1.00 0.73 63 LYS A O 16
ATOM 17607 N N . ASP A 1 64 ? 11.436 2.309 1.763 1.00 0.54 64 ASP A N 16
ATOM 17608 C CA . ASP A 1 64 ? 10.876 1.037 1.321 1.00 0.54 64 ASP A CA 16
ATOM 17609 C C . ASP A 1 64 ? 9.814 1.252 0.247 1.00 0.46 64 ASP A C 16
ATOM 17610 O O . ASP A 1 64 ? 9.545 0.361 -0.559 1.00 0.56 64 ASP A O 16
ATOM 17618 N N . LEU A 1 65 ? 9.212 2.438 0.242 1.00 0.39 65 LEU A N 16
ATOM 17619 C CA . LEU A 1 65 ? 8.180 2.762 -0.740 1.00 0.41 65 LEU A CA 16
ATOM 17620 C C . LEU A 1 65 ? 8.794 3.281 -2.039 1.00 0.45 65 LEU A C 16
ATOM 17621 O O . LEU A 1 65 ? 8.165 3.228 -3.095 1.00 0.52 65 LEU A O 16
ATOM 17636 N N . ALA A 1 66 ? 10.022 3.784 -1.954 1.00 0.46 66 ALA A N 16
ATOM 17637 C CA . ALA A 1 66 ? 10.712 4.318 -3.124 1.00 0.52 66 ALA A CA 16
ATOM 17638 C C . ALA A 1 66 ? 10.866 3.263 -4.217 1.00 0.50 66 ALA A C 16
ATOM 17639 O O . ALA A 1 66 ? 10.669 3.548 -5.397 1.00 0.66 66 ALA A O 16
ATOM 17646 N N . LEU A 1 67 ? 11.218 2.044 -3.818 1.00 0.37 67 LEU A N 16
ATOM 17647 C CA . LEU A 1 67 ? 11.401 0.954 -4.772 1.00 0.35 67 LEU A CA 16
ATOM 17648 C C . LEU A 1 67 ? 10.060 0.447 -5.291 1.00 0.31 67 LEU A C 16
ATOM 17649 O O . LEU A 1 67 ? 9.800 0.474 -6.494 1.00 0.30 67 LEU A O 16
ATOM 17664 N N . ILE A 1 68 ? 9.209 -0.013 -4.380 1.00 0.31 68 ILE A N 16
ATOM 17665 C CA . ILE A 1 68 ? 7.898 -0.529 -4.753 1.00 0.30 68 ILE A CA 16
ATOM 17666 C C . ILE A 1 68 ? 7.016 0.572 -5.330 1.00 0.30 68 ILE A C 16
ATOM 17667 O O . ILE A 1 68 ? 7.050 1.714 -4.872 1.00 0.37 68 ILE A O 16
ATOM 17682 N N . GLU A 1 69 ? 6.227 0.219 -6.339 1.00 0.29 69 GLU A N 16
ATOM 17683 C CA . GLU A 1 69 ? 5.337 1.175 -6.984 1.00 0.32 69 GLU A CA 16
ATOM 17684 C C . GLU A 1 69 ? 3.951 1.141 -6.349 1.00 0.31 69 GLU A C 16
ATOM 17685 O O . GLU A 1 69 ? 3.500 0.097 -5.877 1.00 0.37 69 GLU A O 16
ATOM 17695 N N . LEU A 1 70 ? 3.276 2.287 -6.343 1.00 0.32 70 LEU A N 16
ATOM 17696 C CA . LEU A 1 70 ? 1.943 2.381 -5.761 1.00 0.33 70 LEU A CA 16
ATOM 17697 C C . LEU A 1 70 ? 0.907 2.749 -6.820 1.00 0.33 70 LEU A C 16
ATOM 17698 O O . LEU A 1 70 ? 1.243 3.290 -7.873 1.00 0.45 70 LEU A O 16
ATOM 17713 N N . GLU A 1 71 ? -0.357 2.451 -6.530 1.00 0.35 71 GLU A N 16
ATOM 17714 C CA . GLU A 1 71 ? -1.444 2.750 -7.455 1.00 0.38 71 GLU A CA 16
ATOM 17715 C C . GLU A 1 71 ? -2.658 3.298 -6.710 1.00 0.37 71 GLU A C 16
ATOM 17716 O O . GLU A 1 71 ? -2.917 2.926 -5.566 1.00 0.52 71 GLU A O 16
ATOM 17726 N N . ALA A 1 72 ? -3.396 4.184 -7.369 1.00 0.45 72 ALA A N 16
ATOM 17727 C CA . ALA A 1 72 ? -4.585 4.785 -6.774 1.00 0.52 72 ALA A CA 16
ATOM 17728 C C . ALA A 1 72 ? -5.825 3.946 -7.064 1.00 0.44 72 ALA A C 16
ATOM 17729 O O . ALA A 1 72 ? -5.800 3.054 -7.911 1.00 0.53 72 ALA A O 16
ATOM 17736 N N . VAL A 1 73 ? -6.912 4.239 -6.356 1.00 0.58 73 VAL A N 16
ATOM 17737 C CA . VAL A 1 73 ? -8.161 3.513 -6.540 1.00 0.64 73 VAL A CA 16
ATOM 17738 C C . VAL A 1 73 ? -8.877 3.967 -7.809 1.00 0.83 73 VAL A C 16
ATOM 17739 O O . VAL A 1 73 ? -8.359 4.790 -8.564 1.00 0.99 73 VAL A O 16
ATOM 17752 N N . ALA A 1 74 ? -10.070 3.426 -8.036 1.00 0.99 74 ALA A N 16
ATOM 17753 C CA . ALA A 1 74 ? -10.859 3.777 -9.212 1.00 1.25 74 ALA A CA 16
ATOM 17754 C C . ALA A 1 74 ? -12.214 4.349 -8.811 1.00 1.66 74 ALA A C 16
ATOM 17755 O O . ALA A 1 74 ? -12.572 4.355 -7.634 1.00 2.28 74 ALA A O 16
ATOM 17762 N N . GLN A 1 75 ? -12.965 4.829 -9.797 1.00 1.95 75 GLN A N 16
ATOM 17763 C CA . GLN A 1 75 ? -14.281 5.402 -9.543 1.00 2.53 75 GLN A CA 16
ATOM 17764 C C . GLN A 1 75 ? -15.258 4.333 -9.064 1.00 2.88 75 GLN A C 16
ATOM 17765 O O . GLN A 1 75 ? -14.985 3.138 -9.170 1.00 3.14 75 GLN A O 16
ATOM 17777 N N . MET A 1 1 ? 1.356 11.133 -5.424 1.00 3.33 1 MET A N 17
ATOM 17778 C CA . MET A 1 1 ? 2.452 11.943 -4.830 1.00 2.78 1 MET A CA 17
ATOM 17779 C C . MET A 1 1 ? 2.158 12.303 -3.373 1.00 2.08 1 MET A C 17
ATOM 17780 O O . MET A 1 1 ? 2.794 13.191 -2.807 1.00 2.36 1 MET A O 17
ATOM 17794 N N . GLN A 1 2 ? 1.195 11.609 -2.768 1.00 1.56 2 GLN A N 17
ATOM 17795 C CA . GLN A 1 2 ? 0.827 11.862 -1.379 1.00 0.99 2 GLN A CA 17
ATOM 17796 C C . GLN A 1 2 ? -0.146 10.799 -0.879 1.00 0.83 2 GLN A C 17
ATOM 17797 O O . GLN A 1 2 ? -1.185 10.558 -1.493 1.00 1.25 2 GLN A O 17
ATOM 17809 N N . PHE A 1 3 ? 0.198 10.167 0.238 1.00 0.64 3 PHE A N 17
ATOM 17810 C CA . PHE A 1 3 ? -0.647 9.127 0.817 1.00 0.59 3 PHE A CA 17
ATOM 17811 C C . PHE A 1 3 ? -1.064 9.488 2.239 1.00 0.50 3 PHE A C 17
ATOM 17812 O O . PHE A 1 3 ? -0.261 9.412 3.169 1.00 0.55 3 PHE A O 17
ATOM 17828 N N . THR A 1 4 ? -2.322 9.881 2.397 1.00 0.53 4 THR A N 17
ATOM 17829 C CA . THR A 1 4 ? -2.848 10.249 3.706 1.00 0.49 4 THR A CA 17
ATOM 17830 C C . THR A 1 4 ? -3.749 9.152 4.263 1.00 0.45 4 THR A C 17
ATOM 17831 O O . THR A 1 4 ? -4.304 8.353 3.509 1.00 0.45 4 THR A O 17
ATOM 17842 N N . PRO A 1 5 ? -3.902 9.097 5.596 1.00 0.47 5 PRO A N 17
ATOM 17843 C CA . PRO A 1 5 ? -4.739 8.088 6.252 1.00 0.51 5 PRO A CA 17
ATOM 17844 C C . PRO A 1 5 ? -6.228 8.373 6.087 1.00 0.51 5 PRO A C 17
ATOM 17845 O O . PRO A 1 5 ? -6.830 9.080 6.896 1.00 0.65 5 PRO A O 17
ATOM 17853 N N . ASP A 1 6 ? -6.816 7.825 5.028 1.00 0.74 6 ASP A N 17
ATOM 17854 C CA . ASP A 1 6 ? -8.235 8.018 4.752 1.00 0.84 6 ASP A CA 17
ATOM 17855 C C . ASP A 1 6 ? -8.630 7.347 3.442 1.00 0.71 6 ASP A C 17
ATOM 17856 O O . ASP A 1 6 ? -9.718 6.782 3.325 1.00 0.67 6 ASP A O 17
ATOM 17864 N N . SER A 1 7 ? -7.739 7.412 2.459 1.00 0.77 7 SER A N 17
ATOM 17865 C CA . SER A 1 7 ? -7.993 6.811 1.155 1.00 0.72 7 SER A CA 17
ATOM 17866 C C . SER A 1 7 ? -7.273 5.474 1.021 1.00 0.54 7 SER A C 17
ATOM 17867 O O . SER A 1 7 ? -6.248 5.243 1.663 1.00 0.67 7 SER A O 17
ATOM 17874 N N . ALA A 1 8 ? -7.815 4.599 0.181 1.00 0.47 8 ALA A N 17
ATOM 17875 C CA . ALA A 1 8 ? -7.222 3.285 -0.041 1.00 0.35 8 ALA A CA 17
ATOM 17876 C C . ALA A 1 8 ? -6.262 3.314 -1.226 1.00 0.31 8 ALA A C 17
ATOM 17877 O O . ALA A 1 8 ? -6.348 4.191 -2.086 1.00 0.38 8 ALA A O 17
ATOM 17884 N N . TRP A 1 9 ? -5.349 2.350 -1.263 1.00 0.30 9 TRP A N 17
ATOM 17885 C CA . TRP A 1 9 ? -4.372 2.265 -2.341 1.00 0.30 9 TRP A CA 17
ATOM 17886 C C . TRP A 1 9 ? -4.161 0.816 -2.766 1.00 0.32 9 TRP A C 17
ATOM 17887 O O . TRP A 1 9 ? -4.750 -0.100 -2.190 1.00 0.39 9 TRP A O 17
ATOM 17907 N N . LYS A 1 10 ? -3.319 0.610 -3.773 1.00 0.34 10 LYS A N 17
ATOM 17908 C CA . LYS A 1 10 ? -3.039 -0.732 -4.267 1.00 0.37 10 LYS A CA 17
ATOM 17909 C C . LYS A 1 10 ? -1.542 -1.024 -4.258 1.00 0.34 10 LYS A C 17
ATOM 17910 O O . LYS A 1 10 ? -0.732 -0.173 -4.622 1.00 0.34 10 LYS A O 17
ATOM 17925 N N . ILE A 1 11 ? -1.186 -2.233 -3.838 1.00 0.36 11 ILE A N 17
ATOM 17926 C CA . ILE A 1 11 ? 0.212 -2.645 -3.781 1.00 0.36 11 ILE A CA 17
ATOM 17927 C C . ILE A 1 11 ? 0.740 -2.956 -5.178 1.00 0.32 11 ILE A C 17
ATOM 17928 O O . ILE A 1 11 ? 0.160 -3.764 -5.903 1.00 0.38 11 ILE A O 17
ATOM 17943 N N . THR A 1 12 ? 1.842 -2.311 -5.545 1.00 0.28 12 THR A N 17
ATOM 17944 C CA . THR A 1 12 ? 2.451 -2.516 -6.853 1.00 0.27 12 THR A CA 17
ATOM 17945 C C . THR A 1 12 ? 3.972 -2.557 -6.743 1.00 0.27 12 THR A C 17
ATOM 17946 O O . THR A 1 12 ? 4.684 -1.913 -7.513 1.00 0.30 12 THR A O 17
ATOM 17957 N N . GLY A 1 13 ? 4.466 -3.319 -5.773 1.00 0.29 13 GLY A N 17
ATOM 17958 C CA . GLY A 1 13 ? 5.898 -3.434 -5.574 1.00 0.33 13 GLY A CA 17
ATOM 17959 C C . GLY A 1 13 ? 6.622 -3.916 -6.816 1.00 0.37 13 GLY A C 17
ATOM 17960 O O . GLY A 1 13 ? 6.852 -5.114 -6.984 1.00 0.45 13 GLY A O 17
ATOM 17964 N N . PHE A 1 14 ? 6.983 -2.979 -7.689 1.00 0.34 14 PHE A N 17
ATOM 17965 C CA . PHE A 1 14 ? 7.689 -3.313 -8.922 1.00 0.41 14 PHE A CA 17
ATOM 17966 C C . PHE A 1 14 ? 8.722 -2.243 -9.258 1.00 0.39 14 PHE A C 17
ATOM 17967 O O . PHE A 1 14 ? 8.401 -1.229 -9.878 1.00 0.43 14 PHE A O 17
ATOM 17983 N N . SER A 1 15 ? 9.962 -2.476 -8.842 1.00 0.40 15 SER A N 17
ATOM 17984 C CA . SER A 1 15 ? 11.042 -1.529 -9.096 1.00 0.41 15 SER A CA 17
ATOM 17985 C C . SER A 1 15 ? 11.849 -1.936 -10.323 1.00 0.43 15 SER A C 17
ATOM 17986 O O . SER A 1 15 ? 11.509 -2.897 -11.013 1.00 0.48 15 SER A O 17
ATOM 17993 N N . ARG A 1 16 ? 12.920 -1.196 -10.586 1.00 0.57 16 ARG A N 17
ATOM 17994 C CA . ARG A 1 16 ? 13.781 -1.475 -11.727 1.00 0.61 16 ARG A CA 17
ATOM 17995 C C . ARG A 1 16 ? 14.828 -2.525 -11.371 1.00 0.59 16 ARG A C 17
ATOM 17996 O O . ARG A 1 16 ? 15.289 -3.275 -12.232 1.00 0.63 16 ARG A O 17
ATOM 18014 N N . ASP A 1 17 ? 15.199 -2.571 -10.096 1.00 0.58 17 ASP A N 17
ATOM 18015 C CA . ASP A 1 17 ? 16.191 -3.526 -9.623 1.00 0.63 17 ASP A CA 17
ATOM 18016 C C . ASP A 1 17 ? 15.809 -4.073 -8.251 1.00 0.57 17 ASP A C 17
ATOM 18017 O O . ASP A 1 17 ? 16.672 -4.429 -7.449 1.00 0.62 17 ASP A O 17
ATOM 18025 N N . ILE A 1 18 ? 14.506 -4.148 -7.989 1.00 0.51 18 ILE A N 17
ATOM 18026 C CA . ILE A 1 18 ? 14.002 -4.656 -6.712 1.00 0.50 18 ILE A CA 17
ATOM 18027 C C . ILE A 1 18 ? 14.779 -5.890 -6.249 1.00 0.50 18 ILE A C 17
ATOM 18028 O O . ILE A 1 18 ? 15.266 -6.673 -7.065 1.00 0.57 18 ILE A O 17
ATOM 18043 N N . SER A 1 19 ? 14.888 -6.054 -4.933 1.00 0.57 19 SER A N 17
ATOM 18044 C CA . SER A 1 19 ? 15.604 -7.187 -4.357 1.00 0.59 19 SER A CA 17
ATOM 18045 C C . SER A 1 19 ? 14.630 -8.193 -3.747 1.00 0.52 19 SER A C 17
ATOM 18046 O O . SER A 1 19 ? 13.509 -7.839 -3.385 1.00 0.50 19 SER A O 17
ATOM 18053 N N . PRO A 1 20 ? 15.051 -9.464 -3.620 1.00 0.54 20 PRO A N 17
ATOM 18054 C CA . PRO A 1 20 ? 14.210 -10.522 -3.049 1.00 0.51 20 PRO A CA 17
ATOM 18055 C C . PRO A 1 20 ? 13.874 -10.264 -1.587 1.00 0.53 20 PRO A C 17
ATOM 18056 O O . PRO A 1 20 ? 12.827 -10.687 -1.099 1.00 0.51 20 PRO A O 17
ATOM 18064 N N . ALA A 1 21 ? 14.767 -9.562 -0.893 1.00 0.58 21 ALA A N 17
ATOM 18065 C CA . ALA A 1 21 ? 14.561 -9.248 0.516 1.00 0.64 21 ALA A CA 17
ATOM 18066 C C . ALA A 1 21 ? 13.151 -8.720 0.754 1.00 0.62 21 ALA A C 17
ATOM 18067 O O . ALA A 1 21 ? 12.466 -9.144 1.684 1.00 0.65 21 ALA A O 17
ATOM 18074 N N . TYR A 1 22 ? 12.729 -7.785 -0.091 1.00 0.60 22 TYR A N 17
ATOM 18075 C CA . TYR A 1 22 ? 11.395 -7.206 0.014 1.00 0.61 22 TYR A CA 17
ATOM 18076 C C . TYR A 1 22 ? 10.380 -8.056 -0.747 1.00 0.54 22 TYR A C 17
ATOM 18077 O O . TYR A 1 22 ? 9.299 -8.355 -0.242 1.00 0.57 22 TYR A O 17
ATOM 18094 N N . ARG A 1 23 ? 10.743 -8.439 -1.968 1.00 0.48 23 ARG A N 17
ATOM 18095 C CA . ARG A 1 23 ? 9.873 -9.247 -2.817 1.00 0.44 23 ARG A CA 17
ATOM 18096 C C . ARG A 1 23 ? 9.472 -10.545 -2.123 1.00 0.45 23 ARG A C 17
ATOM 18097 O O . ARG A 1 23 ? 8.286 -10.818 -1.937 1.00 0.45 23 ARG A O 17
ATOM 18115 N N . GLN A 1 24 ? 10.467 -11.343 -1.741 1.00 0.49 24 GLN A N 17
ATOM 18116 C CA . GLN A 1 24 ? 10.217 -12.618 -1.069 1.00 0.55 24 GLN A CA 17
ATOM 18117 C C . GLN A 1 24 ? 9.143 -12.487 0.010 1.00 0.58 24 GLN A C 17
ATOM 18118 O O . GLN A 1 24 ? 8.439 -13.451 0.317 1.00 0.66 24 GLN A O 17
ATOM 18130 N N . LYS A 1 25 ? 9.021 -11.295 0.582 1.00 0.59 25 LYS A N 17
ATOM 18131 C CA . LYS A 1 25 ? 8.031 -11.044 1.622 1.00 0.68 25 LYS A CA 17
ATOM 18132 C C . LYS A 1 25 ? 6.614 -11.157 1.067 1.00 0.61 25 LYS A C 17
ATOM 18133 O O . LYS A 1 25 ? 5.729 -11.713 1.715 1.00 0.71 25 LYS A O 17
ATOM 18148 N N . LEU A 1 26 ? 6.409 -10.629 -0.135 1.00 0.55 26 LEU A N 17
ATOM 18149 C CA . LEU A 1 26 ? 5.098 -10.664 -0.772 1.00 0.57 26 LEU A CA 17
ATOM 18150 C C . LEU A 1 26 ? 4.753 -12.073 -1.245 1.00 0.60 26 LEU A C 17
ATOM 18151 O O . LEU A 1 26 ? 3.711 -12.622 -0.886 1.00 0.68 26 LEU A O 17
ATOM 18166 N N . LEU A 1 27 ? 5.633 -12.653 -2.051 1.00 0.59 27 LEU A N 17
ATOM 18167 C CA . LEU A 1 27 ? 5.418 -13.995 -2.578 1.00 0.71 27 LEU A CA 17
ATOM 18168 C C . LEU A 1 27 ? 5.071 -14.976 -1.462 1.00 0.82 27 LEU A C 17
ATOM 18169 O O . LEU A 1 27 ? 4.364 -15.959 -1.684 1.00 0.95 27 LEU A O 17
ATOM 18184 N N . SER A 1 28 ? 5.573 -14.704 -0.262 1.00 0.84 28 SER A N 17
ATOM 18185 C CA . SER A 1 28 ? 5.316 -15.566 0.887 1.00 0.98 28 SER A CA 17
ATOM 18186 C C . SER A 1 28 ? 3.916 -15.332 1.447 1.00 0.89 28 SER A C 17
ATOM 18187 O O . SER A 1 28 ? 3.305 -16.238 2.015 1.00 0.99 28 SER A O 17
ATOM 18194 N N . LEU A 1 29 ? 3.410 -14.113 1.282 1.00 0.78 29 LEU A N 17
ATOM 18195 C CA . LEU A 1 29 ? 2.082 -13.763 1.775 1.00 0.78 29 LEU A CA 17
ATOM 18196 C C . LEU A 1 29 ? 1.020 -13.983 0.703 1.00 0.74 29 LEU A C 17
ATOM 18197 O O . LEU A 1 29 ? -0.152 -14.198 1.013 1.00 0.82 29 LEU A O 17
ATOM 18212 N N . GLY A 1 30 ? 1.432 -13.926 -0.560 1.00 0.68 30 GLY A N 17
ATOM 18213 C CA . GLY A 1 30 ? 0.498 -14.127 -1.653 1.00 0.73 30 GLY A CA 17
ATOM 18214 C C . GLY A 1 30 ? -0.062 -12.827 -2.197 1.00 0.71 30 GLY A C 17
ATOM 18215 O O . GLY A 1 30 ? -1.143 -12.811 -2.786 1.00 0.82 30 GLY A O 17
ATOM 18219 N N . MET A 1 31 ? 0.669 -11.734 -2.004 1.00 0.63 31 MET A N 17
ATOM 18220 C CA . MET A 1 31 ? 0.233 -10.430 -2.489 1.00 0.66 31 MET A CA 17
ATOM 18221 C C . MET A 1 31 ? 1.099 -9.975 -3.659 1.00 0.56 31 MET A C 17
ATOM 18222 O O . MET A 1 31 ? 2.128 -9.327 -3.470 1.00 0.54 31 MET A O 17
ATOM 18234 N N . LEU A 1 32 ? 0.675 -10.327 -4.870 1.00 0.56 32 LEU A N 17
ATOM 18235 C CA . LEU A 1 32 ? 1.412 -9.960 -6.075 1.00 0.49 32 LEU A CA 17
ATOM 18236 C C . LEU A 1 32 ? 1.032 -8.553 -6.533 1.00 0.44 32 LEU A C 17
ATOM 18237 O O . LEU A 1 32 ? -0.014 -8.030 -6.148 1.00 0.45 32 LEU A O 17
ATOM 18252 N N . PRO A 1 33 ? 1.880 -7.922 -7.365 1.00 0.41 33 PRO A N 17
ATOM 18253 C CA . PRO A 1 33 ? 1.627 -6.572 -7.869 1.00 0.40 33 PRO A CA 17
ATOM 18254 C C . PRO A 1 33 ? 0.187 -6.389 -8.336 1.00 0.38 33 PRO A C 17
ATOM 18255 O O . PRO A 1 33 ? -0.279 -7.091 -9.236 1.00 0.51 33 PRO A O 17
ATOM 18263 N N . GLY A 1 34 ? -0.514 -5.446 -7.718 1.00 0.34 34 GLY A N 17
ATOM 18264 C CA . GLY A 1 34 ? -1.893 -5.188 -8.079 1.00 0.33 34 GLY A CA 17
ATOM 18265 C C . GLY A 1 34 ? -2.858 -5.519 -6.957 1.00 0.31 34 GLY A C 17
ATOM 18266 O O . GLY A 1 34 ? -4.044 -5.749 -7.197 1.00 0.40 34 GLY A O 17
ATOM 18270 N N . SER A 1 35 ? -2.350 -5.542 -5.728 1.00 0.28 35 SER A N 17
ATOM 18271 C CA . SER A 1 35 ? -3.177 -5.847 -4.566 1.00 0.28 35 SER A CA 17
ATOM 18272 C C . SER A 1 35 ? -3.710 -4.564 -3.937 1.00 0.28 35 SER A C 17
ATOM 18273 O O . SER A 1 35 ? -3.344 -3.467 -4.351 1.00 0.37 35 SER A O 17
ATOM 18280 N N . SER A 1 36 ? -4.577 -4.709 -2.939 1.00 0.25 36 SER A N 17
ATOM 18281 C CA . SER A 1 36 ? -5.161 -3.554 -2.265 1.00 0.25 36 SER A CA 17
ATOM 18282 C C . SER A 1 36 ? -4.764 -3.518 -0.791 1.00 0.23 36 SER A C 17
ATOM 18283 O O . SER A 1 36 ? -4.385 -4.537 -0.214 1.00 0.28 36 SER A O 17
ATOM 18290 N N . PHE A 1 37 ? -4.853 -2.334 -0.190 1.00 0.22 37 PHE A N 17
ATOM 18291 C CA . PHE A 1 37 ? -4.506 -2.163 1.217 1.00 0.23 37 PHE A CA 17
ATOM 18292 C C . PHE A 1 37 ? -4.963 -0.798 1.721 1.00 0.23 37 PHE A C 17
ATOM 18293 O O . PHE A 1 37 ? -5.342 0.071 0.936 1.00 0.33 37 PHE A O 17
ATOM 18309 N N . HIS A 1 38 ? -4.922 -0.612 3.038 1.00 0.21 38 HIS A N 17
ATOM 18310 C CA . HIS A 1 38 ? -5.330 0.649 3.644 1.00 0.24 38 HIS A CA 17
ATOM 18311 C C . HIS A 1 38 ? -4.183 1.273 4.432 1.00 0.24 38 HIS A C 17
ATOM 18312 O O . HIS A 1 38 ? -3.302 0.570 4.925 1.00 0.40 38 HIS A O 17
ATOM 18326 N N . VAL A 1 39 ? -4.201 2.597 4.541 1.00 0.27 39 VAL A N 17
ATOM 18327 C CA . VAL A 1 39 ? -3.164 3.317 5.269 1.00 0.27 39 VAL A CA 17
ATOM 18328 C C . VAL A 1 39 ? -3.515 3.429 6.749 1.00 0.28 39 VAL A C 17
ATOM 18329 O O . VAL A 1 39 ? -4.656 3.720 7.106 1.00 0.40 39 VAL A O 17
ATOM 18342 N N . VAL A 1 40 ? -2.527 3.194 7.607 1.00 0.24 40 VAL A N 17
ATOM 18343 C CA . VAL A 1 40 ? -2.737 3.267 9.049 1.00 0.34 40 VAL A CA 17
ATOM 18344 C C . VAL A 1 40 ? -2.230 4.588 9.620 1.00 0.37 40 VAL A C 17
ATOM 18345 O O . VAL A 1 40 ? -2.865 5.182 10.492 1.00 0.54 40 VAL A O 17
ATOM 18358 N N . ARG A 1 41 ? -1.084 5.043 9.126 1.00 0.27 41 ARG A N 17
ATOM 18359 C CA . ARG A 1 41 ? -0.492 6.292 9.591 1.00 0.31 41 ARG A CA 17
ATOM 18360 C C . ARG A 1 41 ? 0.671 6.709 8.696 1.00 0.31 41 ARG A C 17
ATOM 18361 O O . ARG A 1 41 ? 1.602 5.935 8.473 1.00 0.40 41 ARG A O 17
ATOM 18379 N N . VAL A 1 42 ? 0.612 7.934 8.187 1.00 0.33 42 VAL A N 17
ATOM 18380 C CA . VAL A 1 42 ? 1.659 8.445 7.311 1.00 0.39 42 VAL A CA 17
ATOM 18381 C C . VAL A 1 42 ? 2.017 9.888 7.658 1.00 0.43 42 VAL A C 17
ATOM 18382 O O . VAL A 1 42 ? 1.228 10.602 8.277 1.00 0.49 42 VAL A O 17
ATOM 18395 N N . ALA A 1 43 ? 3.212 10.308 7.252 1.00 0.47 43 ALA A N 17
ATOM 18396 C CA . ALA A 1 43 ? 3.680 11.663 7.517 1.00 0.55 43 ALA A CA 17
ATOM 18397 C C . ALA A 1 43 ? 4.542 12.183 6.363 1.00 0.69 43 ALA A C 17
ATOM 18398 O O . ALA A 1 43 ? 5.662 11.714 6.161 1.00 0.81 43 ALA A O 17
ATOM 18405 N N . PRO A 1 44 ? 4.030 13.159 5.588 1.00 0.83 44 PRO A N 17
ATOM 18406 C CA . PRO A 1 44 ? 4.764 13.735 4.458 1.00 1.00 44 PRO A CA 17
ATOM 18407 C C . PRO A 1 44 ? 6.227 14.009 4.784 1.00 0.98 44 PRO A C 17
ATOM 18408 O O . PRO A 1 44 ? 7.098 13.887 3.923 1.00 1.15 44 PRO A O 17
ATOM 18416 N N . LEU A 1 45 ? 6.490 14.382 6.030 1.00 0.85 45 LEU A N 17
ATOM 18417 C CA . LEU A 1 45 ? 7.849 14.676 6.468 1.00 0.90 45 LEU A CA 17
ATOM 18418 C C . LEU A 1 45 ? 8.786 13.511 6.170 1.00 0.91 45 LEU A C 17
ATOM 18419 O O . LEU A 1 45 ? 9.989 13.698 5.995 1.00 1.23 45 LEU A O 17
ATOM 18434 N N . GLY A 1 46 ? 8.224 12.307 6.110 1.00 0.72 46 GLY A N 17
ATOM 18435 C CA . GLY A 1 46 ? 9.024 11.128 5.837 1.00 0.72 46 GLY A CA 17
ATOM 18436 C C . GLY A 1 46 ? 9.125 10.218 7.043 1.00 0.66 46 GLY A C 17
ATOM 18437 O O . GLY A 1 46 ? 10.034 10.359 7.862 1.00 0.77 46 GLY A O 17
ATOM 18441 N N . ASP A 1 47 ? 8.189 9.283 7.155 1.00 0.53 47 ASP A N 17
ATOM 18442 C CA . ASP A 1 47 ? 8.169 8.353 8.275 1.00 0.49 47 ASP A CA 17
ATOM 18443 C C . ASP A 1 47 ? 7.700 6.971 7.831 1.00 0.46 47 ASP A C 17
ATOM 18444 O O . ASP A 1 47 ? 7.262 6.792 6.694 1.00 0.46 47 ASP A O 17
ATOM 18452 N N . PRO A 1 48 ? 7.789 5.970 8.725 1.00 0.47 48 PRO A N 17
ATOM 18453 C CA . PRO A 1 48 ? 7.372 4.606 8.426 1.00 0.47 48 PRO A CA 17
ATOM 18454 C C . PRO A 1 48 ? 5.879 4.415 8.641 1.00 0.37 48 PRO A C 17
ATOM 18455 O O . PRO A 1 48 ? 5.361 4.634 9.736 1.00 0.38 48 PRO A O 17
ATOM 18463 N N . VAL A 1 49 ? 5.194 4.005 7.582 1.00 0.32 49 VAL A N 17
ATOM 18464 C CA . VAL A 1 49 ? 3.756 3.791 7.628 1.00 0.26 49 VAL A CA 17
ATOM 18465 C C . VAL A 1 49 ? 3.424 2.300 7.628 1.00 0.28 49 VAL A C 17
ATOM 18466 O O . VAL A 1 49 ? 4.234 1.469 7.214 1.00 0.39 49 VAL A O 17
ATOM 18479 N N . HIS A 1 50 ? 2.224 1.977 8.095 1.00 0.29 50 HIS A N 17
ATOM 18480 C CA . HIS A 1 50 ? 1.769 0.594 8.158 1.00 0.31 50 HIS A CA 17
ATOM 18481 C C . HIS A 1 50 ? 0.587 0.375 7.221 1.00 0.29 50 HIS A C 17
ATOM 18482 O O . HIS A 1 50 ? -0.371 1.148 7.222 1.00 0.31 50 HIS A O 17
ATOM 18496 N N . ILE A 1 51 ? 0.661 -0.683 6.417 1.00 0.32 51 ILE A N 17
ATOM 18497 C CA . ILE A 1 51 ? -0.406 -1.000 5.478 1.00 0.32 51 ILE A CA 17
ATOM 18498 C C . ILE A 1 51 ? -1.278 -2.133 6.005 1.00 0.32 51 ILE A C 17
ATOM 18499 O O . ILE A 1 51 ? -0.782 -3.080 6.614 1.00 0.31 51 ILE A O 17
ATOM 18514 N N . GLU A 1 52 ? -2.580 -2.031 5.767 1.00 0.36 52 GLU A N 17
ATOM 18515 C CA . GLU A 1 52 ? -3.521 -3.044 6.222 1.00 0.39 52 GLU A CA 17
ATOM 18516 C C . GLU A 1 52 ? -4.028 -3.884 5.056 1.00 0.42 52 GLU A C 17
ATOM 18517 O O . GLU A 1 52 ? -4.805 -3.410 4.227 1.00 0.43 52 GLU A O 17
ATOM 18527 N N . THR A 1 53 ? -3.580 -5.135 4.997 1.00 0.52 53 THR A N 17
ATOM 18528 C CA . THR A 1 53 ? -3.989 -6.044 3.936 1.00 0.58 53 THR A CA 17
ATOM 18529 C C . THR A 1 53 ? -4.936 -7.115 4.470 1.00 0.61 53 THR A C 17
ATOM 18530 O O . THR A 1 53 ? -5.409 -7.028 5.604 1.00 0.60 53 THR A O 17
ATOM 18541 N N . ARG A 1 54 ? -5.210 -8.126 3.651 1.00 0.68 54 ARG A N 17
ATOM 18542 C CA . ARG A 1 54 ? -6.103 -9.210 4.043 1.00 0.73 54 ARG A CA 17
ATOM 18543 C C . ARG A 1 54 ? -5.643 -9.870 5.340 1.00 0.67 54 ARG A C 17
ATOM 18544 O O . ARG A 1 54 ? -4.772 -10.738 5.332 1.00 0.69 54 ARG A O 17
ATOM 18562 N N . ARG A 1 55 ? -6.233 -9.445 6.452 1.00 0.66 55 ARG A N 17
ATOM 18563 C CA . ARG A 1 55 ? -5.901 -9.996 7.759 1.00 0.66 55 ARG A CA 17
ATOM 18564 C C . ARG A 1 55 ? -4.398 -9.960 8.022 1.00 0.62 55 ARG A C 17
ATOM 18565 O O . ARG A 1 55 ? -3.867 -10.810 8.736 1.00 0.70 55 ARG A O 17
ATOM 18583 N N . VAL A 1 56 ? -3.718 -8.972 7.453 1.00 0.58 56 VAL A N 17
ATOM 18584 C CA . VAL A 1 56 ? -2.277 -8.842 7.640 1.00 0.57 56 VAL A CA 17
ATOM 18585 C C . VAL A 1 56 ? -1.832 -7.387 7.538 1.00 0.49 56 VAL A C 17
ATOM 18586 O O . VAL A 1 56 ? -1.904 -6.776 6.472 1.00 0.50 56 VAL A O 17
ATOM 18599 N N . SER A 1 57 ? -1.373 -6.837 8.658 1.00 0.48 57 SER A N 17
ATOM 18600 C CA . SER A 1 57 ? -0.908 -5.457 8.698 1.00 0.43 57 SER A CA 17
ATOM 18601 C C . SER A 1 57 ? 0.610 -5.397 8.561 1.00 0.42 57 SER A C 17
ATOM 18602 O O . SER A 1 57 ? 1.341 -5.791 9.471 1.00 0.46 57 SER A O 17
ATOM 18609 N N . LEU A 1 58 ? 1.075 -4.902 7.422 1.00 0.38 58 LEU A N 17
ATOM 18610 C CA . LEU A 1 58 ? 2.505 -4.798 7.160 1.00 0.40 58 LEU A CA 17
ATOM 18611 C C . LEU A 1 58 ? 3.010 -3.380 7.405 1.00 0.37 58 LEU A C 17
ATOM 18612 O O . LEU A 1 58 ? 2.226 -2.434 7.476 1.00 0.38 58 LEU A O 17
ATOM 18627 N N . VAL A 1 59 ? 4.326 -3.242 7.533 1.00 0.41 59 VAL A N 17
ATOM 18628 C CA . VAL A 1 59 ? 4.940 -1.940 7.765 1.00 0.40 59 VAL A CA 17
ATOM 18629 C C . VAL A 1 59 ? 5.945 -1.610 6.667 1.00 0.40 59 VAL A C 17
ATOM 18630 O O . VAL A 1 59 ? 6.718 -2.469 6.241 1.00 0.47 59 VAL A O 17
ATOM 18643 N N . LEU A 1 60 ? 5.930 -0.362 6.213 1.00 0.39 60 LEU A N 17
ATOM 18644 C CA . LEU A 1 60 ? 6.838 0.078 5.161 1.00 0.40 60 LEU A CA 17
ATOM 18645 C C . LEU A 1 60 ? 7.596 1.331 5.584 1.00 0.38 60 LEU A C 17
ATOM 18646 O O . LEU A 1 60 ? 7.018 2.260 6.147 1.00 0.48 60 LEU A O 17
ATOM 18661 N N . ARG A 1 61 ? 8.897 1.350 5.308 1.00 0.51 61 ARG A N 17
ATOM 18662 C CA . ARG A 1 61 ? 9.736 2.488 5.658 1.00 0.58 61 ARG A CA 17
ATOM 18663 C C . ARG A 1 61 ? 9.691 3.553 4.568 1.00 0.54 61 ARG A C 17
ATOM 18664 O O . ARG A 1 61 ? 9.500 3.245 3.393 1.00 0.59 61 ARG A O 17
ATOM 18682 N N . LYS A 1 62 ? 9.876 4.807 4.969 1.00 0.69 62 LYS A N 17
ATOM 18683 C CA . LYS A 1 62 ? 9.852 5.930 4.037 1.00 0.74 62 LYS A CA 17
ATOM 18684 C C . LYS A 1 62 ? 10.670 5.632 2.782 1.00 0.68 62 LYS A C 17
ATOM 18685 O O . LYS A 1 62 ? 10.369 6.130 1.699 1.00 0.76 62 LYS A O 17
ATOM 18700 N N . LYS A 1 63 ? 11.707 4.817 2.939 1.00 0.64 63 LYS A N 17
ATOM 18701 C CA . LYS A 1 63 ? 12.573 4.456 1.821 1.00 0.71 63 LYS A CA 17
ATOM 18702 C C . LYS A 1 63 ? 11.979 3.308 1.012 1.00 0.63 63 LYS A C 17
ATOM 18703 O O . LYS A 1 63 ? 12.058 3.298 -0.216 1.00 0.73 63 LYS A O 17
ATOM 18718 N N . ASP A 1 64 ? 11.383 2.344 1.705 1.00 0.54 64 ASP A N 17
ATOM 18719 C CA . ASP A 1 64 ? 10.779 1.193 1.043 1.00 0.54 64 ASP A CA 17
ATOM 18720 C C . ASP A 1 64 ? 9.711 1.632 0.048 1.00 0.46 64 ASP A C 17
ATOM 18721 O O . ASP A 1 64 ? 9.472 0.961 -0.956 1.00 0.56 64 ASP A O 17
ATOM 18729 N N . LEU A 1 65 ? 9.072 2.762 0.330 1.00 0.39 65 LEU A N 17
ATOM 18730 C CA . LEU A 1 65 ? 8.025 3.287 -0.539 1.00 0.41 65 LEU A CA 17
ATOM 18731 C C . LEU A 1 65 ? 8.616 3.937 -1.789 1.00 0.45 65 LEU A C 17
ATOM 18732 O O . LEU A 1 65 ? 7.926 4.104 -2.796 1.00 0.52 65 LEU A O 17
ATOM 18747 N N . ALA A 1 66 ? 9.892 4.305 -1.721 1.00 0.46 66 ALA A N 17
ATOM 18748 C CA . ALA A 1 66 ? 10.568 4.935 -2.850 1.00 0.52 66 ALA A CA 17
ATOM 18749 C C . ALA A 1 66 ? 10.833 3.933 -3.972 1.00 0.50 66 ALA A C 17
ATOM 18750 O O . ALA A 1 66 ? 11.024 4.319 -5.125 1.00 0.66 66 ALA A O 17
ATOM 18757 N N . LEU A 1 67 ? 10.842 2.645 -3.632 1.00 0.37 67 LEU A N 17
ATOM 18758 C CA . LEU A 1 67 ? 11.087 1.596 -4.619 1.00 0.35 67 LEU A CA 17
ATOM 18759 C C . LEU A 1 67 ? 9.780 0.983 -5.112 1.00 0.31 67 LEU A C 17
ATOM 18760 O O . LEU A 1 67 ? 9.522 0.934 -6.315 1.00 0.30 67 LEU A O 17
ATOM 18775 N N . ILE A 1 68 ? 8.958 0.515 -4.178 1.00 0.31 68 ILE A N 17
ATOM 18776 C CA . ILE A 1 68 ? 7.680 -0.098 -4.525 1.00 0.30 68 ILE A CA 17
ATOM 18777 C C . ILE A 1 68 ? 6.736 0.922 -5.151 1.00 0.30 68 ILE A C 17
ATOM 18778 O O . ILE A 1 68 ? 6.823 2.118 -4.872 1.00 0.37 68 ILE A O 17
ATOM 18793 N N . GLU A 1 69 ? 5.831 0.442 -5.999 1.00 0.29 69 GLU A N 17
ATOM 18794 C CA . GLU A 1 69 ? 4.874 1.315 -6.668 1.00 0.32 69 GLU A CA 17
ATOM 18795 C C . GLU A 1 69 ? 3.485 1.179 -6.051 1.00 0.31 69 GLU A C 17
ATOM 18796 O O . GLU A 1 69 ? 3.116 0.115 -5.554 1.00 0.37 69 GLU A O 17
ATOM 18806 N N . LEU A 1 70 ? 2.719 2.265 -6.083 1.00 0.32 70 LEU A N 17
ATOM 18807 C CA . LEU A 1 70 ? 1.369 2.268 -5.528 1.00 0.33 70 LEU A CA 17
ATOM 18808 C C . LEU A 1 70 ? 0.371 2.849 -6.524 1.00 0.33 70 LEU A C 17
ATOM 18809 O O . LEU A 1 70 ? 0.659 3.832 -7.207 1.00 0.45 70 LEU A O 17
ATOM 18824 N N . GLU A 1 71 ? -0.806 2.233 -6.601 1.00 0.35 71 GLU A N 17
ATOM 18825 C CA . GLU A 1 71 ? -1.850 2.691 -7.508 1.00 0.38 71 GLU A CA 17
ATOM 18826 C C . GLU A 1 71 ? -3.076 3.160 -6.730 1.00 0.37 71 GLU A C 17
ATOM 18827 O O . GLU A 1 71 ? -3.573 2.453 -5.853 1.00 0.52 71 GLU A O 17
ATOM 18837 N N . ALA A 1 72 ? -3.558 4.355 -7.057 1.00 0.45 72 ALA A N 17
ATOM 18838 C CA . ALA A 1 72 ? -4.726 4.917 -6.386 1.00 0.52 72 ALA A CA 17
ATOM 18839 C C . ALA A 1 72 ? -5.975 4.094 -6.680 1.00 0.44 72 ALA A C 17
ATOM 18840 O O . ALA A 1 72 ? -6.012 3.324 -7.640 1.00 0.53 72 ALA A O 17
ATOM 18847 N N . VAL A 1 73 ? -6.998 4.265 -5.850 1.00 0.58 73 VAL A N 17
ATOM 18848 C CA . VAL A 1 73 ? -8.248 3.533 -6.017 1.00 0.64 73 VAL A CA 17
ATOM 18849 C C . VAL A 1 73 ? -9.350 4.433 -6.566 1.00 0.83 73 VAL A C 17
ATOM 18850 O O . VAL A 1 73 ? -9.154 5.636 -6.745 1.00 0.99 73 VAL A O 17
ATOM 18863 N N . ALA A 1 74 ? -10.510 3.840 -6.833 1.00 0.99 74 ALA A N 17
ATOM 18864 C CA . ALA A 1 74 ? -11.648 4.582 -7.361 1.00 1.25 74 ALA A CA 17
ATOM 18865 C C . ALA A 1 74 ? -12.730 4.751 -6.301 1.00 1.66 74 ALA A C 17
ATOM 18866 O O . ALA A 1 74 ? -12.565 4.325 -5.158 1.00 2.28 74 ALA A O 17
ATOM 18873 N N . GLN A 1 75 ? -13.839 5.377 -6.686 1.00 1.95 75 GLN A N 17
ATOM 18874 C CA . GLN A 1 75 ? -14.949 5.601 -5.766 1.00 2.53 75 GLN A CA 17
ATOM 18875 C C . GLN A 1 75 ? -16.246 5.030 -6.331 1.00 2.88 75 GLN A C 17
ATOM 18876 O O . GLN A 1 75 ? -16.543 5.194 -7.514 1.00 3.14 75 GLN A O 17
ATOM 18888 N N . MET A 1 1 ? 2.327 10.049 -5.730 1.00 3.33 1 MET A N 18
ATOM 18889 C CA . MET A 1 1 ? 1.962 11.310 -5.033 1.00 2.78 1 MET A CA 18
ATOM 18890 C C . MET A 1 1 ? 1.690 11.059 -3.554 1.00 2.08 1 MET A C 18
ATOM 18891 O O . MET A 1 1 ? 1.704 9.916 -3.094 1.00 2.36 1 MET A O 18
ATOM 18905 N N . GLN A 1 2 ? 1.440 12.134 -2.813 1.00 1.56 2 GLN A N 18
ATOM 18906 C CA . GLN A 1 2 ? 1.167 12.032 -1.383 1.00 0.99 2 GLN A CA 18
ATOM 18907 C C . GLN A 1 2 ? 0.059 11.021 -1.105 1.00 0.83 2 GLN A C 18
ATOM 18908 O O . GLN A 1 2 ? -0.832 10.815 -1.929 1.00 1.25 2 GLN A O 18
ATOM 18920 N N . PHE A 1 3 ? 0.124 10.391 0.064 1.00 0.64 3 PHE A N 18
ATOM 18921 C CA . PHE A 1 3 ? -0.871 9.403 0.460 1.00 0.59 3 PHE A CA 18
ATOM 18922 C C . PHE A 1 3 ? -1.194 9.527 1.945 1.00 0.50 3 PHE A C 18
ATOM 18923 O O . PHE A 1 3 ? -0.413 9.107 2.799 1.00 0.55 3 PHE A O 18
ATOM 18939 N N . THR A 1 4 ? -2.351 10.108 2.246 1.00 0.53 4 THR A N 18
ATOM 18940 C CA . THR A 1 4 ? -2.778 10.291 3.629 1.00 0.49 4 THR A CA 18
ATOM 18941 C C . THR A 1 4 ? -3.501 9.054 4.153 1.00 0.45 4 THR A C 18
ATOM 18942 O O . THR A 1 4 ? -4.045 8.268 3.378 1.00 0.45 4 THR A O 18
ATOM 18953 N N . PRO A 1 5 ? -3.514 8.868 5.485 1.00 0.47 5 PRO A N 18
ATOM 18954 C CA . PRO A 1 5 ? -4.174 7.721 6.117 1.00 0.51 5 PRO A CA 18
ATOM 18955 C C . PRO A 1 5 ? -5.693 7.852 6.110 1.00 0.51 5 PRO A C 18
ATOM 18956 O O . PRO A 1 5 ? -6.282 8.413 7.034 1.00 0.65 5 PRO A O 18
ATOM 18964 N N . ASP A 1 6 ? -6.322 7.334 5.061 1.00 0.74 6 ASP A N 18
ATOM 18965 C CA . ASP A 1 6 ? -7.773 7.392 4.931 1.00 0.84 6 ASP A CA 18
ATOM 18966 C C . ASP A 1 6 ? -8.224 6.761 3.617 1.00 0.71 6 ASP A C 18
ATOM 18967 O O . ASP A 1 6 ? -9.205 6.019 3.577 1.00 0.67 6 ASP A O 18
ATOM 18975 N N . SER A 1 7 ? -7.497 7.062 2.546 1.00 0.77 7 SER A N 18
ATOM 18976 C CA . SER A 1 7 ? -7.818 6.527 1.229 1.00 0.72 7 SER A CA 18
ATOM 18977 C C . SER A 1 7 ? -7.059 5.230 0.968 1.00 0.54 7 SER A C 18
ATOM 18978 O O . SER A 1 7 ? -5.898 5.090 1.354 1.00 0.67 7 SER A O 18
ATOM 18985 N N . ALA A 1 8 ? -7.722 4.283 0.314 1.00 0.47 8 ALA A N 18
ATOM 18986 C CA . ALA A 1 8 ? -7.110 2.998 0.002 1.00 0.35 8 ALA A CA 18
ATOM 18987 C C . ALA A 1 8 ? -6.169 3.114 -1.192 1.00 0.31 8 ALA A C 18
ATOM 18988 O O . ALA A 1 8 ? -6.214 4.093 -1.938 1.00 0.38 8 ALA A O 18
ATOM 18995 N N . TRP A 1 9 ? -5.318 2.110 -1.367 1.00 0.30 9 TRP A N 18
ATOM 18996 C CA . TRP A 1 9 ? -4.366 2.097 -2.472 1.00 0.30 9 TRP A CA 18
ATOM 18997 C C . TRP A 1 9 ? -4.102 0.670 -2.937 1.00 0.32 9 TRP A C 18
ATOM 18998 O O . TRP A 1 9 ? -4.504 -0.291 -2.281 1.00 0.39 9 TRP A O 18
ATOM 19018 N N . LYS A 1 10 ? -3.423 0.537 -4.071 1.00 0.34 10 LYS A N 18
ATOM 19019 C CA . LYS A 1 10 ? -3.109 -0.777 -4.616 1.00 0.37 10 LYS A CA 18
ATOM 19020 C C . LYS A 1 10 ? -1.603 -1.025 -4.619 1.00 0.34 10 LYS A C 18
ATOM 19021 O O . LYS A 1 10 ? -0.820 -0.143 -4.974 1.00 0.34 10 LYS A O 18
ATOM 19036 N N . ILE A 1 11 ? -1.207 -2.232 -4.224 1.00 0.36 11 ILE A N 18
ATOM 19037 C CA . ILE A 1 11 ? 0.202 -2.598 -4.181 1.00 0.36 11 ILE A CA 18
ATOM 19038 C C . ILE A 1 11 ? 0.722 -2.929 -5.575 1.00 0.32 11 ILE A C 18
ATOM 19039 O O . ILE A 1 11 ? 0.192 -3.813 -6.252 1.00 0.38 11 ILE A O 18
ATOM 19054 N N . THR A 1 12 ? 1.763 -2.215 -5.994 1.00 0.28 12 THR A N 18
ATOM 19055 C CA . THR A 1 12 ? 2.366 -2.428 -7.304 1.00 0.27 12 THR A CA 18
ATOM 19056 C C . THR A 1 12 ? 3.887 -2.430 -7.206 1.00 0.27 12 THR A C 18
ATOM 19057 O O . THR A 1 12 ? 4.571 -1.712 -7.936 1.00 0.30 12 THR A O 18
ATOM 19068 N N . GLY A 1 13 ? 4.411 -3.237 -6.290 1.00 0.29 13 GLY A N 18
ATOM 19069 C CA . GLY A 1 13 ? 5.848 -3.323 -6.105 1.00 0.33 13 GLY A CA 18
ATOM 19070 C C . GLY A 1 13 ? 6.591 -3.553 -7.406 1.00 0.37 13 GLY A C 18
ATOM 19071 O O . GLY A 1 13 ? 6.717 -4.687 -7.865 1.00 0.45 13 GLY A O 18
ATOM 19075 N N . PHE A 1 14 ? 7.082 -2.472 -8.001 1.00 0.34 14 PHE A N 18
ATOM 19076 C CA . PHE A 1 14 ? 7.819 -2.556 -9.255 1.00 0.41 14 PHE A CA 18
ATOM 19077 C C . PHE A 1 14 ? 8.898 -1.479 -9.323 1.00 0.39 14 PHE A C 18
ATOM 19078 O O . PHE A 1 14 ? 8.629 -0.342 -9.711 1.00 0.43 14 PHE A O 18
ATOM 19094 N N . SER A 1 15 ? 10.118 -1.843 -8.937 1.00 0.40 15 SER A N 18
ATOM 19095 C CA . SER A 1 15 ? 11.233 -0.904 -8.955 1.00 0.41 15 SER A CA 18
ATOM 19096 C C . SER A 1 15 ? 12.172 -1.198 -10.119 1.00 0.43 15 SER A C 18
ATOM 19097 O O . SER A 1 15 ? 11.879 -2.032 -10.974 1.00 0.48 15 SER A O 18
ATOM 19104 N N . ARG A 1 16 ? 13.306 -0.504 -10.143 1.00 0.57 16 ARG A N 18
ATOM 19105 C CA . ARG A 1 16 ? 14.294 -0.684 -11.199 1.00 0.61 16 ARG A CA 18
ATOM 19106 C C . ARG A 1 16 ? 15.247 -1.830 -10.873 1.00 0.59 16 ARG A C 18
ATOM 19107 O O . ARG A 1 16 ? 15.878 -2.396 -11.765 1.00 0.63 16 ARG A O 18
ATOM 19125 N N . ASP A 1 17 ? 15.353 -2.166 -9.590 1.00 0.58 17 ASP A N 18
ATOM 19126 C CA . ASP A 1 17 ? 16.235 -3.243 -9.154 1.00 0.63 17 ASP A CA 18
ATOM 19127 C C . ASP A 1 17 ? 15.782 -3.818 -7.814 1.00 0.57 17 ASP A C 18
ATOM 19128 O O . ASP A 1 17 ? 16.605 -4.240 -7.001 1.00 0.62 17 ASP A O 18
ATOM 19136 N N . ILE A 1 18 ? 14.470 -3.840 -7.592 1.00 0.51 18 ILE A N 18
ATOM 19137 C CA . ILE A 1 18 ? 13.909 -4.367 -6.351 1.00 0.50 18 ILE A CA 18
ATOM 19138 C C . ILE A 1 18 ? 14.536 -5.711 -5.986 1.00 0.50 18 ILE A C 18
ATOM 19139 O O . ILE A 1 18 ? 14.489 -6.661 -6.766 1.00 0.57 18 ILE A O 18
ATOM 19154 N N . SER A 1 19 ? 15.123 -5.782 -4.795 1.00 0.57 19 SER A N 18
ATOM 19155 C CA . SER A 1 19 ? 15.755 -7.011 -4.327 1.00 0.59 19 SER A CA 18
ATOM 19156 C C . SER A 1 19 ? 14.706 -8.018 -3.863 1.00 0.52 19 SER A C 18
ATOM 19157 O O . SER A 1 19 ? 13.595 -7.640 -3.488 1.00 0.50 19 SER A O 18
ATOM 19164 N N . PRO A 1 20 ? 15.045 -9.319 -3.884 1.00 0.54 20 PRO A N 18
ATOM 19165 C CA . PRO A 1 20 ? 14.127 -10.382 -3.462 1.00 0.51 20 PRO A CA 18
ATOM 19166 C C . PRO A 1 20 ? 13.742 -10.270 -1.992 1.00 0.53 20 PRO A C 18
ATOM 19167 O O . PRO A 1 20 ? 12.651 -10.673 -1.596 1.00 0.51 20 PRO A O 18
ATOM 19175 N N . ALA A 1 21 ? 14.644 -9.727 -1.183 1.00 0.58 21 ALA A N 18
ATOM 19176 C CA . ALA A 1 21 ? 14.378 -9.563 0.239 1.00 0.64 21 ALA A CA 18
ATOM 19177 C C . ALA A 1 21 ? 13.056 -8.834 0.452 1.00 0.62 21 ALA A C 18
ATOM 19178 O O . ALA A 1 21 ? 12.233 -9.240 1.272 1.00 0.65 21 ALA A O 18
ATOM 19185 N N . TYR A 1 22 ? 12.863 -7.753 -0.295 1.00 0.60 22 TYR A N 18
ATOM 19186 C CA . TYR A 1 22 ? 11.642 -6.962 -0.203 1.00 0.61 22 TYR A CA 18
ATOM 19187 C C . TYR A 1 22 ? 10.550 -7.534 -1.103 1.00 0.54 22 TYR A C 18
ATOM 19188 O O . TYR A 1 22 ? 9.360 -7.392 -0.819 1.00 0.57 22 TYR A O 18
ATOM 19205 N N . ARG A 1 23 ? 10.961 -8.179 -2.192 1.00 0.48 23 ARG A N 18
ATOM 19206 C CA . ARG A 1 23 ? 10.019 -8.766 -3.138 1.00 0.44 23 ARG A CA 18
ATOM 19207 C C . ARG A 1 23 ? 9.427 -10.062 -2.589 1.00 0.45 23 ARG A C 18
ATOM 19208 O O . ARG A 1 23 ? 8.217 -10.165 -2.386 1.00 0.45 23 ARG A O 18
ATOM 19226 N N . GLN A 1 24 ? 10.285 -11.046 -2.348 1.00 0.49 24 GLN A N 18
ATOM 19227 C CA . GLN A 1 24 ? 9.843 -12.335 -1.825 1.00 0.55 24 GLN A CA 18
ATOM 19228 C C . GLN A 1 24 ? 9.016 -12.154 -0.555 1.00 0.58 24 GLN A C 18
ATOM 19229 O O . GLN A 1 24 ? 8.158 -12.979 -0.239 1.00 0.66 24 GLN A O 18
ATOM 19241 N N . LYS A 1 25 ? 9.281 -11.072 0.170 1.00 0.59 25 LYS A N 18
ATOM 19242 C CA . LYS A 1 25 ? 8.567 -10.781 1.403 1.00 0.68 25 LYS A CA 18
ATOM 19243 C C . LYS A 1 25 ? 7.057 -10.857 1.196 1.00 0.61 25 LYS A C 18
ATOM 19244 O O . LYS A 1 25 ? 6.313 -11.225 2.105 1.00 0.71 25 LYS A O 18
ATOM 19259 N N . LEU A 1 26 ? 6.610 -10.507 -0.007 1.00 0.55 26 LEU A N 18
ATOM 19260 C CA . LEU A 1 26 ? 5.188 -10.533 -0.330 1.00 0.57 26 LEU A CA 18
ATOM 19261 C C . LEU A 1 26 ? 4.742 -11.930 -0.751 1.00 0.60 26 LEU A C 18
ATOM 19262 O O . LEU A 1 26 ? 3.677 -12.399 -0.348 1.00 0.68 26 LEU A O 18
ATOM 19277 N N . LEU A 1 27 ? 5.562 -12.591 -1.563 1.00 0.59 27 LEU A N 18
ATOM 19278 C CA . LEU A 1 27 ? 5.249 -13.932 -2.040 1.00 0.71 27 LEU A CA 18
ATOM 19279 C C . LEU A 1 27 ? 4.835 -14.845 -0.890 1.00 0.82 27 LEU A C 18
ATOM 19280 O O . LEU A 1 27 ? 4.106 -15.817 -1.087 1.00 0.95 27 LEU A O 18
ATOM 19295 N N . SER A 1 28 ? 5.305 -14.526 0.311 1.00 0.84 28 SER A N 18
ATOM 19296 C CA . SER A 1 28 ? 4.984 -15.321 1.492 1.00 0.98 28 SER A CA 18
ATOM 19297 C C . SER A 1 28 ? 3.495 -15.242 1.814 1.00 0.89 28 SER A C 18
ATOM 19298 O O . SER A 1 28 ? 2.889 -16.229 2.231 1.00 0.99 28 SER A O 18
ATOM 19305 N N . LEU A 1 29 ? 2.910 -14.065 1.619 1.00 0.78 29 LEU A N 18
ATOM 19306 C CA . LEU A 1 29 ? 1.490 -13.864 1.888 1.00 0.78 29 LEU A CA 18
ATOM 19307 C C . LEU A 1 29 ? 0.656 -14.138 0.641 1.00 0.74 29 LEU A C 18
ATOM 19308 O O . LEU A 1 29 ? -0.531 -14.452 0.734 1.00 0.82 29 LEU A O 18
ATOM 19323 N N . GLY A 1 30 ? 1.282 -14.013 -0.526 1.00 0.68 30 GLY A N 18
ATOM 19324 C CA . GLY A 1 30 ? 0.579 -14.254 -1.772 1.00 0.73 30 GLY A CA 18
ATOM 19325 C C . GLY A 1 30 ? 0.070 -12.976 -2.406 1.00 0.71 30 GLY A C 18
ATOM 19326 O O . GLY A 1 30 ? -0.872 -13.000 -3.198 1.00 0.82 30 GLY A O 18
ATOM 19330 N N . MET A 1 31 ? 0.692 -11.855 -2.057 1.00 0.63 31 MET A N 18
ATOM 19331 C CA . MET A 1 31 ? 0.297 -10.561 -2.599 1.00 0.66 31 MET A CA 18
ATOM 19332 C C . MET A 1 31 ? 1.206 -10.158 -3.755 1.00 0.56 31 MET A C 18
ATOM 19333 O O . MET A 1 31 ? 2.315 -9.666 -3.546 1.00 0.54 31 MET A O 18
ATOM 19345 N N . LEU A 1 32 ? 0.729 -10.378 -4.976 1.00 0.56 32 LEU A N 18
ATOM 19346 C CA . LEU A 1 32 ? 1.495 -10.039 -6.170 1.00 0.49 32 LEU A CA 18
ATOM 19347 C C . LEU A 1 32 ? 1.096 -8.664 -6.698 1.00 0.44 32 LEU A C 18
ATOM 19348 O O . LEU A 1 32 ? 0.027 -8.152 -6.367 1.00 0.45 32 LEU A O 18
ATOM 19363 N N . PRO A 1 33 ? 1.953 -8.046 -7.529 1.00 0.41 33 PRO A N 18
ATOM 19364 C CA . PRO A 1 33 ? 1.684 -6.725 -8.100 1.00 0.40 33 PRO A CA 18
ATOM 19365 C C . PRO A 1 33 ? 0.232 -6.569 -8.537 1.00 0.38 33 PRO A C 18
ATOM 19366 O O . PRO A 1 33 ? -0.228 -7.239 -9.462 1.00 0.51 33 PRO A O 18
ATOM 19374 N N . GLY A 1 34 ? -0.487 -5.679 -7.860 1.00 0.34 34 GLY A N 18
ATOM 19375 C CA . GLY A 1 34 ? -1.883 -5.450 -8.184 1.00 0.33 34 GLY A CA 18
ATOM 19376 C C . GLY A 1 34 ? -2.805 -5.831 -7.043 1.00 0.31 34 GLY A C 18
ATOM 19377 O O . GLY A 1 34 ? -3.929 -6.280 -7.265 1.00 0.40 34 GLY A O 18
ATOM 19381 N N . SER A 1 35 ? -2.325 -5.647 -5.817 1.00 0.28 35 SER A N 18
ATOM 19382 C CA . SER A 1 35 ? -3.106 -5.975 -4.630 1.00 0.28 35 SER A CA 18
ATOM 19383 C C . SER A 1 35 ? -3.725 -4.721 -4.026 1.00 0.28 35 SER A C 18
ATOM 19384 O O . SER A 1 35 ? -3.466 -3.610 -4.487 1.00 0.37 35 SER A O 18
ATOM 19391 N N . SER A 1 36 ? -4.550 -4.903 -2.999 1.00 0.25 36 SER A N 18
ATOM 19392 C CA . SER A 1 36 ? -5.203 -3.779 -2.335 1.00 0.25 36 SER A CA 18
ATOM 19393 C C . SER A 1 36 ? -4.821 -3.723 -0.859 1.00 0.23 36 SER A C 18
ATOM 19394 O O . SER A 1 36 ? -4.467 -4.738 -0.259 1.00 0.28 36 SER A O 18
ATOM 19401 N N . PHE A 1 37 ? -4.896 -2.529 -0.278 1.00 0.22 37 PHE A N 18
ATOM 19402 C CA . PHE A 1 37 ? -4.558 -2.338 1.128 1.00 0.23 37 PHE A CA 18
ATOM 19403 C C . PHE A 1 37 ? -5.015 -0.966 1.612 1.00 0.23 37 PHE A C 18
ATOM 19404 O O . PHE A 1 37 ? -5.539 -0.167 0.838 1.00 0.33 37 PHE A O 18
ATOM 19420 N N . HIS A 1 38 ? -4.811 -0.698 2.899 1.00 0.21 38 HIS A N 18
ATOM 19421 C CA . HIS A 1 38 ? -5.202 0.581 3.482 1.00 0.24 38 HIS A CA 18
ATOM 19422 C C . HIS A 1 38 ? -4.043 1.210 4.250 1.00 0.24 38 HIS A C 18
ATOM 19423 O O . HIS A 1 38 ? -3.138 0.514 4.710 1.00 0.40 38 HIS A O 18
ATOM 19437 N N . VAL A 1 39 ? -4.079 2.532 4.381 1.00 0.27 39 VAL A N 18
ATOM 19438 C CA . VAL A 1 39 ? -3.034 3.263 5.091 1.00 0.27 39 VAL A CA 18
ATOM 19439 C C . VAL A 1 39 ? -3.405 3.455 6.559 1.00 0.28 39 VAL A C 18
ATOM 19440 O O . VAL A 1 39 ? -4.534 3.820 6.881 1.00 0.40 39 VAL A O 18
ATOM 19453 N N . VAL A 1 40 ? -2.445 3.210 7.447 1.00 0.24 40 VAL A N 18
ATOM 19454 C CA . VAL A 1 40 ? -2.679 3.356 8.878 1.00 0.34 40 VAL A CA 18
ATOM 19455 C C . VAL A 1 40 ? -2.147 4.690 9.398 1.00 0.37 40 VAL A C 18
ATOM 19456 O O . VAL A 1 40 ? -2.864 5.435 10.066 1.00 0.54 40 VAL A O 18
ATOM 19469 N N . ARG A 1 41 ? -0.887 4.987 9.092 1.00 0.27 41 ARG A N 18
ATOM 19470 C CA . ARG A 1 41 ? -0.270 6.233 9.540 1.00 0.31 41 ARG A CA 18
ATOM 19471 C C . ARG A 1 41 ? 0.883 6.639 8.627 1.00 0.31 41 ARG A C 18
ATOM 19472 O O . ARG A 1 41 ? 1.829 5.878 8.429 1.00 0.40 41 ARG A O 18
ATOM 19490 N N . VAL A 1 42 ? 0.799 7.850 8.084 1.00 0.33 42 VAL A N 18
ATOM 19491 C CA . VAL A 1 42 ? 1.834 8.364 7.192 1.00 0.39 42 VAL A CA 18
ATOM 19492 C C . VAL A 1 42 ? 2.183 9.810 7.534 1.00 0.43 42 VAL A C 18
ATOM 19493 O O . VAL A 1 42 ? 1.396 10.515 8.164 1.00 0.49 42 VAL A O 18
ATOM 19506 N N . ALA A 1 43 ? 3.368 10.242 7.115 1.00 0.47 43 ALA A N 18
ATOM 19507 C CA . ALA A 1 43 ? 3.820 11.604 7.377 1.00 0.55 43 ALA A CA 18
ATOM 19508 C C . ALA A 1 43 ? 4.204 12.315 6.080 1.00 0.69 43 ALA A C 18
ATOM 19509 O O . ALA A 1 43 ? 4.591 11.673 5.104 1.00 0.81 43 ALA A O 18
ATOM 19516 N N . PRO A 1 44 ? 4.098 13.656 6.056 1.00 0.83 44 PRO A N 18
ATOM 19517 C CA . PRO A 1 44 ? 4.426 14.457 4.874 1.00 1.00 44 PRO A CA 18
ATOM 19518 C C . PRO A 1 44 ? 5.925 14.694 4.716 1.00 0.98 44 PRO A C 18
ATOM 19519 O O . PRO A 1 44 ? 6.428 14.822 3.600 1.00 1.15 44 PRO A O 18
ATOM 19527 N N . LEU A 1 45 ? 6.632 14.754 5.838 1.00 0.85 45 LEU A N 18
ATOM 19528 C CA . LEU A 1 45 ? 8.075 14.980 5.823 1.00 0.90 45 LEU A CA 18
ATOM 19529 C C . LEU A 1 45 ? 8.830 13.692 5.511 1.00 0.91 45 LEU A C 18
ATOM 19530 O O . LEU A 1 45 ? 9.941 13.726 4.981 1.00 1.23 45 LEU A O 18
ATOM 19545 N N . GLY A 1 46 ? 8.220 12.559 5.841 1.00 0.72 46 GLY A N 18
ATOM 19546 C CA . GLY A 1 46 ? 8.852 11.279 5.594 1.00 0.72 46 GLY A CA 18
ATOM 19547 C C . GLY A 1 46 ? 8.938 10.433 6.847 1.00 0.66 46 GLY A C 18
ATOM 19548 O O . GLY A 1 46 ? 9.773 10.682 7.716 1.00 0.77 46 GLY A O 18
ATOM 19552 N N . ASP A 1 47 ? 8.071 9.430 6.942 1.00 0.53 47 ASP A N 18
ATOM 19553 C CA . ASP A 1 47 ? 8.048 8.550 8.104 1.00 0.49 47 ASP A CA 18
ATOM 19554 C C . ASP A 1 47 ? 7.625 7.138 7.714 1.00 0.46 47 ASP A C 18
ATOM 19555 O O . ASP A 1 47 ? 7.188 6.902 6.588 1.00 0.46 47 ASP A O 18
ATOM 19563 N N . PRO A 1 48 ? 7.745 6.177 8.648 1.00 0.47 48 PRO A N 18
ATOM 19564 C CA . PRO A 1 48 ? 7.378 4.789 8.407 1.00 0.47 48 PRO A CA 18
ATOM 19565 C C . PRO A 1 48 ? 5.891 4.553 8.632 1.00 0.37 48 PRO A C 18
ATOM 19566 O O . PRO A 1 48 ? 5.372 4.781 9.724 1.00 0.38 48 PRO A O 18
ATOM 19574 N N . VAL A 1 49 ? 5.214 4.095 7.587 1.00 0.32 49 VAL A N 18
ATOM 19575 C CA . VAL A 1 49 ? 3.783 3.838 7.648 1.00 0.26 49 VAL A CA 18
ATOM 19576 C C . VAL A 1 49 ? 3.490 2.339 7.675 1.00 0.28 49 VAL A C 18
ATOM 19577 O O . VAL A 1 49 ? 4.319 1.521 7.276 1.00 0.39 49 VAL A O 18
ATOM 19590 N N . HIS A 1 50 ? 2.301 1.996 8.154 1.00 0.29 50 HIS A N 18
ATOM 19591 C CA . HIS A 1 50 ? 1.874 0.605 8.237 1.00 0.31 50 HIS A CA 18
ATOM 19592 C C . HIS A 1 50 ? 0.696 0.352 7.300 1.00 0.29 50 HIS A C 18
ATOM 19593 O O . HIS A 1 50 ? -0.228 1.162 7.217 1.00 0.31 50 HIS A O 18
ATOM 19607 N N . ILE A 1 51 ? 0.735 -0.774 6.594 1.00 0.32 51 ILE A N 18
ATOM 19608 C CA . ILE A 1 51 ? -0.328 -1.121 5.658 1.00 0.32 51 ILE A CA 18
ATOM 19609 C C . ILE A 1 51 ? -1.272 -2.165 6.242 1.00 0.32 51 ILE A C 18
ATOM 19610 O O . ILE A 1 51 ? -0.843 -3.093 6.928 1.00 0.31 51 ILE A O 18
ATOM 19625 N N . GLU A 1 52 ? -2.562 -2.003 5.964 1.00 0.36 52 GLU A N 18
ATOM 19626 C CA . GLU A 1 52 ? -3.575 -2.928 6.450 1.00 0.39 52 GLU A CA 18
ATOM 19627 C C . GLU A 1 52 ? -4.106 -3.788 5.307 1.00 0.42 52 GLU A C 18
ATOM 19628 O O . GLU A 1 52 ? -4.839 -3.306 4.443 1.00 0.43 52 GLU A O 18
ATOM 19638 N N . THR A 1 53 ? -3.726 -5.061 5.309 1.00 0.52 53 THR A N 18
ATOM 19639 C CA . THR A 1 53 ? -4.156 -5.988 4.269 1.00 0.58 53 THR A CA 18
ATOM 19640 C C . THR A 1 53 ? -5.064 -7.072 4.841 1.00 0.61 53 THR A C 18
ATOM 19641 O O . THR A 1 53 ? -5.417 -7.044 6.020 1.00 0.60 53 THR A O 18
ATOM 19652 N N . ARG A 1 54 ? -5.439 -8.025 3.996 1.00 0.68 54 ARG A N 18
ATOM 19653 C CA . ARG A 1 54 ? -6.309 -9.121 4.409 1.00 0.73 54 ARG A CA 18
ATOM 19654 C C . ARG A 1 54 ? -5.809 -9.776 5.692 1.00 0.67 54 ARG A C 18
ATOM 19655 O O . ARG A 1 54 ? -4.861 -10.558 5.671 1.00 0.69 54 ARG A O 18
ATOM 19673 N N . ARG A 1 55 ? -6.456 -9.445 6.807 1.00 0.66 55 ARG A N 18
ATOM 19674 C CA . ARG A 1 55 ? -6.098 -10.004 8.106 1.00 0.66 55 ARG A CA 18
ATOM 19675 C C . ARG A 1 55 ? -4.588 -10.008 8.332 1.00 0.62 55 ARG A C 18
ATOM 19676 O O . ARG A 1 55 ? -4.047 -10.936 8.931 1.00 0.70 55 ARG A O 18
ATOM 19694 N N . VAL A 1 56 ? -3.909 -8.967 7.858 1.00 0.58 56 VAL A N 18
ATOM 19695 C CA . VAL A 1 56 ? -2.465 -8.863 8.024 1.00 0.57 56 VAL A CA 18
ATOM 19696 C C . VAL A 1 56 ? -2.020 -7.404 8.065 1.00 0.49 56 VAL A C 18
ATOM 19697 O O . VAL A 1 56 ? -2.341 -6.620 7.171 1.00 0.50 56 VAL A O 18
ATOM 19710 N N . SER A 1 57 ? -1.282 -7.048 9.110 1.00 0.48 57 SER A N 18
ATOM 19711 C CA . SER A 1 57 ? -0.790 -5.685 9.272 1.00 0.43 57 SER A CA 18
ATOM 19712 C C . SER A 1 57 ? 0.721 -5.631 9.073 1.00 0.42 57 SER A C 18
ATOM 19713 O O . SER A 1 57 ? 1.486 -6.094 9.919 1.00 0.46 57 SER A O 18
ATOM 19720 N N . LEU A 1 58 ? 1.145 -5.066 7.949 1.00 0.38 58 LEU A N 18
ATOM 19721 C CA . LEU A 1 58 ? 2.566 -4.955 7.641 1.00 0.40 58 LEU A CA 18
ATOM 19722 C C . LEU A 1 58 ? 3.052 -3.519 7.789 1.00 0.37 58 LEU A C 18
ATOM 19723 O O . LEU A 1 58 ? 2.268 -2.574 7.707 1.00 0.38 58 LEU A O 18
ATOM 19738 N N . VAL A 1 59 ? 4.355 -3.364 8.007 1.00 0.41 59 VAL A N 18
ATOM 19739 C CA . VAL A 1 59 ? 4.952 -2.043 8.165 1.00 0.40 59 VAL A CA 18
ATOM 19740 C C . VAL A 1 59 ? 5.883 -1.722 7.002 1.00 0.40 59 VAL A C 18
ATOM 19741 O O . VAL A 1 59 ? 6.689 -2.555 6.590 1.00 0.47 59 VAL A O 18
ATOM 19754 N N . LEU A 1 60 ? 5.764 -0.509 6.474 1.00 0.39 60 LEU A N 18
ATOM 19755 C CA . LEU A 1 60 ? 6.596 -0.078 5.358 1.00 0.40 60 LEU A CA 18
ATOM 19756 C C . LEU A 1 60 ? 7.380 1.178 5.722 1.00 0.38 60 LEU A C 18
ATOM 19757 O O . LEU A 1 60 ? 6.829 2.124 6.285 1.00 0.48 60 LEU A O 18
ATOM 19772 N N . ARG A 1 61 ? 8.668 1.181 5.397 1.00 0.51 61 ARG A N 18
ATOM 19773 C CA . ARG A 1 61 ? 9.527 2.320 5.691 1.00 0.58 61 ARG A CA 18
ATOM 19774 C C . ARG A 1 61 ? 9.670 3.221 4.470 1.00 0.54 61 ARG A C 18
ATOM 19775 O O . ARG A 1 61 ? 9.417 2.802 3.341 1.00 0.59 61 ARG A O 18
ATOM 19793 N N . LYS A 1 62 ? 10.080 4.462 4.705 1.00 0.69 62 LYS A N 18
ATOM 19794 C CA . LYS A 1 62 ? 10.262 5.429 3.629 1.00 0.74 62 LYS A CA 18
ATOM 19795 C C . LYS A 1 62 ? 11.136 4.852 2.518 1.00 0.68 62 LYS A C 18
ATOM 19796 O O . LYS A 1 62 ? 11.069 5.295 1.371 1.00 0.76 62 LYS A O 18
ATOM 19811 N N . LYS A 1 63 ? 11.956 3.863 2.864 1.00 0.64 63 LYS A N 18
ATOM 19812 C CA . LYS A 1 63 ? 12.842 3.228 1.896 1.00 0.71 63 LYS A CA 18
ATOM 19813 C C . LYS A 1 63 ? 12.115 2.118 1.142 1.00 0.63 63 LYS A C 18
ATOM 19814 O O . LYS A 1 63 ? 12.450 1.808 -0.001 1.00 0.73 63 LYS A O 18
ATOM 19829 N N . ASP A 1 64 ? 11.119 1.523 1.790 1.00 0.54 64 ASP A N 18
ATOM 19830 C CA . ASP A 1 64 ? 10.347 0.449 1.179 1.00 0.54 64 ASP A CA 18
ATOM 19831 C C . ASP A 1 64 ? 9.376 1.002 0.141 1.00 0.46 64 ASP A C 18
ATOM 19832 O O . ASP A 1 64 ? 9.084 0.350 -0.861 1.00 0.56 64 ASP A O 18
ATOM 19840 N N . LEU A 1 65 ? 8.877 2.209 0.389 1.00 0.39 65 LEU A N 18
ATOM 19841 C CA . LEU A 1 65 ? 7.940 2.851 -0.527 1.00 0.41 65 LEU A CA 18
ATOM 19842 C C . LEU A 1 65 ? 8.671 3.469 -1.716 1.00 0.45 65 LEU A C 18
ATOM 19843 O O . LEU A 1 65 ? 8.077 3.701 -2.769 1.00 0.52 65 LEU A O 18
ATOM 19858 N N . ALA A 1 66 ? 9.963 3.737 -1.541 1.00 0.46 66 ALA A N 18
ATOM 19859 C CA . ALA A 1 66 ? 10.771 4.328 -2.602 1.00 0.52 66 ALA A CA 18
ATOM 19860 C C . ALA A 1 66 ? 11.019 3.337 -3.738 1.00 0.50 66 ALA A C 18
ATOM 19861 O O . ALA A 1 66 ? 11.382 3.731 -4.846 1.00 0.66 66 ALA A O 18
ATOM 19868 N N . LEU A 1 67 ? 10.823 2.050 -3.458 1.00 0.37 67 LEU A N 18
ATOM 19869 C CA . LEU A 1 67 ? 11.034 1.012 -4.461 1.00 0.35 67 LEU A CA 18
ATOM 19870 C C . LEU A 1 67 ? 9.714 0.568 -5.088 1.00 0.31 67 LEU A C 18
ATOM 19871 O O . LEU A 1 67 ? 9.529 0.666 -6.301 1.00 0.30 67 LEU A O 18
ATOM 19886 N N . ILE A 1 68 ? 8.800 0.080 -4.255 1.00 0.31 68 ILE A N 18
ATOM 19887 C CA . ILE A 1 68 ? 7.500 -0.383 -4.732 1.00 0.30 68 ILE A CA 18
ATOM 19888 C C . ILE A 1 68 ? 6.671 0.769 -5.290 1.00 0.30 68 ILE A C 18
ATOM 19889 O O . ILE A 1 68 ? 6.908 1.931 -4.962 1.00 0.37 68 ILE A O 18
ATOM 19904 N N . GLU A 1 69 ? 5.698 0.436 -6.133 1.00 0.29 69 GLU A N 18
ATOM 19905 C CA . GLU A 1 69 ? 4.831 1.441 -6.734 1.00 0.32 69 GLU A CA 18
ATOM 19906 C C . GLU A 1 69 ? 3.409 1.319 -6.194 1.00 0.31 69 GLU A C 18
ATOM 19907 O O . GLU A 1 69 ? 2.914 0.214 -5.974 1.00 0.37 69 GLU A O 18
ATOM 19917 N N . LEU A 1 70 ? 2.759 2.458 -5.978 1.00 0.32 70 LEU A N 18
ATOM 19918 C CA . LEU A 1 70 ? 1.392 2.471 -5.467 1.00 0.33 70 LEU A CA 18
ATOM 19919 C C . LEU A 1 70 ? 0.435 3.097 -6.476 1.00 0.33 70 LEU A C 18
ATOM 19920 O O . LEU A 1 70 ? 0.781 4.062 -7.159 1.00 0.45 70 LEU A O 18
ATOM 19935 N N . GLU A 1 71 ? -0.769 2.541 -6.566 1.00 0.35 71 GLU A N 18
ATOM 19936 C CA . GLU A 1 71 ? -1.780 3.047 -7.489 1.00 0.38 71 GLU A CA 18
ATOM 19937 C C . GLU A 1 71 ? -3.095 3.309 -6.759 1.00 0.37 71 GLU A C 18
ATOM 19938 O O . GLU A 1 71 ? -3.660 2.412 -6.135 1.00 0.52 71 GLU A O 18
ATOM 19948 N N . ALA A 1 72 ? -3.575 4.547 -6.843 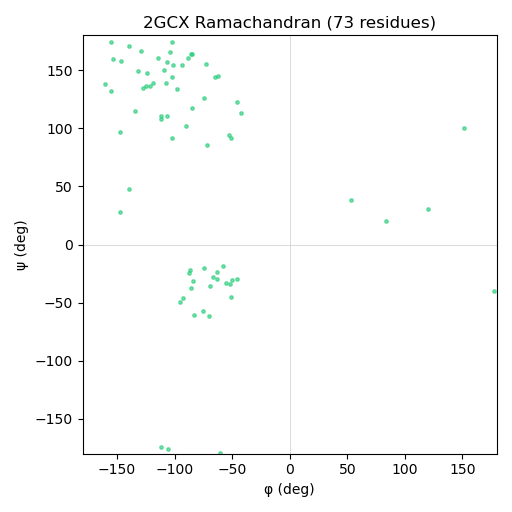1.00 0.45 72 ALA A N 18
ATOM 19949 C CA . ALA A 1 72 ? -4.821 4.930 -6.188 1.00 0.52 72 ALA A CA 18
ATOM 19950 C C . ALA A 1 72 ? -5.938 3.940 -6.499 1.00 0.44 72 ALA A C 18
ATOM 19951 O O . ALA A 1 72 ? -5.755 3.007 -7.281 1.00 0.53 72 ALA A O 18
ATOM 19958 N N . VAL A 1 73 ? -7.094 4.149 -5.878 1.00 0.58 73 VAL A N 18
ATOM 19959 C CA . VAL A 1 73 ? -8.243 3.276 -6.087 1.00 0.64 73 VAL A CA 18
ATOM 19960 C C . VAL A 1 73 ? -9.306 3.961 -6.939 1.00 0.83 73 VAL A C 18
ATOM 19961 O O . VAL A 1 73 ? -9.113 5.082 -7.410 1.00 0.99 73 VAL A O 18
ATOM 19974 N N . ALA A 1 74 ? -10.430 3.278 -7.136 1.00 0.99 74 ALA A N 18
ATOM 19975 C CA . ALA A 1 74 ? -11.524 3.820 -7.934 1.00 1.25 74 ALA A CA 18
ATOM 19976 C C . ALA A 1 74 ? -11.945 5.194 -7.426 1.00 1.66 74 ALA A C 18
ATOM 19977 O O . ALA A 1 74 ? -12.448 5.326 -6.309 1.00 2.28 74 ALA A O 18
ATOM 19984 N N . GLN A 1 75 ? -11.740 6.214 -8.252 1.00 1.95 75 GLN A N 18
ATOM 19985 C CA . GLN A 1 75 ? -12.099 7.579 -7.885 1.00 2.53 75 GLN A CA 18
ATOM 19986 C C . GLN A 1 75 ? -13.429 7.979 -8.519 1.00 2.88 75 GLN A C 18
ATOM 19987 O O . GLN A 1 75 ? -13.733 7.589 -9.646 1.00 3.14 75 GLN A O 18
ATOM 19999 N N . MET A 1 1 ? 1.057 16.019 -4.256 1.00 3.33 1 MET A N 19
ATOM 20000 C CA . MET A 1 1 ? 0.127 15.064 -3.601 1.00 2.78 1 MET A CA 19
ATOM 20001 C C . MET A 1 1 ? 0.895 14.016 -2.801 1.00 2.08 1 MET A C 19
ATOM 20002 O O . MET A 1 1 ? 2.125 14.016 -2.783 1.00 2.36 1 MET A O 19
ATOM 20016 N N . GLN A 1 2 ? 0.159 13.127 -2.142 1.00 1.56 2 GLN A N 19
ATOM 20017 C CA . GLN A 1 2 ? 0.771 12.075 -1.339 1.00 0.99 2 GLN A CA 19
ATOM 20018 C C . GLN A 1 2 ? -0.290 11.129 -0.786 1.00 0.83 2 GLN A C 19
ATOM 20019 O O . GLN A 1 2 ? -1.473 11.251 -1.106 1.00 1.25 2 GLN A O 19
ATOM 20031 N N . PHE A 1 3 ? 0.139 10.184 0.045 1.00 0.64 3 PHE A N 19
ATOM 20032 C CA . PHE A 1 3 ? -0.776 9.219 0.641 1.00 0.59 3 PHE A CA 19
ATOM 20033 C C . PHE A 1 3 ? -1.095 9.592 2.087 1.00 0.50 3 PHE A C 19
ATOM 20034 O O . PHE A 1 3 ? -0.207 9.633 2.937 1.00 0.55 3 PHE A O 19
ATOM 20050 N N . THR A 1 4 ? -2.368 9.865 2.354 1.00 0.53 4 THR A N 19
ATOM 20051 C CA . THR A 1 4 ? -2.804 10.236 3.696 1.00 0.49 4 THR A CA 19
ATOM 20052 C C . THR A 1 4 ? -3.688 9.155 4.307 1.00 0.45 4 THR A C 19
ATOM 20053 O O . THR A 1 4 ? -4.340 8.395 3.589 1.00 0.45 4 THR A O 19
ATOM 20064 N N . PRO A 1 5 ? -3.723 9.071 5.648 1.00 0.47 5 PRO A N 19
ATOM 20065 C CA . PRO A 1 5 ? -4.534 8.076 6.355 1.00 0.51 5 PRO A CA 19
ATOM 20066 C C . PRO A 1 5 ? -6.026 8.379 6.276 1.00 0.51 5 PRO A C 19
ATOM 20067 O O . PRO A 1 5 ? -6.576 9.070 7.133 1.00 0.65 5 PRO A O 19
ATOM 20075 N N . ASP A 1 6 ? -6.673 7.859 5.239 1.00 0.74 6 ASP A N 19
ATOM 20076 C CA . ASP A 1 6 ? -8.103 8.066 5.040 1.00 0.84 6 ASP A CA 19
ATOM 20077 C C . ASP A 1 6 ? -8.562 7.428 3.735 1.00 0.71 6 ASP A C 19
ATOM 20078 O O . ASP A 1 6 ? -9.659 6.874 3.655 1.00 0.67 6 ASP A O 19
ATOM 20086 N N . SER A 1 7 ? -7.715 7.509 2.715 1.00 0.77 7 SER A N 19
ATOM 20087 C CA . SER A 1 7 ? -8.032 6.941 1.409 1.00 0.72 7 SER A CA 19
ATOM 20088 C C . SER A 1 7 ? -7.321 5.606 1.208 1.00 0.54 7 SER A C 19
ATOM 20089 O O . SER A 1 7 ? -6.190 5.419 1.660 1.00 0.67 7 SER A O 19
ATOM 20096 N N . ALA A 1 8 ? -7.989 4.681 0.528 1.00 0.47 8 ALA A N 19
ATOM 20097 C CA . ALA A 1 8 ? -7.419 3.363 0.266 1.00 0.35 8 ALA A CA 19
ATOM 20098 C C . ALA A 1 8 ? -6.412 3.422 -0.876 1.00 0.31 8 ALA A C 19
ATOM 20099 O O . ALA A 1 8 ? -6.340 4.416 -1.600 1.00 0.38 8 ALA A O 19
ATOM 20106 N N . TRP A 1 9 ? -5.635 2.355 -1.037 1.00 0.30 9 TRP A N 19
ATOM 20107 C CA . TRP A 1 9 ? -4.633 2.300 -2.096 1.00 0.30 9 TRP A CA 19
ATOM 20108 C C . TRP A 1 9 ? -4.376 0.863 -2.538 1.00 0.32 9 TRP A C 19
ATOM 20109 O O . TRP A 1 9 ? -4.907 -0.083 -1.956 1.00 0.39 9 TRP A O 19
ATOM 20129 N N . LYS A 1 10 ? -3.557 0.707 -3.575 1.00 0.34 10 LYS A N 19
ATOM 20130 C CA . LYS A 1 10 ? -3.227 -0.614 -4.103 1.00 0.37 10 LYS A CA 19
ATOM 20131 C C . LYS A 1 10 ? -1.715 -0.806 -4.190 1.00 0.34 10 LYS A C 19
ATOM 20132 O O . LYS A 1 10 ? -0.993 0.083 -4.641 1.00 0.34 10 LYS A O 19
ATOM 20147 N N . ILE A 1 11 ? -1.243 -1.972 -3.756 1.00 0.36 11 ILE A N 19
ATOM 20148 C CA . ILE A 1 11 ? 0.182 -2.278 -3.785 1.00 0.36 11 ILE A CA 19
ATOM 20149 C C . ILE A 1 11 ? 0.660 -2.538 -5.211 1.00 0.32 11 ILE A C 19
ATOM 20150 O O . ILE A 1 11 ? 0.029 -3.280 -5.962 1.00 0.38 11 ILE A O 19
ATOM 20165 N N . THR A 1 12 ? 1.779 -1.921 -5.572 1.00 0.28 12 THR A N 19
ATOM 20166 C CA . THR A 1 12 ? 2.352 -2.086 -6.903 1.00 0.27 12 THR A CA 19
ATOM 20167 C C . THR A 1 12 ? 3.867 -2.250 -6.815 1.00 0.27 12 THR A C 19
ATOM 20168 O O . THR A 1 12 ? 4.618 -1.585 -7.525 1.00 0.30 12 THR A O 19
ATOM 20179 N N . GLY A 1 13 ? 4.303 -3.142 -5.933 1.00 0.29 13 GLY A N 19
ATOM 20180 C CA . GLY A 1 13 ? 5.724 -3.382 -5.757 1.00 0.33 13 GLY A CA 19
ATOM 20181 C C . GLY A 1 13 ? 6.412 -3.787 -7.046 1.00 0.37 13 GLY A C 19
ATOM 20182 O O . GLY A 1 13 ? 6.506 -4.974 -7.362 1.00 0.45 13 GLY A O 19
ATOM 20186 N N . PHE A 1 14 ? 6.894 -2.798 -7.793 1.00 0.34 14 PHE A N 19
ATOM 20187 C CA . PHE A 1 14 ? 7.581 -3.058 -9.053 1.00 0.41 14 PHE A CA 19
ATOM 20188 C C . PHE A 1 14 ? 8.674 -2.024 -9.299 1.00 0.39 14 PHE A C 19
ATOM 20189 O O . PHE A 1 14 ? 8.409 -0.937 -9.814 1.00 0.43 14 PHE A O 19
ATOM 20205 N N . SER A 1 15 ? 9.904 -2.363 -8.924 1.00 0.40 15 SER A N 19
ATOM 20206 C CA . SER A 1 15 ? 11.035 -1.461 -9.109 1.00 0.41 15 SER A CA 19
ATOM 20207 C C . SER A 1 15 ? 11.871 -1.876 -10.312 1.00 0.43 15 SER A C 19
ATOM 20208 O O . SER A 1 15 ? 11.799 -3.018 -10.767 1.00 0.48 15 SER A O 19
ATOM 20215 N N . ARG A 1 16 ? 12.664 -0.944 -10.823 1.00 0.57 16 ARG A N 19
ATOM 20216 C CA . ARG A 1 16 ? 13.515 -1.214 -11.974 1.00 0.61 16 ARG A CA 19
ATOM 20217 C C . ARG A 1 16 ? 14.557 -2.287 -11.653 1.00 0.59 16 ARG A C 19
ATOM 20218 O O . ARG A 1 16 ? 15.139 -2.882 -12.559 1.00 0.63 16 ARG A O 19
ATOM 20236 N N . ASP A 1 17 ? 14.785 -2.533 -10.364 1.00 0.58 17 ASP A N 19
ATOM 20237 C CA . ASP A 1 17 ? 15.760 -3.535 -9.945 1.00 0.63 17 ASP A CA 19
ATOM 20238 C C . ASP A 1 17 ? 15.425 -4.096 -8.564 1.00 0.57 17 ASP A C 19
ATOM 20239 O O . ASP A 1 17 ? 16.321 -4.431 -7.790 1.00 0.62 17 ASP A O 19
ATOM 20247 N N . ILE A 1 18 ? 14.134 -4.206 -8.263 1.00 0.51 18 ILE A N 19
ATOM 20248 C CA . ILE A 1 18 ? 13.689 -4.731 -6.975 1.00 0.50 18 ILE A CA 19
ATOM 20249 C C . ILE A 1 18 ? 14.428 -6.019 -6.616 1.00 0.50 18 ILE A C 19
ATOM 20250 O O . ILE A 1 18 ? 14.492 -6.950 -7.418 1.00 0.57 18 ILE A O 19
ATOM 20265 N N . SER A 1 19 ? 14.982 -6.062 -5.408 1.00 0.57 19 SER A N 19
ATOM 20266 C CA . SER A 1 19 ? 15.712 -7.237 -4.945 1.00 0.59 19 SER A CA 19
ATOM 20267 C C . SER A 1 19 ? 14.767 -8.239 -4.287 1.00 0.52 19 SER A C 19
ATOM 20268 O O . SER A 1 19 ? 13.693 -7.869 -3.814 1.00 0.50 19 SER A O 19
ATOM 20275 N N . PRO A 1 20 ? 15.157 -9.525 -4.248 1.00 0.54 20 PRO A N 19
ATOM 20276 C CA . PRO A 1 20 ? 14.335 -10.579 -3.644 1.00 0.51 20 PRO A CA 19
ATOM 20277 C C . PRO A 1 20 ? 14.165 -10.396 -2.143 1.00 0.53 20 PRO A C 19
ATOM 20278 O O . PRO A 1 20 ? 13.157 -10.806 -1.569 1.00 0.51 20 PRO A O 19
ATOM 20286 N N . ALA A 1 21 ? 15.156 -9.778 -1.506 1.00 0.58 21 ALA A N 19
ATOM 20287 C CA . ALA A 1 21 ? 15.106 -9.541 -0.069 1.00 0.64 21 ALA A CA 19
ATOM 20288 C C . ALA A 1 21 ? 13.752 -8.966 0.338 1.00 0.62 21 ALA A C 19
ATOM 20289 O O . ALA A 1 21 ? 13.123 -9.437 1.288 1.00 0.65 21 ALA A O 19
ATOM 20296 N N . TYR A 1 22 ? 13.312 -7.946 -0.389 1.00 0.60 22 TYR A N 19
ATOM 20297 C CA . TYR A 1 22 ? 12.030 -7.310 -0.119 1.00 0.61 22 TYR A CA 19
ATOM 20298 C C . TYR A 1 22 ? 10.901 -8.037 -0.845 1.00 0.54 22 TYR A C 19
ATOM 20299 O O . TYR A 1 22 ? 9.851 -8.313 -0.266 1.00 0.57 22 TYR A O 19
ATOM 20316 N N . ARG A 1 23 ? 11.128 -8.340 -2.120 1.00 0.48 23 ARG A N 19
ATOM 20317 C CA . ARG A 1 23 ? 10.135 -9.033 -2.935 1.00 0.44 23 ARG A CA 19
ATOM 20318 C C . ARG A 1 23 ? 9.725 -10.352 -2.289 1.00 0.45 23 ARG A C 19
ATOM 20319 O O . ARG A 1 23 ? 8.543 -10.589 -2.036 1.00 0.45 23 ARG A O 19
ATOM 20337 N N . GLN A 1 24 ? 10.708 -11.209 -2.024 1.00 0.49 24 GLN A N 19
ATOM 20338 C CA . GLN A 1 24 ? 10.450 -12.506 -1.404 1.00 0.55 24 GLN A CA 19
ATOM 20339 C C . GLN A 1 24 ? 9.496 -12.376 -0.217 1.00 0.58 24 GLN A C 19
ATOM 20340 O O . GLN A 1 24 ? 8.687 -13.267 0.039 1.00 0.66 24 GLN A O 19
ATOM 20352 N N . LYS A 1 25 ? 9.596 -11.261 0.501 1.00 0.59 25 LYS A N 19
ATOM 20353 C CA . LYS A 1 25 ? 8.743 -11.021 1.659 1.00 0.68 25 LYS A CA 19
ATOM 20354 C C . LYS A 1 25 ? 7.286 -10.851 1.242 1.00 0.61 25 LYS A C 19
ATOM 20355 O O . LYS A 1 25 ? 6.371 -11.143 2.011 1.00 0.71 25 LYS A O 19
ATOM 20370 N N . LEU A 1 26 ? 7.078 -10.377 0.018 1.00 0.55 26 LEU A N 19
ATOM 20371 C CA . LEU A 1 26 ? 5.730 -10.166 -0.500 1.00 0.57 26 LEU A CA 19
ATOM 20372 C C . LEU A 1 26 ? 5.101 -11.486 -0.935 1.00 0.60 26 LEU A C 19
ATOM 20373 O O . LEU A 1 26 ? 4.016 -11.849 -0.480 1.00 0.68 26 LEU A O 19
ATOM 20388 N N . LEU A 1 27 ? 5.792 -12.201 -1.817 1.00 0.59 27 LEU A N 19
ATOM 20389 C CA . LEU A 1 27 ? 5.309 -13.481 -2.322 1.00 0.71 27 LEU A CA 19
ATOM 20390 C C . LEU A 1 27 ? 4.844 -14.384 -1.182 1.00 0.82 27 LEU A C 19
ATOM 20391 O O . LEU A 1 27 ? 3.947 -15.208 -1.357 1.00 0.95 27 LEU A O 19
ATOM 20406 N N . SER A 1 28 ? 5.462 -14.226 -0.016 1.00 0.84 28 SER A N 19
ATOM 20407 C CA . SER A 1 28 ? 5.115 -15.031 1.151 1.00 0.98 28 SER A CA 19
ATOM 20408 C C . SER A 1 28 ? 3.806 -14.559 1.776 1.00 0.89 28 SER A C 19
ATOM 20409 O O . SER A 1 28 ? 3.048 -15.355 2.328 1.00 0.99 28 SER A O 19
ATOM 20416 N N . LEU A 1 29 ? 3.544 -13.260 1.682 1.00 0.78 29 LEU A N 19
ATOM 20417 C CA . LEU A 1 29 ? 2.326 -12.684 2.243 1.00 0.78 29 LEU A CA 19
ATOM 20418 C C . LEU A 1 29 ? 1.196 -12.691 1.220 1.00 0.74 29 LEU A C 19
ATOM 20419 O O . LEU A 1 29 ? 0.019 -12.656 1.580 1.00 0.82 29 LEU A O 19
ATOM 20434 N N . GLY A 1 30 ? 1.558 -12.736 -0.058 1.00 0.68 30 GLY A N 19
ATOM 20435 C CA . GLY A 1 30 ? 0.561 -12.744 -1.112 1.00 0.73 30 GLY A CA 19
ATOM 20436 C C . GLY A 1 30 ? 0.249 -11.351 -1.621 1.00 0.71 30 GLY A C 19
ATOM 20437 O O . GLY A 1 30 ? -0.865 -11.079 -2.067 1.00 0.82 30 GLY A O 19
ATOM 20441 N N . MET A 1 31 ? 1.238 -10.466 -1.552 1.00 0.63 31 MET A N 19
ATOM 20442 C CA . MET A 1 31 ? 1.067 -9.092 -2.007 1.00 0.66 31 MET A CA 19
ATOM 20443 C C . MET A 1 31 ? 1.849 -8.844 -3.293 1.00 0.56 31 MET A C 19
ATOM 20444 O O . MET A 1 31 ? 3.024 -8.482 -3.259 1.00 0.54 31 MET A O 19
ATOM 20456 N N . LEU A 1 32 ? 1.188 -9.050 -4.428 1.00 0.56 32 LEU A N 19
ATOM 20457 C CA . LEU A 1 32 ? 1.819 -8.850 -5.727 1.00 0.49 32 LEU A CA 19
ATOM 20458 C C . LEU A 1 32 ? 1.334 -7.556 -6.372 1.00 0.44 32 LEU A C 19
ATOM 20459 O O . LEU A 1 32 ? 0.285 -7.027 -6.005 1.00 0.45 32 LEU A O 19
ATOM 20474 N N . PRO A 1 33 ? 2.095 -7.028 -7.346 1.00 0.41 33 PRO A N 19
ATOM 20475 C CA . PRO A 1 33 ? 1.733 -5.793 -8.042 1.00 0.40 33 PRO A CA 19
ATOM 20476 C C . PRO A 1 33 ? 0.272 -5.788 -8.479 1.00 0.38 33 PRO A C 19
ATOM 20477 O O . PRO A 1 33 ? -0.139 -6.594 -9.315 1.00 0.51 33 PRO A O 19
ATOM 20485 N N . GLY A 1 34 ? -0.509 -4.876 -7.910 1.00 0.34 34 GLY A N 19
ATOM 20486 C CA . GLY A 1 34 ? -1.917 -4.786 -8.251 1.00 0.33 34 GLY A CA 19
ATOM 20487 C C . GLY A 1 34 ? -2.821 -5.235 -7.119 1.00 0.31 34 GLY A C 19
ATOM 20488 O O . GLY A 1 34 ? -3.988 -5.556 -7.340 1.00 0.40 34 GLY A O 19
ATOM 20492 N N . SER A 1 35 ? -2.283 -5.258 -5.904 1.00 0.28 35 SER A N 19
ATOM 20493 C CA . SER A 1 35 ? -3.050 -5.671 -4.735 1.00 0.28 35 SER A CA 19
ATOM 20494 C C . SER A 1 35 ? -3.686 -4.466 -4.052 1.00 0.28 35 SER A C 19
ATOM 20495 O O . SER A 1 35 ? -3.408 -3.321 -4.409 1.00 0.37 35 SER A O 19
ATOM 20502 N N . SER A 1 36 ? -4.538 -4.726 -3.067 1.00 0.25 36 SER A N 19
ATOM 20503 C CA . SER A 1 36 ? -5.215 -3.658 -2.341 1.00 0.25 36 SER A CA 19
ATOM 20504 C C . SER A 1 36 ? -4.808 -3.647 -0.870 1.00 0.23 36 SER A C 19
ATOM 20505 O O . SER A 1 36 ? -4.423 -4.676 -0.313 1.00 0.28 36 SER A O 19
ATOM 20512 N N . PHE A 1 37 ? -4.895 -2.475 -0.250 1.00 0.22 37 PHE A N 19
ATOM 20513 C CA . PHE A 1 37 ? -4.543 -2.324 1.158 1.00 0.23 37 PHE A CA 19
ATOM 20514 C C . PHE A 1 37 ? -5.080 -1.005 1.705 1.00 0.23 37 PHE A C 19
ATOM 20515 O O . PHE A 1 37 ? -5.433 -0.105 0.942 1.00 0.33 37 PHE A O 19
ATOM 20531 N N . HIS A 1 38 ? -5.141 -0.894 3.027 1.00 0.21 38 HIS A N 19
ATOM 20532 C CA . HIS A 1 38 ? -5.639 0.317 3.667 1.00 0.24 38 HIS A CA 19
ATOM 20533 C C . HIS A 1 38 ? -4.542 1.000 4.477 1.00 0.24 38 HIS A C 19
ATOM 20534 O O . HIS A 1 38 ? -4.020 0.431 5.437 1.00 0.40 38 HIS A O 19
ATOM 20548 N N . VAL A 1 39 ? -4.197 2.221 4.084 1.00 0.27 39 VAL A N 19
ATOM 20549 C CA . VAL A 1 39 ? -3.165 2.985 4.775 1.00 0.27 39 VAL A CA 19
ATOM 20550 C C . VAL A 1 39 ? -3.609 3.356 6.185 1.00 0.28 39 VAL A C 19
ATOM 20551 O O . VAL A 1 39 ? -4.753 3.756 6.400 1.00 0.40 39 VAL A O 19
ATOM 20564 N N . VAL A 1 40 ? -2.699 3.222 7.146 1.00 0.24 40 VAL A N 19
ATOM 20565 C CA . VAL A 1 40 ? -3.004 3.545 8.534 1.00 0.34 40 VAL A CA 19
ATOM 20566 C C . VAL A 1 40 ? -2.515 4.944 8.898 1.00 0.37 40 VAL A C 19
ATOM 20567 O O . VAL A 1 40 ? -3.252 5.734 9.487 1.00 0.54 40 VAL A O 19
ATOM 20580 N N . ARG A 1 41 ? -1.271 5.246 8.544 1.00 0.27 41 ARG A N 19
ATOM 20581 C CA . ARG A 1 41 ? -0.692 6.552 8.840 1.00 0.31 41 ARG A CA 19
ATOM 20582 C C . ARG A 1 41 ? 0.539 6.818 7.980 1.00 0.31 41 ARG A C 19
ATOM 20583 O O . ARG A 1 41 ? 1.371 5.934 7.776 1.00 0.40 41 ARG A O 19
ATOM 20601 N N . VAL A 1 42 ? 0.647 8.045 7.478 1.00 0.33 42 VAL A N 19
ATOM 20602 C CA . VAL A 1 42 ? 1.774 8.432 6.638 1.00 0.39 42 VAL A CA 19
ATOM 20603 C C . VAL A 1 42 ? 2.155 9.892 6.869 1.00 0.43 42 VAL A C 19
ATOM 20604 O O . VAL A 1 42 ? 1.351 10.682 7.364 1.00 0.49 42 VAL A O 19
ATOM 20617 N N . ALA A 1 43 ? 3.385 10.242 6.508 1.00 0.47 43 ALA A N 19
ATOM 20618 C CA . ALA A 1 43 ? 3.871 11.608 6.676 1.00 0.55 43 ALA A CA 19
ATOM 20619 C C . ALA A 1 43 ? 4.306 12.206 5.339 1.00 0.69 43 ALA A C 19
ATOM 20620 O O . ALA A 1 43 ? 4.650 11.476 4.410 1.00 0.81 43 ALA A O 19
ATOM 20627 N N . PRO A 1 44 ? 4.299 13.546 5.229 1.00 0.83 44 PRO A N 19
ATOM 20628 C CA . PRO A 1 44 ? 4.688 14.240 3.998 1.00 1.00 44 PRO A CA 19
ATOM 20629 C C . PRO A 1 44 ? 6.199 14.270 3.792 1.00 0.98 44 PRO A C 19
ATOM 20630 O O . PRO A 1 44 ? 6.679 14.343 2.663 1.00 1.15 44 PRO A O 19
ATOM 20638 N N . LEU A 1 45 ? 6.944 14.212 4.891 1.00 0.85 45 LEU A N 19
ATOM 20639 C CA . LEU A 1 45 ? 8.401 14.236 4.827 1.00 0.90 45 LEU A CA 19
ATOM 20640 C C . LEU A 1 45 ? 8.968 12.823 4.737 1.00 0.91 45 LEU A C 19
ATOM 20641 O O . LEU A 1 45 ? 9.761 12.516 3.847 1.00 1.23 45 LEU A O 19
ATOM 20656 N N . GLY A 1 46 ? 8.555 11.965 5.665 1.00 0.72 46 GLY A N 19
ATOM 20657 C CA . GLY A 1 46 ? 9.034 10.594 5.674 1.00 0.72 46 GLY A CA 19
ATOM 20658 C C . GLY A 1 46 ? 8.856 9.928 7.025 1.00 0.66 46 GLY A C 19
ATOM 20659 O O . GLY A 1 46 ? 9.514 10.299 7.997 1.00 0.77 46 GLY A O 19
ATOM 20663 N N . ASP A 1 47 ? 7.966 8.944 7.086 1.00 0.53 47 ASP A N 19
ATOM 20664 C CA . ASP A 1 47 ? 7.700 8.229 8.330 1.00 0.49 47 ASP A CA 19
ATOM 20665 C C . ASP A 1 47 ? 7.321 6.776 8.058 1.00 0.46 47 ASP A C 19
ATOM 20666 O O . ASP A 1 47 ? 7.140 6.380 6.907 1.00 0.46 47 ASP A O 19
ATOM 20674 N N . PRO A 1 48 ? 7.195 5.961 9.121 1.00 0.47 48 PRO A N 19
ATOM 20675 C CA . PRO A 1 48 ? 6.834 4.554 9.003 1.00 0.47 48 PRO A CA 19
ATOM 20676 C C . PRO A 1 48 ? 5.324 4.366 8.919 1.00 0.37 48 PRO A C 19
ATOM 20677 O O . PRO A 1 48 ? 4.591 4.699 9.852 1.00 0.38 48 PRO A O 19
ATOM 20685 N N . VAL A 1 49 ? 4.871 3.830 7.794 1.00 0.32 49 VAL A N 19
ATOM 20686 C CA . VAL A 1 49 ? 3.452 3.604 7.565 1.00 0.26 49 VAL A CA 19
ATOM 20687 C C . VAL A 1 49 ? 3.111 2.118 7.656 1.00 0.28 49 VAL A C 19
ATOM 20688 O O . VAL A 1 49 ? 3.960 1.256 7.423 1.00 0.39 49 VAL A O 19
ATOM 20701 N N . HIS A 1 50 ? 1.858 1.830 7.996 1.00 0.29 50 HIS A N 19
ATOM 20702 C CA . HIS A 1 50 ? 1.393 0.453 8.122 1.00 0.31 50 HIS A CA 19
ATOM 20703 C C . HIS A 1 50 ? 0.253 0.175 7.148 1.00 0.29 50 HIS A C 19
ATOM 20704 O O . HIS A 1 50 ? -0.602 1.031 6.917 1.00 0.31 50 HIS A O 19
ATOM 20718 N N . ILE A 1 51 ? 0.243 -1.027 6.582 1.00 0.32 51 ILE A N 19
ATOM 20719 C CA . ILE A 1 51 ? -0.792 -1.415 5.633 1.00 0.32 51 ILE A CA 19
ATOM 20720 C C . ILE A 1 51 ? -1.653 -2.547 6.182 1.00 0.32 51 ILE A C 19
ATOM 20721 O O . ILE A 1 51 ? -1.140 -3.505 6.762 1.00 0.31 51 ILE A O 19
ATOM 20736 N N . GLU A 1 52 ? -2.964 -2.428 5.997 1.00 0.36 52 GLU A N 19
ATOM 20737 C CA . GLU A 1 52 ? -3.899 -3.443 6.467 1.00 0.39 52 GLU A CA 19
ATOM 20738 C C . GLU A 1 52 ? -4.489 -4.210 5.288 1.00 0.42 52 GLU A C 19
ATOM 20739 O O . GLU A 1 52 ? -5.194 -3.641 4.456 1.00 0.43 52 GLU A O 19
ATOM 20749 N N . THR A 1 53 ? -4.198 -5.505 5.224 1.00 0.52 53 THR A N 19
ATOM 20750 C CA . THR A 1 53 ? -4.696 -6.343 4.140 1.00 0.58 53 THR A CA 19
ATOM 20751 C C . THR A 1 53 ? -5.345 -7.618 4.678 1.00 0.61 53 THR A C 19
ATOM 20752 O O . THR A 1 53 ? -5.597 -7.740 5.877 1.00 0.60 53 THR A O 19
ATOM 20763 N N . ARG A 1 54 ? -5.607 -8.570 3.783 1.00 0.68 54 ARG A N 19
ATOM 20764 C CA . ARG A 1 54 ? -6.236 -9.838 4.152 1.00 0.73 54 ARG A CA 19
ATOM 20765 C C . ARG A 1 54 ? -5.679 -10.394 5.462 1.00 0.67 54 ARG A C 19
ATOM 20766 O O . ARG A 1 54 ? -4.663 -11.090 5.474 1.00 0.69 54 ARG A O 19
ATOM 20784 N N . ARG A 1 55 ? -6.351 -10.071 6.563 1.00 0.66 55 ARG A N 19
ATOM 20785 C CA . ARG A 1 55 ? -5.954 -10.537 7.888 1.00 0.66 55 ARG A CA 19
ATOM 20786 C C . ARG A 1 55 ? -4.439 -10.482 8.082 1.00 0.62 55 ARG A C 19
ATOM 20787 O O . ARG A 1 55 ? -3.820 -11.477 8.457 1.00 0.70 55 ARG A O 19
ATOM 20805 N N . VAL A 1 56 ? -3.848 -9.318 7.831 1.00 0.58 56 VAL A N 19
ATOM 20806 C CA . VAL A 1 56 ? -2.407 -9.157 7.988 1.00 0.57 56 VAL A CA 19
ATOM 20807 C C . VAL A 1 56 ? -1.989 -7.697 7.838 1.00 0.49 56 VAL A C 19
ATOM 20808 O O . VAL A 1 56 ? -2.148 -7.100 6.773 1.00 0.50 56 VAL A O 19
ATOM 20821 N N . SER A 1 57 ? -1.460 -7.130 8.917 1.00 0.48 57 SER A N 19
ATOM 20822 C CA . SER A 1 57 ? -1.010 -5.742 8.910 1.00 0.43 57 SER A CA 19
ATOM 20823 C C . SER A 1 57 ? 0.513 -5.674 8.852 1.00 0.42 57 SER A C 19
ATOM 20824 O O . SER A 1 57 ? 1.196 -5.985 9.827 1.00 0.46 57 SER A O 19
ATOM 20831 N N . LEU A 1 58 ? 1.036 -5.269 7.700 1.00 0.38 58 LEU A N 19
ATOM 20832 C CA . LEU A 1 58 ? 2.479 -5.167 7.510 1.00 0.40 58 LEU A CA 19
ATOM 20833 C C . LEU A 1 58 ? 2.948 -3.723 7.654 1.00 0.37 58 LEU A C 19
ATOM 20834 O O . LEU A 1 58 ? 2.161 -2.786 7.508 1.00 0.38 58 LEU A O 19
ATOM 20849 N N . VAL A 1 59 ? 4.233 -3.549 7.944 1.00 0.41 59 VAL A N 19
ATOM 20850 C CA . VAL A 1 59 ? 4.806 -2.218 8.108 1.00 0.40 59 VAL A CA 19
ATOM 20851 C C . VAL A 1 59 ? 5.684 -1.848 6.919 1.00 0.40 59 VAL A C 19
ATOM 20852 O O . VAL A 1 59 ? 6.237 -2.720 6.247 1.00 0.47 59 VAL A O 19
ATOM 20865 N N . LEU A 1 60 ? 5.810 -0.549 6.663 1.00 0.39 60 LEU A N 19
ATOM 20866 C CA . LEU A 1 60 ? 6.622 -0.064 5.552 1.00 0.40 60 LEU A CA 19
ATOM 20867 C C . LEU A 1 60 ? 7.313 1.249 5.911 1.00 0.38 60 LEU A C 19
ATOM 20868 O O . LEU A 1 60 ? 6.656 2.248 6.203 1.00 0.48 60 LEU A O 19
ATOM 20883 N N . ARG A 1 61 ? 8.642 1.240 5.883 1.00 0.51 61 ARG A N 19
ATOM 20884 C CA . ARG A 1 61 ? 9.425 2.426 6.206 1.00 0.58 61 ARG A CA 19
ATOM 20885 C C . ARG A 1 61 ? 9.432 3.409 5.038 1.00 0.54 61 ARG A C 19
ATOM 20886 O O . ARG A 1 61 ? 8.727 3.217 4.048 1.00 0.59 61 ARG A O 19
ATOM 20904 N N . LYS A 1 62 ? 10.231 4.463 5.165 1.00 0.69 62 LYS A N 19
ATOM 20905 C CA . LYS A 1 62 ? 10.329 5.483 4.125 1.00 0.74 62 LYS A CA 19
ATOM 20906 C C . LYS A 1 62 ? 11.145 4.981 2.936 1.00 0.68 62 LYS A C 19
ATOM 20907 O O . LYS A 1 62 ? 10.939 5.416 1.803 1.00 0.76 62 LYS A O 19
ATOM 20922 N N . LYS A 1 63 ? 12.072 4.063 3.201 1.00 0.64 63 LYS A N 19
ATOM 20923 C CA . LYS A 1 63 ? 12.918 3.509 2.150 1.00 0.71 63 LYS A CA 19
ATOM 20924 C C . LYS A 1 63 ? 12.211 2.371 1.421 1.00 0.63 63 LYS A C 19
ATOM 20925 O O . LYS A 1 63 ? 12.374 2.202 0.213 1.00 0.73 63 LYS A O 19
ATOM 20940 N N . ASP A 1 64 ? 11.423 1.596 2.160 1.00 0.54 64 ASP A N 19
ATOM 20941 C CA . ASP A 1 64 ? 10.689 0.481 1.575 1.00 0.54 64 ASP A CA 19
ATOM 20942 C C . ASP A 1 64 ? 9.705 0.976 0.519 1.00 0.46 64 ASP A C 19
ATOM 20943 O O . ASP A 1 64 ? 9.415 0.276 -0.450 1.00 0.56 64 ASP A O 19
ATOM 20951 N N . LEU A 1 65 ? 9.197 2.188 0.717 1.00 0.39 65 LEU A N 19
ATOM 20952 C CA . LEU A 1 65 ? 8.250 2.785 -0.209 1.00 0.41 65 LEU A CA 19
ATOM 20953 C C . LEU A 1 65 ? 8.956 3.294 -1.462 1.00 0.45 65 LEU A C 19
ATOM 20954 O O . LEU A 1 65 ? 8.346 3.411 -2.526 1.00 0.52 65 LEU A O 19
ATOM 20969 N N . ALA A 1 66 ? 10.242 3.596 -1.328 1.00 0.46 66 ALA A N 19
ATOM 20970 C CA . ALA A 1 66 ? 11.031 4.093 -2.448 1.00 0.52 66 ALA A CA 19
ATOM 20971 C C . ALA A 1 66 ? 11.102 3.068 -3.575 1.00 0.50 66 ALA A C 19
ATOM 20972 O O . ALA A 1 66 ? 11.188 3.429 -4.748 1.00 0.66 66 ALA A O 19
ATOM 20979 N N . LEU A 1 67 ? 11.062 1.790 -3.214 1.00 0.37 67 LEU A N 19
ATOM 20980 C CA . LEU A 1 67 ? 11.131 0.716 -4.199 1.00 0.35 67 LEU A CA 19
ATOM 20981 C C . LEU A 1 67 ? 9.742 0.339 -4.709 1.00 0.31 67 LEU A C 19
ATOM 20982 O O . LEU A 1 67 ? 9.475 0.408 -5.908 1.00 0.30 67 LEU A O 19
ATOM 20997 N N . ILE A 1 68 ? 8.860 -0.056 -3.795 1.00 0.31 68 ILE A N 19
ATOM 20998 C CA . ILE A 1 68 ? 7.506 -0.447 -4.167 1.00 0.30 68 ILE A CA 19
ATOM 20999 C C . ILE A 1 68 ? 6.724 0.734 -4.724 1.00 0.30 68 ILE A C 19
ATOM 21000 O O . ILE A 1 68 ? 6.958 1.882 -4.346 1.00 0.37 68 ILE A O 19
ATOM 21015 N N . GLU A 1 69 ? 5.794 0.446 -5.629 1.00 0.29 69 GLU A N 19
ATOM 21016 C CA . GLU A 1 69 ? 4.978 1.485 -6.239 1.00 0.32 69 GLU A CA 19
ATOM 21017 C C . GLU A 1 69 ? 3.537 1.395 -5.747 1.00 0.31 69 GLU A C 19
ATOM 21018 O O . GLU A 1 69 ? 3.061 0.319 -5.385 1.00 0.37 69 GLU A O 19
ATOM 21028 N N . LEU A 1 70 ? 2.852 2.532 -5.725 1.00 0.32 70 LEU A N 19
ATOM 21029 C CA . LEU A 1 70 ? 1.464 2.577 -5.282 1.00 0.33 70 LEU A CA 19
ATOM 21030 C C . LEU A 1 70 ? 0.556 3.067 -6.405 1.00 0.33 70 LEU A C 19
ATOM 21031 O O . LEU A 1 70 ? 0.965 3.871 -7.242 1.00 0.45 70 LEU A O 19
ATOM 21046 N N . GLU A 1 71 ? -0.678 2.572 -6.421 1.00 0.35 71 GLU A N 19
ATOM 21047 C CA . GLU A 1 71 ? -1.645 2.961 -7.440 1.00 0.38 71 GLU A CA 19
ATOM 21048 C C . GLU A 1 71 ? -3.017 3.202 -6.822 1.00 0.37 71 GLU A C 19
ATOM 21049 O O . GLU A 1 71 ? -3.407 2.526 -5.870 1.00 0.52 71 GLU A O 19
ATOM 21059 N N . ALA A 1 72 ? -3.744 4.169 -7.369 1.00 0.45 72 ALA A N 19
ATOM 21060 C CA . ALA A 1 72 ? -5.074 4.494 -6.872 1.00 0.52 72 ALA A CA 19
ATOM 21061 C C . ALA A 1 72 ? -5.949 3.249 -6.803 1.00 0.44 72 ALA A C 19
ATOM 21062 O O . ALA A 1 72 ? -5.560 2.180 -7.275 1.00 0.53 72 ALA A O 19
ATOM 21069 N N . VAL A 1 73 ? -7.130 3.391 -6.212 1.00 0.58 73 VAL A N 19
ATOM 21070 C CA . VAL A 1 73 ? -8.056 2.274 -6.082 1.00 0.64 73 VAL A CA 19
ATOM 21071 C C . VAL A 1 73 ? -9.100 2.291 -7.191 1.00 0.83 73 VAL A C 19
ATOM 21072 O O . VAL A 1 73 ? -9.245 3.282 -7.908 1.00 0.99 73 VAL A O 19
ATOM 21085 N N . ALA A 1 74 ? -9.826 1.187 -7.329 1.00 0.99 74 ALA A N 19
ATOM 21086 C CA . ALA A 1 74 ? -10.859 1.073 -8.350 1.00 1.25 74 ALA A CA 19
ATOM 21087 C C . ALA A 1 74 ? -12.006 0.196 -7.866 1.00 1.66 74 ALA A C 19
ATOM 21088 O O . ALA A 1 74 ? -11.949 -1.031 -7.965 1.00 2.28 74 ALA A O 19
ATOM 21095 N N . GLN A 1 75 ? -13.046 0.832 -7.338 1.00 1.95 75 GLN A N 19
ATOM 21096 C CA . GLN A 1 75 ? -14.210 0.111 -6.837 1.00 2.53 75 GLN A CA 19
ATOM 21097 C C . GLN A 1 75 ? -15.455 0.991 -6.877 1.00 2.88 75 GLN A C 19
ATOM 21098 O O . GLN A 1 75 ? -15.359 2.217 -6.933 1.00 3.14 75 GLN A O 19
ATOM 21110 N N . MET A 1 1 ? 1.439 12.072 -5.877 1.00 3.33 1 MET A N 20
ATOM 21111 C CA . MET A 1 1 ? 0.433 12.331 -4.817 1.00 2.78 1 MET A CA 20
ATOM 21112 C C . MET A 1 1 ? 0.991 11.990 -3.439 1.00 2.08 1 MET A C 20
ATOM 21113 O O . MET A 1 1 ? 2.005 11.300 -3.323 1.00 2.36 1 MET A O 20
ATOM 21127 N N . GLN A 1 2 ? 0.325 12.478 -2.398 1.00 1.56 2 GLN A N 20
ATOM 21128 C CA . GLN A 1 2 ? 0.755 12.225 -1.027 1.00 0.99 2 GLN A CA 20
ATOM 21129 C C . GLN A 1 2 ? -0.141 11.190 -0.354 1.00 0.83 2 GLN A C 20
ATOM 21130 O O . GLN A 1 2 ? -1.367 11.257 -0.450 1.00 1.25 2 GLN A O 20
ATOM 21142 N N . PHE A 1 3 ? 0.478 10.232 0.327 1.00 0.64 3 PHE A N 20
ATOM 21143 C CA . PHE A 1 3 ? -0.262 9.181 1.017 1.00 0.59 3 PHE A CA 20
ATOM 21144 C C . PHE A 1 3 ? -0.673 9.633 2.416 1.00 0.50 3 PHE A C 20
ATOM 21145 O O . PHE A 1 3 ? 0.163 9.752 3.311 1.00 0.55 3 PHE A O 20
ATOM 21161 N N . THR A 1 4 ? -1.965 9.886 2.595 1.00 0.53 4 THR A N 20
ATOM 21162 C CA . THR A 1 4 ? -2.487 10.321 3.886 1.00 0.49 4 THR A CA 20
ATOM 21163 C C . THR A 1 4 ? -3.416 9.272 4.487 1.00 0.45 4 THR A C 20
ATOM 21164 O O . THR A 1 4 ? -4.015 8.477 3.765 1.00 0.45 4 THR A O 20
ATOM 21175 N N . PRO A 1 5 ? -3.545 9.257 5.827 1.00 0.47 5 PRO A N 20
ATOM 21176 C CA . PRO A 1 5 ? -4.408 8.300 6.525 1.00 0.51 5 PRO A CA 20
ATOM 21177 C C . PRO A 1 5 ? -5.890 8.608 6.337 1.00 0.51 5 PRO A C 20
ATOM 21178 O O . PRO A 1 5 ? -6.483 9.348 7.122 1.00 0.65 5 PRO A O 20
ATOM 21186 N N . ASP A 1 6 ? -6.480 8.041 5.290 1.00 0.74 6 ASP A N 20
ATOM 21187 C CA . ASP A 1 6 ? -7.894 8.254 4.997 1.00 0.84 6 ASP A CA 20
ATOM 21188 C C . ASP A 1 6 ? -8.301 7.526 3.722 1.00 0.71 6 ASP A C 20
ATOM 21189 O O . ASP A 1 6 ? -9.408 6.992 3.626 1.00 0.67 6 ASP A O 20
ATOM 21197 N N . SER A 1 7 ? -7.401 7.506 2.744 1.00 0.77 7 SER A N 20
ATOM 21198 C CA . SER A 1 7 ? -7.667 6.844 1.473 1.00 0.72 7 SER A CA 20
ATOM 21199 C C . SER A 1 7 ? -6.889 5.538 1.367 1.00 0.54 7 SER A C 20
ATOM 21200 O O . SER A 1 7 ? -6.024 5.250 2.194 1.00 0.67 7 SER A O 20
ATOM 21207 N N . ALA A 1 8 ? -7.204 4.750 0.345 1.00 0.47 8 ALA A N 20
ATOM 21208 C CA . ALA A 1 8 ? -6.536 3.473 0.130 1.00 0.35 8 ALA A CA 20
ATOM 21209 C C . ALA A 1 8 ? -5.666 3.514 -1.122 1.00 0.31 8 ALA A C 20
ATOM 21210 O O . ALA A 1 8 ? -5.740 4.458 -1.911 1.00 0.38 8 ALA A O 20
ATOM 21217 N N . TRP A 1 9 ? -4.842 2.487 -1.298 1.00 0.30 9 TRP A N 20
ATOM 21218 C CA . TRP A 1 9 ? -3.958 2.406 -2.455 1.00 0.30 9 TRP A CA 20
ATOM 21219 C C . TRP A 1 9 ? -3.680 0.952 -2.816 1.00 0.32 9 TRP A C 20
ATOM 21220 O O . TRP A 1 9 ? -3.888 0.052 -2.003 1.00 0.39 9 TRP A O 20
ATOM 21240 N N . LYS A 1 10 ? -3.207 0.724 -4.038 1.00 0.34 10 LYS A N 20
ATOM 21241 C CA . LYS A 1 10 ? -2.906 -0.626 -4.495 1.00 0.37 10 LYS A CA 20
ATOM 21242 C C . LYS A 1 10 ? -1.399 -0.851 -4.580 1.00 0.34 10 LYS A C 20
ATOM 21243 O O . LYS A 1 10 ? -0.656 0.016 -5.040 1.00 0.34 10 LYS A O 20
ATOM 21258 N N . ILE A 1 11 ? -0.955 -2.022 -4.132 1.00 0.36 11 ILE A N 20
ATOM 21259 C CA . ILE A 1 11 ? 0.460 -2.365 -4.153 1.00 0.36 11 ILE A CA 20
ATOM 21260 C C . ILE A 1 11 ? 0.880 -2.895 -5.521 1.00 0.32 11 ILE A C 20
ATOM 21261 O O . ILE A 1 11 ? 0.280 -3.833 -6.045 1.00 0.38 11 ILE A O 20
ATOM 21276 N N . THR A 1 12 ? 1.919 -2.291 -6.086 1.00 0.28 12 THR A N 20
ATOM 21277 C CA . THR A 1 12 ? 2.436 -2.707 -7.383 1.00 0.27 12 THR A CA 20
ATOM 21278 C C . THR A 1 12 ? 3.960 -2.765 -7.351 1.00 0.27 12 THR A C 20
ATOM 21279 O O . THR A 1 12 ? 4.639 -2.109 -8.140 1.00 0.30 12 THR A O 20
ATOM 21290 N N . GLY A 1 13 ? 4.487 -3.552 -6.420 1.00 0.29 13 GLY A N 20
ATOM 21291 C CA . GLY A 1 13 ? 5.927 -3.691 -6.287 1.00 0.33 13 GLY A CA 20
ATOM 21292 C C . GLY A 1 13 ? 6.617 -3.939 -7.614 1.00 0.37 13 GLY A C 20
ATOM 21293 O O . GLY A 1 13 ? 6.691 -5.076 -8.082 1.00 0.45 13 GLY A O 20
ATOM 21297 N N . PHE A 1 14 ? 7.124 -2.872 -8.220 1.00 0.34 14 PHE A N 20
ATOM 21298 C CA . PHE A 1 14 ? 7.817 -2.975 -9.497 1.00 0.41 14 PHE A CA 20
ATOM 21299 C C . PHE A 1 14 ? 8.929 -1.937 -9.592 1.00 0.39 14 PHE A C 20
ATOM 21300 O O . PHE A 1 14 ? 8.682 -0.776 -9.921 1.00 0.43 14 PHE A O 20
ATOM 21316 N N . SER A 1 15 ? 10.153 -2.358 -9.294 1.00 0.40 15 SER A N 20
ATOM 21317 C CA . SER A 1 15 ? 11.304 -1.465 -9.343 1.00 0.41 15 SER A CA 20
ATOM 21318 C C . SER A 1 15 ? 12.206 -1.802 -10.524 1.00 0.43 15 SER A C 20
ATOM 21319 O O . SER A 1 15 ? 11.875 -2.656 -11.346 1.00 0.48 15 SER A O 20
ATOM 21326 N N . ARG A 1 16 ? 13.347 -1.127 -10.600 1.00 0.57 16 ARG A N 20
ATOM 21327 C CA . ARG A 1 16 ? 14.299 -1.354 -11.680 1.00 0.61 16 ARG A CA 20
ATOM 21328 C C . ARG A 1 16 ? 15.050 -2.666 -11.476 1.00 0.59 16 ARG A C 20
ATOM 21329 O O . ARG A 1 16 ? 15.498 -3.292 -12.437 1.00 0.63 16 ARG A O 20
ATOM 21347 N N . ASP A 1 17 ? 15.182 -3.078 -10.219 1.00 0.58 17 ASP A N 20
ATOM 21348 C CA . ASP A 1 17 ? 15.879 -4.316 -9.892 1.00 0.63 17 ASP A CA 20
ATOM 21349 C C . ASP A 1 17 ? 15.595 -4.734 -8.452 1.00 0.57 17 ASP A C 20
ATOM 21350 O O . ASP A 1 17 ? 16.493 -5.165 -7.731 1.00 0.62 17 ASP A O 20
ATOM 21358 N N . ILE A 1 18 ? 14.333 -4.612 -8.040 1.00 0.51 18 ILE A N 20
ATOM 21359 C CA . ILE A 1 18 ? 13.925 -4.978 -6.687 1.00 0.50 18 ILE A CA 20
ATOM 21360 C C . ILE A 1 18 ? 14.512 -6.328 -6.280 1.00 0.50 18 ILE A C 20
ATOM 21361 O O . ILE A 1 18 ? 14.118 -7.371 -6.801 1.00 0.57 18 ILE A O 20
ATOM 21376 N N . SER A 1 19 ? 15.460 -6.296 -5.350 1.00 0.57 19 SER A N 20
ATOM 21377 C CA . SER A 1 19 ? 16.104 -7.515 -4.875 1.00 0.59 19 SER A CA 20
ATOM 21378 C C . SER A 1 19 ? 15.081 -8.472 -4.269 1.00 0.52 19 SER A C 20
ATOM 21379 O O . SER A 1 19 ? 14.014 -8.050 -3.824 1.00 0.50 19 SER A O 20
ATOM 21386 N N . PRO A 1 20 ? 15.394 -9.779 -4.248 1.00 0.54 20 PRO A N 20
ATOM 21387 C CA . PRO A 1 20 ? 14.498 -10.797 -3.690 1.00 0.51 20 PRO A CA 20
ATOM 21388 C C . PRO A 1 20 ? 14.219 -10.566 -2.210 1.00 0.53 20 PRO A C 20
ATOM 21389 O O . PRO A 1 20 ? 13.148 -10.908 -1.710 1.00 0.51 20 PRO A O 20
ATOM 21397 N N . ALA A 1 21 ? 15.189 -9.986 -1.512 1.00 0.58 21 ALA A N 20
ATOM 21398 C CA . ALA A 1 21 ? 15.041 -9.709 -0.088 1.00 0.64 21 ALA A CA 20
ATOM 21399 C C . ALA A 1 21 ? 13.724 -8.996 0.193 1.00 0.62 21 ALA A C 20
ATOM 21400 O O . ALA A 1 21 ? 12.998 -9.354 1.119 1.00 0.65 21 ALA A O 20
ATOM 21407 N N . TYR A 1 22 ? 13.426 -7.982 -0.611 1.00 0.60 22 TYR A N 20
ATOM 21408 C CA . TYR A 1 22 ? 12.194 -7.217 -0.457 1.00 0.61 22 TYR A CA 20
ATOM 21409 C C . TYR A 1 22 ? 11.038 -7.879 -1.202 1.00 0.54 22 TYR A C 20
ATOM 21410 O O . TYR A 1 22 ? 9.893 -7.849 -0.748 1.00 0.57 22 TYR A O 20
ATOM 21427 N N . ARG A 1 23 ? 11.349 -8.480 -2.347 1.00 0.48 23 ARG A N 20
ATOM 21428 C CA . ARG A 1 23 ? 10.341 -9.141 -3.173 1.00 0.44 23 ARG A CA 20
ATOM 21429 C C . ARG A 1 23 ? 9.837 -10.429 -2.523 1.00 0.45 23 ARG A C 20
ATOM 21430 O O . ARG A 1 23 ? 8.649 -10.559 -2.226 1.00 0.45 23 ARG A O 20
ATOM 21448 N N . GLN A 1 24 ? 10.743 -11.379 -2.307 1.00 0.49 24 GLN A N 20
ATOM 21449 C CA . GLN A 1 24 ? 10.388 -12.663 -1.701 1.00 0.55 24 GLN A CA 20
ATOM 21450 C C . GLN A 1 24 ? 9.431 -12.490 -0.522 1.00 0.58 24 GLN A C 20
ATOM 21451 O O . GLN A 1 24 ? 8.556 -13.325 -0.294 1.00 0.66 24 GLN A O 20
ATOM 21463 N N . LYS A 1 25 ? 9.602 -11.405 0.224 1.00 0.59 25 LYS A N 20
ATOM 21464 C CA . LYS A 1 25 ? 8.749 -11.129 1.378 1.00 0.68 25 LYS A CA 20
ATOM 21465 C C . LYS A 1 25 ? 7.284 -11.021 0.965 1.00 0.61 25 LYS A C 20
ATOM 21466 O O . LYS A 1 25 ? 6.412 -11.640 1.573 1.00 0.71 25 LYS A O 20
ATOM 21481 N N . LEU A 1 26 ? 7.021 -10.228 -0.068 1.00 0.55 26 LEU A N 20
ATOM 21482 C CA . LEU A 1 26 ? 5.659 -10.037 -0.556 1.00 0.57 26 LEU A CA 20
ATOM 21483 C C . LEU A 1 26 ? 5.022 -11.369 -0.940 1.00 0.60 26 LEU A C 20
ATOM 21484 O O . LEU A 1 26 ? 3.934 -11.705 -0.471 1.00 0.68 26 LEU A O 20
ATOM 21499 N N . LEU A 1 27 ? 5.702 -12.124 -1.798 1.00 0.59 27 LEU A N 20
ATOM 21500 C CA . LEU A 1 27 ? 5.201 -13.417 -2.246 1.00 0.71 27 LEU A CA 20
ATOM 21501 C C . LEU A 1 27 ? 4.750 -14.274 -1.065 1.00 0.82 27 LEU A C 20
ATOM 21502 O O . LEU A 1 27 ? 3.675 -14.873 -1.096 1.00 0.95 27 LEU A O 20
ATOM 21517 N N . SER A 1 28 ? 5.578 -14.329 -0.026 1.00 0.84 28 SER A N 20
ATOM 21518 C CA . SER A 1 28 ? 5.261 -15.114 1.161 1.00 0.98 28 SER A CA 20
ATOM 21519 C C . SER A 1 28 ? 3.913 -14.703 1.746 1.00 0.89 28 SER A C 20
ATOM 21520 O O . SER A 1 28 ? 3.064 -15.548 2.030 1.00 0.99 28 SER A O 20
ATOM 21527 N N . LEU A 1 29 ? 3.723 -13.399 1.924 1.00 0.78 29 LEU A N 20
ATOM 21528 C CA . LEU A 1 29 ? 2.480 -12.876 2.477 1.00 0.78 29 LEU A CA 20
ATOM 21529 C C . LEU A 1 29 ? 1.341 -13.001 1.469 1.00 0.74 29 LEU A C 20
ATOM 21530 O O . LEU A 1 29 ? 0.171 -13.064 1.847 1.00 0.82 29 LEU A O 20
ATOM 21545 N N . GLY A 1 30 ? 1.690 -13.038 0.187 1.00 0.68 30 GLY A N 20
ATOM 21546 C CA . GLY A 1 30 ? 0.684 -13.158 -0.853 1.00 0.73 30 GLY A CA 20
ATOM 21547 C C . GLY A 1 30 ? 0.292 -11.819 -1.448 1.00 0.71 30 GLY A C 20
ATOM 21548 O O . GLY A 1 30 ? -0.768 -11.693 -2.061 1.00 0.82 30 GLY A O 20
ATOM 21552 N N . MET A 1 31 ? 1.148 -10.816 -1.267 1.00 0.63 31 MET A N 20
ATOM 21553 C CA . MET A 1 31 ? 0.882 -9.484 -1.793 1.00 0.66 31 MET A CA 20
ATOM 21554 C C . MET A 1 31 ? 1.552 -9.294 -3.150 1.00 0.56 31 MET A C 20
ATOM 21555 O O . MET A 1 31 ? 2.679 -8.807 -3.232 1.00 0.54 31 MET A O 20
ATOM 21567 N N . LEU A 1 32 ? 0.855 -9.686 -4.209 1.00 0.56 32 LEU A N 20
ATOM 21568 C CA . LEU A 1 32 ? 1.384 -9.555 -5.560 1.00 0.49 32 LEU A CA 20
ATOM 21569 C C . LEU A 1 32 ? 0.953 -8.228 -6.176 1.00 0.44 32 LEU A C 20
ATOM 21570 O O . LEU A 1 32 ? -0.020 -7.617 -5.732 1.00 0.45 32 LEU A O 20
ATOM 21585 N N . PRO A 1 33 ? 1.670 -7.764 -7.213 1.00 0.41 33 PRO A N 20
ATOM 21586 C CA . PRO A 1 33 ? 1.348 -6.505 -7.885 1.00 0.40 33 PRO A CA 20
ATOM 21587 C C . PRO A 1 33 ? -0.140 -6.396 -8.198 1.00 0.38 33 PRO A C 20
ATOM 21588 O O . PRO A 1 33 ? -0.742 -7.328 -8.728 1.00 0.51 33 PRO A O 20
ATOM 21596 N N . GLY A 1 34 ? -0.724 -5.252 -7.865 1.00 0.34 34 GLY A N 20
ATOM 21597 C CA . GLY A 1 34 ? -2.138 -5.045 -8.104 1.00 0.33 34 GLY A CA 20
ATOM 21598 C C . GLY A 1 34 ? -2.981 -5.371 -6.885 1.00 0.31 34 GLY A C 20
ATOM 21599 O O . GLY A 1 34 ? -4.193 -5.559 -6.994 1.00 0.40 34 GLY A O 20
ATOM 21603 N N . SER A 1 35 ? -2.337 -5.437 -5.721 1.00 0.28 35 SER A N 20
ATOM 21604 C CA . SER A 1 35 ? -3.036 -5.739 -4.477 1.00 0.28 35 SER A CA 20
ATOM 21605 C C . SER A 1 35 ? -3.690 -4.483 -3.911 1.00 0.28 35 SER A C 20
ATOM 21606 O O . SER A 1 35 ? -3.505 -3.387 -4.438 1.00 0.37 35 SER A O 20
ATOM 21613 N N . SER A 1 36 ? -4.458 -4.649 -2.840 1.00 0.25 36 SER A N 20
ATOM 21614 C CA . SER A 1 36 ? -5.134 -3.523 -2.206 1.00 0.25 36 SER A CA 20
ATOM 21615 C C . SER A 1 36 ? -4.797 -3.458 -0.721 1.00 0.23 36 SER A C 20
ATOM 21616 O O . SER A 1 36 ? -4.762 -4.481 -0.037 1.00 0.28 36 SER A O 20
ATOM 21623 N N . PHE A 1 37 ? -4.551 -2.249 -0.226 1.00 0.22 37 PHE A N 20
ATOM 21624 C CA . PHE A 1 37 ? -4.216 -2.057 1.179 1.00 0.23 37 PHE A CA 20
ATOM 21625 C C . PHE A 1 37 ? -4.675 -0.688 1.668 1.00 0.23 37 PHE A C 20
ATOM 21626 O O . PHE A 1 37 ? -4.863 0.236 0.876 1.00 0.33 37 PHE A O 20
ATOM 21642 N N . HIS A 1 38 ? -4.852 -0.565 2.978 1.00 0.21 38 HIS A N 20
ATOM 21643 C CA . HIS A 1 38 ? -5.288 0.690 3.578 1.00 0.24 38 HIS A CA 20
ATOM 21644 C C . HIS A 1 38 ? -4.148 1.348 4.350 1.00 0.24 38 HIS A C 20
ATOM 21645 O O . HIS A 1 38 ? -3.302 0.667 4.928 1.00 0.40 38 HIS A O 20
ATOM 21659 N N . VAL A 1 39 ? -4.133 2.678 4.356 1.00 0.27 39 VAL A N 20
ATOM 21660 C CA . VAL A 1 39 ? -3.097 3.428 5.056 1.00 0.27 39 VAL A CA 20
ATOM 21661 C C . VAL A 1 39 ? -3.448 3.607 6.530 1.00 0.28 39 VAL A C 20
ATOM 21662 O O . VAL A 1 39 ? -4.542 4.060 6.868 1.00 0.40 39 VAL A O 20
ATOM 21675 N N . VAL A 1 40 ? -2.510 3.250 7.404 1.00 0.24 40 VAL A N 20
ATOM 21676 C CA . VAL A 1 40 ? -2.717 3.371 8.843 1.00 0.34 40 VAL A CA 20
ATOM 21677 C C . VAL A 1 40 ? -2.263 4.736 9.351 1.00 0.37 40 VAL A C 20
ATOM 21678 O O . VAL A 1 40 ? -2.981 5.401 10.099 1.00 0.54 40 VAL A O 20
ATOM 21691 N N . ARG A 1 41 ? -1.067 5.147 8.942 1.00 0.27 41 ARG A N 20
ATOM 21692 C CA . ARG A 1 41 ? -0.516 6.435 9.354 1.00 0.31 41 ARG A CA 20
ATOM 21693 C C . ARG A 1 41 ? 0.718 6.786 8.528 1.00 0.31 41 ARG A C 20
ATOM 21694 O O . ARG A 1 41 ? 1.635 5.976 8.393 1.00 0.40 41 ARG A O 20
ATOM 21712 N N . VAL A 1 42 ? 0.739 7.998 7.981 1.00 0.33 42 VAL A N 20
ATOM 21713 C CA . VAL A 1 42 ? 1.863 8.448 7.171 1.00 0.39 42 VAL A CA 20
ATOM 21714 C C . VAL A 1 42 ? 2.179 9.917 7.428 1.00 0.43 42 VAL A C 20
ATOM 21715 O O . VAL A 1 42 ? 1.320 10.680 7.873 1.00 0.49 42 VAL A O 20
ATOM 21728 N N . ALA A 1 43 ? 3.419 10.307 7.147 1.00 0.47 43 ALA A N 20
ATOM 21729 C CA . ALA A 1 43 ? 3.855 11.684 7.343 1.00 0.55 43 ALA A CA 20
ATOM 21730 C C . ALA A 1 43 ? 4.499 12.235 6.074 1.00 0.69 43 ALA A C 20
ATOM 21731 O O . ALA A 1 43 ? 5.219 11.522 5.376 1.00 0.81 43 ALA A O 20
ATOM 21738 N N . PRO A 1 44 ? 4.249 13.518 5.759 1.00 0.83 44 PRO A N 20
ATOM 21739 C CA . PRO A 1 44 ? 4.810 14.160 4.566 1.00 1.00 44 PRO A CA 20
ATOM 21740 C C . PRO A 1 44 ? 6.320 14.362 4.662 1.00 0.98 44 PRO A C 20
ATOM 21741 O O . PRO A 1 44 ? 7.001 14.514 3.647 1.00 1.15 44 PRO A O 20
ATOM 21749 N N . LEU A 1 45 ? 6.839 14.362 5.886 1.00 0.85 45 LEU A N 20
ATOM 21750 C CA . LEU A 1 45 ? 8.270 14.545 6.109 1.00 0.90 45 LEU A CA 20
ATOM 21751 C C . LEU A 1 45 ? 9.011 13.215 6.006 1.00 0.91 45 LEU A C 20
ATOM 21752 O O . LEU A 1 45 ? 10.026 13.111 5.318 1.00 1.23 45 LEU A O 20
ATOM 21767 N N . GLY A 1 46 ? 8.499 12.204 6.699 1.00 0.72 46 GLY A N 20
ATOM 21768 C CA . GLY A 1 46 ? 9.124 10.896 6.674 1.00 0.72 46 GLY A CA 20
ATOM 21769 C C . GLY A 1 46 ? 8.941 10.141 7.975 1.00 0.66 46 GLY A C 20
ATOM 21770 O O . GLY A 1 46 ? 9.580 10.457 8.980 1.00 0.77 46 GLY A O 20
ATOM 21774 N N . ASP A 1 47 ? 8.063 9.144 7.958 1.00 0.53 47 ASP A N 20
ATOM 21775 C CA . ASP A 1 47 ? 7.791 8.343 9.144 1.00 0.49 47 ASP A CA 20
ATOM 21776 C C . ASP A 1 47 ? 7.436 6.909 8.760 1.00 0.46 47 ASP A C 20
ATOM 21777 O O . ASP A 1 47 ? 7.250 6.603 7.582 1.00 0.46 47 ASP A O 20
ATOM 21785 N N . PRO A 1 48 ? 7.340 6.008 9.753 1.00 0.47 48 PRO A N 20
ATOM 21786 C CA . PRO A 1 48 ? 7.004 4.609 9.522 1.00 0.47 48 PRO A CA 20
ATOM 21787 C C . PRO A 1 48 ? 5.499 4.395 9.443 1.00 0.37 48 PRO A C 20
ATOM 21788 O O . PRO A 1 48 ? 4.771 4.657 10.401 1.00 0.38 48 PRO A O 20
ATOM 21796 N N . VAL A 1 49 ? 5.045 3.916 8.294 1.00 0.32 49 VAL A N 20
ATOM 21797 C CA . VAL A 1 49 ? 3.627 3.673 8.067 1.00 0.26 49 VAL A CA 20
ATOM 21798 C C . VAL A 1 49 ? 3.316 2.177 8.078 1.00 0.28 49 VAL A C 20
ATOM 21799 O O . VAL A 1 49 ? 4.207 1.341 7.928 1.00 0.39 49 VAL A O 20
ATOM 21812 N N . HIS A 1 50 ? 2.038 1.857 8.257 1.00 0.29 50 HIS A N 20
ATOM 21813 C CA . HIS A 1 50 ? 1.584 0.471 8.286 1.00 0.31 50 HIS A CA 20
ATOM 21814 C C . HIS A 1 50 ? 0.478 0.251 7.261 1.00 0.29 50 HIS A C 20
ATOM 21815 O O . HIS A 1 50 ? -0.305 1.157 6.975 1.00 0.31 50 HIS A O 20
ATOM 21829 N N . ILE A 1 51 ? 0.415 -0.957 6.710 1.00 0.32 51 ILE A N 20
ATOM 21830 C CA . ILE A 1 51 ? -0.597 -1.286 5.714 1.00 0.32 51 ILE A CA 20
ATOM 21831 C C . ILE A 1 51 ? -1.550 -2.363 6.222 1.00 0.32 51 ILE A C 20
ATOM 21832 O O . ILE A 1 51 ? -1.126 -3.335 6.849 1.00 0.31 51 ILE A O 20
ATOM 21847 N N . GLU A 1 52 ? -2.837 -2.184 5.947 1.00 0.36 52 GLU A N 20
ATOM 21848 C CA . GLU A 1 52 ? -3.850 -3.143 6.368 1.00 0.39 52 GLU A CA 20
ATOM 21849 C C . GLU A 1 52 ? -4.362 -3.941 5.175 1.00 0.42 52 GLU A C 20
ATOM 21850 O O . GLU A 1 52 ? -5.011 -3.393 4.284 1.00 0.43 52 GLU A O 20
ATOM 21860 N N . THR A 1 53 ? -4.066 -5.236 5.161 1.00 0.52 53 THR A N 20
ATOM 21861 C CA . THR A 1 53 ? -4.495 -6.099 4.068 1.00 0.58 53 THR A CA 20
ATOM 21862 C C . THR A 1 53 ? -5.253 -7.320 4.588 1.00 0.61 53 THR A C 20
ATOM 21863 O O . THR A 1 53 ? -5.499 -7.448 5.787 1.00 0.60 53 THR A O 20
ATOM 21874 N N . ARG A 1 54 ? -5.616 -8.215 3.671 1.00 0.68 54 ARG A N 20
ATOM 21875 C CA . ARG A 1 54 ? -6.359 -9.427 4.013 1.00 0.73 54 ARG A CA 20
ATOM 21876 C C . ARG A 1 54 ? -5.841 -10.076 5.294 1.00 0.67 54 ARG A C 20
ATOM 21877 O O . ARG A 1 54 ? -4.882 -10.848 5.271 1.00 0.69 54 ARG A O 20
ATOM 21895 N N . ARG A 1 55 ? -6.484 -9.750 6.412 1.00 0.66 55 ARG A N 20
ATOM 21896 C CA . ARG A 1 55 ? -6.120 -10.301 7.711 1.00 0.66 55 ARG A CA 20
ATOM 21897 C C . ARG A 1 55 ? -4.607 -10.328 7.920 1.00 0.62 55 ARG A C 20
ATOM 21898 O O . ARG A 1 55 ? -4.033 -11.375 8.215 1.00 0.70 55 ARG A O 20
ATOM 21916 N N . VAL A 1 56 ? -3.965 -9.174 7.768 1.00 0.58 56 VAL A N 20
ATOM 21917 C CA . VAL A 1 56 ? -2.522 -9.083 7.955 1.00 0.57 56 VAL A CA 20
ATOM 21918 C C . VAL A 1 56 ? -2.037 -7.643 7.828 1.00 0.49 56 VAL A C 20
ATOM 21919 O O . VAL A 1 56 ? -2.098 -7.047 6.752 1.00 0.50 56 VAL A O 20
ATOM 21932 N N . SER A 1 57 ? -1.557 -7.091 8.937 1.00 0.48 57 SER A N 20
ATOM 21933 C CA . SER A 1 57 ? -1.059 -5.721 8.960 1.00 0.43 57 SER A CA 20
ATOM 21934 C C . SER A 1 57 ? 0.465 -5.696 8.895 1.00 0.42 57 SER A C 20
ATOM 21935 O O . SER A 1 57 ? 1.142 -6.116 9.831 1.00 0.46 57 SER A O 20
ATOM 21942 N N . LEU A 1 58 ? 0.997 -5.201 7.783 1.00 0.38 58 LEU A N 20
ATOM 21943 C CA . LEU A 1 58 ? 2.442 -5.120 7.602 1.00 0.40 58 LEU A CA 20
ATOM 21944 C C . LEU A 1 58 ? 2.926 -3.679 7.743 1.00 0.37 58 LEU A C 20
ATOM 21945 O O . LEU A 1 58 ? 2.205 -2.738 7.415 1.00 0.38 58 LEU A O 20
ATOM 21960 N N . VAL A 1 59 ? 4.148 -3.517 8.236 1.00 0.41 59 VAL A N 20
ATOM 21961 C CA . VAL A 1 59 ? 4.727 -2.192 8.423 1.00 0.40 59 VAL A CA 20
ATOM 21962 C C . VAL A 1 59 ? 5.673 -1.835 7.283 1.00 0.40 59 VAL A C 20
ATOM 21963 O O . VAL A 1 59 ? 6.424 -2.680 6.797 1.00 0.47 59 VAL A O 20
ATOM 21976 N N . LEU A 1 60 ? 5.630 -0.575 6.860 1.00 0.39 60 LEU A N 20
ATOM 21977 C CA . LEU A 1 60 ? 6.482 -0.101 5.776 1.00 0.40 60 LEU A CA 20
ATOM 21978 C C . LEU A 1 60 ? 7.003 1.304 6.068 1.00 0.38 60 LEU A C 20
ATOM 21979 O O . LEU A 1 60 ? 6.508 1.986 6.964 1.00 0.48 60 LEU A O 20
ATOM 21994 N N . ARG A 1 61 ? 8.005 1.728 5.305 1.00 0.51 61 ARG A N 20
ATOM 21995 C CA . ARG A 1 61 ? 8.595 3.050 5.486 1.00 0.58 61 ARG A CA 20
ATOM 21996 C C . ARG A 1 61 ? 8.688 3.791 4.156 1.00 0.54 61 ARG A C 20
ATOM 21997 O O . ARG A 1 61 ? 8.788 3.174 3.095 1.00 0.59 61 ARG A O 20
ATOM 22015 N N . LYS A 1 62 ? 8.662 5.117 4.226 1.00 0.69 62 LYS A N 20
ATOM 22016 C CA . LYS A 1 62 ? 8.731 5.951 3.031 1.00 0.74 62 LYS A CA 20
ATOM 22017 C C . LYS A 1 62 ? 9.899 5.547 2.132 1.00 0.68 62 LYS A C 20
ATOM 22018 O O . LYS A 1 62 ? 9.873 5.786 0.925 1.00 0.76 62 LYS A O 20
ATOM 22033 N N . LYS A 1 63 ? 10.920 4.935 2.724 1.00 0.64 63 LYS A N 20
ATOM 22034 C CA . LYS A 1 63 ? 12.089 4.504 1.966 1.00 0.71 63 LYS A CA 20
ATOM 22035 C C . LYS A 1 63 ? 11.825 3.173 1.270 1.00 0.63 63 LYS A C 20
ATOM 22036 O O . LYS A 1 63 ? 12.399 2.884 0.219 1.00 0.73 63 LYS A O 20
ATOM 22051 N N . ASP A 1 64 ? 10.952 2.366 1.863 1.00 0.54 64 ASP A N 20
ATOM 22052 C CA . ASP A 1 64 ? 10.610 1.063 1.303 1.00 0.54 64 ASP A CA 20
ATOM 22053 C C . ASP A 1 64 ? 9.553 1.196 0.209 1.00 0.46 64 ASP A C 20
ATOM 22054 O O . ASP A 1 64 ? 9.545 0.430 -0.755 1.00 0.56 64 ASP A O 20
ATOM 22062 N N . LEU A 1 65 ? 8.659 2.168 0.365 1.00 0.39 65 LEU A N 20
ATOM 22063 C CA . LEU A 1 65 ? 7.601 2.395 -0.614 1.00 0.41 65 LEU A CA 20
ATOM 22064 C C . LEU A 1 65 ? 8.160 2.984 -1.907 1.00 0.45 65 LEU A C 20
ATOM 22065 O O . LEU A 1 65 ? 7.529 2.898 -2.961 1.00 0.52 65 LEU A O 20
ATOM 22080 N N . ALA A 1 66 ? 9.346 3.583 -1.823 1.00 0.46 66 ALA A N 20
ATOM 22081 C CA . ALA A 1 66 ? 9.979 4.184 -2.991 1.00 0.52 66 ALA A CA 20
ATOM 22082 C C . ALA A 1 66 ? 10.187 3.160 -4.102 1.00 0.50 66 ALA A C 20
ATOM 22083 O O . ALA A 1 66 ? 9.869 3.419 -5.263 1.00 0.66 66 ALA A O 20
ATOM 22090 N N . LEU A 1 67 ? 10.719 1.998 -3.740 1.00 0.37 67 LEU A N 20
ATOM 22091 C CA . LEU A 1 67 ? 10.973 0.939 -4.712 1.00 0.35 67 LEU A CA 20
ATOM 22092 C C . LEU A 1 67 ? 9.673 0.424 -5.321 1.00 0.31 67 LEU A C 20
ATOM 22093 O O . LEU A 1 67 ? 9.502 0.437 -6.539 1.00 0.30 67 LEU A O 20
ATOM 22108 N N . ILE A 1 68 ? 8.760 -0.031 -4.467 1.00 0.31 68 ILE A N 20
ATOM 22109 C CA . ILE A 1 68 ? 7.479 -0.552 -4.930 1.00 0.30 68 ILE A CA 20
ATOM 22110 C C . ILE A 1 68 ? 6.628 0.552 -5.546 1.00 0.30 68 ILE A C 20
ATOM 22111 O O . ILE A 1 68 ? 6.754 1.722 -5.183 1.00 0.37 68 ILE A O 20
ATOM 22126 N N . GLU A 1 69 ? 5.762 0.173 -6.480 1.00 0.29 69 GLU A N 20
ATOM 22127 C CA . GLU A 1 69 ? 4.890 1.133 -7.144 1.00 0.32 69 GLU A CA 20
ATOM 22128 C C . GLU A 1 69 ? 3.489 1.091 -6.542 1.00 0.31 69 GLU A C 20
ATOM 22129 O O . GLU A 1 69 ? 2.891 0.024 -6.413 1.00 0.37 69 GLU A O 20
ATOM 22139 N N . LEU A 1 70 ? 2.974 2.256 -6.171 1.00 0.32 70 LEU A N 20
ATOM 22140 C CA . LEU A 1 70 ? 1.644 2.349 -5.582 1.00 0.33 70 LEU A CA 20
ATOM 22141 C C . LEU A 1 70 ? 0.720 3.200 -6.446 1.00 0.33 70 LEU A C 20
ATOM 22142 O O . LEU A 1 70 ? 1.111 4.262 -6.931 1.00 0.45 70 LEU A O 20
ATOM 22157 N N . GLU A 1 71 ? -0.505 2.723 -6.632 1.00 0.35 71 GLU A N 20
ATOM 22158 C CA . GLU A 1 71 ? -1.491 3.434 -7.438 1.00 0.38 71 GLU A CA 20
ATOM 22159 C C . GLU A 1 71 ? -2.810 3.562 -6.688 1.00 0.37 71 GLU A C 20
ATOM 22160 O O . GLU A 1 71 ? -3.102 2.779 -5.783 1.00 0.52 71 GLU A O 20
ATOM 22170 N N . ALA A 1 72 ? -3.603 4.558 -7.064 1.00 0.45 72 ALA A N 20
ATOM 22171 C CA . ALA A 1 72 ? -4.892 4.787 -6.425 1.00 0.52 72 ALA A CA 20
ATOM 22172 C C . ALA A 1 72 ? -5.848 3.627 -6.685 1.00 0.44 72 ALA A C 20
ATOM 22173 O O . ALA A 1 72 ? -5.982 3.160 -7.817 1.00 0.53 72 ALA A O 20
ATOM 22180 N N . VAL A 1 73 ? -6.508 3.167 -5.629 1.00 0.58 73 VAL A N 20
ATOM 22181 C CA . VAL A 1 73 ? -7.453 2.063 -5.741 1.00 0.64 73 VAL A CA 20
ATOM 22182 C C . VAL A 1 73 ? -8.591 2.406 -6.695 1.00 0.83 73 VAL A C 20
ATOM 22183 O O . VAL A 1 73 ? -8.762 3.563 -7.082 1.00 0.99 73 VAL A O 20
ATOM 22196 N N . ALA A 1 74 ? -9.367 1.397 -7.070 1.00 0.99 74 ALA A N 20
ATOM 22197 C CA . ALA A 1 74 ? -10.491 1.590 -7.978 1.00 1.25 74 ALA A CA 20
ATOM 22198 C C . ALA A 1 74 ? -11.775 1.020 -7.386 1.00 1.66 74 ALA A C 20
ATOM 22199 O O . ALA A 1 74 ? -11.786 -0.093 -6.858 1.00 2.28 74 ALA A O 20
ATOM 22206 N N . GLN A 1 75 ? -12.854 1.788 -7.475 1.00 1.95 75 GLN A N 20
ATOM 22207 C CA . GLN A 1 75 ? -14.143 1.356 -6.945 1.00 2.53 75 GLN A CA 20
ATOM 22208 C C . GLN A 1 75 ? -14.832 0.399 -7.910 1.00 2.88 75 GLN A C 20
ATOM 22209 O O . GLN A 1 75 ? -15.347 0.813 -8.950 1.00 3.14 75 GLN A O 20
#

Secondary structure (DSSP, 8-state):
----BTBEEEEE---SS--HHHHHHHTTTT--SSEEEEE----SS--EEEEEETTEEEEEETTTTTTSEEEE---

Foldseek 3Di:
DDDAQPFKKAWAQDAPCPDCVLVVVCVVVPRHGGHIWGWDGDDPVWDKTWTHHDPDIGIDTPVSVVRIDMGGDDD

Radius of gyration: 11.68 Å; Cα contacts (8 Å, |Δi|>4): 128; chains: 1; bounding box: 29×30×21 Å

Organism: Klebsiella pneumoniae subsp. pneumoniae (strain ATCC 700721 / MGH 78578) (NCBI:txid272620)

CATH classification: 2.30.30.90